Protein AF-A0A5A7RFW6-F1 (afdb_monomer_lite)

Structure (mmCIF, N/CA/C/O backbone):
data_AF-A0A5A7RFW6-F1
#
_entry.id   AF-A0A5A7RFW6-F1
#
loop_
_atom_site.group_PDB
_atom_site.id
_atom_site.type_symbol
_atom_site.label_atom_id
_atom_site.label_alt_id
_atom_site.label_comp_id
_atom_site.label_asym_id
_atom_site.label_entity_id
_atom_site.label_seq_id
_atom_site.pdbx_PDB_ins_code
_atom_site.Cartn_x
_atom_site.Cartn_y
_atom_site.Cartn_z
_atom_site.occupancy
_atom_site.B_iso_or_equiv
_atom_site.auth_seq_id
_atom_site.auth_comp_id
_atom_site.auth_asym_id
_atom_site.auth_atom_id
_atom_site.pdbx_PDB_model_num
ATOM 1 N N . MET A 1 1 ? 72.463 -7.529 -21.337 1.00 34.28 1 MET A N 1
ATOM 2 C CA . MET A 1 1 ? 71.676 -7.216 -22.550 1.00 34.28 1 MET A CA 1
ATOM 3 C C . MET A 1 1 ? 70.561 -8.249 -22.609 1.00 34.28 1 MET A C 1
ATOM 5 O O . MET A 1 1 ? 70.879 -9.410 -22.765 1.00 34.28 1 MET A O 1
ATOM 9 N N . GLY A 1 2 ? 69.294 -7.984 -22.310 1.00 34.09 2 GLY A N 1
ATOM 10 C CA . GLY A 1 2 ? 68.554 -6.733 -22.385 1.00 34.09 2 GLY A CA 1
ATOM 11 C C . GLY A 1 2 ? 67.668 -6.759 -23.625 1.00 34.09 2 GLY A C 1
ATOM 12 O O . GLY A 1 2 ? 68.147 -6.368 -24.676 1.00 34.09 2 GLY A O 1
ATOM 13 N N . THR A 1 3 ? 66.413 -7.184 -23.467 1.00 27.97 3 THR A N 1
ATOM 14 C CA . THR A 1 3 ? 65.260 -6.724 -24.261 1.00 27.97 3 THR A CA 1
ATOM 15 C C . THR A 1 3 ? 63.996 -6.945 -23.434 1.00 27.97 3 THR A C 1
ATOM 17 O O . THR A 1 3 ? 63.448 -8.042 -23.374 1.00 27.97 3 THR A O 1
ATOM 20 N N . GLN A 1 4 ? 63.581 -5.879 -22.749 1.00 26.75 4 GLN A N 1
ATOM 21 C CA . GLN A 1 4 ? 62.233 -5.696 -22.226 1.00 26.75 4 GLN A CA 1
ATOM 22 C C . GLN A 1 4 ? 61.270 -5.564 -23.413 1.00 26.75 4 GLN A C 1
ATOM 24 O O . GLN A 1 4 ? 61.434 -4.658 -24.228 1.00 26.75 4 GLN A O 1
ATOM 29 N N . SER A 1 5 ? 60.251 -6.418 -23.497 1.00 27.52 5 SER A N 1
ATOM 30 C CA . SER A 1 5 ? 59.022 -6.087 -24.220 1.00 27.52 5 SER A CA 1
ATOM 31 C C . SER A 1 5 ? 58.029 -5.524 -23.206 1.00 27.52 5 SER A C 1
ATOM 33 O O . SER A 1 5 ? 57.500 -6.256 -22.370 1.00 27.52 5 SER A O 1
ATOM 35 N N . ASN A 1 6 ? 57.822 -4.210 -23.261 1.00 27.53 6 ASN A N 1
ATOM 36 C CA . ASN A 1 6 ? 56.771 -3.498 -22.540 1.00 27.53 6 ASN A CA 1
ATOM 37 C C . ASN A 1 6 ? 55.393 -4.076 -22.906 1.00 27.53 6 ASN A C 1
ATOM 39 O O . ASN A 1 6 ? 54.818 -3.709 -23.928 1.00 27.53 6 ASN A O 1
ATOM 43 N N . GLY A 1 7 ? 54.845 -4.941 -22.055 1.00 28.98 7 GLY A N 1
ATOM 44 C CA . GLY A 1 7 ? 53.405 -5.163 -21.986 1.00 28.98 7 GLY A CA 1
ATOM 45 C C . GLY A 1 7 ? 52.798 -4.030 -21.170 1.00 28.98 7 GLY A C 1
ATOM 46 O O . GLY A 1 7 ? 52.915 -4.023 -19.945 1.00 28.98 7 GLY A O 1
ATOM 47 N N . LYS A 1 8 ? 52.205 -3.036 -21.840 1.00 27.33 8 LYS A N 1
ATOM 48 C CA . LYS A 1 8 ? 51.326 -2.064 -21.180 1.00 27.33 8 LYS A CA 1
ATOM 49 C C . LYS A 1 8 ? 50.223 -2.855 -20.470 1.00 27.33 8 LYS A C 1
ATOM 51 O O . LYS A 1 8 ? 49.490 -3.585 -21.128 1.00 27.33 8 LYS A O 1
ATOM 56 N N . LYS A 1 9 ? 50.129 -2.724 -19.143 1.00 29.78 9 LYS A N 1
ATOM 57 C CA . LYS A 1 9 ? 48.932 -3.112 -18.391 1.00 29.78 9 LYS A CA 1
ATOM 58 C C . LYS A 1 9 ? 47.757 -2.321 -18.963 1.00 29.78 9 LYS A C 1
ATOM 60 O O . LYS A 1 9 ? 47.839 -1.095 -19.013 1.00 29.78 9 LYS A O 1
ATOM 65 N N . GLU A 1 10 ? 46.728 -3.027 -19.415 1.00 35.50 10 GLU A N 1
ATOM 66 C CA . GLU A 1 10 ? 45.417 -2.455 -19.714 1.00 35.50 10 GLU A CA 1
ATOM 67 C C . GLU A 1 10 ? 44.940 -1.671 -18.486 1.00 35.50 10 GLU A C 1
ATOM 69 O O . GLU A 1 10 ? 44.880 -2.208 -17.377 1.00 35.50 10 GLU A O 1
ATOM 74 N N . GLU A 1 11 ? 44.650 -0.382 -18.663 1.00 33.47 11 GLU A N 1
ATOM 75 C CA . GLU A 1 11 ? 43.784 0.330 -17.730 1.00 33.47 11 GLU A CA 1
ATOM 76 C C . GLU A 1 11 ? 42.415 -0.344 -17.826 1.00 33.47 11 GLU A C 1
ATOM 78 O O . GLU A 1 11 ? 41.747 -0.256 -18.856 1.00 33.47 11 GLU A O 1
ATOM 83 N N . ALA A 1 12 ? 42.034 -1.088 -16.786 1.00 39.38 12 ALA A N 1
ATOM 84 C CA . ALA A 1 12 ? 40.706 -1.670 -16.690 1.00 39.38 12 ALA A CA 1
ATOM 85 C C . ALA A 1 12 ? 39.677 -0.536 -16.792 1.00 39.38 12 ALA A C 1
ATOM 87 O O . ALA A 1 12 ? 39.681 0.386 -15.972 1.00 39.38 12 ALA A O 1
ATOM 88 N N . LEU A 1 13 ? 38.819 -0.594 -17.814 1.00 49.22 13 LEU A N 1
ATOM 89 C CA . LEU A 1 13 ? 37.620 0.231 -17.888 1.00 49.22 13 LEU A CA 1
ATOM 90 C C . LEU A 1 13 ? 36.873 0.073 -16.556 1.00 49.22 13 LEU A C 1
ATOM 92 O O . LEU A 1 13 ? 36.642 -1.044 -16.096 1.00 49.22 13 LEU A O 1
ATOM 96 N N . ASN A 1 14 ? 36.559 1.192 -15.901 1.00 42.97 14 ASN A N 1
ATOM 97 C CA . ASN A 1 14 ? 35.776 1.217 -14.666 1.00 42.97 14 ASN A CA 1
ATOM 98 C C . ASN A 1 14 ? 34.336 0.802 -15.020 1.00 42.97 14 ASN A C 1
ATOM 100 O O . ASN A 1 14 ? 33.486 1.646 -15.304 1.00 42.97 14 ASN A O 1
ATOM 104 N N . GLU A 1 15 ? 34.086 -0.502 -15.113 1.00 55.03 15 GLU A N 1
ATOM 105 C CA . GLU A 1 15 ? 32.789 -1.025 -15.528 1.00 55.03 15 GLU A CA 1
ATOM 106 C C . GLU A 1 15 ? 31.799 -0.986 -14.355 1.00 55.03 15 GLU A C 1
ATOM 108 O O . GLU A 1 15 ? 32.091 -1.512 -13.277 1.00 55.03 15 GLU A O 1
ATOM 113 N N . PRO A 1 16 ? 30.620 -0.363 -14.524 1.00 59.16 16 PRO A N 1
ATOM 114 C CA . PRO A 1 16 ? 29.574 -0.436 -13.516 1.00 59.16 16 PRO A CA 1
ATOM 115 C C . PRO A 1 16 ? 29.084 -1.884 -13.394 1.00 59.16 16 PRO A C 1
ATOM 117 O O . PRO A 1 16 ? 28.902 -2.572 -14.395 1.00 59.16 16 PRO A O 1
ATOM 120 N N . ASN A 1 17 ? 28.843 -2.352 -12.169 1.00 58.72 17 ASN A N 1
ATOM 121 C CA . ASN A 1 17 ? 28.218 -3.653 -11.953 1.00 58.72 17 ASN A CA 1
ATOM 122 C C . ASN A 1 17 ? 26.713 -3.545 -12.278 1.00 58.72 17 ASN A C 1
ATOM 124 O O . ASN A 1 17 ? 25.970 -2.930 -11.519 1.00 58.72 17 ASN A O 1
ATOM 128 N N . ILE A 1 18 ? 26.284 -4.099 -13.419 1.00 74.44 18 ILE A N 1
ATOM 129 C CA . ILE A 1 18 ? 24.896 -4.036 -13.939 1.00 74.44 18 ILE A CA 1
ATOM 130 C C . ILE A 1 18 ? 24.057 -5.254 -13.475 1.00 74.44 18 ILE A C 1
ATOM 132 O O . ILE A 1 18 ? 22.943 -5.472 -13.941 1.00 74.44 18 ILE A O 1
ATOM 136 N N . SER A 1 19 ? 24.570 -6.080 -12.557 1.00 79.38 19 SER A N 1
ATOM 137 C CA . SER A 1 19 ? 23.828 -7.241 -12.044 1.00 79.38 19 SER A CA 1
ATOM 138 C C . SER A 1 19 ? 22.790 -6.855 -10.983 1.00 79.38 19 SER A C 1
ATOM 140 O O . SER A 1 19 ? 22.999 -5.928 -10.202 1.00 79.38 19 SER A O 1
ATOM 142 N N . LEU A 1 20 ? 21.663 -7.574 -10.966 1.00 88.94 20 LEU A N 1
ATOM 143 C CA . LEU A 1 20 ? 20.676 -7.487 -9.888 1.00 88.94 20 LEU A CA 1
ATOM 144 C C . LEU A 1 20 ? 21.206 -8.200 -8.640 1.00 88.94 20 LEU A C 1
ATOM 146 O O . LEU A 1 20 ? 21.832 -9.257 -8.743 1.00 88.94 20 LEU A O 1
ATOM 150 N N . SER A 1 21 ? 20.924 -7.646 -7.463 1.00 91.94 21 SER A N 1
ATOM 151 C CA . SER A 1 21 ? 21.353 -8.217 -6.181 1.00 91.94 21 SER A CA 1
ATOM 152 C C . SER A 1 21 ? 20.407 -9.317 -5.703 1.00 91.94 21 SER A C 1
ATOM 154 O O . SER A 1 21 ? 20.814 -10.201 -4.948 1.00 91.94 21 SER A O 1
ATOM 156 N N . PHE A 1 22 ? 19.140 -9.262 -6.122 1.00 89.69 22 PHE A N 1
ATOM 157 C CA . PHE A 1 22 ? 18.090 -10.168 -5.663 1.00 89.69 22 PHE A CA 1
ATOM 158 C C . PHE A 1 22 ? 17.523 -11.016 -6.795 1.00 89.69 22 PHE A C 1
ATOM 160 O O . PHE A 1 22 ? 17.353 -10.557 -7.923 1.00 89.69 22 PHE A O 1
ATOM 167 N N . ARG A 1 23 ? 17.171 -12.259 -6.460 1.00 85.94 23 ARG A N 1
ATOM 168 C CA . ARG A 1 23 ? 16.516 -13.194 -7.377 1.00 85.94 23 ARG A CA 1
ATOM 169 C C . ARG A 1 23 ? 15.007 -13.164 -7.204 1.00 85.94 23 ARG A C 1
ATOM 171 O O . ARG A 1 23 ? 14.507 -13.089 -6.078 1.00 85.94 23 ARG A O 1
ATOM 178 N N . LYS A 1 24 ? 14.281 -13.302 -8.313 1.00 85.00 24 LYS A N 1
ATOM 179 C CA . LYS A 1 24 ? 12.817 -13.192 -8.364 1.00 85.00 24 LYS A CA 1
ATOM 180 C C . LYS A 1 24 ? 12.104 -14.184 -7.445 1.00 85.00 24 LYS A C 1
ATOM 182 O O . LYS A 1 24 ? 11.137 -13.817 -6.779 1.00 85.00 24 LYS A O 1
ATOM 187 N N . ASP A 1 25 ? 12.582 -15.426 -7.410 1.00 81.00 25 ASP A N 1
ATOM 188 C CA . ASP A 1 25 ? 11.954 -16.512 -6.648 1.00 81.00 25 ASP A CA 1
ATOM 189 C C . ASP A 1 25 ? 12.369 -16.532 -5.162 1.00 81.00 25 ASP A C 1
ATOM 191 O O . ASP A 1 25 ? 11.693 -17.161 -4.348 1.00 81.00 25 ASP A O 1
ATOM 195 N N . GLU A 1 26 ? 13.445 -15.825 -4.792 1.00 81.06 26 GLU A N 1
ATOM 196 C CA . GLU A 1 26 ? 13.973 -15.770 -3.419 1.00 81.06 26 GLU A CA 1
ATOM 197 C C . GLU A 1 26 ? 13.481 -14.525 -2.668 1.00 81.06 26 GLU A C 1
ATOM 199 O O . GLU A 1 26 ? 12.980 -14.630 -1.548 1.00 81.06 26 GLU A O 1
ATOM 204 N N . ASN A 1 27 ? 13.582 -13.343 -3.288 1.00 82.31 27 ASN A N 1
ATOM 205 C CA . ASN A 1 27 ? 13.143 -12.077 -2.705 1.00 82.31 27 ASN A CA 1
ATOM 206 C C . ASN A 1 27 ? 12.456 -11.197 -3.756 1.00 82.31 27 ASN A C 1
ATOM 208 O O . ASN A 1 27 ? 13.026 -10.243 -4.282 1.00 82.31 27 ASN A O 1
ATOM 212 N N . PHE A 1 28 ? 11.198 -11.531 -4.038 1.00 82.19 28 PHE A N 1
ATOM 213 C CA . PHE A 1 28 ? 10.391 -10.867 -5.058 1.00 82.19 28 PHE A CA 1
ATOM 214 C C . PHE A 1 28 ? 10.234 -9.353 -4.847 1.00 82.19 28 PHE A C 1
ATOM 216 O O . PHE A 1 28 ? 10.162 -8.612 -5.822 1.00 82.19 28 PHE A O 1
ATOM 223 N N . GLU A 1 29 ? 10.149 -8.886 -3.596 1.00 79.75 29 GLU A N 1
ATOM 224 C CA . GLU A 1 29 ? 9.932 -7.466 -3.290 1.00 79.75 29 GLU A CA 1
ATOM 225 C C . GLU A 1 29 ? 11.125 -6.602 -3.689 1.00 79.75 29 GLU A C 1
ATOM 227 O O . GLU A 1 29 ? 10.972 -5.615 -4.417 1.00 79.75 29 GLU A O 1
ATOM 232 N N . GLU A 1 30 ? 12.304 -6.998 -3.219 1.00 87.06 30 GLU A N 1
ATOM 233 C CA . GLU A 1 30 ? 13.538 -6.281 -3.513 1.00 87.06 30 GLU A CA 1
ATOM 234 C C . GLU A 1 30 ? 13.925 -6.465 -4.983 1.00 87.06 30 GLU A C 1
ATOM 236 O O . GLU A 1 30 ? 14.281 -5.492 -5.642 1.00 87.06 30 GLU A O 1
ATOM 241 N N . TRP A 1 31 ? 13.722 -7.666 -5.546 1.00 92.00 31 TRP A N 1
ATOM 242 C CA . TRP A 1 31 ? 13.877 -7.907 -6.984 1.00 92.00 31 TRP A CA 1
ATOM 243 C C . TRP A 1 31 ? 12.994 -6.967 -7.812 1.00 92.00 31 TRP A C 1
ATOM 245 O O . TRP A 1 31 ? 13.485 -6.308 -8.724 1.00 92.00 31 TRP A O 1
ATOM 255 N N . TYR A 1 32 ? 11.699 -6.854 -7.495 1.00 92.12 32 TYR A N 1
ATOM 256 C CA . TYR A 1 32 ? 10.786 -6.006 -8.262 1.00 92.12 32 TYR A CA 1
ATOM 257 C C . TYR A 1 32 ? 11.214 -4.538 -8.205 1.00 92.12 32 TYR A C 1
ATOM 259 O O . TYR A 1 32 ? 11.212 -3.872 -9.240 1.00 92.12 32 TYR A O 1
ATOM 267 N N . SER A 1 33 ? 11.604 -4.049 -7.022 1.00 90.62 33 SER A N 1
ATOM 268 C CA . SER A 1 33 ? 12.098 -2.677 -6.849 1.00 90.62 33 SER A CA 1
ATOM 269 C C . SER A 1 33 ? 13.381 -2.429 -7.641 1.00 90.62 33 SER A C 1
ATOM 271 O O . SER A 1 33 ? 13.445 -1.449 -8.382 1.00 90.62 33 SER A O 1
ATOM 273 N N . GLU A 1 34 ? 14.368 -3.327 -7.563 1.00 93.75 34 GLU A N 1
ATOM 274 C CA . GLU A 1 34 ? 15.596 -3.208 -8.354 1.00 93.75 34 GLU A CA 1
ATOM 275 C C . GLU A 1 34 ? 15.304 -3.226 -9.856 1.00 93.75 34 GLU A C 1
ATOM 277 O O . GLU A 1 34 ? 15.832 -2.395 -10.587 1.00 93.75 34 GLU A O 1
ATOM 282 N N . VAL A 1 35 ? 14.425 -4.111 -10.334 1.00 95.12 35 VAL A N 1
ATOM 283 C CA . VAL A 1 35 ? 14.105 -4.219 -11.765 1.00 95.12 35 VAL A CA 1
ATOM 284 C C . VAL A 1 35 ? 13.464 -2.945 -12.313 1.00 95.12 35 VAL A C 1
ATOM 286 O O . VAL A 1 35 ? 13.865 -2.475 -13.378 1.00 95.12 35 VAL A O 1
ATOM 289 N N . VAL A 1 36 ? 12.483 -2.357 -11.618 1.00 96.31 36 VAL A N 1
ATOM 290 C CA . VAL A 1 36 ? 11.809 -1.144 -12.120 1.00 96.31 36 VAL A CA 1
ATOM 291 C C . VAL A 1 36 ? 12.682 0.112 -12.016 1.00 96.31 36 VAL A C 1
ATOM 293 O O . VAL A 1 36 ? 12.512 1.030 -12.821 1.00 96.31 36 VAL A O 1
ATOM 296 N N . VAL A 1 37 ? 13.626 0.157 -11.071 1.00 96.00 37 VAL A N 1
ATOM 297 C CA . VAL A 1 37 ? 14.573 1.274 -10.910 1.00 96.00 37 VAL A CA 1
ATOM 298 C C . VAL A 1 37 ? 15.754 1.134 -11.868 1.00 96.00 37 VAL A C 1
ATOM 300 O O . VAL A 1 37 ? 15.991 2.020 -12.687 1.00 96.00 37 VAL A O 1
ATOM 303 N N . ASN A 1 38 ? 16.451 -0.002 -11.839 1.00 95.62 38 ASN A N 1
ATOM 304 C CA . ASN A 1 38 ? 17.637 -0.254 -12.661 1.00 95.62 38 ASN A CA 1
ATOM 305 C C . ASN A 1 38 ? 17.269 -0.418 -14.147 1.00 95.62 38 ASN A C 1
ATOM 307 O O . ASN A 1 38 ? 18.044 -0.047 -15.025 1.00 95.62 38 ASN A O 1
ATOM 311 N N . GLY A 1 39 ? 16.054 -0.893 -14.445 1.00 95.50 39 GLY A N 1
ATOM 312 C CA . GLY A 1 39 ? 15.467 -0.867 -15.789 1.00 95.50 39 GLY A CA 1
ATOM 313 C C . GLY A 1 39 ? 15.042 0.532 -16.263 1.00 95.50 39 GLY A C 1
ATOM 314 O O . GLY A 1 39 ? 14.586 0.687 -17.397 1.00 95.50 39 GLY A O 1
ATOM 315 N N . GLU A 1 40 ? 15.203 1.556 -15.418 1.00 96.75 40 GLU A N 1
ATOM 316 C CA . GLU A 1 40 ? 14.867 2.960 -15.667 1.00 96.75 40 GLU A CA 1
ATOM 317 C C . GLU A 1 40 ? 13.387 3.197 -16.000 1.00 96.75 40 GLU A C 1
ATOM 319 O O . GLU A 1 40 ? 13.051 4.078 -16.795 1.00 96.75 40 GLU A O 1
ATOM 324 N N . MET A 1 41 ? 12.487 2.407 -15.408 1.00 97.75 41 MET A N 1
ATOM 325 C CA . MET A 1 41 ? 11.043 2.617 -15.542 1.00 97.75 41 MET A CA 1
ATOM 326 C C . MET A 1 41 ? 10.543 3.703 -14.594 1.00 97.75 41 MET A C 1
ATOM 328 O O . MET A 1 41 ? 9.673 4.491 -14.974 1.00 97.75 41 MET A O 1
ATOM 332 N N . ILE A 1 42 ? 11.085 3.753 -13.375 1.00 97.56 42 ILE A N 1
ATOM 333 C CA . ILE A 1 42 ? 10.702 4.733 -12.358 1.00 97.56 42 ILE A CA 1
ATOM 334 C C . ILE A 1 42 ? 11.904 5.350 -11.644 1.00 97.56 42 ILE A C 1
ATOM 336 O O . ILE A 1 42 ? 12.995 4.791 -11.655 1.00 97.56 42 ILE A O 1
ATOM 340 N N . GLU A 1 43 ? 11.655 6.478 -10.987 1.00 96.69 43 GLU A N 1
ATOM 341 C CA . GLU A 1 43 ? 12.463 7.008 -9.887 1.00 96.69 43 GLU A CA 1
ATOM 342 C C . GLU A 1 43 ? 11.569 7.123 -8.643 1.00 96.69 43 GLU A C 1
ATOM 344 O O . GLU A 1 43 ? 10.379 7.455 -8.753 1.00 96.69 43 GLU A O 1
ATOM 349 N N . TYR A 1 44 ? 12.120 6.862 -7.456 1.00 93.38 44 TYR A N 1
ATOM 350 C CA . TYR A 1 44 ? 11.396 7.138 -6.215 1.00 93.38 44 TYR A CA 1
ATOM 351 C C . TYR A 1 44 ? 11.236 8.647 -6.031 1.00 93.38 44 TYR A C 1
ATOM 353 O O . TYR A 1 44 ? 12.183 9.409 -6.207 1.00 93.38 44 TYR A O 1
ATOM 361 N N . TYR A 1 45 ? 10.028 9.076 -5.673 1.00 92.12 45 TYR A N 1
ATOM 362 C CA . TYR A 1 45 ? 9.749 10.470 -5.355 1.00 92.12 45 TYR A CA 1
ATOM 363 C C . TYR A 1 45 ? 9.755 10.687 -3.838 1.00 92.12 45 TYR A C 1
ATOM 365 O O . TYR A 1 45 ? 9.478 9.763 -3.071 1.00 92.12 45 TYR A O 1
ATOM 373 N N . ASP A 1 46 ? 10.021 11.919 -3.401 1.00 88.88 46 ASP A N 1
ATOM 374 C CA . ASP A 1 46 ? 10.109 12.261 -1.972 1.00 88.88 46 ASP A CA 1
ATOM 375 C C . ASP A 1 46 ? 8.772 12.091 -1.227 1.00 88.88 46 ASP A C 1
ATOM 377 O O . ASP A 1 46 ? 8.749 11.940 -0.004 1.00 88.88 46 ASP A O 1
ATOM 381 N N . ILE A 1 47 ? 7.647 12.099 -1.954 1.00 86.88 47 ILE A N 1
ATOM 382 C CA . ILE A 1 47 ? 6.320 11.808 -1.401 1.00 86.88 47 ILE A CA 1
ATOM 383 C C . ILE A 1 47 ? 6.068 10.293 -1.467 1.00 86.88 47 ILE A C 1
ATOM 385 O O . ILE A 1 47 ? 5.982 9.742 -2.569 1.00 86.88 47 ILE A O 1
ATOM 389 N N . PRO A 1 48 ? 5.882 9.607 -0.320 1.00 86.69 48 PRO A N 1
ATOM 390 C CA . PRO A 1 48 ? 5.640 8.171 -0.295 1.00 86.69 48 PRO A CA 1
ATOM 391 C C . PRO A 1 48 ? 4.446 7.751 -1.153 1.00 86.69 48 PRO A C 1
ATOM 393 O O . PRO A 1 48 ? 3.347 8.292 -1.042 1.00 86.69 48 PRO A O 1
ATOM 396 N N . GLY A 1 49 ? 4.670 6.739 -1.988 1.00 87.31 49 GLY A N 1
ATOM 397 C CA . GLY A 1 49 ? 3.664 6.206 -2.902 1.00 87.31 49 GLY A CA 1
ATOM 398 C C . GLY A 1 49 ? 3.480 7.002 -4.191 1.00 87.31 49 GLY A C 1
ATOM 399 O O . GLY A 1 49 ? 2.698 6.569 -5.035 1.00 87.31 49 GLY A O 1
ATOM 400 N N . CYS A 1 50 ? 4.219 8.093 -4.385 1.00 93.75 50 CYS A N 1
ATOM 401 C CA . CYS A 1 50 ? 4.376 8.744 -5.680 1.00 93.75 50 CYS A CA 1
ATOM 402 C C . CYS A 1 50 ? 5.708 8.324 -6.319 1.00 93.75 50 CYS A C 1
ATOM 404 O O . CYS A 1 50 ? 6.697 8.072 -5.629 1.00 93.75 50 CYS A O 1
ATOM 406 N N . TYR A 1 51 ? 5.729 8.237 -7.647 1.00 95.81 51 TYR A N 1
ATOM 407 C CA . TYR A 1 51 ? 6.891 7.793 -8.417 1.00 95.81 51 TYR A CA 1
ATOM 408 C C . TYR A 1 51 ? 7.022 8.650 -9.671 1.00 95.81 51 TYR A C 1
ATOM 410 O O . TYR A 1 51 ? 6.019 8.929 -10.332 1.00 95.81 51 TYR A O 1
ATOM 418 N N . VAL A 1 52 ? 8.247 9.027 -10.035 1.00 97.81 52 VAL A N 1
ATOM 419 C CA . VAL A 1 52 ? 8.495 9.631 -11.348 1.00 97.81 52 VAL A CA 1
ATOM 420 C C . VAL A 1 52 ? 8.466 8.507 -12.373 1.00 97.81 52 VAL A C 1
ATOM 422 O O . VAL A 1 52 ? 9.288 7.597 -12.308 1.00 97.81 52 VAL A O 1
ATOM 425 N N . ILE A 1 53 ? 7.531 8.549 -13.321 1.00 97.81 53 ILE A N 1
ATOM 426 C CA . ILE A 1 53 ? 7.485 7.578 -14.420 1.00 97.81 53 ILE A CA 1
ATOM 427 C C . ILE A 1 53 ? 8.440 8.065 -15.514 1.00 97.81 53 ILE A C 1
ATOM 429 O O . ILE A 1 53 ? 8.200 9.092 -16.148 1.00 97.81 53 ILE A O 1
ATOM 433 N N . ARG A 1 54 ? 9.553 7.352 -15.705 1.00 98.19 54 ARG A N 1
ATOM 434 C CA . ARG A 1 54 ? 10.632 7.741 -16.627 1.00 98.19 54 ARG A CA 1
ATOM 435 C C . ARG A 1 54 ? 10.253 7.449 -18.092 1.00 98.19 54 ARG A C 1
ATOM 437 O O . ARG A 1 54 ? 9.340 6.653 -18.337 1.00 98.19 54 ARG A O 1
ATOM 444 N N . PRO A 1 55 ? 10.963 8.029 -19.086 1.00 98.12 55 PRO A N 1
ATOM 445 C CA . PRO A 1 55 ? 10.637 7.860 -20.508 1.00 98.12 55 PRO A CA 1
ATOM 446 C C . PRO A 1 55 ? 10.506 6.402 -20.966 1.00 98.12 55 PRO A C 1
ATOM 448 O O . PRO A 1 55 ? 9.650 6.100 -21.795 1.00 98.12 55 PRO A O 1
ATOM 451 N N . TRP A 1 56 ? 11.295 5.485 -20.388 1.00 97.38 56 TRP A N 1
ATOM 452 C CA . TRP A 1 56 ? 11.230 4.061 -20.725 1.00 97.38 56 TRP A CA 1
ATOM 453 C C . TRP A 1 56 ? 9.838 3.471 -20.469 1.00 97.38 56 TRP A C 1
ATOM 455 O O . TRP A 1 56 ? 9.309 2.770 -21.324 1.00 97.38 56 TRP A O 1
ATOM 465 N N . ALA A 1 57 ? 9.222 3.810 -19.332 1.00 97.94 57 ALA A N 1
ATOM 466 C CA . ALA A 1 57 ? 7.881 3.362 -18.965 1.00 97.94 57 ALA A CA 1
ATOM 467 C C . ALA A 1 57 ? 6.765 4.215 -19.586 1.00 97.94 57 ALA A C 1
ATOM 469 O O . ALA A 1 57 ? 5.732 3.667 -19.968 1.00 97.94 57 ALA A O 1
ATOM 470 N N . ILE A 1 58 ? 6.956 5.534 -19.718 1.00 97.94 58 ILE A N 1
ATOM 471 C CA . ILE A 1 58 ? 5.968 6.403 -20.379 1.00 97.94 58 ILE A CA 1
ATOM 472 C C . ILE A 1 58 ? 5.758 5.992 -21.835 1.00 97.94 58 ILE A C 1
ATOM 474 O O . ILE A 1 58 ? 4.613 5.904 -22.258 1.00 97.94 58 ILE A O 1
ATOM 478 N N . SER A 1 59 ? 6.813 5.643 -22.572 1.00 97.88 59 SER A N 1
ATOM 479 C CA . SER A 1 59 ? 6.669 5.189 -23.961 1.00 97.88 59 SER A CA 1
ATOM 480 C C . SER A 1 59 ? 5.824 3.908 -24.077 1.00 97.88 59 SER A C 1
ATOM 482 O O . SER A 1 59 ? 4.978 3.806 -24.963 1.00 97.88 59 SER A O 1
ATOM 484 N N . ILE A 1 60 ? 5.957 2.970 -23.130 1.00 97.75 60 ILE A N 1
ATOM 485 C CA . ILE A 1 60 ? 5.093 1.777 -23.044 1.00 97.75 60 ILE A CA 1
ATOM 486 C C . ILE A 1 60 ? 3.631 2.198 -22.826 1.00 97.75 60 ILE A C 1
ATOM 488 O O . ILE A 1 60 ? 2.728 1.709 -23.506 1.00 97.75 60 ILE A O 1
ATOM 492 N N . TRP A 1 61 ? 3.391 3.125 -21.893 1.00 97.75 61 TRP A N 1
ATOM 493 C CA . TRP A 1 61 ? 2.055 3.658 -21.618 1.00 97.75 61 TRP A CA 1
ATOM 494 C C . TRP A 1 61 ? 1.447 4.376 -22.830 1.00 97.75 61 TRP A C 1
ATOM 496 O O . TRP A 1 61 ? 0.261 4.204 -23.103 1.00 97.75 61 TRP A O 1
ATOM 506 N N . GLU A 1 62 ? 2.244 5.133 -23.583 1.00 97.81 62 GLU A N 1
ATOM 507 C CA . GLU A 1 62 ? 1.824 5.814 -24.810 1.00 97.81 62 GLU A CA 1
ATOM 508 C C . GLU A 1 62 ? 1.412 4.823 -25.899 1.00 97.81 62 GLU A C 1
ATOM 510 O O . GLU A 1 62 ? 0.323 4.966 -26.447 1.00 97.81 62 GLU A O 1
ATOM 515 N N . ILE A 1 63 ? 2.194 3.764 -26.138 1.00 97.62 63 ILE A N 1
ATOM 516 C CA . ILE A 1 63 ? 1.841 2.707 -27.102 1.00 97.62 63 ILE A CA 1
ATOM 517 C C . ILE A 1 63 ? 0.518 2.031 -26.712 1.00 97.62 63 ILE A C 1
ATOM 519 O O . ILE A 1 63 ? -0.364 1.817 -27.548 1.00 97.62 63 ILE A O 1
ATOM 523 N N . MET A 1 64 ? 0.350 1.707 -25.426 1.00 96.06 64 MET A N 1
ATOM 524 C CA . MET A 1 64 ? -0.893 1.118 -24.921 1.00 96.06 64 MET A CA 1
ATOM 525 C C . MET A 1 64 ? -2.080 2.070 -25.081 1.00 96.06 64 MET A C 1
ATOM 527 O O . MET A 1 64 ? -3.163 1.646 -25.486 1.00 96.06 64 MET A O 1
ATOM 531 N N . LYS A 1 65 ? -1.869 3.354 -24.781 1.00 96.62 65 LYS A N 1
ATOM 532 C CA . LYS A 1 65 ? -2.861 4.411 -24.953 1.00 96.62 65 LYS A CA 1
ATOM 533 C C . LYS A 1 65 ? -3.262 4.555 -26.415 1.00 96.62 65 LYS A C 1
ATOM 535 O O . LYS A 1 65 ? -4.453 4.571 -26.688 1.00 96.62 65 LYS A O 1
ATOM 540 N N . GLU A 1 66 ? -2.317 4.627 -27.346 1.00 97.25 66 GLU A N 1
ATOM 541 C CA . GLU A 1 66 ? -2.593 4.745 -28.784 1.00 97.25 66 GLU A CA 1
ATOM 542 C C . GLU A 1 66 ? -3.441 3.583 -29.302 1.00 97.25 66 GLU A C 1
ATOM 544 O O . GLU A 1 66 ? -4.437 3.806 -29.994 1.00 97.25 66 GLU A O 1
ATOM 549 N N . PHE A 1 67 ? -3.088 2.354 -28.916 1.00 96.62 67 PHE A N 1
ATOM 550 C CA . PHE A 1 67 ? -3.873 1.169 -29.246 1.00 96.62 67 PHE A CA 1
ATOM 551 C C . PHE A 1 67 ? -5.298 1.270 -28.690 1.00 96.62 67 PHE A C 1
ATOM 553 O O . PHE A 1 67 ? -6.269 1.176 -29.442 1.00 96.62 67 PHE A O 1
ATOM 560 N N . PHE A 1 68 ? -5.437 1.492 -27.380 1.00 95.44 68 PHE A N 1
ATOM 561 C CA . PHE A 1 68 ? -6.748 1.492 -26.736 1.00 95.44 68 PHE A CA 1
ATOM 562 C C . PHE A 1 68 ? -7.638 2.632 -27.236 1.00 95.44 68 PHE A C 1
ATOM 564 O O . PHE A 1 68 ? -8.821 2.430 -27.502 1.00 95.44 68 PHE A O 1
ATOM 571 N N . ASP A 1 69 ? -7.060 3.819 -27.418 1.00 95.88 69 ASP A N 1
ATOM 572 C CA . ASP A 1 69 ? -7.746 5.004 -27.920 1.00 95.88 69 ASP A CA 1
ATOM 573 C C . ASP A 1 69 ? -8.288 4.785 -29.341 1.00 95.88 69 ASP A C 1
ATOM 575 O O . ASP A 1 69 ? -9.414 5.184 -29.652 1.00 95.88 69 ASP A O 1
ATOM 579 N N . ALA A 1 70 ? -7.525 4.099 -30.198 1.00 96.88 70 ALA A N 1
ATOM 580 C CA . ALA A 1 70 ? -7.981 3.711 -31.527 1.00 96.88 70 ALA A CA 1
ATOM 581 C C . ALA A 1 70 ? -9.163 2.726 -31.471 1.00 96.88 70 ALA A C 1
ATOM 583 O O . ALA A 1 70 ? -10.117 2.889 -32.234 1.00 96.88 70 ALA A O 1
ATOM 584 N N . GLU A 1 71 ? -9.142 1.743 -30.565 1.00 94.75 71 GLU A N 1
ATOM 585 C CA . GLU A 1 71 ? -10.234 0.772 -30.415 1.00 94.75 71 GLU A CA 1
ATOM 586 C C . GLU A 1 71 ? -11.530 1.422 -29.906 1.00 94.75 71 GLU A C 1
ATOM 588 O O . GLU A 1 71 ? -12.587 1.257 -30.521 1.00 94.75 71 GLU A O 1
ATOM 593 N N . ILE A 1 72 ? -11.473 2.249 -28.857 1.00 93.00 72 ILE A N 1
ATOM 594 C CA . ILE A 1 72 ? -12.679 2.913 -28.326 1.00 93.00 72 ILE A CA 1
ATOM 595 C C . ILE A 1 72 ? -13.267 3.933 -29.315 1.00 93.00 72 ILE A C 1
ATOM 597 O O . ILE A 1 72 ? -14.486 4.115 -29.385 1.00 93.00 72 ILE A O 1
ATOM 601 N N . LYS A 1 73 ? -12.434 4.557 -30.159 1.00 94.69 73 LYS A N 1
ATOM 602 C CA . LYS A 1 73 ? -12.906 5.438 -31.240 1.00 94.69 73 LYS A CA 1
ATOM 603 C C . LYS A 1 73 ? -13.718 4.683 -32.293 1.00 94.69 73 LYS A C 1
ATOM 605 O O . LYS A 1 73 ? -14.699 5.239 -32.792 1.00 94.69 73 LYS A O 1
ATOM 610 N N . LYS A 1 74 ? -13.393 3.416 -32.595 1.00 93.94 74 LYS A N 1
ATOM 611 C CA . LYS A 1 74 ? -14.227 2.563 -33.474 1.00 93.94 74 LYS A CA 1
ATOM 612 C C . LYS A 1 74 ? -15.624 2.345 -32.883 1.00 93.94 74 LYS A C 1
ATOM 614 O O . LYS A 1 74 ? -16.599 2.268 -33.627 1.00 93.94 74 LYS A O 1
ATOM 619 N N . MET A 1 75 ? -15.736 2.344 -31.553 1.00 89.75 75 MET A N 1
ATOM 620 C CA . MET A 1 75 ? -17.002 2.261 -30.810 1.00 89.75 75 MET A CA 1
ATOM 621 C C . MET A 1 75 ? -17.742 3.610 -30.699 1.00 89.75 75 MET A C 1
ATOM 623 O O . MET A 1 75 ? -18.793 3.703 -30.059 1.00 89.75 75 MET A O 1
ATOM 627 N N . LYS A 1 76 ? -17.233 4.662 -31.361 1.00 93.50 76 LYS A N 1
ATOM 628 C CA . LYS A 1 76 ? -17.755 6.040 -31.332 1.00 93.50 76 LYS A CA 1
ATOM 629 C C . LYS A 1 76 ? -17.675 6.704 -29.950 1.00 93.50 76 LYS A C 1
ATOM 631 O O . LYS A 1 76 ? -18.404 7.663 -29.694 1.00 93.50 76 LYS A O 1
ATOM 636 N N . ILE A 1 77 ? -16.790 6.225 -29.076 1.00 95.12 77 ILE A N 1
ATOM 637 C CA . ILE A 1 77 ? -16.492 6.872 -27.795 1.00 95.12 77 ILE A CA 1
ATOM 638 C C . ILE A 1 77 ? -15.628 8.107 -28.068 1.00 95.12 77 ILE A C 1
ATOM 640 O O . ILE A 1 77 ? -14.696 8.065 -28.876 1.00 95.12 77 ILE A O 1
ATOM 644 N N . LYS A 1 78 ? -15.953 9.228 -27.419 1.00 96.88 78 LYS A N 1
ATOM 645 C CA . LYS A 1 78 ? -15.248 10.502 -27.606 1.00 96.88 78 LYS A CA 1
ATOM 646 C C . LYS A 1 78 ? -14.404 10.836 -26.385 1.00 96.88 78 LYS A C 1
ATOM 648 O O . LYS A 1 78 ? -14.886 10.759 -25.259 1.00 96.88 78 LYS A O 1
ATOM 653 N N . ASN A 1 79 ? -13.173 11.281 -26.610 1.00 97.94 79 ASN A N 1
ATOM 654 C CA . ASN A 1 79 ? -12.354 11.794 -25.520 1.00 97.94 79 ASN A CA 1
ATOM 655 C C . ASN A 1 79 ? -12.852 13.163 -25.046 1.00 97.94 79 ASN A C 1
ATOM 657 O O . ASN A 1 79 ? -13.177 14.032 -25.855 1.00 97.94 79 ASN A O 1
ATOM 661 N N . CYS A 1 80 ? -12.846 13.359 -23.736 1.00 97.19 80 CYS A N 1
ATOM 662 C CA . CYS A 1 80 ? -13.088 14.618 -23.050 1.00 97.19 80 CYS A CA 1
ATOM 663 C C . CYS A 1 80 ? -12.073 14.793 -21.911 1.00 97.19 80 CYS A C 1
ATOM 665 O O . CYS A 1 80 ? -11.233 13.928 -21.671 1.00 97.19 80 CYS A O 1
ATOM 667 N N . TYR A 1 81 ? -12.153 15.917 -21.201 1.00 97.56 81 TYR A N 1
ATOM 668 C CA . TYR A 1 81 ? -11.373 16.138 -19.990 1.00 97.56 81 TYR A CA 1
ATOM 669 C C . TYR A 1 81 ? -12.199 16.913 -18.969 1.00 97.56 81 TYR A C 1
ATOM 671 O O . TYR A 1 81 ? -12.644 18.029 -19.245 1.00 97.56 81 TYR A O 1
ATOM 679 N N . PHE A 1 82 ? -12.385 16.326 -17.791 1.00 96.31 82 PHE A N 1
ATOM 680 C CA . PHE A 1 82 ? -12.978 16.993 -16.640 1.00 96.31 82 PHE A CA 1
ATOM 681 C C . PHE A 1 82 ? -11.896 17.464 -15.653 1.00 96.31 82 PHE A C 1
ATOM 683 O O . PHE A 1 82 ? -10.827 16.844 -15.570 1.00 96.31 82 PHE A O 1
ATOM 690 N N . PRO A 1 83 ? -12.147 18.549 -14.891 1.00 95.38 83 PRO A N 1
ATOM 691 C CA . PRO A 1 83 ? -11.193 19.076 -13.917 1.00 95.38 83 PRO A CA 1
ATOM 692 C C . PRO A 1 83 ? -10.765 18.057 -12.851 1.00 95.38 83 PRO A C 1
ATOM 694 O O . PRO A 1 83 ? -11.543 17.206 -12.434 1.00 95.38 83 PRO A O 1
ATOM 697 N N . LEU A 1 84 ? -9.529 18.204 -12.363 1.00 94.81 84 LEU A N 1
ATOM 698 C CA . LEU A 1 84 ? -8.971 17.405 -11.263 1.00 94.81 84 LEU A CA 1
ATOM 699 C C . LEU A 1 84 ? -9.665 17.671 -9.916 1.00 94.81 84 LEU A C 1
ATOM 701 O O . LEU A 1 84 ? -9.712 16.800 -9.051 1.00 94.81 84 LEU A O 1
ATOM 705 N N . LEU A 1 85 ? -10.148 18.897 -9.731 1.00 93.75 85 LEU A N 1
ATOM 706 C CA . LEU A 1 85 ? -10.681 19.395 -8.472 1.00 93.75 85 LEU A CA 1
ATOM 707 C C . LEU A 1 85 ? -12.195 19.182 -8.387 1.00 93.75 85 LEU A C 1
ATOM 709 O O . LEU A 1 85 ? -12.935 19.561 -9.296 1.00 93.75 85 LEU A O 1
ATOM 713 N N . VAL A 1 86 ? -12.646 18.628 -7.263 1.00 90.38 86 VAL A N 1
ATOM 714 C CA . VAL A 1 86 ? -14.040 18.257 -7.001 1.00 90.38 86 VAL A CA 1
ATOM 715 C C . VAL A 1 86 ? -14.575 19.070 -5.819 1.00 90.38 86 VAL A C 1
ATOM 717 O O . VAL A 1 86 ? -14.005 19.006 -4.726 1.00 90.38 86 VAL A O 1
ATOM 720 N N . PRO A 1 87 ? -15.670 19.832 -5.982 1.00 87.88 87 PRO A N 1
ATOM 721 C CA . PRO A 1 87 ? -16.314 20.507 -4.860 1.00 87.88 87 PRO A CA 1
ATOM 722 C C . PRO A 1 87 ? -16.776 19.506 -3.795 1.00 87.88 87 PRO A C 1
ATOM 724 O O . PRO A 1 87 ? -17.345 18.465 -4.133 1.00 87.88 87 PRO A O 1
ATOM 727 N N . ALA A 1 88 ? -16.600 19.843 -2.511 1.00 84.12 88 ALA A N 1
ATOM 728 C CA . ALA A 1 88 ? -17.010 18.976 -1.402 1.00 84.12 88 ALA A CA 1
ATOM 729 C C . ALA A 1 88 ? -18.477 18.530 -1.504 1.00 84.12 88 ALA A C 1
ATOM 731 O O . ALA A 1 88 ? -18.784 17.372 -1.239 1.00 84.12 88 ALA A O 1
ATOM 732 N N . ASP A 1 89 ? -19.374 19.422 -1.931 1.00 82.75 89 ASP A N 1
ATOM 733 C CA . ASP A 1 89 ? -20.808 19.136 -2.030 1.00 82.75 89 ASP A CA 1
ATOM 734 C C . ASP A 1 89 ? -21.136 18.081 -3.094 1.00 82.75 89 ASP A C 1
ATOM 736 O O . ASP A 1 89 ? -22.095 17.331 -2.935 1.00 82.75 89 ASP A O 1
ATOM 740 N N . PHE A 1 90 ? -20.346 18.000 -4.170 1.00 83.06 90 PHE A N 1
ATOM 741 C CA . PHE A 1 90 ? -20.555 17.008 -5.232 1.00 83.06 90 PHE A CA 1
ATOM 742 C C . PHE A 1 90 ? -20.144 15.627 -4.746 1.00 83.06 90 PHE A C 1
ATOM 744 O O . PHE A 1 90 ? -20.913 14.681 -4.885 1.00 83.06 90 PHE A O 1
ATOM 751 N N . LEU A 1 91 ? -18.997 15.558 -4.067 1.00 80.19 91 LEU A N 1
ATOM 752 C CA . LEU A 1 91 ? -18.536 14.347 -3.407 1.00 80.19 91 LEU A CA 1
ATOM 753 C C . LEU A 1 91 ? -19.563 13.910 -2.343 1.00 80.19 91 LEU A C 1
ATOM 755 O O . LEU A 1 91 ? -19.996 12.771 -2.308 1.00 80.19 91 LEU A O 1
ATOM 759 N N . GLN A 1 92 ? -20.093 14.822 -1.526 1.00 76.38 92 GLN A N 1
ATOM 760 C CA . GLN A 1 92 ? -21.078 14.470 -0.495 1.00 76.38 92 GLN A CA 1
ATOM 761 C C . GLN A 1 92 ? -22.391 13.852 -1.012 1.00 76.38 92 GLN A C 1
ATOM 763 O O . GLN A 1 92 ? -23.067 13.177 -0.229 1.00 76.38 92 GLN A O 1
ATOM 768 N N . LYS A 1 93 ? -22.760 14.038 -2.288 1.00 76.38 93 LYS A N 1
ATOM 769 C CA . LYS A 1 93 ? -23.923 13.351 -2.882 1.00 76.38 93 LYS A CA 1
ATOM 770 C C . LYS A 1 93 ? -23.721 11.838 -2.989 1.00 76.38 93 LYS A C 1
ATOM 772 O O . LYS A 1 93 ? -24.694 11.096 -2.977 1.00 76.38 93 LYS A O 1
ATOM 777 N N . GLU A 1 94 ? -22.473 11.379 -3.001 1.00 69.81 94 GLU A N 1
ATOM 778 C CA . GLU A 1 94 ? -22.086 9.968 -3.073 1.00 69.81 94 GLU A CA 1
ATOM 779 C C . GLU A 1 94 ? -21.685 9.394 -1.703 1.00 69.81 94 GLU A C 1
ATOM 781 O O . GLU A 1 94 ? -20.935 8.422 -1.641 1.00 69.81 94 GLU A O 1
ATOM 786 N N . LYS A 1 95 ? -22.145 9.975 -0.581 1.00 66.81 95 LYS A N 1
ATOM 787 C CA . LYS A 1 95 ? -21.714 9.587 0.783 1.00 66.81 95 LYS A CA 1
ATOM 788 C C . LYS A 1 95 ? -21.689 8.073 1.023 1.00 66.81 95 LYS A C 1
ATOM 790 O O . LYS A 1 95 ? -20.765 7.598 1.674 1.00 66.81 95 LYS A O 1
ATOM 795 N N . ASP A 1 96 ? -22.656 7.323 0.496 1.00 61.91 96 ASP A N 1
ATOM 796 C CA . ASP A 1 96 ? -22.707 5.865 0.654 1.00 61.91 96 ASP A CA 1
ATOM 797 C C . ASP A 1 96 ? -21.673 5.110 -0.197 1.00 61.91 96 ASP A C 1
ATOM 799 O O . ASP A 1 96 ? -21.126 4.116 0.274 1.00 61.91 96 ASP A O 1
ATOM 803 N N . HIS A 1 97 ? -21.326 5.611 -1.386 1.00 61.00 97 HIS A N 1
ATOM 804 C CA . HIS A 1 97 ? -20.261 5.057 -2.232 1.00 61.00 97 HIS A CA 1
ATOM 805 C C . HIS A 1 97 ? -18.861 5.464 -1.727 1.00 61.00 97 HIS A C 1
ATOM 807 O O . HIS A 1 97 ? -17.917 4.677 -1.754 1.00 61.00 97 HIS A O 1
ATOM 813 N N . ILE A 1 98 ? -18.736 6.670 -1.162 1.00 58.91 98 ILE A N 1
ATOM 814 C CA . ILE A 1 98 ? -17.481 7.202 -0.610 1.00 58.91 98 ILE A CA 1
ATOM 815 C C . ILE A 1 98 ? -17.102 6.560 0.721 1.00 58.91 98 ILE A C 1
ATOM 817 O O . ILE A 1 98 ? -15.919 6.529 1.047 1.00 58.91 98 ILE A O 1
ATOM 821 N N . LYS A 1 99 ? -18.051 6.008 1.490 1.00 54.12 99 LYS A N 1
ATOM 822 C CA . LYS A 1 99 ? -17.762 5.327 2.770 1.00 54.12 99 LYS A CA 1
ATOM 823 C C . LYS A 1 99 ? -16.621 4.301 2.669 1.00 54.12 99 LYS A C 1
ATOM 825 O O . LYS A 1 99 ? -15.898 4.138 3.647 1.00 54.12 99 LYS A O 1
ATOM 830 N N . GLY A 1 100 ? -16.430 3.663 1.509 1.00 53.81 100 GLY A N 1
ATOM 831 C CA . GLY A 1 100 ? -15.356 2.692 1.266 1.00 53.81 100 GLY A CA 1
ATOM 832 C C . GLY A 1 100 ? -13.949 3.281 1.076 1.00 53.81 100 GLY A C 1
ATOM 833 O O . GLY A 1 100 ? -12.979 2.585 1.353 1.00 53.81 100 GLY A O 1
ATOM 834 N N . PHE A 1 101 ? -13.824 4.548 0.659 1.00 60.00 101 PHE A N 1
ATOM 835 C CA . PHE A 1 101 ? -12.534 5.197 0.352 1.00 60.00 101 PHE A CA 1
ATOM 836 C C . PHE A 1 101 ? -12.416 6.625 0.917 1.00 60.00 101 PHE A C 1
ATOM 838 O O . PHE A 1 101 ? -11.535 7.385 0.528 1.00 60.00 101 PHE A O 1
ATOM 845 N N . ALA A 1 102 ? -13.278 7.014 1.862 1.00 66.19 102 ALA A N 1
ATOM 846 C CA . ALA A 1 102 ? -13.301 8.356 2.454 1.00 66.19 102 ALA A CA 1
ATOM 847 C C . ALA A 1 102 ? -11.953 8.763 3.076 1.00 66.19 102 ALA A C 1
ATOM 849 O O . ALA A 1 102 ? -11.576 9.932 3.027 1.00 66.19 102 ALA A O 1
ATOM 850 N N . SER A 1 103 ? -11.217 7.795 3.633 1.00 67.81 103 SER A N 1
ATOM 851 C CA . SER A 1 103 ? -9.869 7.991 4.180 1.00 67.81 103 SER A CA 1
ATOM 852 C C . SER A 1 103 ? -8.791 8.213 3.115 1.00 67.81 103 SER A C 1
ATOM 854 O O . SER A 1 103 ? -7.695 8.637 3.461 1.00 67.81 103 SER A O 1
ATOM 856 N N . GLU A 1 104 ? -9.083 7.920 1.848 1.00 79.62 104 GLU A N 1
ATOM 857 C CA . GLU A 1 104 ? -8.146 8.019 0.722 1.00 79.62 104 GLU A CA 1
ATOM 858 C C . GLU A 1 104 ? -8.323 9.319 -0.079 1.00 79.62 104 GLU A C 1
ATOM 860 O O . GLU A 1 104 ? -7.581 9.574 -1.027 1.00 79.62 104 GLU A O 1
ATOM 865 N N . VAL A 1 105 ? -9.296 10.164 0.276 1.00 87.56 105 VAL A N 1
ATOM 866 C CA . VAL A 1 105 ? -9.544 11.427 -0.428 1.00 87.56 105 VAL A CA 1
ATOM 867 C C . VAL A 1 105 ? -8.549 12.490 0.034 1.00 87.56 105 VAL A C 1
ATOM 869 O O . VAL A 1 105 ? -8.543 12.886 1.200 1.00 87.56 105 VAL A O 1
ATOM 872 N N . ALA A 1 106 ? -7.744 13.001 -0.897 1.00 90.75 106 ALA A N 1
ATOM 873 C CA . ALA A 1 106 ? -6.880 14.150 -0.652 1.00 90.75 106 ALA A CA 1
ATOM 874 C C . ALA A 1 106 ? -7.673 15.464 -0.773 1.00 90.75 106 ALA A C 1
ATOM 876 O O . ALA A 1 106 ? -8.408 15.673 -1.741 1.00 90.75 106 ALA A O 1
ATOM 877 N N . TRP A 1 107 ? -7.502 16.365 0.197 1.00 92.38 107 TRP A N 1
ATOM 878 C CA . TRP A 1 107 ? -8.224 17.637 0.277 1.00 92.38 107 TRP A CA 1
ATOM 879 C C . TRP A 1 107 ? -7.282 18.833 0.163 1.00 92.38 107 TRP A C 1
ATOM 881 O O . TRP A 1 107 ? -6.297 18.942 0.889 1.00 92.38 107 TRP A O 1
ATOM 891 N N . VAL A 1 108 ? -7.642 19.779 -0.698 1.00 94.50 108 VAL A N 1
ATOM 892 C CA . VAL A 1 108 ? -7.061 21.116 -0.774 1.00 94.50 108 VAL A CA 1
ATOM 893 C C . VAL A 1 108 ? -7.865 22.036 0.143 1.00 94.50 108 VAL A C 1
ATOM 895 O O . VAL A 1 108 ? -9.052 22.279 -0.081 1.00 94.50 108 VAL A O 1
ATOM 898 N N . THR A 1 109 ? -7.218 22.546 1.190 1.00 94.81 109 THR A N 1
ATOM 899 C CA . THR A 1 109 ? -7.842 23.411 2.210 1.00 94.81 109 THR A CA 1
ATOM 900 C C . THR A 1 109 ? -7.276 24.828 2.229 1.00 94.81 109 THR A C 1
ATOM 902 O O . THR A 1 109 ? -7.851 25.711 2.864 1.00 94.81 109 THR A O 1
ATOM 905 N N . ARG A 1 110 ? -6.163 25.074 1.528 1.00 92.94 110 ARG A N 1
ATOM 906 C CA . ARG A 1 110 ? -5.474 26.369 1.478 1.00 92.94 110 ARG A CA 1
ATOM 907 C C . ARG A 1 110 ? -5.018 26.691 0.058 1.00 92.94 110 ARG A C 1
ATOM 909 O O . ARG A 1 110 ? -4.712 25.787 -0.715 1.00 92.94 110 ARG A O 1
ATOM 916 N N . SER A 1 111 ? -4.949 27.981 -0.255 1.00 93.50 111 SER A N 1
ATOM 917 C CA . SER A 1 111 ? -4.312 28.528 -1.457 1.00 93.50 111 SER A CA 1
ATOM 918 C C . SER A 1 111 ? -3.246 29.528 -1.019 1.00 93.50 111 SER A C 1
ATOM 920 O O . SER A 1 111 ? -3.572 30.599 -0.499 1.00 93.50 111 SER A O 1
ATOM 922 N N . GLY A 1 112 ? -1.970 29.166 -1.178 1.00 91.62 112 GLY A N 1
ATOM 923 C CA . GLY A 1 112 ? -0.875 29.865 -0.503 1.00 91.62 112 GLY A CA 1
ATOM 924 C C . GLY A 1 112 ? -1.070 29.801 1.014 1.00 91.62 112 GLY A C 1
ATOM 925 O O . GLY A 1 112 ? -1.267 28.724 1.576 1.00 91.62 112 GLY A O 1
ATOM 926 N N . GLU A 1 113 ? -1.085 30.956 1.676 1.00 90.12 113 GLU A N 1
ATOM 927 C CA . GLU A 1 113 ? -1.326 31.036 3.122 1.00 90.12 113 GLU A CA 1
ATOM 928 C C . GLU A 1 113 ? -2.810 31.196 3.498 1.00 90.12 113 GLU A C 1
ATOM 930 O O . GLU A 1 113 ? -3.169 31.008 4.661 1.00 90.12 113 GLU A O 1
ATOM 935 N N . SER A 1 114 ? -3.691 31.494 2.538 1.00 92.31 114 SER A N 1
ATOM 936 C CA . SER A 1 114 ? -5.116 31.731 2.804 1.00 92.31 114 SER A CA 1
ATOM 937 C C . SER A 1 114 ? -5.903 30.424 2.894 1.00 92.31 114 SER A C 1
ATOM 939 O O . SER A 1 114 ? -5.789 29.565 2.019 1.00 92.31 114 SER A O 1
ATOM 941 N N . GLU A 1 115 ? -6.737 30.281 3.924 1.00 93.56 115 GLU A N 1
ATOM 942 C CA . GLU A 1 115 ? -7.679 29.162 4.032 1.00 93.56 115 GLU A CA 1
ATOM 943 C C . GLU A 1 115 ? -8.838 29.308 3.038 1.00 93.56 115 GLU A C 1
ATOM 945 O O . GLU A 1 115 ? -9.386 30.395 2.831 1.00 93.56 115 GLU A O 1
ATOM 950 N N . LEU A 1 116 ? -9.221 28.195 2.412 1.00 91.62 116 LEU A N 1
ATOM 951 C CA . LEU A 1 116 ? -10.378 28.140 1.528 1.00 91.62 116 LEU A CA 1
ATOM 952 C C . LEU A 1 116 ? -11.660 28.063 2.360 1.00 91.62 116 LEU A C 1
ATOM 954 O O . LEU A 1 116 ? -11.762 27.272 3.292 1.00 91.62 116 LEU A O 1
ATOM 958 N N . LYS A 1 117 ? -12.682 28.838 1.971 1.00 88.81 117 LYS A N 1
ATOM 959 C CA . LYS A 1 117 ? -14.003 28.813 2.630 1.00 88.81 117 LYS A CA 1
ATOM 960 C C . LYS A 1 117 ? -14.650 27.428 2.604 1.00 88.81 117 LYS A C 1
ATOM 962 O O . LYS A 1 117 ? -15.373 27.074 3.528 1.00 88.81 117 LYS A O 1
ATOM 967 N N . LEU A 1 118 ? -14.426 26.684 1.524 1.00 87.69 118 LEU A N 1
ATOM 968 C CA . LEU A 1 118 ? -14.888 25.315 1.351 1.00 87.69 118 LEU A CA 1
ATOM 969 C C . LEU A 1 118 ? -13.701 24.467 0.887 1.00 87.69 118 LEU A C 1
ATOM 971 O O . LEU A 1 118 ? -13.021 24.872 -0.061 1.00 87.69 118 LEU A O 1
ATOM 975 N N . PRO A 1 119 ? -13.443 23.314 1.526 1.00 90.44 119 PRO A N 1
ATOM 976 C CA . PRO A 1 119 ? -12.395 22.410 1.085 1.00 90.44 119 PRO A CA 1
ATOM 977 C C . PRO A 1 119 ? -12.753 21.817 -0.283 1.00 90.44 119 PRO A C 1
ATOM 979 O O . PRO A 1 119 ? -13.922 21.579 -0.596 1.00 90.44 119 PRO A O 1
ATOM 982 N N . ILE A 1 120 ? -11.736 21.574 -1.103 1.00 93.12 120 ILE A N 1
ATOM 983 C CA . ILE A 1 120 ? -11.880 21.040 -2.460 1.00 93.12 120 ILE A CA 1
ATOM 984 C C . ILE A 1 120 ? -11.144 19.705 -2.512 1.00 93.12 120 ILE A C 1
ATOM 986 O O . ILE A 1 120 ? -9.982 19.634 -2.128 1.00 93.12 120 ILE A O 1
ATOM 990 N N . ALA A 1 121 ? -11.799 18.639 -2.958 1.00 92.00 121 ALA A N 1
ATOM 991 C CA . ALA A 1 121 ? -11.159 17.335 -3.080 1.00 92.00 121 ALA A CA 1
ATOM 992 C C . ALA A 1 121 ? -10.355 17.236 -4.382 1.00 92.00 121 ALA A C 1
ATOM 994 O O . ALA A 1 121 ? -10.731 17.803 -5.408 1.00 92.00 121 ALA A O 1
ATOM 995 N N . ILE A 1 122 ? -9.265 16.478 -4.356 1.00 93.06 122 ILE A N 1
ATOM 996 C CA . ILE A 1 122 ? -8.602 15.972 -5.561 1.00 93.06 122 ILE A CA 1
ATOM 997 C C . ILE A 1 122 ? -9.330 14.688 -5.965 1.00 93.06 122 ILE A C 1
ATOM 999 O O . ILE A 1 122 ? -9.602 13.859 -5.097 1.00 93.06 122 ILE A O 1
ATOM 1003 N N . ARG A 1 123 ? -9.683 14.524 -7.249 1.00 89.56 123 ARG A N 1
ATOM 1004 C CA . ARG A 1 123 ? -10.523 13.399 -7.695 1.00 89.56 123 ARG A CA 1
ATOM 1005 C C . ARG A 1 123 ? -9.907 12.035 -7.309 1.00 89.56 123 ARG A C 1
ATOM 1007 O O . ARG A 1 123 ? -8.788 11.742 -7.740 1.00 89.56 123 ARG A O 1
ATOM 1014 N N . PRO A 1 124 ? -10.633 11.182 -6.559 1.00 85.19 124 PRO A N 1
ATOM 1015 C CA . PRO A 1 124 ? -10.293 9.765 -6.403 1.00 85.19 124 PRO A CA 1
ATOM 1016 C C . PRO A 1 124 ? -10.931 8.897 -7.508 1.00 85.19 124 PRO A C 1
ATOM 1018 O O . PRO A 1 124 ? -10.507 7.760 -7.740 1.00 85.19 124 PRO A O 1
ATOM 1021 N N . THR A 1 125 ? -11.968 9.434 -8.159 1.00 81.75 125 THR A N 1
ATOM 1022 C CA . THR A 1 125 ? -12.743 8.887 -9.281 1.00 81.75 125 THR A CA 1
ATOM 1023 C C . THR A 1 125 ? -13.580 10.022 -9.897 1.00 81.75 125 THR A C 1
ATOM 1025 O O . THR A 1 125 ? -13.785 11.038 -9.217 1.00 81.75 125 THR A O 1
ATOM 1028 N N . SER A 1 126 ? -14.032 9.918 -11.154 1.00 86.19 126 SER A N 1
ATOM 1029 C CA . SER A 1 126 ? -14.700 11.043 -11.837 1.00 86.19 126 SER A CA 1
ATOM 1030 C C . SER A 1 126 ? -16.228 10.990 -11.891 1.00 86.19 126 SER A C 1
ATOM 1032 O O . SER A 1 126 ? -16.813 11.938 -12.413 1.00 86.19 126 SER A O 1
ATOM 1034 N N . GLU A 1 127 ? -16.909 9.998 -11.308 1.00 88.88 127 GLU A N 1
ATOM 1035 C CA . GLU A 1 127 ? -18.383 9.944 -11.228 1.00 88.88 127 GLU A CA 1
ATOM 1036 C C . GLU A 1 127 ? -18.966 11.250 -10.655 1.00 88.88 127 GLU A C 1
ATOM 1038 O O . GLU A 1 127 ? -19.695 11.970 -11.347 1.00 88.88 127 GLU A O 1
ATOM 1043 N N . SER A 1 128 ? -18.515 11.636 -9.456 1.00 86.50 128 SER A N 1
ATOM 1044 C CA . SER A 1 128 ? -18.851 12.901 -8.782 1.00 86.50 128 SER A CA 1
ATOM 1045 C C . SER A 1 128 ? -18.534 14.165 -9.597 1.00 86.50 128 SER A C 1
ATOM 1047 O O . SER A 1 128 ? -19.098 15.230 -9.337 1.00 86.50 128 SER A O 1
ATOM 1049 N N . VAL A 1 129 ? -17.624 14.081 -10.572 1.00 90.56 129 VAL A N 1
ATOM 1050 C CA . VAL A 1 129 ? -17.214 15.215 -11.416 1.00 90.56 129 VAL A CA 1
ATOM 1051 C C . VAL A 1 129 ? -18.031 15.275 -12.702 1.00 90.56 129 VAL A C 1
ATOM 1053 O O . VAL A 1 129 ? -18.406 16.365 -13.126 1.00 90.56 129 VAL A O 1
ATOM 1056 N N . MET A 1 130 ? -18.321 14.130 -13.320 1.00 94.62 130 MET A N 1
ATOM 1057 C CA . MET A 1 130 ? -18.934 14.024 -14.647 1.00 94.62 130 MET A CA 1
ATOM 1058 C C . MET A 1 130 ? -20.462 14.032 -14.587 1.00 94.62 130 MET A C 1
ATOM 1060 O O . MET A 1 130 ? -21.122 14.726 -15.365 1.00 94.62 130 MET A O 1
ATOM 1064 N N . TYR A 1 131 ? -21.046 13.296 -13.645 1.00 94.62 131 TYR A N 1
ATOM 1065 C CA . TYR A 1 131 ? -22.487 13.043 -13.582 1.00 94.62 131 TYR A CA 1
ATOM 1066 C C . TYR A 1 131 ? -23.361 14.282 -13.335 1.00 94.62 131 TYR A C 1
ATOM 1068 O O . TYR A 1 131 ? -24.405 14.392 -13.987 1.00 94.62 131 TYR A O 1
ATOM 1076 N N . PRO A 1 132 ? -22.931 15.292 -12.551 1.00 93.44 132 PRO A N 1
ATOM 1077 C CA . PRO A 1 132 ? -23.629 16.579 -12.478 1.00 93.44 132 PRO A CA 1
ATOM 1078 C C . PRO A 1 132 ? -23.734 17.331 -13.814 1.00 93.44 132 PRO A C 1
ATOM 1080 O O . PRO A 1 132 ? -24.552 18.242 -13.945 1.00 93.44 132 PRO A O 1
ATOM 1083 N N . TYR A 1 133 ? -22.873 17.022 -14.788 1.00 95.69 133 TYR A N 1
ATOM 1084 C CA . TYR A 1 133 ? -22.922 17.608 -16.128 1.00 95.69 133 TYR A CA 1
ATOM 1085 C C . TYR A 1 133 ? -23.676 16.713 -17.106 1.00 95.69 133 TYR A C 1
ATOM 1087 O O . TYR A 1 133 ? -24.376 17.238 -17.968 1.00 95.69 133 TYR A O 1
ATOM 1095 N N . PHE A 1 134 ? -23.633 15.390 -16.930 1.00 96.88 134 PHE A N 1
ATOM 1096 C CA . PHE A 1 134 ? -24.473 14.474 -17.705 1.00 96.88 134 PHE A CA 1
ATOM 1097 C C . PHE A 1 134 ? -25.958 14.808 -17.514 1.00 96.88 134 PHE A C 1
ATOM 1099 O O . PHE A 1 134 ? -26.673 14.913 -18.505 1.00 96.88 134 PHE A O 1
ATOM 1106 N N . SER A 1 135 ? -26.403 15.110 -16.286 1.00 95.06 135 SER A N 1
ATOM 1107 C CA . SER A 1 135 ? -27.787 15.556 -16.024 1.00 95.06 135 SER A CA 1
ATOM 1108 C C . SER A 1 135 ? -28.144 16.909 -16.656 1.00 95.06 135 SER A C 1
ATOM 1110 O O . SER A 1 135 ? -29.320 17.240 -16.814 1.00 95.06 135 SER A O 1
ATOM 1112 N N . LYS A 1 136 ? -27.146 17.717 -17.036 1.00 96.19 136 LYS A N 1
ATOM 1113 C CA . LYS A 1 136 ? -27.364 18.976 -17.764 1.00 96.19 136 LYS A CA 1
ATOM 1114 C C . LYS A 1 136 ? -27.436 18.775 -19.271 1.00 96.19 136 LYS A C 1
ATOM 1116 O O . LYS A 1 136 ? -28.183 19.504 -19.926 1.00 96.19 136 LYS A O 1
ATOM 1121 N N . TRP A 1 137 ? -26.623 17.866 -19.801 1.00 97.69 137 TRP A N 1
ATOM 1122 C CA . TRP A 1 137 ? -26.477 17.623 -21.236 1.00 97.69 137 TRP A CA 1
ATOM 1123 C C . TRP A 1 137 ? -27.533 16.674 -21.789 1.00 97.69 137 TRP A C 1
ATOM 1125 O O . TRP A 1 137 ? -27.952 16.851 -22.924 1.00 97.69 137 TRP A O 1
ATOM 1135 N N . ILE A 1 138 ? -27.975 15.705 -20.991 1.00 97.62 138 ILE A N 1
ATOM 1136 C CA . ILE A 1 138 ? -29.005 14.746 -21.375 1.00 97.62 138 ILE A CA 1
ATOM 1137 C C . ILE A 1 138 ? -30.367 15.352 -21.028 1.00 97.62 138 ILE A C 1
ATOM 1139 O O . ILE A 1 138 ? -30.641 15.641 -19.862 1.00 97.62 138 ILE A O 1
ATOM 1143 N N . ARG A 1 139 ? -31.206 15.587 -22.041 1.00 93.81 139 ARG A N 1
ATOM 1144 C CA . ARG A 1 139 ? -32.563 16.137 -21.886 1.00 93.81 139 ARG A CA 1
ATOM 1145 C C . ARG A 1 139 ? -33.615 15.256 -22.543 1.00 93.81 139 ARG A C 1
ATOM 1147 O O . ARG A 1 139 ? -34.669 15.046 -21.952 1.00 93.81 139 ARG A O 1
ATOM 1154 N N . GLY A 1 140 ? -33.328 14.706 -23.718 1.00 93.75 140 GLY A N 1
ATOM 1155 C CA . GLY A 1 140 ? -34.218 13.795 -24.436 1.00 93.75 140 GLY A CA 1
ATOM 1156 C C . GLY A 1 140 ? -33.494 12.556 -24.952 1.00 93.75 140 GLY A C 1
ATOM 1157 O O . GLY A 1 140 ? -32.268 12.487 -24.966 1.00 93.75 140 GLY A O 1
ATOM 1158 N N . HIS A 1 141 ? -34.258 11.575 -25.433 1.00 92.88 141 HIS A N 1
ATOM 1159 C CA . HIS A 1 141 ? -33.722 10.312 -25.965 1.00 92.88 141 HIS A CA 1
ATOM 1160 C C . HIS A 1 141 ? -32.697 10.498 -27.099 1.00 92.88 141 HIS A C 1
ATOM 1162 O O . HIS A 1 141 ? -31.845 9.642 -27.299 1.00 92.88 141 HIS A O 1
ATOM 1168 N N . ARG A 1 142 ? -32.742 11.627 -27.821 1.00 94.44 142 ARG A N 1
ATOM 1169 C CA . ARG A 1 142 ? -31.812 11.958 -28.919 1.00 94.44 142 ARG A CA 1
ATOM 1170 C C . ARG A 1 142 ? -30.405 12.330 -28.456 1.00 94.44 142 ARG A C 1
ATOM 1172 O O . ARG A 1 142 ? -29.489 12.330 -29.275 1.00 94.44 142 ARG A O 1
ATOM 1179 N N . ASP A 1 143 ? -30.241 12.648 -27.176 1.00 95.75 143 ASP A N 1
ATOM 1180 C CA . ASP A 1 143 ? -28.936 12.936 -26.577 1.00 95.75 143 ASP A CA 1
ATOM 1181 C C . ASP A 1 143 ? -28.182 11.641 -26.211 1.00 95.75 143 ASP A C 1
ATOM 1183 O O . ASP A 1 143 ? -27.022 11.690 -25.797 1.00 95.75 143 ASP A O 1
ATOM 1187 N N . LEU A 1 144 ? -28.837 10.481 -26.363 1.00 94.38 144 LEU A N 1
ATOM 1188 C CA . LEU A 1 144 ? -28.322 9.154 -26.041 1.00 94.38 144 LEU A CA 1
ATOM 1189 C C . LEU A 1 144 ? -28.052 8.337 -27.327 1.00 94.38 144 LEU A C 1
ATOM 1191 O O . LEU A 1 144 ? -28.750 8.512 -28.326 1.00 94.38 144 LEU A O 1
ATOM 1195 N N . PRO A 1 145 ? -27.059 7.427 -27.323 1.00 94.56 145 PRO A N 1
ATOM 1196 C CA . PRO A 1 145 ? -26.131 7.166 -26.229 1.00 94.56 145 PRO A CA 1
ATOM 1197 C C . PRO A 1 145 ? -25.070 8.265 -26.097 1.00 94.56 145 PRO A C 1
ATOM 1199 O O . PRO A 1 145 ? -24.460 8.696 -27.078 1.00 94.56 145 PRO A O 1
ATOM 1202 N N . LEU A 1 146 ? -24.804 8.675 -24.859 1.00 96.81 146 LEU A N 1
ATOM 1203 C CA . LEU A 1 146 ? -23.694 9.567 -24.542 1.00 96.81 146 LEU A CA 1
ATOM 1204 C C . LEU A 1 146 ? -22.483 8.710 -24.187 1.00 96.81 146 LEU A C 1
ATOM 1206 O O . LEU A 1 146 ? -22.571 7.871 -23.292 1.00 96.81 146 LEU A O 1
ATOM 1210 N N . ARG A 1 147 ? -21.362 8.906 -24.895 1.00 95.88 147 ARG A N 1
ATOM 1211 C CA . ARG A 1 147 ? -20.166 8.069 -24.747 1.00 95.88 147 ARG A CA 1
ATOM 1212 C C . ARG A 1 147 ? -18.877 8.859 -24.612 1.00 95.88 147 ARG A C 1
ATOM 1214 O O . ARG A 1 147 ? -18.364 9.362 -25.618 1.00 95.88 147 ARG A O 1
ATOM 1221 N N . PHE A 1 148 ? -18.330 8.917 -23.400 1.00 97.12 148 PHE A N 1
ATOM 1222 C CA . PHE A 1 148 ? -17.115 9.672 -23.120 1.00 97.12 148 PHE A CA 1
ATOM 1223 C C . PHE A 1 148 ? -16.007 8.845 -22.478 1.00 97.12 148 PHE A C 1
ATOM 1225 O O . PHE A 1 148 ? -16.262 7.886 -21.762 1.00 97.12 148 PHE A O 1
ATOM 1232 N N . ASN A 1 149 ? -14.770 9.250 -22.747 1.00 97.12 149 ASN A N 1
ATOM 1233 C CA . ASN A 1 149 ? -13.552 8.730 -22.138 1.00 97.12 149 ASN A CA 1
ATOM 1234 C C . ASN A 1 149 ? -12.638 9.896 -21.752 1.00 97.12 149 ASN A C 1
ATOM 1236 O O . ASN A 1 149 ? -12.623 10.914 -22.440 1.00 97.12 149 ASN A O 1
ATOM 1240 N N . GLN A 1 150 ? -11.841 9.762 -20.697 1.00 96.94 150 GLN A N 1
ATOM 1241 C CA . GLN A 1 150 ? -10.751 10.697 -20.426 1.00 96.94 150 GLN A CA 1
ATOM 1242 C C . GLN A 1 150 ? -9.477 9.970 -20.014 1.00 96.94 150 GLN A C 1
ATOM 1244 O O . GLN A 1 150 ? -9.520 8.938 -19.353 1.00 96.94 150 GLN A O 1
ATOM 1249 N N . TRP A 1 151 ? -8.339 10.550 -20.392 1.00 97.38 151 TRP A N 1
ATOM 1250 C CA . TRP A 1 151 ? -7.011 10.147 -19.939 1.00 97.38 151 TRP A CA 1
ATOM 1251 C C . TRP A 1 151 ? -6.521 11.178 -18.929 1.00 97.38 151 TRP A C 1
ATOM 1253 O O . TRP A 1 151 ? -6.396 12.356 -19.273 1.00 97.38 151 TRP A O 1
ATOM 1263 N N . CYS A 1 152 ? -6.251 10.765 -17.695 1.00 96.25 152 CYS A N 1
ATOM 1264 C CA . CYS A 1 152 ? -5.837 11.684 -16.635 1.00 96.25 152 CYS A CA 1
ATOM 1265 C C . CYS A 1 152 ? -5.076 10.972 -15.512 1.00 96.25 152 CYS A C 1
ATOM 1267 O O . CYS A 1 152 ? -4.920 9.750 -15.520 1.00 96.25 152 CYS A O 1
ATOM 1269 N N . ASN A 1 153 ? -4.601 11.753 -14.542 1.00 95.12 153 ASN A N 1
ATOM 1270 C CA . ASN A 1 153 ? -4.131 11.248 -13.261 1.00 95.12 153 ASN A CA 1
ATOM 1271 C C . ASN A 1 153 ? -5.261 11.222 -12.219 1.00 95.12 153 ASN A C 1
ATOM 1273 O O . ASN A 1 153 ? -6.238 11.980 -12.296 1.00 95.12 153 ASN A O 1
ATOM 1277 N N . VAL A 1 154 ? -5.082 10.355 -11.227 1.00 92.38 154 VAL A N 1
ATOM 1278 C CA . VAL A 1 154 ? -5.943 10.208 -10.049 1.00 92.38 154 VAL A CA 1
ATOM 1279 C C . VAL A 1 154 ? -5.086 10.135 -8.803 1.00 92.38 154 VAL A C 1
ATOM 1281 O O . VAL A 1 154 ? -3.989 9.577 -8.842 1.00 92.38 154 VAL A O 1
ATOM 1284 N N . VAL A 1 155 ? -5.615 10.667 -7.699 1.00 92.69 155 VAL A N 1
ATOM 1285 C CA . VAL A 1 155 ? -4.987 10.574 -6.382 1.00 92.69 155 VAL A CA 1
ATOM 1286 C C . VAL A 1 155 ? -5.881 9.779 -5.436 1.00 92.69 155 VAL A C 1
ATOM 1288 O O . VAL A 1 155 ? -7.028 10.150 -5.191 1.00 92.69 155 VAL A O 1
ATOM 1291 N N . ARG A 1 156 ? -5.336 8.694 -4.884 1.00 89.88 156 ARG A N 1
ATOM 1292 C CA . ARG A 1 156 ? -5.923 7.917 -3.786 1.00 89.88 156 ARG A CA 1
ATOM 1293 C C . ARG A 1 156 ? -4.876 7.776 -2.693 1.00 89.88 156 ARG A C 1
ATOM 1295 O O . ARG A 1 156 ? -3.856 7.124 -2.890 1.00 89.88 156 ARG A O 1
ATOM 1302 N N . TRP A 1 157 ? -5.105 8.422 -1.556 1.00 86.31 157 TRP A N 1
ATOM 1303 C CA . TRP A 1 157 ? -4.163 8.464 -0.442 1.00 86.31 157 TRP A CA 1
ATOM 1304 C C . TRP A 1 157 ? -4.158 7.140 0.324 1.00 86.31 157 TRP A C 1
ATOM 1306 O O . TRP A 1 157 ? -4.819 6.960 1.346 1.00 86.31 157 TRP A O 1
ATOM 1316 N N . GLU A 1 158 ? -3.438 6.179 -0.237 1.00 71.94 158 GLU A N 1
ATOM 1317 C CA . GLU A 1 158 ? -3.450 4.793 0.188 1.00 71.94 158 GLU A CA 1
ATOM 1318 C C . GLU A 1 158 ? -2.847 4.600 1.591 1.00 71.94 158 GLU A C 1
ATOM 1320 O O . GLU A 1 158 ? -1.750 5.063 1.895 1.00 71.94 158 GLU A O 1
ATOM 1325 N N . SER A 1 159 ? -3.555 3.861 2.451 1.00 62.59 159 SER A N 1
ATOM 1326 C CA . SER A 1 159 ? -3.110 3.580 3.827 1.00 62.59 159 SER A CA 1
ATOM 1327 C C . SER A 1 159 ? -2.142 2.394 3.925 1.00 62.59 159 SER A C 1
ATOM 1329 O O . SER A 1 159 ? -1.447 2.234 4.932 1.00 62.59 159 SER A O 1
ATOM 1331 N N . ARG A 1 160 ? -2.103 1.536 2.896 1.00 68.44 160 ARG A N 1
ATOM 1332 C CA . ARG A 1 160 ? -1.222 0.358 2.828 1.00 68.44 160 ARG A CA 1
ATOM 1333 C C . ARG A 1 160 ? 0.122 0.683 2.167 1.00 68.44 160 ARG A C 1
ATOM 1335 O O . ARG A 1 160 ? 0.266 1.694 1.492 1.00 68.44 160 ARG A O 1
ATOM 1342 N N . LYS A 1 161 ? 1.109 -0.209 2.338 1.00 76.56 161 LYS A N 1
ATOM 1343 C CA . LYS A 1 161 ? 2.450 -0.069 1.742 1.00 76.56 161 LYS A CA 1
ATOM 1344 C C . LYS A 1 161 ? 2.336 0.121 0.215 1.00 76.56 161 LYS A C 1
ATOM 1346 O O . LYS A 1 161 ? 1.771 -0.764 -0.438 1.00 76.56 161 LYS A O 1
ATOM 1351 N N . PRO A 1 162 ? 2.836 1.235 -0.349 1.00 83.62 162 PRO A N 1
ATOM 1352 C CA . PRO A 1 162 ? 2.775 1.474 -1.782 1.00 83.62 162 PRO A CA 1
ATOM 1353 C C . PRO A 1 162 ? 3.795 0.607 -2.527 1.00 83.62 162 PRO A C 1
ATOM 1355 O O . PRO A 1 162 ? 4.816 0.192 -1.976 1.00 83.62 162 PRO A O 1
ATOM 1358 N N . THR A 1 163 ? 3.513 0.315 -3.791 1.00 85.88 163 THR A N 1
ATOM 1359 C CA . THR A 1 163 ? 4.369 -0.489 -4.669 1.00 85.88 163 THR A CA 1
ATOM 1360 C C . THR A 1 163 ? 4.341 0.115 -6.072 1.00 85.88 163 THR A C 1
ATOM 1362 O O . THR A 1 163 ? 3.236 0.304 -6.596 1.00 85.88 163 THR A O 1
ATOM 1365 N N . PRO A 1 164 ? 5.501 0.404 -6.700 1.00 91.88 164 PRO A N 1
ATOM 1366 C CA . PRO A 1 164 ? 5.556 1.057 -8.007 1.00 91.88 164 PRO A CA 1
ATOM 1367 C C . PRO A 1 164 ? 4.628 0.396 -9.027 1.00 91.88 164 PRO A C 1
ATOM 1369 O O . PRO A 1 164 ? 4.638 -0.829 -9.164 1.00 91.88 164 PRO A O 1
ATOM 1372 N N . PHE A 1 165 ? 3.823 1.203 -9.725 1.00 93.25 165 PHE A N 1
ATOM 1373 C CA . PHE A 1 165 ? 2.756 0.806 -10.660 1.00 93.25 165 PHE A CA 1
ATOM 1374 C C . PHE A 1 165 ? 1.590 0.010 -10.057 1.00 93.25 165 PHE A C 1
ATOM 1376 O O . PHE A 1 165 ? 0.431 0.322 -10.320 1.00 93.25 165 PHE A O 1
ATOM 1383 N N . LEU A 1 166 ? 1.858 -1.024 -9.257 1.00 85.88 166 LEU A N 1
ATOM 1384 C CA . LEU A 1 166 ? 0.832 -1.928 -8.734 1.00 85.88 166 LEU A CA 1
ATOM 1385 C C . LEU A 1 166 ? -0.134 -1.199 -7.794 1.00 85.88 166 LEU A C 1
ATOM 1387 O O . LEU A 1 166 ? -1.350 -1.426 -7.841 1.00 85.88 166 LEU A O 1
ATOM 1391 N N . ARG A 1 167 ? 0.413 -0.322 -6.945 1.00 86.19 167 ARG A N 1
ATOM 1392 C CA . ARG A 1 167 ? -0.331 0.439 -5.942 1.00 86.19 167 ARG A CA 1
ATOM 1393 C C . ARG A 1 167 ? 0.410 1.726 -5.569 1.00 86.19 167 ARG A C 1
ATOM 1395 O O . ARG A 1 167 ? 1.203 1.735 -4.632 1.00 86.19 167 ARG A O 1
ATOM 1402 N N . SER A 1 168 ? 0.139 2.801 -6.297 1.00 89.38 168 SER A N 1
ATOM 1403 C CA . SER A 1 168 ? 0.659 4.144 -6.029 1.00 89.38 168 SER A CA 1
ATOM 1404 C C . SER A 1 168 ? -0.446 5.086 -5.545 1.00 89.38 168 SER A C 1
ATOM 1406 O O . SER A 1 168 ? -1.626 4.862 -5.819 1.00 89.38 168 SER A O 1
ATOM 1408 N N . CYS A 1 169 ? -0.053 6.134 -4.820 1.00 92.06 169 CYS A N 1
ATOM 1409 C CA . CYS A 1 169 ? -0.951 7.192 -4.360 1.00 92.06 169 CYS A CA 1
ATOM 1410 C C . CYS A 1 169 ? -1.431 8.062 -5.525 1.00 92.06 169 CYS A C 1
ATOM 1412 O O . CYS A 1 169 ? -2.591 8.457 -5.566 1.00 92.06 169 CYS A O 1
ATOM 1414 N N . GLU A 1 170 ? -0.545 8.325 -6.485 1.00 94.75 170 GLU A N 1
ATOM 1415 C CA . GLU A 1 170 ? -0.866 8.948 -7.766 1.00 94.75 170 GLU A CA 1
ATOM 1416 C C . GLU A 1 170 ? -0.621 7.947 -8.899 1.00 94.75 170 GLU A C 1
ATOM 1418 O O . GLU A 1 170 ? 0.409 7.267 -8.931 1.00 94.75 170 GLU A O 1
ATOM 1423 N N . PHE A 1 171 ? -1.560 7.833 -9.837 1.00 94.81 171 PHE A N 1
ATOM 1424 C CA . PHE A 1 171 ? -1.397 6.996 -11.028 1.00 94.81 171 PHE A CA 1
ATOM 1425 C C . PHE A 1 171 ? -2.095 7.592 -12.247 1.00 94.81 171 PHE A C 1
ATOM 1427 O O . PHE A 1 171 ? -3.058 8.349 -12.126 1.00 94.81 171 PHE A O 1
ATOM 1434 N N . LEU A 1 172 ? -1.608 7.211 -13.431 1.00 96.88 172 LEU A N 1
ATOM 1435 C CA . LEU A 1 172 ? -2.258 7.514 -14.703 1.00 96.88 172 LEU A CA 1
ATOM 1436 C C . LEU A 1 172 ? -3.274 6.422 -15.031 1.00 96.88 172 LEU A C 1
ATOM 1438 O O . LEU A 1 172 ? -3.031 5.231 -14.797 1.00 96.88 172 LEU A O 1
ATOM 1442 N N . TRP A 1 173 ? -4.397 6.832 -15.605 1.00 95.94 173 TRP A N 1
ATOM 1443 C CA . TRP A 1 173 ? -5.429 5.917 -16.064 1.00 95.94 173 TRP A CA 1
ATOM 1444 C C . TRP A 1 173 ? -6.200 6.468 -17.260 1.00 95.94 173 TRP A C 1
ATOM 1446 O O . TRP A 1 173 ? -6.055 7.641 -17.629 1.00 95.94 173 TRP A O 1
ATOM 1456 N N . GLN A 1 174 ? -7.038 5.617 -17.840 1.00 95.38 174 GLN A N 1
ATOM 1457 C CA . GLN A 1 174 ? -8.214 6.072 -18.565 1.00 95.38 174 GLN A CA 1
ATOM 1458 C C . GLN A 1 174 ? -9.473 5.673 -17.803 1.00 95.38 174 GLN A C 1
ATOM 1460 O O . GLN A 1 174 ? -9.514 4.627 -17.154 1.00 95.38 174 GLN A O 1
ATOM 1465 N N . GLU A 1 175 ? -10.516 6.475 -17.947 1.00 94.81 175 GLU A N 1
ATOM 1466 C CA . GLU A 1 175 ? -11.852 6.143 -17.466 1.00 94.81 175 GLU A CA 1
ATOM 1467 C C . GLU A 1 175 ? -12.892 6.492 -18.534 1.00 94.81 175 GLU A C 1
ATOM 1469 O O . GLU A 1 175 ? -12.930 7.610 -19.059 1.00 94.81 175 GLU A O 1
ATOM 1474 N N . GLY A 1 176 ? -13.709 5.503 -18.887 1.00 94.50 176 GLY A N 1
ATOM 1475 C CA . GLY A 1 176 ? -14.844 5.642 -19.786 1.00 94.50 176 GLY A CA 1
ATOM 1476 C C . GLY A 1 176 ? -16.147 5.678 -19.003 1.00 94.50 176 GLY A C 1
ATOM 1477 O O . GLY A 1 176 ? -16.316 4.907 -18.064 1.00 94.50 176 GLY A O 1
ATOM 1478 N N . HIS A 1 177 ? -17.058 6.565 -19.398 1.00 95.44 177 HIS A N 1
ATOM 1479 C CA . HIS A 1 177 ? -18.387 6.714 -18.813 1.00 95.44 177 HIS A CA 1
ATOM 1480 C C . HIS A 1 177 ? -19.419 6.894 -19.916 1.00 95.44 177 HIS A C 1
ATOM 1482 O O . HIS A 1 177 ? -19.298 7.786 -20.768 1.00 95.44 177 HIS A O 1
ATOM 1488 N N . THR A 1 178 ? -20.462 6.073 -19.874 1.00 95.25 178 THR A N 1
ATOM 1489 C CA . THR A 1 178 ? -21.494 6.066 -20.911 1.00 95.25 178 THR A CA 1
ATOM 1490 C C . THR A 1 178 ? -22.888 6.011 -20.320 1.00 95.25 178 THR A C 1
ATOM 1492 O O . THR A 1 178 ? -23.086 5.470 -19.234 1.00 95.25 178 THR A O 1
ATOM 1495 N N . ALA A 1 179 ? -23.851 6.590 -21.034 1.00 96.06 179 ALA A N 1
ATOM 1496 C CA . ALA A 1 179 ? -25.257 6.619 -20.658 1.00 96.06 179 ALA A CA 1
ATOM 1497 C C . ALA A 1 179 ? -26.139 6.208 -21.846 1.00 96.06 179 ALA A C 1
ATOM 1499 O O . ALA A 1 179 ? -25.952 6.704 -22.960 1.00 96.06 179 ALA A O 1
ATOM 1500 N N . PHE A 1 180 ? -27.113 5.337 -21.590 1.00 94.56 180 PHE A N 1
ATOM 1501 C CA . PHE A 1 180 ? -28.010 4.724 -22.572 1.00 94.56 180 PHE A CA 1
ATOM 1502 C C . PHE A 1 180 ? -29.472 4.930 -22.205 1.00 94.56 180 PHE A C 1
ATOM 1504 O O . PHE A 1 180 ? -29.819 5.136 -21.037 1.00 94.56 180 PHE A O 1
ATOM 1511 N N . ALA A 1 181 ? -30.333 4.830 -23.217 1.00 94.25 181 ALA A N 1
ATOM 1512 C CA . ALA A 1 181 ? -31.774 4.879 -23.028 1.00 94.25 181 ALA A CA 1
ATOM 1513 C C . ALA A 1 181 ? -32.297 3.566 -22.431 1.00 94.25 181 ALA A C 1
ATOM 1515 O O . ALA A 1 181 ? -33.211 3.580 -21.603 1.00 94.25 181 ALA A O 1
ATOM 1516 N N . THR A 1 182 ? -31.702 2.433 -22.817 1.00 89.94 182 THR A N 1
ATOM 1517 C CA . THR A 1 182 ? -32.161 1.099 -22.418 1.00 89.94 182 THR A CA 1
ATOM 1518 C C . THR A 1 182 ? -31.082 0.293 -21.703 1.00 89.94 182 THR A C 1
ATOM 1520 O O . THR A 1 182 ? -29.884 0.507 -21.885 1.00 89.94 182 THR A O 1
ATOM 1523 N N . LYS A 1 183 ? -31.527 -0.676 -20.895 1.00 85.62 183 LYS A N 1
ATOM 1524 C CA . LYS A 1 183 ? -30.635 -1.634 -20.240 1.00 85.62 183 LYS A CA 1
ATOM 1525 C C . LYS A 1 183 ? -29.895 -2.502 -21.260 1.00 85.62 183 LYS A C 1
ATOM 1527 O O . LYS A 1 183 ? -28.709 -2.727 -21.103 1.00 85.62 183 LYS A O 1
ATOM 1532 N N . GLU A 1 184 ? -30.581 -2.952 -22.308 1.00 79.88 184 GLU A N 1
ATOM 1533 C CA . GLU A 1 184 ? -30.002 -3.822 -23.338 1.00 79.88 184 GLU A CA 1
ATOM 1534 C C . GLU A 1 184 ? -28.820 -3.155 -24.055 1.00 79.88 184 GLU A C 1
ATOM 1536 O O . GLU A 1 184 ? -27.779 -3.774 -24.242 1.00 79.88 184 GLU A O 1
ATOM 1541 N N . GLU A 1 185 ? -28.938 -1.870 -24.401 1.00 80.62 185 GLU A N 1
ATOM 1542 C CA . GLU A 1 185 ? -27.827 -1.104 -24.978 1.00 80.62 185 GLU A CA 1
ATOM 1543 C C . GLU A 1 185 ? -26.640 -0.980 -24.014 1.00 80.62 185 GLU A C 1
ATOM 1545 O O . GLU A 1 185 ? -25.494 -1.089 -24.448 1.00 80.62 185 GLU A O 1
ATOM 1550 N N . ALA A 1 186 ? -26.909 -0.780 -22.720 1.00 78.56 186 ALA A N 1
ATOM 1551 C CA . ALA A 1 186 ? -25.875 -0.719 -21.692 1.00 78.56 186 ALA A CA 1
ATOM 1552 C C . ALA A 1 186 ? -25.181 -2.078 -21.500 1.00 78.56 186 ALA A C 1
ATOM 1554 O O . ALA A 1 186 ? -23.951 -2.140 -21.512 1.00 78.56 186 ALA A O 1
ATOM 1555 N N . ASP A 1 187 ? -25.950 -3.161 -21.392 1.00 71.25 187 ASP A N 1
ATOM 1556 C CA . ASP A 1 187 ? -25.445 -4.526 -21.222 1.00 71.25 187 ASP A CA 1
ATOM 1557 C C . ASP A 1 187 ? -24.610 -4.959 -22.446 1.00 71.25 187 ASP A C 1
ATOM 1559 O O . ASP A 1 187 ? -23.550 -5.564 -22.295 1.00 71.25 187 ASP A O 1
ATOM 1563 N N . ASN A 1 188 ? -25.024 -4.584 -23.664 1.00 68.19 188 ASN A N 1
ATOM 1564 C CA . ASN A 1 188 ? -24.274 -4.865 -24.894 1.00 68.19 188 ASN A CA 1
ATOM 1565 C C . ASN A 1 188 ? -22.903 -4.162 -24.950 1.00 68.19 188 ASN A C 1
ATOM 1567 O O . ASN A 1 188 ? -22.005 -4.635 -25.647 1.00 68.19 188 ASN A O 1
ATOM 1571 N N . GLU A 1 189 ? -22.731 -3.033 -24.252 1.00 56.59 189 GLU A N 1
ATOM 1572 C CA . GLU A 1 189 ? -21.462 -2.291 -24.199 1.00 56.59 189 GLU A CA 1
ATOM 1573 C C . GLU A 1 189 ? -20.573 -2.718 -23.022 1.00 56.59 189 GLU A C 1
ATOM 1575 O O . GLU A 1 189 ? -19.349 -2.741 -23.154 1.00 56.59 189 GLU A O 1
ATOM 1580 N N . ALA A 1 190 ? -21.169 -3.092 -21.885 1.00 49.41 190 ALA A N 1
ATOM 1581 C CA . ALA A 1 190 ? -20.454 -3.591 -20.717 1.00 49.41 190 ALA A CA 1
ATOM 1582 C C . ALA A 1 190 ? -21.304 -4.597 -19.924 1.00 49.41 190 ALA A C 1
ATOM 1584 O O . ALA A 1 190 ? -22.026 -4.222 -19.003 1.00 49.41 190 ALA A O 1
ATOM 1585 N N . PHE A 1 191 ? -21.163 -5.891 -20.217 1.00 36.78 191 PHE A N 1
ATOM 1586 C CA . PHE A 1 191 ? -21.650 -6.945 -19.328 1.00 36.78 191 PHE A CA 1
ATOM 1587 C C . PHE A 1 191 ? -20.479 -7.733 -18.741 1.00 36.78 191 PHE A C 1
ATOM 1589 O O . PHE A 1 191 ? -19.863 -8.562 -19.413 1.00 36.78 191 PHE A O 1
ATOM 1596 N N . ILE A 1 192 ? -20.177 -7.471 -17.467 1.00 38.28 192 ILE A N 1
ATOM 1597 C CA . ILE A 1 192 ? -19.320 -8.320 -16.634 1.00 38.28 192 ILE A CA 1
ATOM 1598 C C . ILE A 1 192 ? -20.041 -8.513 -15.289 1.00 38.28 192 ILE A C 1
ATOM 1600 O O . ILE A 1 192 ? -20.177 -7.544 -14.543 1.00 38.28 192 ILE A O 1
ATOM 1604 N N . PRO A 1 193 ? -20.536 -9.722 -14.967 1.00 29.17 193 PRO A N 1
ATOM 1605 C CA . PRO A 1 193 ? -21.097 -10.005 -13.653 1.00 29.17 193 PRO A CA 1
ATOM 1606 C C . PRO A 1 193 ? -19.982 -10.039 -12.596 1.00 29.17 193 PRO A C 1
ATOM 1608 O O . PRO A 1 193 ? -19.009 -10.777 -12.746 1.00 29.17 193 PRO A O 1
ATOM 1611 N N . ASP A 1 194 ? -20.158 -9.213 -11.561 1.00 31.45 194 ASP A N 1
ATOM 1612 C CA . ASP A 1 194 ? -19.442 -9.104 -10.280 1.00 31.45 194 ASP A CA 1
ATOM 1613 C C . ASP A 1 194 ? -18.032 -9.724 -10.204 1.00 31.45 194 ASP A C 1
ATOM 1615 O O . ASP A 1 194 ? -17.841 -10.939 -10.071 1.00 31.45 194 ASP A O 1
ATOM 1619 N N . SER A 1 195 ? -17.018 -8.852 -10.223 1.00 31.56 195 SER A N 1
ATOM 1620 C CA . SER A 1 195 ? -15.615 -9.198 -9.986 1.00 31.56 195 SER A CA 1
ATOM 1621 C C . SER A 1 195 ? -15.212 -8.939 -8.529 1.00 31.56 195 SER A C 1
ATOM 1623 O O . SER A 1 195 ? -15.058 -7.790 -8.113 1.00 31.56 195 SER A O 1
ATOM 1625 N N . GLY A 1 196 ? -14.995 -10.012 -7.766 1.00 27.36 196 GLY A N 1
ATOM 1626 C CA . GLY A 1 196 ? -14.148 -10.005 -6.571 1.00 27.36 196 GLY A CA 1
ATOM 1627 C C . GLY A 1 196 ? -12.661 -9.877 -6.946 1.00 27.36 196 GLY A C 1
ATOM 1628 O O . GLY A 1 196 ? -12.314 -9.590 -8.079 1.00 27.36 196 GLY A O 1
ATOM 1629 N N . HIS A 1 197 ? -11.696 -10.040 -6.045 1.00 39.88 197 HIS A N 1
ATOM 1630 C CA . HIS A 1 197 ? -10.345 -9.514 -6.262 1.00 39.88 197 HIS A CA 1
ATOM 1631 C C . HIS A 1 197 ? -9.185 -10.548 -6.286 1.00 39.88 197 HIS A C 1
ATOM 1633 O O . HIS A 1 197 ? -8.692 -11.050 -5.280 1.00 39.88 197 HIS A O 1
ATOM 1639 N N . GLY A 1 198 ? -8.599 -10.758 -7.464 1.00 48.19 198 GLY A N 1
ATOM 1640 C CA . GLY A 1 198 ? -7.148 -10.985 -7.592 1.00 48.19 198 GLY A CA 1
ATOM 1641 C C . GLY A 1 198 ? -6.435 -9.631 -7.625 1.00 48.19 198 GLY A C 1
ATOM 1642 O O . GLY A 1 198 ? -7.041 -8.613 -7.281 1.00 48.19 198 GLY A O 1
ATOM 1643 N N . LEU A 1 199 ? -5.181 -9.555 -8.087 1.00 53.81 199 LEU A N 1
ATOM 1644 C CA . LEU A 1 199 ? -4.671 -8.261 -8.550 1.00 53.81 199 LEU A CA 1
ATOM 1645 C C . LEU A 1 199 ? -5.392 -7.912 -9.862 1.00 53.81 199 LEU A C 1
ATOM 1647 O O . LEU A 1 199 ? -5.042 -8.407 -10.930 1.00 53.81 199 LEU A O 1
ATOM 1651 N N . GLN A 1 200 ? -6.447 -7.106 -9.759 1.00 68.00 200 GLN A N 1
ATOM 1652 C CA . GLN A 1 200 ? -7.292 -6.727 -10.888 1.00 68.00 200 GLN A CA 1
ATOM 1653 C C . GLN A 1 200 ? -6.528 -5.821 -11.865 1.00 68.00 200 GLN A C 1
ATOM 1655 O O . GLN A 1 200 ? -5.996 -4.780 -11.465 1.00 68.00 200 GLN A O 1
ATOM 1660 N N . GLY A 1 201 ? -6.487 -6.221 -13.141 1.00 66.75 201 GLY A N 1
ATOM 1661 C CA . GLY A 1 201 ? -5.793 -5.492 -14.210 1.00 66.75 201 GLY A CA 1
ATOM 1662 C C . GLY A 1 201 ? -6.612 -4.370 -14.862 1.00 66.75 201 GLY A C 1
ATOM 1663 O O . GLY A 1 201 ? -6.034 -3.373 -15.284 1.00 66.75 201 GLY A O 1
ATOM 1664 N N . ALA A 1 202 ? -7.938 -4.515 -14.920 1.00 81.88 202 ALA A N 1
ATOM 1665 C CA . ALA A 1 202 ? -8.892 -3.540 -15.457 1.00 81.88 202 ALA A CA 1
ATOM 1666 C C . ALA A 1 202 ? -10.305 -3.831 -14.915 1.00 81.88 202 ALA A C 1
ATOM 1668 O O . ALA A 1 202 ? -10.543 -4.913 -14.370 1.00 81.88 202 ALA A O 1
ATOM 1669 N N . THR A 1 203 ? -11.238 -2.892 -15.078 1.00 81.62 203 THR A N 1
ATOM 1670 C CA . THR A 1 203 ? -12.652 -3.072 -14.711 1.00 81.62 203 THR A CA 1
ATOM 1671 C C . THR A 1 203 ? -13.588 -2.548 -15.792 1.00 81.62 203 THR A C 1
ATOM 1673 O O . THR A 1 203 ? -13.252 -1.579 -16.474 1.00 81.62 203 THR A O 1
ATOM 1676 N N . SER A 1 204 ? -14.763 -3.164 -15.909 1.00 81.00 204 SER A N 1
ATOM 1677 C CA . SER A 1 204 ? -15.907 -2.636 -16.651 1.00 81.00 204 SER A CA 1
ATOM 1678 C C . SER A 1 204 ? -17.173 -2.939 -15.860 1.00 81.00 204 SER A C 1
ATOM 1680 O O . SER A 1 204 ? -17.449 -4.094 -15.546 1.00 81.00 204 SER A O 1
ATOM 1682 N N . ASN A 1 205 ? -17.893 -1.890 -15.489 1.00 81.75 205 ASN A N 1
ATOM 1683 C CA . ASN A 1 205 ? -18.981 -1.908 -14.530 1.00 81.75 205 ASN A CA 1
ATOM 1684 C C . ASN A 1 205 ? -20.285 -1.536 -15.240 1.00 81.75 205 ASN A C 1
ATOM 1686 O O . ASN A 1 205 ? -20.377 -0.457 -15.831 1.00 81.75 205 ASN A O 1
ATOM 1690 N N . CYS A 1 206 ? -21.314 -2.370 -15.093 1.00 80.88 206 CYS A N 1
ATOM 1691 C CA . CYS A 1 206 ? -22.693 -1.956 -15.330 1.00 80.88 206 CYS A CA 1
ATOM 1692 C C . CYS A 1 206 ? -23.216 -1.270 -14.062 1.00 80.88 206 CYS A C 1
ATOM 1694 O O . CYS A 1 206 ? -23.509 -1.918 -13.059 1.00 80.88 206 CYS A O 1
ATOM 1696 N N . LEU A 1 207 ? -23.344 0.055 -14.099 1.00 85.62 207 LEU A N 1
ATOM 1697 C CA . LEU A 1 207 ? -23.771 0.863 -12.949 1.00 85.62 207 LEU A CA 1
ATOM 1698 C C . LEU A 1 207 ? -25.299 0.896 -12.784 1.00 85.62 207 LEU A C 1
ATOM 1700 O O . LEU A 1 207 ? -25.826 1.414 -11.790 1.00 85.62 207 LEU A O 1
ATOM 1704 N N . GLY A 1 208 ? -26.026 0.375 -13.776 1.00 89.00 208 GLY A N 1
ATOM 1705 C CA . GLY A 1 208 ? -27.478 0.410 -13.819 1.00 89.00 208 GLY A CA 1
ATOM 1706 C C . GLY A 1 208 ? -27.990 1.849 -13.796 1.00 89.00 208 GLY A C 1
ATOM 1707 O O . GLY A 1 208 ? -27.527 2.702 -14.547 1.00 89.00 208 GLY A O 1
ATOM 1708 N N . GLN A 1 209 ? -28.944 2.123 -12.908 1.00 90.88 209 GLN A N 1
ATOM 1709 C CA . GLN A 1 209 ? -29.532 3.456 -12.728 1.00 90.88 209 GLN A CA 1
ATOM 1710 C C . GLN A 1 209 ? -29.183 4.079 -11.367 1.00 90.88 209 GLN A C 1
ATOM 1712 O O . GLN A 1 209 ? -29.830 5.039 -10.953 1.00 90.88 209 GLN A O 1
ATOM 1717 N N . HIS A 1 210 ? -28.221 3.515 -10.625 1.00 87.19 210 HIS A N 1
ATOM 1718 C CA . HIS A 1 210 ? -27.909 3.986 -9.272 1.00 87.19 210 HIS A CA 1
ATOM 1719 C C . HIS A 1 210 ? -27.457 5.452 -9.288 1.00 87.19 210 HIS A C 1
ATOM 1721 O O . HIS A 1 210 ? -28.098 6.307 -8.679 1.00 87.19 210 HIS A O 1
ATOM 1727 N N . PHE A 1 211 ? -26.413 5.757 -10.061 1.00 89.00 211 PHE A N 1
ATOM 1728 C CA . PHE A 1 211 ? -25.900 7.120 -10.197 1.00 89.00 211 PHE A CA 1
ATOM 1729 C C . PHE A 1 211 ? -26.876 8.054 -10.916 1.00 89.00 211 PHE A C 1
ATOM 1731 O O . PHE A 1 211 ? -26.968 9.224 -10.549 1.00 89.00 211 PHE A O 1
ATOM 1738 N N . ALA A 1 212 ? -27.661 7.540 -11.867 1.00 92.62 212 ALA A N 1
ATOM 1739 C CA . ALA A 1 212 ? -28.697 8.315 -12.538 1.00 92.62 212 ALA A CA 1
ATOM 1740 C C . ALA A 1 212 ? -29.722 8.863 -11.537 1.00 92.62 212 ALA A C 1
ATOM 1742 O O . ALA A 1 212 ? -30.061 10.040 -11.599 1.00 92.62 212 ALA A O 1
ATOM 1743 N N . ARG A 1 213 ? -30.129 8.061 -10.544 1.00 92.06 213 ARG A N 1
ATOM 1744 C CA . ARG A 1 213 ? -31.017 8.518 -9.463 1.00 92.06 213 ARG A CA 1
ATOM 1745 C C . ARG A 1 213 ? -30.328 9.524 -8.541 1.00 92.06 213 ARG A C 1
ATOM 1747 O O . ARG A 1 213 ? -30.927 10.538 -8.210 1.00 92.06 213 ARG A O 1
ATOM 1754 N N . THR A 1 214 ? -29.077 9.270 -8.156 1.00 89.25 214 THR A N 1
ATOM 1755 C CA . THR A 1 214 ? -28.311 10.138 -7.240 1.00 89.25 214 THR A CA 1
ATOM 1756 C C . THR A 1 214 ? -28.027 11.526 -7.828 1.00 89.25 214 THR A C 1
ATOM 1758 O O . THR A 1 214 ? -28.095 12.531 -7.120 1.00 89.25 214 THR A O 1
ATOM 1761 N N . PHE A 1 215 ? -27.714 11.595 -9.124 1.00 91.19 215 PHE A N 1
ATOM 1762 C CA . PHE A 1 215 ? -27.379 12.837 -9.833 1.00 91.19 215 PHE A CA 1
ATOM 1763 C C . PHE A 1 215 ? -28.519 13.389 -10.692 1.00 91.19 215 PHE A C 1
ATOM 1765 O O . PHE A 1 215 ? -28.315 14.376 -11.403 1.00 91.19 215 PHE A O 1
ATOM 1772 N N . GLU A 1 216 ? -29.699 12.771 -10.610 1.00 94.00 216 GLU A N 1
ATOM 1773 C CA . GLU A 1 216 ? -30.908 13.149 -11.346 1.00 94.00 216 GLU A CA 1
ATOM 1774 C C . GLU A 1 216 ? -30.687 13.192 -12.872 1.00 94.00 216 GLU A C 1
ATOM 1776 O O . GLU A 1 216 ? -31.142 14.103 -13.569 1.00 94.00 216 GLU A O 1
ATOM 1781 N N . ILE A 1 217 ? -29.969 12.201 -13.410 1.00 96.12 217 ILE A N 1
ATOM 1782 C CA . ILE A 1 217 ? -29.707 12.062 -14.847 1.00 96.12 217 ILE A CA 1
ATOM 1783 C C . ILE A 1 217 ? -30.916 11.400 -15.515 1.00 96.12 217 ILE A C 1
ATOM 1785 O O . ILE A 1 217 ? -30.984 10.179 -15.682 1.00 96.12 217 ILE A O 1
ATOM 1789 N N . ASN A 1 218 ? -31.874 12.236 -15.901 1.00 96.50 218 ASN A N 1
ATOM 1790 C CA . ASN A 1 218 ? -33.102 11.825 -16.572 1.00 96.50 218 ASN A CA 1
ATOM 1791 C C . ASN A 1 218 ? -33.133 12.296 -18.029 1.00 96.50 218 ASN A C 1
ATOM 1793 O O . ASN A 1 218 ? -32.507 13.296 -18.377 1.00 96.50 218 ASN A O 1
ATOM 1797 N N . PHE A 1 219 ? -33.910 11.608 -18.861 1.00 97.31 219 PHE A N 1
ATOM 1798 C CA . PHE A 1 219 ? -34.231 12.031 -20.221 1.00 97.31 219 PHE A CA 1
ATOM 1799 C C . PHE A 1 219 ? -35.717 11.839 -20.520 1.00 97.31 219 PHE A C 1
ATOM 1801 O O . PHE A 1 219 ? -36.367 10.957 -19.960 1.00 97.31 219 PHE A O 1
ATOM 1808 N N . GLU A 1 220 ? -36.245 12.645 -21.436 1.00 96.56 220 GLU A N 1
ATOM 1809 C CA . GLU A 1 220 ? -37.574 12.452 -22.009 1.00 96.56 220 GLU A CA 1
ATOM 1810 C C . GLU A 1 220 ? -37.534 11.363 -23.095 1.00 96.56 220 GLU A C 1
ATOM 1812 O O . GLU A 1 220 ? -36.870 11.508 -24.135 1.00 96.56 220 GLU A O 1
ATOM 1817 N N . ASN A 1 221 ? -38.220 10.244 -22.848 1.00 93.75 221 ASN A N 1
ATOM 1818 C CA . ASN A 1 221 ? -38.331 9.153 -23.814 1.00 93.75 221 ASN A CA 1
ATOM 1819 C C . ASN A 1 221 ? -39.234 9.539 -25.005 1.00 93.75 221 ASN A C 1
ATOM 1821 O O . ASN A 1 221 ? -39.838 10.607 -25.034 1.00 93.75 221 ASN A O 1
ATOM 1825 N N . GLU A 1 222 ? -39.348 8.674 -26.016 1.00 91.88 222 GLU A N 1
ATOM 1826 C CA . GLU A 1 222 ? -40.189 8.947 -27.199 1.00 91.88 222 GLU A CA 1
ATOM 1827 C C . GLU A 1 222 ? -41.680 9.166 -26.875 1.00 91.88 222 GLU A C 1
ATOM 1829 O O . GLU A 1 222 ? -42.413 9.722 -27.690 1.00 91.88 222 GLU A O 1
ATOM 1834 N N . LYS A 1 223 ? -42.132 8.744 -25.688 1.00 92.38 223 LYS A N 1
ATOM 1835 C CA . LYS A 1 223 ? -43.508 8.905 -25.201 1.00 92.38 223 LYS A CA 1
ATOM 1836 C C . LYS A 1 223 ? -43.710 10.175 -24.367 1.00 92.38 223 LYS A C 1
ATOM 1838 O O . LYS A 1 223 ? -44.823 10.405 -23.902 1.00 92.38 223 LYS A O 1
ATOM 1843 N N . GLY A 1 224 ? -42.670 10.984 -24.166 1.00 90.94 224 GLY A N 1
ATOM 1844 C CA . GLY A 1 224 ? -42.726 12.182 -23.328 1.00 90.94 224 GLY A CA 1
ATOM 1845 C C . GLY A 1 224 ? -42.558 11.917 -21.826 1.00 90.94 224 GLY A C 1
ATOM 1846 O O . GLY A 1 224 ? -42.797 12.806 -21.011 1.00 90.94 224 GLY A O 1
ATOM 1847 N N . GLU A 1 225 ? -42.182 10.700 -21.424 1.00 93.88 225 GLU A N 1
ATOM 1848 C CA . GLU A 1 225 ? -41.997 10.339 -20.015 1.00 93.88 225 GLU A CA 1
ATOM 1849 C C . GLU A 1 225 ? -40.550 10.602 -19.582 1.00 93.88 225 GLU A C 1
ATOM 1851 O O . GLU A 1 225 ? -39.603 10.237 -20.283 1.00 93.88 225 GLU A O 1
ATOM 1856 N N . SER A 1 226 ? -40.376 11.191 -18.397 1.00 94.94 226 SER A N 1
ATOM 1857 C CA . SER A 1 226 ? -39.059 11.379 -17.780 1.00 94.94 226 SER A CA 1
ATOM 1858 C C . SER A 1 226 ? -38.583 10.074 -17.145 1.00 94.94 226 SER A C 1
ATOM 1860 O O . SER A 1 226 ? -39.211 9.566 -16.212 1.00 94.94 226 SER A O 1
ATOM 1862 N N . VAL A 1 227 ? -37.479 9.526 -17.650 1.00 95.81 227 VAL A N 1
ATOM 1863 C CA . VAL A 1 227 ? -36.906 8.255 -17.192 1.00 95.81 227 VAL A CA 1
ATOM 1864 C C . VAL A 1 227 ? -35.403 8.383 -16.931 1.00 95.81 227 VAL A C 1
ATOM 1866 O O . VAL A 1 227 ? -34.712 9.183 -17.558 1.00 95.81 227 VAL A O 1
ATOM 1869 N N . ASN A 1 228 ? -34.883 7.572 -16.006 1.00 97.00 228 ASN A N 1
ATOM 1870 C CA . ASN A 1 228 ? -33.452 7.534 -15.692 1.00 97.00 228 ASN A CA 1
ATOM 1871 C C . ASN A 1 228 ? -32.658 6.828 -16.801 1.00 97.00 228 ASN A C 1
ATOM 1873 O O . ASN A 1 228 ? -33.089 5.790 -17.313 1.00 97.00 228 ASN A O 1
ATOM 1877 N N . VAL A 1 229 ? -31.459 7.329 -17.092 1.00 96.88 229 VAL A N 1
ATOM 1878 C CA . VAL A 1 229 ? -30.510 6.650 -17.991 1.00 96.88 229 VAL A CA 1
ATOM 1879 C C . VAL A 1 229 ? -29.926 5.379 -17.369 1.00 96.88 229 VAL A C 1
ATOM 1881 O O . VAL A 1 229 ? -29.852 5.249 -16.146 1.00 96.88 229 VAL A O 1
ATOM 1884 N N . TRP A 1 230 ? -29.458 4.465 -18.216 1.00 94.62 230 TRP A N 1
ATOM 1885 C CA . TRP A 1 230 ? -28.630 3.318 -17.831 1.00 94.62 230 TRP A CA 1
ATOM 1886 C C . TRP A 1 230 ? -27.159 3.653 -18.041 1.00 94.62 230 TRP A C 1
ATOM 1888 O O . TRP A 1 230 ? -26.809 4.160 -19.102 1.00 94.62 230 TRP A O 1
ATOM 1898 N N . GLN A 1 231 ? -26.300 3.411 -17.052 1.00 92.62 231 GLN A N 1
ATOM 1899 C CA . GLN A 1 231 ? -24.905 3.855 -17.091 1.00 92.62 231 GLN A CA 1
ATOM 1900 C C . GLN A 1 231 ? -23.910 2.715 -16.940 1.00 92.62 231 GLN A C 1
ATOM 1902 O O . GLN A 1 231 ? -24.154 1.767 -16.198 1.00 92.62 231 GLN A O 1
ATOM 1907 N N . ASN A 1 232 ? -22.747 2.901 -17.558 1.00 89.62 232 ASN A N 1
ATOM 1908 C CA . ASN A 1 232 ? -21.577 2.048 -17.397 1.00 89.62 232 ASN A CA 1
ATOM 1909 C C . ASN A 1 232 ? -20.337 2.901 -17.088 1.00 89.62 232 ASN A C 1
ATOM 1911 O O . ASN A 1 232 ? -20.273 4.069 -17.490 1.00 89.62 232 ASN A O 1
ATOM 1915 N N . SER A 1 233 ? -19.347 2.306 -16.418 1.00 90.69 233 SER A N 1
ATOM 1916 C CA . SER A 1 233 ? -17.993 2.865 -16.321 1.00 90.69 233 SER A CA 1
ATOM 1917 C C . SER A 1 233 ? -16.914 1.799 -16.468 1.00 90.69 233 SER A C 1
ATOM 1919 O O . SER A 1 233 ? -17.114 0.657 -16.070 1.00 90.69 233 SER A O 1
ATOM 1921 N N . TRP A 1 234 ? -15.758 2.140 -17.029 1.00 90.25 234 TRP A N 1
ATOM 1922 C CA . TRP A 1 234 ? -14.631 1.209 -17.168 1.00 90.25 234 TRP A CA 1
ATOM 1923 C C . T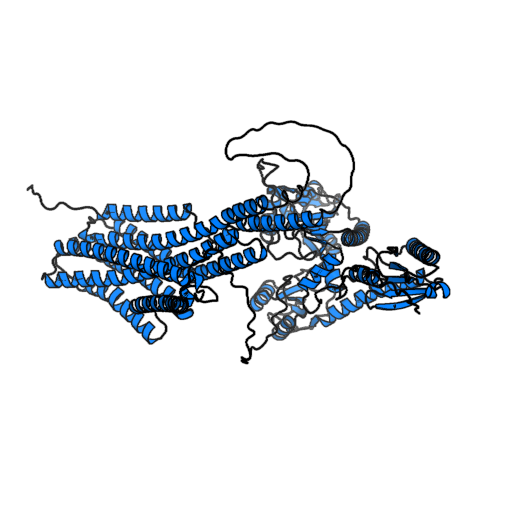RP A 1 234 ? -13.297 1.925 -17.098 1.00 90.25 234 TRP A C 1
ATOM 1925 O O . TRP A 1 234 ? -13.167 3.065 -17.537 1.00 90.25 234 TRP A O 1
ATOM 1935 N N . ALA A 1 235 ? -12.285 1.234 -16.582 1.00 90.88 235 ALA A N 1
ATOM 1936 C CA . ALA A 1 235 ? -10.964 1.810 -16.384 1.00 90.88 235 ALA A CA 1
ATOM 1937 C C . ALA A 1 235 ? -9.857 0.752 -16.431 1.00 90.88 235 ALA A C 1
ATOM 1939 O O . ALA A 1 235 ? -10.047 -0.402 -16.036 1.00 90.88 235 ALA A O 1
ATOM 1940 N N . TYR A 1 236 ? -8.671 1.171 -16.864 1.00 90.25 236 TYR A N 1
ATOM 1941 C CA . TYR A 1 236 ? -7.409 0.491 -16.599 1.00 90.25 236 TYR A CA 1
ATOM 1942 C C . TYR A 1 236 ? -6.341 1.537 -16.265 1.00 90.25 236 TYR A C 1
ATOM 1944 O O . TYR A 1 236 ? -6.497 2.727 -16.525 1.00 90.25 236 TYR A O 1
ATOM 1952 N N . THR A 1 237 ? -5.260 1.116 -15.615 1.00 94.62 237 THR A N 1
ATOM 1953 C CA . THR A 1 237 ? -4.255 2.047 -15.083 1.00 94.62 237 THR A CA 1
ATOM 1954 C C . THR A 1 237 ? -2.843 1.618 -15.452 1.00 94.62 237 THR A C 1
ATOM 1956 O O . THR A 1 237 ? -2.621 0.531 -16.003 1.00 94.62 237 THR A O 1
ATOM 1959 N N . THR A 1 238 ? -1.858 2.431 -15.073 1.00 95.81 238 THR A N 1
ATOM 1960 C CA . THR A 1 238 ? -0.436 2.066 -15.141 1.00 95.81 238 THR A CA 1
ATOM 1961 C C . THR A 1 238 ? -0.066 0.830 -14.316 1.00 95.81 238 THR A C 1
ATOM 1963 O O . THR A 1 238 ? 1.029 0.303 -14.489 1.00 95.81 238 THR A O 1
ATOM 1966 N N . ARG A 1 239 ? -0.979 0.267 -13.507 1.00 92.75 239 ARG A N 1
ATOM 1967 C CA . ARG A 1 239 ? -0.840 -1.075 -12.906 1.00 92.75 239 ARG A CA 1
ATOM 1968 C C . ARG A 1 239 ? -0.508 -2.153 -13.930 1.00 92.75 239 ARG A C 1
ATOM 1970 O O . ARG A 1 239 ? 0.194 -3.106 -13.604 1.00 92.75 239 ARG A O 1
ATOM 1977 N N . THR A 1 240 ? -0.991 -2.000 -15.157 1.00 91.62 240 THR A N 1
ATOM 1978 C CA . THR A 1 240 ? -0.689 -2.902 -16.274 1.00 91.62 240 THR A CA 1
ATOM 1979 C C . THR A 1 240 ? 0.813 -3.018 -16.560 1.00 91.62 240 THR A C 1
ATOM 1981 O O . THR A 1 240 ? 1.284 -4.119 -16.837 1.00 91.62 240 THR A O 1
ATOM 1984 N N . LEU A 1 241 ? 1.585 -1.936 -16.396 1.00 95.44 241 LEU A N 1
ATOM 1985 C CA . LEU A 1 241 ? 3.045 -1.952 -16.543 1.00 95.44 241 LEU A CA 1
ATOM 1986 C C . LEU A 1 241 ? 3.684 -2.795 -15.438 1.00 95.44 241 LEU A C 1
ATOM 1988 O O . LEU A 1 241 ? 4.515 -3.653 -15.717 1.00 95.44 241 LEU A O 1
ATOM 1992 N N . GLY A 1 242 ? 3.249 -2.602 -14.191 1.00 92.31 242 GLY A N 1
ATOM 1993 C CA . GLY A 1 242 ? 3.724 -3.414 -13.075 1.00 92.31 242 GLY A CA 1
ATOM 1994 C C . GLY A 1 242 ? 3.409 -4.896 -13.269 1.00 92.31 242 GLY A C 1
ATOM 1995 O O . GLY A 1 242 ? 4.291 -5.733 -13.114 1.00 92.31 242 GLY A O 1
ATOM 1996 N N . LEU A 1 243 ? 2.185 -5.232 -13.695 1.00 89.12 243 LEU A N 1
ATOM 1997 C CA . LEU A 1 243 ? 1.791 -6.610 -14.013 1.00 89.12 243 LEU A CA 1
ATOM 1998 C C . LEU A 1 243 ? 2.681 -7.234 -15.093 1.00 89.12 243 LEU A C 1
ATOM 2000 O O . LEU A 1 243 ? 3.133 -8.363 -14.926 1.00 89.12 243 LEU A O 1
ATOM 2004 N N . MET A 1 244 ? 2.971 -6.500 -16.168 1.00 93.69 244 MET A N 1
ATOM 2005 C CA . MET A 1 244 ? 3.882 -6.951 -17.221 1.00 93.69 244 MET A CA 1
ATOM 2006 C C . MET A 1 244 ? 5.275 -7.273 -16.654 1.00 93.69 244 MET A C 1
ATOM 2008 O O . MET A 1 244 ? 5.810 -8.344 -16.942 1.00 93.69 244 MET A O 1
ATOM 2012 N N . VAL A 1 245 ? 5.829 -6.401 -15.802 1.00 94.62 245 VAL A N 1
ATOM 2013 C CA . VAL A 1 245 ? 7.125 -6.633 -15.137 1.00 94.62 245 VAL A CA 1
ATOM 2014 C C . VAL A 1 245 ? 7.072 -7.872 -14.243 1.00 94.62 245 VAL A C 1
ATOM 2016 O O . VAL A 1 245 ? 7.925 -8.750 -14.359 1.00 94.62 245 VAL A O 1
ATOM 2019 N N . MET A 1 246 ? 6.046 -7.997 -13.394 1.00 89.31 246 MET A N 1
ATOM 2020 C CA . MET A 1 246 ? 5.887 -9.149 -12.499 1.00 89.31 246 MET A CA 1
ATOM 2021 C C . MET A 1 246 ? 5.784 -10.472 -13.267 1.00 89.31 246 MET A C 1
ATOM 2023 O O . MET A 1 246 ? 6.328 -11.487 -12.828 1.00 89.31 246 MET A O 1
ATOM 2027 N N . VAL A 1 247 ? 5.068 -10.486 -14.395 1.00 88.69 247 VAL A N 1
ATOM 2028 C CA . VAL A 1 247 ? 4.834 -11.701 -15.182 1.00 88.69 247 VAL A CA 1
ATOM 2029 C C . VAL A 1 247 ? 6.094 -12.101 -15.942 1.00 88.69 247 VAL A C 1
ATOM 2031 O O . VAL A 1 247 ? 6.531 -13.244 -15.806 1.00 88.69 247 VAL A O 1
ATOM 2034 N N . HIS A 1 248 ? 6.689 -11.175 -16.696 1.00 94.44 248 HIS A N 1
ATOM 2035 C CA . HIS A 1 248 ? 7.723 -11.508 -17.677 1.00 94.44 248 HIS A CA 1
ATOM 2036 C C . HIS A 1 248 ? 9.157 -11.307 -17.182 1.00 94.44 248 HIS A C 1
ATOM 2038 O O . HIS A 1 248 ? 10.030 -12.031 -17.643 1.00 94.44 248 HIS A O 1
ATOM 2044 N N . GLY A 1 249 ? 9.413 -10.376 -16.255 1.00 94.56 249 GLY A N 1
ATOM 2045 C CA . GLY A 1 249 ? 10.772 -10.084 -15.783 1.00 94.56 249 GLY A CA 1
ATOM 2046 C C . GLY A 1 249 ? 11.471 -11.304 -15.178 1.00 94.56 249 GLY A C 1
ATOM 2047 O O . GLY A 1 249 ? 10.810 -12.200 -14.646 1.00 94.56 249 GLY A O 1
ATOM 2048 N N . ASP A 1 250 ? 12.797 -11.323 -15.213 1.00 94.75 250 ASP A N 1
ATOM 2049 C CA . ASP A 1 250 ? 13.626 -12.416 -14.696 1.00 94.75 250 ASP A CA 1
ATOM 2050 C C . ASP A 1 250 ? 14.827 -11.892 -13.882 1.00 94.75 250 ASP A C 1
ATOM 2052 O O . ASP A 1 250 ? 14.928 -10.698 -13.589 1.00 94.75 250 ASP A O 1
ATOM 2056 N N . ASP A 1 251 ? 15.742 -12.787 -13.506 1.00 94.94 251 ASP A N 1
ATOM 2057 C CA . ASP A 1 251 ? 16.942 -12.467 -12.717 1.00 94.94 251 ASP A CA 1
ATOM 2058 C C . ASP A 1 251 ? 17.966 -11.592 -13.481 1.00 94.94 251 ASP A C 1
ATOM 2060 O O . ASP A 1 251 ? 18.969 -11.179 -12.902 1.00 94.94 251 ASP A O 1
ATOM 2064 N N . LYS A 1 252 ? 17.733 -11.281 -14.766 1.00 95.06 252 LYS A N 1
ATOM 2065 C CA . LYS A 1 252 ? 18.540 -10.328 -15.541 1.00 95.06 252 LYS A CA 1
ATOM 2066 C C . LYS A 1 252 ? 17.876 -8.966 -15.724 1.00 95.06 252 LYS A C 1
ATOM 2068 O O . LYS A 1 252 ? 18.529 -8.054 -16.221 1.00 95.06 252 LYS A O 1
ATOM 2073 N N . GLY A 1 253 ? 16.601 -8.810 -15.360 1.00 96.19 253 GLY A N 1
ATOM 2074 C CA . GLY A 1 253 ? 15.890 -7.536 -15.443 1.00 96.19 253 GLY A CA 1
ATOM 2075 C C . GLY A 1 253 ? 14.539 -7.613 -16.136 1.00 96.19 253 GLY A C 1
ATOM 2076 O O . GLY A 1 253 ? 13.792 -8.588 -16.025 1.00 96.19 253 GLY A O 1
ATOM 2077 N N . LEU A 1 254 ? 14.214 -6.544 -16.860 1.00 98.25 254 LEU A N 1
ATOM 2078 C CA . LEU A 1 254 ? 12.980 -6.448 -17.627 1.00 98.25 254 LEU A CA 1
ATOM 2079 C C . LEU A 1 254 ? 12.973 -7.456 -18.781 1.00 98.25 254 LEU A C 1
ATOM 2081 O O . LEU A 1 254 ? 14.003 -7.742 -19.384 1.00 98.25 254 LEU A O 1
ATOM 2085 N N . VAL A 1 255 ? 11.781 -7.936 -19.131 1.00 98.38 255 VAL A N 1
ATOM 2086 C CA . VAL A 1 255 ? 11.514 -8.702 -20.355 1.00 98.38 255 VAL A CA 1
ATOM 2087 C C . VAL A 1 255 ? 10.256 -8.105 -20.970 1.00 98.38 255 VAL A C 1
ATOM 2089 O O . VAL A 1 255 ? 9.153 -8.300 -20.457 1.00 98.38 255 VAL A O 1
ATOM 2092 N N . LEU A 1 256 ? 10.422 -7.295 -22.016 1.00 98.38 256 LEU A N 1
ATOM 2093 C CA . LEU A 1 256 ? 9.321 -6.522 -22.584 1.00 98.38 256 LEU A CA 1
ATOM 2094 C C . LEU A 1 256 ? 8.692 -7.259 -23.776 1.00 98.38 256 LEU A C 1
ATOM 2096 O O . LEU A 1 256 ? 9.415 -7.688 -24.676 1.00 98.38 256 LEU A O 1
ATOM 2100 N N . PRO A 1 257 ? 7.354 -7.376 -23.849 1.00 98.50 257 PRO A N 1
ATOM 2101 C CA . PRO A 1 257 ? 6.696 -7.875 -25.048 1.00 98.50 257 PRO A CA 1
ATOM 2102 C C . PRO A 1 257 ? 6.929 -6.927 -26.242 1.00 98.50 257 PRO A C 1
ATOM 2104 O O . PRO A 1 257 ? 6.697 -5.719 -26.111 1.00 98.50 257 PRO A O 1
ATOM 2107 N N . PRO A 1 258 ? 7.328 -7.430 -27.426 1.00 98.62 258 PRO A N 1
ATOM 2108 C CA . PRO A 1 258 ? 7.647 -6.604 -28.592 1.00 98.62 258 PRO A CA 1
ATOM 2109 C C . PRO A 1 258 ? 6.577 -5.599 -29.010 1.00 98.62 258 PRO A C 1
ATOM 2111 O O . PRO A 1 258 ? 6.910 -4.537 -29.537 1.00 98.62 258 PRO A O 1
ATOM 2114 N N . LYS A 1 259 ? 5.291 -5.891 -28.786 1.00 98.06 259 LYS A N 1
ATOM 2115 C CA . LYS A 1 259 ? 4.206 -4.965 -29.145 1.00 98.06 259 LYS A CA 1
ATOM 2116 C C . LYS A 1 259 ? 4.200 -3.682 -28.317 1.00 98.06 259 LYS A C 1
ATOM 2118 O O . LYS A 1 259 ? 3.725 -2.674 -28.821 1.00 98.06 259 LYS A O 1
ATOM 2123 N N . VAL A 1 260 ? 4.743 -3.710 -27.101 1.00 97.50 260 VAL A N 1
ATOM 2124 C CA . VAL A 1 260 ? 4.750 -2.560 -26.182 1.00 97.50 260 VAL A CA 1
ATOM 2125 C C . VAL A 1 260 ? 6.151 -2.054 -25.849 1.00 97.50 260 VAL A C 1
ATOM 2127 O O . VAL A 1 260 ? 6.279 -0.961 -25.319 1.00 97.50 260 VAL A O 1
ATOM 2130 N N . ALA A 1 261 ? 7.205 -2.811 -26.168 1.00 98.00 261 ALA A N 1
ATOM 2131 C CA . ALA A 1 261 ? 8.581 -2.403 -25.908 1.00 98.00 261 ALA A CA 1
ATOM 2132 C C . ALA A 1 261 ? 8.928 -1.093 -26.638 1.00 98.00 261 ALA A C 1
ATOM 2134 O O . ALA A 1 261 ? 8.828 -1.030 -27.865 1.00 98.00 261 ALA A O 1
ATOM 2135 N N . SER A 1 262 ? 9.375 -0.071 -25.908 1.00 94.50 262 SER A N 1
ATOM 2136 C CA . SER A 1 262 ? 9.771 1.238 -26.456 1.00 94.50 262 SER A CA 1
ATOM 2137 C C . SER A 1 262 ? 10.848 1.099 -27.538 1.00 94.50 262 SER A C 1
ATOM 2139 O O . SER A 1 262 ? 10.787 1.749 -28.577 1.00 94.50 262 SER A O 1
ATOM 2141 N N . LEU A 1 263 ? 11.767 0.154 -27.332 1.00 98.12 263 LEU A N 1
ATOM 2142 C CA . LEU A 1 263 ? 12.753 -0.304 -28.302 1.00 98.12 263 LEU A CA 1
ATOM 2143 C C . LEU A 1 263 ? 12.593 -1.816 -28.504 1.00 98.12 263 LEU A C 1
ATOM 2145 O O . LEU A 1 263 ? 12.575 -2.566 -27.530 1.00 98.12 263 LEU A O 1
ATOM 2149 N N . GLN A 1 264 ? 12.462 -2.266 -29.753 1.00 98.69 264 GLN A N 1
ATOM 2150 C CA . GLN A 1 264 ? 12.289 -3.681 -30.105 1.00 98.69 264 GLN A CA 1
ATOM 2151 C C . GLN A 1 264 ? 13.619 -4.369 -30.415 1.00 98.69 264 GLN A C 1
ATOM 2153 O O . GLN A 1 264 ? 13.801 -5.530 -30.046 1.00 98.69 264 GLN A O 1
ATOM 2158 N N . ALA A 1 265 ? 14.533 -3.658 -31.082 1.00 98.62 265 ALA A N 1
ATOM 2159 C CA . ALA A 1 265 ? 15.840 -4.174 -31.462 1.00 98.62 265 ALA A CA 1
ATOM 2160 C C . ALA A 1 265 ? 16.959 -3.179 -31.125 1.00 98.62 265 ALA A C 1
ATOM 2162 O O . ALA A 1 265 ? 16.860 -2.004 -31.466 1.00 98.62 265 ALA A O 1
ATOM 2163 N N . ILE A 1 266 ? 18.039 -3.651 -30.501 1.00 98.56 266 ILE A N 1
ATOM 2164 C CA . ILE A 1 266 ? 19.258 -2.859 -30.291 1.00 98.56 266 ILE A CA 1
ATOM 2165 C C . ILE A 1 266 ? 20.424 -3.473 -31.058 1.00 98.56 266 ILE A C 1
ATOM 2167 O O . ILE A 1 266 ? 20.709 -4.664 -30.928 1.00 98.56 266 ILE A O 1
ATOM 2171 N N . ILE A 1 267 ? 21.102 -2.659 -31.860 1.00 98.19 267 ILE A N 1
ATOM 2172 C CA . ILE A 1 267 ? 22.259 -3.064 -32.647 1.00 98.19 267 ILE A CA 1
ATOM 2173 C C . ILE A 1 267 ? 23.521 -2.693 -31.865 1.00 98.19 267 ILE A C 1
ATOM 2175 O O . ILE A 1 267 ? 23.673 -1.555 -31.421 1.00 98.19 267 ILE A O 1
ATOM 2179 N N . ILE A 1 268 ? 24.434 -3.648 -31.684 1.00 95.94 268 ILE A N 1
ATOM 2180 C CA . ILE A 1 268 ? 25.661 -3.456 -30.906 1.00 95.94 268 ILE A CA 1
ATOM 2181 C C . ILE A 1 268 ? 26.872 -3.897 -31.740 1.00 95.94 268 ILE A C 1
ATOM 2183 O O . ILE A 1 268 ? 26.944 -5.060 -32.148 1.00 95.94 268 ILE A O 1
ATOM 2187 N N . PRO A 1 269 ? 27.843 -3.004 -32.005 1.00 92.94 269 PRO A N 1
ATOM 2188 C CA . PRO A 1 269 ? 29.062 -3.386 -32.701 1.00 92.94 269 PRO A CA 1
ATOM 2189 C C . PRO A 1 269 ? 29.904 -4.306 -31.807 1.00 92.94 269 PRO A C 1
ATOM 2191 O O . PRO A 1 269 ? 30.268 -3.933 -30.690 1.00 92.94 269 PRO A O 1
ATOM 2194 N N . ASN A 1 270 ? 30.233 -5.496 -32.309 1.00 88.06 270 ASN A N 1
ATOM 2195 C CA . ASN A 1 270 ? 31.128 -6.440 -31.645 1.00 88.06 270 ASN A CA 1
ATOM 2196 C C . ASN A 1 270 ? 32.558 -6.195 -32.137 1.00 88.06 270 ASN A C 1
ATOM 2198 O O . ASN A 1 270 ? 33.035 -6.826 -33.084 1.00 88.06 270 ASN A O 1
ATOM 2202 N N . VAL A 1 271 ? 33.208 -5.198 -31.542 1.00 79.62 271 VAL A N 1
ATOM 2203 C CA . VAL A 1 271 ? 34.536 -4.738 -31.946 1.00 79.62 271 VAL A CA 1
ATOM 2204 C C . VAL A 1 271 ? 35.501 -4.766 -30.767 1.00 79.62 271 VAL A C 1
ATOM 2206 O O . VAL A 1 271 ? 35.193 -4.257 -29.694 1.00 79.62 271 VAL A O 1
ATOM 2209 N N . SER A 1 272 ? 36.692 -5.332 -30.971 1.00 66.44 272 SER A N 1
ATOM 2210 C CA . SER A 1 272 ? 37.800 -5.182 -30.023 1.00 66.44 272 SER A CA 1
ATOM 2211 C C . SER A 1 272 ? 38.519 -3.860 -30.278 1.00 66.44 272 SER A C 1
ATOM 2213 O O . SER A 1 272 ? 38.623 -3.426 -31.427 1.00 66.44 272 SER A O 1
ATOM 2215 N N . SER A 1 273 ? 39.069 -3.242 -29.229 1.00 57.28 273 SER A N 1
ATOM 2216 C CA . SER A 1 273 ? 39.766 -1.940 -29.231 1.00 57.28 273 SER A CA 1
ATOM 2217 C C . SER A 1 273 ? 40.961 -1.836 -30.201 1.00 57.28 273 SER A C 1
ATOM 2219 O O . SER A 1 273 ? 41.504 -0.752 -30.394 1.00 57.28 273 SER A O 1
ATOM 2221 N N . PHE A 1 274 ? 41.335 -2.930 -30.871 1.00 51.50 274 PHE A N 1
ATOM 2222 C CA . PHE A 1 274 ? 42.463 -3.026 -31.801 1.00 51.50 274 PHE A CA 1
ATOM 2223 C C . PHE A 1 274 ? 42.065 -3.314 -33.264 1.00 51.50 274 PHE A C 1
ATOM 2225 O O . PHE A 1 274 ? 42.942 -3.560 -34.093 1.00 51.50 274 PHE A O 1
ATOM 2232 N N . SER A 1 275 ? 40.773 -3.318 -33.615 1.00 56.97 275 SER A N 1
ATOM 2233 C CA . SER A 1 275 ? 40.336 -3.684 -34.972 1.00 56.97 275 SER A CA 1
ATOM 2234 C C . SER A 1 275 ? 40.561 -2.562 -36.007 1.00 56.97 275 SER A C 1
ATOM 2236 O O . SER A 1 275 ? 40.235 -1.406 -35.789 1.00 56.97 275 SER A O 1
ATOM 2238 N N . THR A 1 276 ? 41.093 -2.866 -37.191 1.00 55.41 276 THR A N 1
ATOM 2239 C CA . THR A 1 276 ? 41.370 -1.867 -38.249 1.00 55.41 276 THR A CA 1
ATOM 2240 C C . THR A 1 276 ? 40.134 -1.426 -39.050 1.00 55.41 276 THR A C 1
ATOM 2242 O O . THR A 1 276 ? 40.278 -0.683 -40.018 1.00 55.41 276 THR A O 1
ATOM 2245 N N . ASN A 1 277 ? 38.920 -1.862 -38.677 1.00 66.00 277 ASN A N 1
ATOM 2246 C CA . ASN A 1 277 ? 37.718 -1.746 -39.519 1.00 66.00 277 ASN A CA 1
ATOM 2247 C C . ASN A 1 277 ? 36.458 -1.215 -38.795 1.00 66.00 277 ASN A C 1
ATOM 2249 O O . ASN A 1 277 ? 35.336 -1.487 -39.223 1.00 66.00 277 ASN A O 1
ATOM 2253 N N . PHE A 1 278 ? 36.623 -0.446 -37.709 1.00 79.56 278 PHE A N 1
ATOM 2254 C CA . PHE A 1 278 ? 35.508 0.097 -36.910 1.00 79.56 278 PHE A CA 1
ATOM 2255 C C . PHE A 1 278 ? 34.477 0.875 -37.738 1.00 79.56 278 PHE A C 1
ATOM 2257 O O . PHE A 1 278 ? 33.275 0.735 -37.533 1.00 79.56 278 PHE A O 1
ATOM 2264 N N . GLN A 1 279 ? 34.943 1.663 -38.708 1.00 83.50 279 GLN A N 1
ATOM 2265 C CA . GLN A 1 279 ? 34.089 2.559 -39.486 1.00 83.50 279 GLN A CA 1
ATOM 2266 C C . GLN A 1 279 ? 33.124 1.794 -40.407 1.00 83.50 279 GLN A C 1
ATOM 2268 O O . GLN A 1 279 ? 31.968 2.185 -40.547 1.00 83.50 279 GLN A O 1
ATOM 2273 N N . ALA A 1 280 ? 33.570 0.673 -40.985 1.00 87.69 280 ALA A N 1
ATOM 2274 C CA . ALA A 1 280 ? 32.720 -0.184 -41.810 1.00 87.69 280 ALA A CA 1
ATOM 2275 C C . ALA A 1 280 ? 31.650 -0.901 -40.973 1.00 87.69 280 ALA A C 1
ATOM 2277 O O . ALA A 1 280 ? 30.506 -1.020 -41.407 1.00 87.69 280 ALA A O 1
ATOM 2278 N N . ILE A 1 281 ? 32.007 -1.341 -39.763 1.00 89.94 281 ILE A N 1
ATOM 2279 C CA . ILE A 1 281 ? 31.076 -2.004 -38.842 1.00 89.94 281 ILE A CA 1
ATOM 2280 C C . ILE A 1 281 ? 30.025 -1.014 -38.344 1.00 89.94 281 ILE A C 1
ATOM 2282 O O . ILE A 1 281 ? 28.839 -1.319 -38.396 1.00 89.94 281 ILE A O 1
ATOM 2286 N N . PHE A 1 282 ? 30.431 0.189 -37.929 1.00 91.62 282 PHE A N 1
ATOM 2287 C CA . PHE A 1 282 ? 29.493 1.224 -37.482 1.00 91.62 282 PHE A CA 1
ATOM 2288 C C . PHE A 1 282 ? 28.529 1.617 -38.602 1.00 91.62 282 PHE A C 1
ATOM 2290 O O . PHE A 1 282 ? 27.325 1.695 -38.370 1.00 91.62 282 PHE A O 1
ATOM 2297 N N . HIS A 1 283 ? 29.036 1.757 -39.830 1.00 92.62 283 HIS A N 1
ATOM 2298 C CA . HIS A 1 283 ? 28.194 2.022 -40.991 1.00 92.62 283 HIS A CA 1
ATOM 2299 C C . HIS A 1 283 ? 27.170 0.904 -41.246 1.00 92.62 283 HIS A C 1
ATOM 2301 O O . HIS A 1 283 ? 26.003 1.190 -41.517 1.00 92.62 283 HIS A O 1
ATOM 2307 N N . GLU A 1 284 ? 27.563 -0.371 -41.138 1.00 94.06 284 GLU A N 1
ATOM 2308 C CA . GLU A 1 284 ? 26.611 -1.477 -41.296 1.00 94.06 284 GLU A CA 1
ATOM 2309 C C . GLU A 1 284 ? 25.601 -1.534 -40.138 1.00 94.06 284 GLU A C 1
ATOM 2311 O O . GLU A 1 284 ? 24.429 -1.834 -40.374 1.00 94.06 284 GLU A O 1
ATOM 2316 N N . CYS A 1 285 ? 26.000 -1.186 -38.909 1.00 95.31 285 CYS A N 1
ATOM 2317 C CA . CYS A 1 285 ? 25.080 -1.052 -37.778 1.00 95.31 285 CYS A CA 1
ATOM 2318 C C . CYS A 1 285 ? 24.007 0.016 -38.039 1.00 95.31 285 CYS A C 1
ATOM 2320 O O . CYS A 1 285 ? 22.815 -0.269 -37.922 1.00 95.31 285 CYS A O 1
ATOM 2322 N N . GLU A 1 286 ? 24.407 1.221 -38.450 1.00 96.25 286 GLU A N 1
ATOM 2323 C CA . GLU A 1 286 ? 23.481 2.312 -38.790 1.00 96.25 286 GLU A CA 1
ATOM 2324 C C . GLU A 1 286 ? 22.560 1.935 -39.957 1.00 96.25 286 GLU A C 1
ATOM 2326 O O . GLU A 1 286 ? 21.354 2.192 -39.934 1.00 96.25 286 GLU A O 1
ATOM 2331 N N . LYS A 1 287 ? 23.106 1.265 -40.976 1.00 96.25 287 LYS A N 1
ATOM 2332 C CA . LYS A 1 287 ? 22.336 0.757 -42.114 1.00 96.25 287 LYS A CA 1
ATOM 2333 C C . LYS A 1 287 ? 21.322 -0.312 -41.694 1.00 96.25 287 LYS A C 1
ATOM 2335 O O . LYS A 1 287 ? 20.198 -0.314 -42.193 1.00 96.25 287 LYS A O 1
ATOM 2340 N N . THR A 1 288 ? 21.689 -1.187 -40.762 1.00 96.62 288 THR A N 1
ATOM 2341 C CA . THR A 1 288 ? 20.795 -2.197 -40.174 1.00 96.62 288 THR A CA 1
ATOM 2342 C C . THR A 1 288 ? 19.639 -1.523 -39.436 1.00 96.62 288 THR A C 1
ATOM 2344 O O . THR A 1 288 ? 18.486 -1.860 -39.704 1.00 96.62 288 THR A O 1
ATOM 2347 N N . VAL A 1 289 ? 19.920 -0.523 -38.586 1.00 98.00 289 VAL A N 1
ATOM 2348 C CA . VAL A 1 289 ? 18.882 0.290 -37.922 1.00 98.00 289 VAL A CA 1
ATOM 2349 C C . VAL A 1 289 ? 17.947 0.905 -38.954 1.00 98.00 289 VAL A C 1
ATOM 2351 O O . VAL A 1 289 ? 16.737 0.737 -38.854 1.00 98.00 289 VAL A O 1
ATOM 2354 N N . LYS A 1 290 ? 18.492 1.569 -39.980 1.00 97.81 290 LYS A N 1
ATOM 2355 C CA . LYS A 1 290 ? 17.692 2.217 -41.024 1.00 97.81 290 LYS A CA 1
ATOM 2356 C C . LYS A 1 290 ? 16.740 1.234 -41.711 1.00 97.81 290 LYS A C 1
ATOM 2358 O O . LYS A 1 290 ? 15.551 1.520 -41.807 1.00 97.81 290 LYS A O 1
ATOM 2363 N N . ASN A 1 291 ? 17.240 0.070 -42.126 1.00 97.25 291 ASN A N 1
ATOM 2364 C CA . ASN A 1 291 ? 16.430 -0.954 -42.791 1.00 97.25 291 ASN A CA 1
ATOM 2365 C C . ASN A 1 291 ? 15.287 -1.468 -41.898 1.00 97.25 291 ASN A C 1
ATOM 2367 O O . ASN A 1 291 ? 14.183 -1.715 -42.382 1.00 97.25 291 ASN A O 1
ATOM 2371 N N . LEU A 1 292 ? 15.544 -1.644 -40.599 1.00 98.00 292 LEU A N 1
ATOM 2372 C CA . LEU A 1 292 ? 14.532 -2.082 -39.635 1.00 98.00 292 LEU A CA 1
ATOM 2373 C C . LEU A 1 292 ? 13.500 -0.977 -39.362 1.00 98.00 292 LEU A C 1
ATOM 2375 O O . LEU A 1 292 ? 12.296 -1.237 -39.402 1.00 98.00 292 LEU A O 1
ATOM 2379 N N . SER A 1 293 ? 13.955 0.258 -39.165 1.00 97.62 293 SER A N 1
ATOM 2380 C CA . SER A 1 293 ? 13.099 1.420 -38.912 1.00 97.62 293 SER A CA 1
ATOM 2381 C C . SER A 1 293 ? 12.189 1.747 -40.099 1.00 97.62 293 SER A C 1
ATOM 2383 O O . SER A 1 293 ? 10.999 1.989 -39.904 1.00 97.62 293 SER A O 1
ATOM 2385 N N . GLU A 1 294 ? 12.688 1.662 -41.338 1.00 97.44 294 GLU A N 1
ATOM 2386 C CA . GLU A 1 294 ? 11.869 1.796 -42.559 1.00 97.44 294 GLU A CA 1
ATOM 2387 C C . GLU A 1 294 ? 10.780 0.713 -42.659 1.00 97.44 294 GLU A C 1
ATOM 2389 O O . GLU A 1 294 ? 9.729 0.929 -43.262 1.00 97.44 294 GLU A O 1
ATOM 2394 N N . ALA A 1 295 ? 10.994 -0.439 -42.020 1.00 96.88 295 ALA A N 1
ATOM 2395 C CA . ALA A 1 295 ? 10.036 -1.534 -41.942 1.00 96.88 295 ALA A CA 1
ATOM 2396 C C . ALA A 1 295 ? 9.067 -1.439 -40.744 1.00 96.88 295 ALA A C 1
ATOM 2398 O O . ALA A 1 295 ? 8.302 -2.384 -40.506 1.00 96.88 295 ALA A O 1
ATOM 2399 N N . GLY A 1 296 ? 9.099 -0.326 -40.001 1.00 96.88 296 GLY A N 1
ATOM 2400 C CA . GLY A 1 296 ? 8.253 -0.059 -38.835 1.00 96.88 296 GLY A CA 1
ATOM 2401 C C . GLY A 1 296 ? 8.722 -0.724 -37.537 1.00 96.88 296 GLY A C 1
ATOM 2402 O O . GLY A 1 296 ? 7.961 -0.762 -36.571 1.00 96.88 296 GLY A O 1
ATOM 2403 N N . ILE A 1 297 ? 9.943 -1.268 -37.502 1.00 98.31 297 ILE A N 1
ATOM 2404 C CA . ILE A 1 297 ? 10.527 -1.879 -36.303 1.00 98.31 297 ILE A CA 1
ATOM 2405 C C . ILE A 1 297 ? 11.254 -0.790 -35.515 1.00 98.31 297 ILE A C 1
ATOM 2407 O O . ILE A 1 297 ? 12.098 -0.085 -36.059 1.00 98.31 297 ILE A O 1
ATOM 2411 N N . ARG A 1 298 ? 10.951 -0.659 -34.220 1.00 98.12 298 ARG A N 1
ATOM 2412 C CA . ARG A 1 298 ? 11.621 0.309 -33.338 1.00 98.12 298 ARG A CA 1
ATOM 2413 C C . ARG A 1 298 ? 13.030 -0.194 -33.035 1.00 98.12 298 ARG A C 1
ATOM 2415 O O . ARG A 1 298 ? 13.199 -1.038 -32.153 1.00 98.12 298 ARG A O 1
ATOM 2422 N N . ALA A 1 299 ? 14.010 0.278 -33.796 1.00 98.31 299 ALA A N 1
ATOM 2423 C CA . ALA A 1 299 ? 15.403 -0.136 -33.693 1.00 98.31 299 ALA A CA 1
ATOM 2424 C C . ALA A 1 299 ? 16.333 1.053 -33.428 1.00 98.31 299 ALA A C 1
ATOM 2426 O O . ALA A 1 299 ? 16.064 2.165 -33.876 1.00 98.31 299 ALA A O 1
ATOM 2427 N N . ASP A 1 300 ? 17.431 0.794 -32.722 1.00 98.25 300 ASP A N 1
ATOM 2428 C CA . ASP A 1 300 ? 18.464 1.780 -32.393 1.00 98.25 300 ASP A CA 1
ATOM 2429 C C . ASP A 1 300 ? 19.841 1.099 -32.308 1.00 98.25 300 ASP A C 1
ATOM 2431 O O . ASP A 1 300 ? 19.935 -0.131 -32.389 1.00 98.25 300 ASP A O 1
ATOM 2435 N N . VAL A 1 301 ? 20.915 1.874 -32.162 1.00 97.62 301 VAL A N 1
ATOM 2436 C CA . VAL A 1 301 ? 22.300 1.390 -32.108 1.00 97.62 301 VAL A CA 1
ATOM 2437 C C . VAL A 1 301 ? 23.067 1.964 -30.916 1.00 97.62 301 VAL A C 1
ATOM 2439 O O . VAL A 1 301 ? 23.018 3.156 -30.631 1.00 97.62 301 VAL A O 1
ATOM 2442 N N . ASP A 1 302 ? 23.851 1.118 -30.242 1.00 95.81 302 ASP A N 1
ATOM 2443 C CA . ASP A 1 302 ? 24.730 1.531 -29.144 1.00 95.81 302 ASP A CA 1
ATOM 2444 C C . ASP A 1 302 ? 26.197 1.659 -29.589 1.00 95.81 302 ASP A C 1
ATOM 2446 O O . ASP A 1 302 ? 27.008 0.729 -29.477 1.00 95.81 302 ASP A O 1
ATOM 2450 N N . LEU A 1 303 ? 26.546 2.849 -30.084 1.00 91.50 303 LEU A N 1
ATOM 2451 C CA . LEU A 1 303 ? 27.887 3.182 -30.581 1.00 91.50 303 LEU A CA 1
ATOM 2452 C C . LEU A 1 303 ? 28.855 3.698 -29.504 1.00 91.50 303 LEU A C 1
ATOM 2454 O O . LEU A 1 303 ? 29.973 4.077 -29.841 1.00 91.50 303 LEU A O 1
ATOM 2458 N N . ARG A 1 304 ? 28.468 3.708 -28.220 1.00 89.12 304 ARG A N 1
ATOM 2459 C CA . ARG A 1 304 ? 29.327 4.207 -27.130 1.00 89.12 304 ARG A CA 1
ATOM 2460 C C . ARG A 1 304 ? 30.643 3.429 -27.081 1.00 89.12 304 ARG A C 1
ATOM 2462 O O . ARG A 1 304 ? 30.625 2.210 -26.984 1.00 89.12 304 ARG A O 1
ATOM 2469 N N . ASP A 1 305 ? 31.786 4.087 -27.157 1.00 82.81 305 ASP A N 1
ATOM 2470 C CA . ASP A 1 305 ? 33.106 3.438 -27.189 1.00 82.81 305 ASP A CA 1
ATOM 2471 C C . ASP A 1 305 ? 33.722 3.250 -25.793 1.00 82.81 305 ASP A C 1
ATOM 2473 O O . ASP A 1 305 ? 34.653 2.468 -25.616 1.00 82.81 305 ASP A O 1
ATOM 2477 N N . ASN A 1 306 ? 33.156 3.910 -24.784 1.00 82.50 306 ASN A N 1
ATOM 2478 C CA . ASN A 1 306 ? 33.586 3.857 -23.391 1.00 82.50 306 ASN A CA 1
ATOM 2479 C C . ASN A 1 306 ? 33.054 2.641 -22.602 1.00 82.50 306 ASN A C 1
ATOM 2481 O O . ASN A 1 306 ? 33.255 2.577 -21.391 1.00 82.50 306 ASN A O 1
ATOM 2485 N N . TYR A 1 307 ? 32.370 1.699 -23.259 1.00 84.81 307 TYR A N 1
ATOM 2486 C CA . TYR A 1 307 ? 31.834 0.475 -22.654 1.00 84.81 307 TYR A CA 1
ATOM 2487 C C . TYR A 1 307 ? 32.177 -0.751 -23.503 1.00 84.81 307 TYR A C 1
ATOM 2489 O O . TYR A 1 307 ? 32.086 -0.701 -24.733 1.00 84.81 307 TYR A O 1
ATOM 2497 N N . SER A 1 308 ? 32.511 -1.865 -22.845 1.00 87.38 308 SER A N 1
ATOM 2498 C CA . SER A 1 308 ? 32.702 -3.161 -23.504 1.00 87.38 308 SER A CA 1
ATOM 2499 C C . SER A 1 308 ? 31.410 -3.673 -24.147 1.00 87.38 308 SER A C 1
ATOM 2501 O O . SER A 1 308 ? 30.298 -3.263 -23.793 1.00 87.38 308 SER A O 1
ATOM 2503 N N . TYR A 1 309 ? 31.554 -4.596 -25.099 1.00 88.31 309 TYR A N 1
ATOM 2504 C CA . TYR A 1 309 ? 30.426 -5.264 -25.746 1.00 88.31 309 TYR A CA 1
ATOM 2505 C C . TYR A 1 309 ? 29.529 -5.967 -24.711 1.00 88.31 309 TYR A C 1
ATOM 2507 O O . TYR A 1 309 ? 28.306 -5.838 -24.744 1.00 88.31 309 TYR A O 1
ATOM 2515 N N . GLU A 1 310 ? 30.134 -6.629 -23.726 1.00 89.81 310 GLU A N 1
ATOM 2516 C CA . GLU A 1 310 ? 29.470 -7.345 -22.637 1.00 89.81 310 GLU A CA 1
ATOM 2517 C C . GLU A 1 310 ? 28.714 -6.404 -21.687 1.00 89.81 310 GLU A C 1
ATOM 2519 O O . GLU A 1 310 ? 27.586 -6.704 -21.276 1.00 89.81 310 GLU A O 1
ATOM 2524 N N . CYS A 1 311 ? 29.292 -5.241 -21.376 1.00 90.56 311 CYS A N 1
ATOM 2525 C CA . CYS A 1 311 ? 28.641 -4.214 -20.564 1.00 90.56 311 CYS A CA 1
ATOM 2526 C C . CYS A 1 311 ? 27.380 -3.676 -21.259 1.00 90.56 311 CYS A C 1
ATOM 2528 O O . CYS A 1 311 ? 26.306 -3.614 -20.653 1.00 90.56 311 CYS A O 1
ATOM 2530 N N . LYS A 1 312 ? 27.460 -3.392 -22.566 1.00 93.12 312 LYS A N 1
ATOM 2531 C CA . LYS A 1 312 ? 26.289 -2.986 -23.359 1.00 93.12 312 LYS A CA 1
ATOM 2532 C C . LYS A 1 312 ? 25.236 -4.091 -23.425 1.00 93.12 312 LYS A C 1
ATOM 2534 O O . LYS A 1 312 ? 24.050 -3.811 -23.258 1.00 93.12 312 LYS A O 1
ATOM 2539 N N . ASN A 1 313 ? 25.648 -5.345 -23.620 1.00 93.62 313 ASN A N 1
ATOM 2540 C CA . ASN A 1 313 ? 24.735 -6.489 -23.621 1.00 93.62 313 ASN A CA 1
ATOM 2541 C C . ASN A 1 313 ? 23.924 -6.550 -22.322 1.00 93.62 313 ASN A C 1
ATOM 2543 O O . ASN A 1 313 ? 22.695 -6.620 -22.372 1.00 93.62 313 ASN A O 1
ATOM 2547 N N . SER A 1 314 ? 24.608 -6.450 -21.181 1.00 94.56 314 SER A N 1
ATOM 2548 C CA . SER A 1 314 ? 23.993 -6.483 -19.850 1.00 94.56 314 SER A CA 1
ATOM 2549 C C . SER A 1 314 ? 23.062 -5.290 -19.618 1.00 94.56 314 SER A C 1
ATOM 2551 O O . SER A 1 314 ? 21.954 -5.460 -19.114 1.00 94.56 314 SER A O 1
ATOM 2553 N N . HIS A 1 315 ? 23.459 -4.090 -20.053 1.00 95.50 315 HIS A N 1
ATOM 2554 C CA . HIS A 1 315 ? 22.626 -2.889 -19.973 1.00 95.50 315 HIS A CA 1
ATOM 2555 C C . HIS A 1 315 ? 21.287 -3.053 -20.709 1.00 95.50 315 HIS A C 1
ATOM 2557 O O . HIS A 1 315 ? 20.225 -2.775 -20.151 1.00 95.50 315 HIS A O 1
ATOM 2563 N N . TRP A 1 316 ? 21.313 -3.538 -21.951 1.00 97.12 316 TRP A N 1
ATOM 2564 C CA . TRP A 1 316 ? 20.091 -3.704 -22.741 1.00 97.12 316 TRP A CA 1
ATOM 2565 C C . TRP A 1 316 ? 19.277 -4.947 -22.355 1.00 97.12 316 TRP A C 1
ATOM 2567 O O . TRP A 1 316 ? 18.057 -4.948 -22.533 1.00 97.12 316 TRP A O 1
ATOM 2577 N N . GLU A 1 317 ? 19.915 -5.966 -21.766 1.00 96.69 317 GLU A N 1
ATOM 2578 C CA . GLU A 1 317 ? 19.228 -7.081 -21.097 1.00 96.69 317 GLU A CA 1
ATOM 2579 C C . GLU A 1 317 ? 18.424 -6.596 -19.892 1.00 96.69 317 GLU A C 1
ATOM 2581 O O . GLU A 1 317 ? 17.232 -6.892 -19.796 1.00 96.69 317 GLU A O 1
ATOM 2586 N N . LEU A 1 318 ? 19.039 -5.786 -19.030 1.00 96.75 318 LEU A N 1
ATOM 2587 C CA . LEU A 1 318 ? 18.390 -5.193 -17.865 1.00 96.75 318 LEU A CA 1
ATOM 2588 C C . LEU A 1 318 ? 17.189 -4.325 -18.254 1.00 96.75 318 LEU A C 1
ATOM 2590 O O . LEU A 1 318 ? 16.128 -4.411 -17.632 1.00 96.75 318 LEU A O 1
ATOM 2594 N N . LYS A 1 319 ? 17.325 -3.537 -19.328 1.00 97.44 319 LYS A N 1
ATOM 2595 C CA . LYS A 1 319 ? 16.242 -2.707 -19.880 1.00 97.44 319 LYS A CA 1
ATOM 2596 C C . LYS A 1 319 ? 15.178 -3.501 -20.650 1.00 97.44 319 LYS A C 1
ATOM 2598 O O . LYS A 1 319 ? 14.122 -2.948 -20.963 1.00 97.44 319 LYS A O 1
ATOM 2603 N N . GLY A 1 320 ? 15.425 -4.781 -20.924 1.00 97.81 320 GLY A N 1
ATOM 2604 C CA . GLY A 1 320 ? 14.454 -5.713 -21.491 1.00 97.81 320 GLY A CA 1
ATOM 2605 C C . GLY A 1 320 ? 14.159 -5.536 -22.972 1.00 97.81 320 GLY A C 1
ATOM 2606 O O . GLY A 1 320 ? 13.048 -5.853 -23.397 1.00 97.81 320 GLY A O 1
ATOM 2607 N N . VAL A 1 321 ? 15.126 -5.040 -23.752 1.00 98.62 321 VAL A N 1
ATOM 2608 C CA . VAL A 1 321 ? 14.987 -4.943 -25.215 1.00 98.62 321 VAL A CA 1
ATOM 2609 C C . VAL A 1 321 ? 14.786 -6.352 -25.790 1.00 98.62 321 VAL A C 1
ATOM 2611 O O . VAL A 1 321 ? 15.635 -7.204 -25.538 1.00 98.62 321 VAL A O 1
ATOM 2614 N N . PRO A 1 322 ? 13.706 -6.626 -26.551 1.00 98.75 322 PRO A N 1
ATOM 2615 C CA . PRO A 1 322 ? 13.365 -7.980 -26.990 1.00 98.75 322 PRO A CA 1
ATOM 2616 C C . PRO A 1 322 ? 14.448 -8.690 -27.804 1.00 98.75 322 PRO A C 1
ATOM 2618 O O . PRO A 1 322 ? 14.650 -9.894 -27.635 1.00 98.75 322 PRO A O 1
ATOM 2621 N N . LEU A 1 323 ? 15.123 -7.959 -28.693 1.00 98.50 323 LEU A N 1
ATOM 2622 C CA . LEU A 1 323 ? 16.137 -8.510 -29.581 1.00 98.50 323 LEU A CA 1
ATOM 2623 C C . LEU A 1 323 ? 17.405 -7.658 -29.545 1.00 98.50 323 LEU A C 1
ATOM 2625 O O . LEU A 1 323 ? 17.368 -6.446 -29.748 1.00 98.50 323 LEU A O 1
ATOM 2629 N N . ARG A 1 324 ? 18.552 -8.295 -29.343 1.00 97.69 324 ARG A N 1
ATOM 2630 C CA . ARG A 1 324 ? 19.856 -7.662 -29.541 1.00 97.69 324 ARG A CA 1
ATOM 2631 C C . ARG A 1 324 ? 20.502 -8.212 -30.799 1.00 97.69 324 ARG A C 1
ATOM 2633 O O . ARG A 1 324 ? 20.468 -9.415 -31.009 1.00 97.69 324 ARG A O 1
ATOM 2640 N N . ILE A 1 325 ? 21.114 -7.356 -31.609 1.00 97.69 325 ILE A N 1
ATOM 2641 C CA . ILE A 1 325 ? 21.796 -7.747 -32.842 1.00 97.69 325 ILE A CA 1
ATOM 2642 C C . ILE A 1 325 ? 23.263 -7.322 -32.755 1.00 97.69 325 ILE A C 1
ATOM 2644 O O . ILE A 1 325 ? 23.577 -6.135 -32.770 1.00 97.69 325 ILE A O 1
ATOM 2648 N N . GLY A 1 326 ? 24.157 -8.301 -32.648 1.00 94.56 326 GLY A N 1
ATOM 2649 C CA . GLY A 1 326 ? 25.601 -8.115 -32.694 1.00 94.56 326 GLY A CA 1
ATOM 2650 C C . GLY A 1 326 ? 26.115 -8.109 -34.132 1.00 94.56 326 GLY A C 1
ATOM 2651 O O . GLY A 1 326 ? 25.729 -8.965 -34.934 1.00 94.56 326 GLY A O 1
ATOM 2652 N N . ILE A 1 327 ? 26.993 -7.156 -34.454 1.00 93.56 327 ILE A N 1
ATOM 2653 C CA . ILE A 1 327 ? 27.684 -7.099 -35.751 1.00 93.56 327 ILE A CA 1
ATOM 2654 C C . ILE A 1 327 ? 29.189 -7.003 -35.511 1.00 93.56 327 ILE A C 1
ATOM 2656 O O . ILE A 1 327 ? 29.688 -5.960 -35.085 1.00 93.56 327 ILE A O 1
ATOM 2660 N N . GLY A 1 328 ? 29.907 -8.095 -35.772 1.00 91.00 328 GLY A N 1
ATOM 2661 C CA . GLY A 1 328 ? 31.366 -8.144 -35.736 1.00 91.00 328 GLY A CA 1
ATOM 2662 C C . GLY A 1 328 ? 32.021 -8.242 -37.121 1.00 91.00 328 GLY A C 1
ATOM 2663 O O . GLY A 1 328 ? 31.340 -8.344 -38.147 1.00 91.00 328 GLY A O 1
ATOM 2664 N N . PRO A 1 329 ? 33.367 -8.257 -37.178 1.00 88.31 329 PRO A N 1
ATOM 2665 C CA . PRO A 1 329 ? 34.114 -8.416 -38.427 1.00 88.31 329 PRO A CA 1
ATOM 2666 C C . PRO A 1 329 ? 33.772 -9.704 -39.194 1.00 88.31 329 PRO A C 1
ATOM 2668 O O . PRO A 1 329 ? 33.660 -9.682 -40.421 1.00 88.31 329 PRO A O 1
ATOM 2671 N N . GLU A 1 330 ? 33.589 -10.822 -38.484 1.00 87.00 330 GLU A N 1
ATOM 2672 C CA . GLU A 1 330 ? 33.246 -12.118 -39.090 1.00 87.00 330 GLU A CA 1
ATOM 2673 C C . GLU A 1 330 ? 31.820 -12.141 -39.648 1.00 87.00 330 GLU A C 1
ATOM 2675 O O . GLU A 1 330 ? 31.572 -12.724 -40.705 1.00 87.00 330 GLU A O 1
ATOM 2680 N N . ASP A 1 331 ? 30.887 -11.481 -38.967 1.00 88.31 331 ASP A N 1
ATOM 2681 C CA . ASP A 1 331 ? 29.494 -11.372 -39.397 1.00 88.31 331 ASP A CA 1
ATOM 2682 C C . ASP A 1 331 ? 29.402 -10.572 -40.701 1.00 88.31 331 ASP A C 1
ATOM 2684 O O . ASP A 1 331 ? 28.784 -11.017 -41.674 1.00 88.31 331 ASP A O 1
ATOM 2688 N N . LEU A 1 332 ? 30.134 -9.453 -40.768 1.00 88.50 332 LEU A N 1
ATOM 2689 C CA . LEU A 1 332 ? 30.225 -8.612 -41.960 1.00 88.50 332 LEU A CA 1
ATOM 2690 C C . LEU A 1 332 ? 30.855 -9.360 -43.145 1.00 88.50 332 LEU A C 1
ATOM 2692 O O . LEU A 1 332 ? 30.335 -9.293 -44.262 1.00 88.50 332 LEU A O 1
ATOM 2696 N N . ALA A 1 333 ? 31.934 -10.116 -42.910 1.00 89.12 333 ALA A N 1
ATOM 2697 C CA . ALA A 1 333 ? 32.580 -10.930 -43.943 1.00 89.12 333 ALA A CA 1
ATOM 2698 C C . ALA A 1 333 ? 31.634 -12.002 -44.514 1.00 89.12 333 ALA A C 1
ATOM 2700 O O . ALA A 1 333 ? 31.629 -12.255 -45.720 1.00 89.12 333 ALA A O 1
ATOM 2701 N N . ASN A 1 334 ? 30.790 -12.584 -43.659 1.00 92.62 334 ASN A N 1
ATOM 2702 C CA . ASN A 1 334 ? 29.829 -13.624 -44.023 1.00 92.62 334 ASN A CA 1
ATOM 2703 C C . ASN A 1 334 ? 28.445 -13.081 -44.432 1.00 92.62 334 ASN A C 1
ATOM 2705 O O . ASN A 1 334 ? 27.543 -13.871 -44.709 1.00 92.62 334 ASN A O 1
ATOM 2709 N N . LYS A 1 335 ? 28.264 -11.753 -44.494 1.00 93.81 335 LYS A N 1
ATOM 2710 C CA . LYS A 1 335 ? 26.990 -11.076 -44.809 1.00 93.81 335 LYS A CA 1
ATOM 2711 C C . LYS A 1 335 ? 25.816 -11.545 -43.938 1.00 93.81 335 LYS A C 1
ATOM 2713 O O . LYS A 1 335 ? 24.691 -11.709 -44.424 1.00 93.81 335 LYS A O 1
ATOM 2718 N N . LYS A 1 336 ? 26.079 -11.753 -42.651 1.00 94.75 336 LYS A N 1
ATOM 2719 C CA . LYS A 1 336 ? 25.091 -12.134 -41.638 1.00 94.75 336 LYS A CA 1
ATOM 2720 C C . LYS A 1 336 ? 25.177 -11.200 -40.433 1.00 94.75 336 LYS A C 1
ATOM 2722 O O . LYS A 1 336 ? 26.085 -10.382 -40.355 1.00 94.75 336 LYS A O 1
ATOM 2727 N N . VAL A 1 337 ? 24.229 -11.324 -39.516 1.00 94.94 337 VAL A N 1
ATOM 2728 C CA . VAL A 1 337 ? 24.249 -10.697 -38.189 1.00 94.94 337 VAL A CA 1
ATOM 2729 C C . VAL A 1 337 ? 23.856 -11.731 -37.146 1.00 94.94 337 VAL A C 1
ATOM 2731 O O . VAL A 1 337 ? 23.112 -12.660 -37.465 1.00 94.94 337 VAL A O 1
ATOM 2734 N N . ARG A 1 338 ? 24.307 -11.566 -35.903 1.00 95.94 338 ARG A N 1
ATOM 2735 C CA . ARG A 1 338 ? 23.891 -12.439 -34.803 1.00 95.94 338 ARG A CA 1
ATOM 2736 C C . ARG A 1 338 ? 22.807 -11.770 -33.978 1.00 95.94 338 ARG A C 1
ATOM 2738 O O . ARG A 1 338 ? 23.070 -10.774 -33.314 1.00 95.94 338 ARG A O 1
ATOM 2745 N N . ALA A 1 339 ? 21.605 -12.327 -33.991 1.00 97.19 339 ALA A N 1
ATOM 2746 C CA . ALA A 1 339 ? 20.511 -11.898 -33.138 1.00 97.19 339 ALA A CA 1
ATOM 2747 C C . ALA A 1 339 ? 20.442 -12.759 -31.869 1.00 97.19 339 ALA A C 1
ATOM 2749 O O . ALA A 1 339 ? 20.611 -13.972 -31.930 1.00 97.19 339 ALA A O 1
ATOM 2750 N N . VAL A 1 340 ? 20.172 -12.140 -30.724 1.00 98.25 340 VAL A N 1
ATOM 2751 C CA . VAL A 1 340 ? 19.996 -12.807 -29.432 1.00 98.25 340 VAL A CA 1
ATOM 2752 C C . VAL A 1 340 ? 18.665 -12.376 -28.843 1.00 98.25 340 VAL A C 1
ATOM 2754 O O . VAL A 1 340 ? 18.395 -11.180 -28.690 1.00 98.25 340 VAL A O 1
ATOM 2757 N N . ARG A 1 341 ? 17.828 -13.360 -28.525 1.00 98.31 341 ARG A N 1
ATOM 2758 C CA . ARG A 1 341 ? 16.512 -13.154 -27.918 1.00 98.31 341 ARG A CA 1
ATOM 2759 C C . ARG A 1 341 ? 16.623 -12.869 -26.425 1.00 98.31 341 ARG A C 1
ATOM 2761 O O . ARG A 1 341 ? 17.362 -13.543 -25.713 1.00 98.31 341 ARG A O 1
ATOM 2768 N N . ARG A 1 342 ? 15.847 -11.911 -25.919 1.00 98.25 342 ARG A N 1
ATOM 2769 C CA . ARG A 1 342 ? 15.858 -11.558 -24.491 1.00 98.25 342 ARG A CA 1
ATOM 2770 C C . ARG A 1 342 ? 15.126 -12.555 -23.600 1.00 98.25 342 ARG A C 1
ATOM 2772 O O . ARG A 1 342 ? 15.523 -12.731 -22.455 1.00 98.25 342 ARG A O 1
ATOM 2779 N N . ASP A 1 343 ? 14.056 -13.168 -24.090 1.00 97.00 343 ASP A N 1
ATOM 2780 C CA . ASP A 1 343 ? 13.170 -14.025 -23.299 1.00 97.00 343 ASP A CA 1
ATOM 2781 C C . ASP A 1 343 ? 13.771 -15.401 -22.978 1.00 97.00 343 ASP A C 1
ATOM 2783 O O . ASP A 1 343 ? 13.431 -15.989 -21.955 1.00 97.00 343 ASP A O 1
ATOM 2787 N N . ASN A 1 344 ? 14.660 -15.915 -23.834 1.00 96.62 344 ASN A N 1
ATOM 2788 C CA . ASN A 1 344 ? 15.251 -17.249 -23.684 1.00 96.62 344 ASN A CA 1
ATOM 2789 C C . ASN A 1 344 ? 16.763 -17.331 -23.988 1.00 96.62 344 ASN A C 1
ATOM 2791 O O . ASN A 1 344 ? 17.332 -18.413 -23.859 1.00 96.62 344 ASN A O 1
ATOM 2795 N N . PHE A 1 345 ? 17.411 -16.224 -24.376 1.00 97.00 345 PHE A N 1
ATOM 2796 C CA . PHE A 1 345 ? 18.832 -16.161 -24.765 1.00 97.00 345 PHE A CA 1
ATOM 2797 C C . PHE A 1 345 ? 19.222 -17.033 -25.965 1.00 97.00 345 PHE A C 1
ATOM 2799 O O . PHE A 1 345 ? 20.396 -17.336 -26.155 1.00 97.00 345 PHE A O 1
ATOM 2806 N N . GLU A 1 346 ? 18.258 -17.418 -26.798 1.00 97.50 346 GLU A N 1
ATOM 2807 C CA . GLU A 1 346 ? 18.531 -18.125 -28.045 1.00 97.50 346 GLU A CA 1
ATOM 2808 C C . GLU A 1 346 ? 19.286 -17.212 -29.026 1.00 97.50 346 GLU A C 1
ATOM 2810 O O . GLU A 1 346 ? 18.869 -16.075 -29.284 1.00 97.50 346 GLU A O 1
ATOM 2815 N N . GLU A 1 347 ? 20.399 -17.719 -29.564 1.00 96.94 347 GLU A N 1
ATOM 2816 C CA . GLU A 1 347 ? 21.217 -17.044 -30.573 1.00 96.94 347 GLU A CA 1
ATOM 2817 C C . GLU A 1 347 ? 20.856 -17.542 -31.975 1.00 96.94 347 GLU A C 1
ATOM 2819 O O . GLU A 1 347 ? 20.854 -18.745 -32.239 1.00 96.94 347 GLU A O 1
ATOM 2824 N N . ILE A 1 348 ? 20.587 -16.612 -32.890 1.00 96.88 348 ILE A N 1
ATOM 2825 C CA . ILE A 1 348 ? 20.209 -16.891 -34.275 1.00 96.88 348 ILE A CA 1
ATOM 2826 C C . ILE A 1 348 ? 21.093 -16.068 -35.212 1.00 96.88 348 ILE A C 1
ATOM 2828 O O . ILE A 1 348 ? 21.130 -14.839 -35.139 1.00 96.88 348 ILE A O 1
ATOM 2832 N N . ASP A 1 349 ? 21.771 -16.737 -36.142 1.00 96.44 349 ASP A N 1
ATOM 2833 C CA . ASP A 1 349 ? 22.491 -16.074 -37.228 1.00 96.44 349 ASP A CA 1
ATOM 2834 C C . ASP A 1 349 ? 21.511 -15.744 -38.372 1.00 96.44 349 ASP A C 1
ATOM 2836 O O . ASP A 1 349 ? 20.926 -16.637 -38.986 1.00 96.44 349 ASP A O 1
ATOM 2840 N N . ILE A 1 350 ? 21.344 -14.456 -38.683 1.00 96.50 350 ILE A N 1
ATOM 2841 C CA . ILE A 1 350 ? 20.399 -13.951 -39.688 1.00 96.50 350 ILE A CA 1
ATOM 2842 C C . ILE A 1 350 ? 21.166 -13.432 -40.913 1.00 96.50 350 ILE A C 1
ATOM 2844 O O . ILE A 1 350 ? 21.975 -12.510 -40.783 1.00 96.50 350 ILE A O 1
ATOM 2848 N N . PRO A 1 351 ? 20.913 -13.950 -42.128 1.00 96.12 351 PRO A N 1
ATOM 2849 C CA . PRO A 1 351 ? 21.473 -13.380 -43.351 1.00 96.12 351 PRO A CA 1
ATOM 2850 C C . PRO A 1 351 ? 20.976 -11.947 -43.589 1.00 96.12 351 PRO A C 1
ATOM 2852 O O . PRO A 1 351 ? 19.770 -11.697 -43.549 1.00 96.12 351 PRO A O 1
ATOM 2855 N N . LEU A 1 352 ? 21.873 -11.018 -43.947 1.00 92.75 352 LEU A N 1
ATOM 2856 C CA . LEU A 1 352 ? 21.517 -9.610 -44.203 1.00 92.75 352 LEU A CA 1
ATOM 2857 C C . LEU A 1 352 ? 20.436 -9.449 -45.287 1.00 92.75 352 LEU A C 1
ATOM 2859 O O . LEU A 1 352 ? 19.649 -8.508 -45.242 1.00 92.75 352 LEU A O 1
ATOM 2863 N N . ALA A 1 353 ? 20.369 -10.384 -46.241 1.00 93.19 353 ALA A N 1
ATOM 2864 C CA . ALA A 1 353 ? 19.366 -10.391 -47.307 1.00 93.19 353 ALA A CA 1
ATOM 2865 C C . ALA A 1 353 ? 17.923 -10.555 -46.792 1.00 93.19 353 ALA A C 1
ATOM 2867 O O . ALA A 1 353 ? 17.004 -10.003 -47.390 1.00 93.19 353 ALA A O 1
ATOM 2868 N N . ASN A 1 354 ? 17.732 -11.272 -45.679 1.00 94.50 354 ASN A N 1
ATOM 2869 C CA . ASN A 1 354 ? 16.414 -11.578 -45.109 1.00 94.50 354 ASN A CA 1
ATOM 2870 C C . ASN A 1 354 ? 16.167 -10.859 -43.773 1.00 94.50 354 ASN A C 1
ATOM 2872 O O . ASN A 1 354 ? 15.166 -11.128 -43.111 1.00 94.50 354 ASN A O 1
ATOM 2876 N N . LEU A 1 355 ? 17.054 -9.933 -43.391 1.00 95.50 355 LEU A N 1
ATOM 2877 C CA . LEU A 1 355 ? 17.095 -9.285 -42.079 1.00 95.50 355 LEU A CA 1
ATOM 2878 C C . LEU A 1 355 ? 15.717 -8.829 -41.580 1.00 95.50 355 LEU A C 1
ATOM 2880 O O . LEU A 1 355 ? 15.294 -9.209 -40.496 1.00 95.50 355 LEU A O 1
ATOM 2884 N N . VAL A 1 356 ? 15.007 -8.028 -42.376 1.00 97.31 356 VAL A N 1
ATOM 2885 C CA . VAL A 1 356 ? 13.724 -7.431 -41.972 1.00 97.31 356 VAL A CA 1
ATOM 2886 C C . VAL A 1 356 ? 12.648 -8.493 -41.731 1.00 97.31 356 VAL A C 1
ATOM 2888 O O . VAL A 1 356 ? 11.865 -8.377 -40.789 1.00 97.31 356 VAL A O 1
ATOM 2891 N N . VAL A 1 357 ? 12.595 -9.520 -42.584 1.00 97.62 357 VAL A N 1
ATOM 2892 C CA . VAL A 1 357 ? 11.584 -10.583 -42.502 1.00 97.62 357 VAL A CA 1
ATOM 2893 C C . VAL A 1 357 ? 11.843 -11.455 -41.279 1.00 97.62 357 VAL A C 1
ATOM 2895 O O . VAL A 1 357 ? 10.929 -11.675 -40.488 1.00 97.62 357 VAL A O 1
ATOM 2898 N N . GLU A 1 358 ? 13.090 -11.882 -41.083 1.00 97.75 358 GLU A N 1
ATOM 2899 C CA . GLU A 1 358 ? 13.466 -12.721 -39.944 1.00 97.75 358 GLU A CA 1
ATOM 2900 C C . GLU A 1 358 ? 13.314 -11.980 -38.614 1.00 97.75 358 GLU A C 1
ATOM 2902 O O . GLU A 1 358 ? 12.730 -12.522 -37.682 1.00 97.75 358 GLU A O 1
ATOM 2907 N N . VAL A 1 359 ? 13.739 -10.713 -38.521 1.00 98.25 359 VAL A N 1
ATOM 2908 C CA . VAL A 1 359 ? 13.551 -9.920 -37.294 1.00 98.25 359 VAL A CA 1
ATOM 2909 C C . VAL A 1 359 ? 12.065 -9.747 -36.974 1.00 98.25 359 VAL A C 1
ATOM 2911 O O . VAL A 1 359 ? 11.677 -9.907 -35.818 1.00 98.25 359 VAL A O 1
ATOM 2914 N N . ARG A 1 360 ? 11.208 -9.481 -37.970 1.00 98.06 360 ARG A N 1
ATOM 2915 C CA . ARG A 1 360 ? 9.756 -9.390 -37.749 1.00 98.06 360 ARG A CA 1
ATOM 2916 C C . ARG A 1 360 ? 9.186 -10.706 -37.221 1.00 98.06 360 ARG A C 1
ATOM 2918 O O . ARG A 1 360 ? 8.494 -10.694 -36.207 1.00 98.06 360 ARG A O 1
ATOM 2925 N N . ASN A 1 361 ? 9.536 -11.823 -37.859 1.00 98.00 361 ASN A N 1
ATOM 2926 C CA . ASN A 1 361 ? 9.117 -13.148 -37.413 1.00 98.00 361 ASN A CA 1
ATOM 2927 C C . ASN A 1 361 ? 9.586 -13.414 -35.979 1.00 98.00 361 ASN A C 1
ATOM 2929 O O . ASN A 1 361 ? 8.800 -13.877 -35.161 1.00 98.00 361 ASN A O 1
ATOM 2933 N N . LEU A 1 362 ? 10.840 -13.109 -35.642 1.00 98.19 362 LEU A N 1
ATOM 2934 C CA . LEU A 1 362 ? 11.365 -13.304 -34.289 1.00 98.19 362 LEU A CA 1
ATOM 2935 C C . LEU A 1 362 ? 10.600 -12.480 -33.252 1.00 98.19 362 LEU A C 1
ATOM 2937 O O . LEU A 1 362 ? 10.247 -13.017 -32.207 1.00 98.19 362 LEU A O 1
ATOM 2941 N N . LEU A 1 363 ? 10.287 -11.214 -33.535 1.00 98.62 3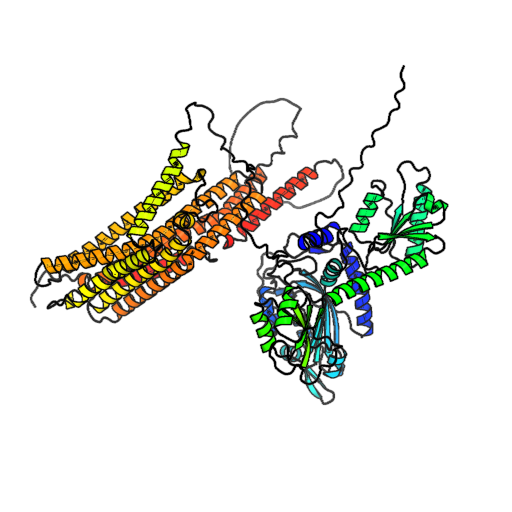63 LEU A N 1
ATOM 2942 C CA . LEU A 1 363 ? 9.485 -10.383 -32.632 1.00 98.62 363 LEU A CA 1
ATOM 2943 C C . LEU A 1 363 ? 8.069 -10.958 -32.431 1.00 98.62 363 LEU A C 1
ATOM 2945 O O . LEU A 1 363 ? 7.581 -10.990 -31.301 1.00 98.62 363 LEU A O 1
ATOM 2949 N N . ASP A 1 364 ? 7.427 -11.475 -33.481 1.00 98.31 364 ASP A N 1
ATOM 2950 C CA . ASP A 1 364 ? 6.122 -12.139 -33.357 1.00 98.31 364 ASP A CA 1
ATOM 2951 C C . ASP A 1 364 ? 6.211 -13.432 -32.525 1.00 98.31 364 ASP A C 1
ATOM 2953 O O . ASP A 1 364 ? 5.379 -13.664 -31.642 1.00 98.31 364 ASP A O 1
ATOM 2957 N N . HIS A 1 365 ? 7.258 -14.239 -32.726 1.00 98.25 365 HIS A N 1
ATOM 2958 C CA . HIS A 1 365 ? 7.495 -15.449 -31.935 1.00 98.25 365 HIS A CA 1
ATOM 2959 C C . HIS A 1 365 ? 7.808 -15.138 -30.466 1.00 98.25 365 HIS A C 1
ATOM 2961 O O . HIS A 1 365 ? 7.287 -15.825 -29.592 1.00 98.25 365 HIS A O 1
ATOM 2967 N N . ILE A 1 366 ? 8.598 -14.099 -30.164 1.00 98.62 366 ILE A N 1
ATOM 2968 C CA . ILE A 1 366 ? 8.855 -13.655 -28.781 1.00 98.62 366 ILE A CA 1
ATOM 2969 C C . ILE A 1 366 ? 7.535 -13.247 -28.117 1.00 98.62 366 ILE A C 1
ATOM 2971 O O . ILE A 1 366 ? 7.243 -13.666 -26.998 1.00 98.62 366 ILE A O 1
ATOM 2975 N N . GLN A 1 367 ? 6.704 -12.461 -28.810 1.00 98.50 367 GLN A N 1
ATOM 2976 C CA . GLN A 1 367 ? 5.399 -12.036 -28.300 1.00 98.50 367 GLN A CA 1
ATOM 2977 C C . GLN A 1 367 ? 4.500 -13.236 -27.968 1.00 98.50 367 GLN A C 1
ATOM 2979 O O . GLN A 1 367 ? 3.865 -13.252 -26.909 1.00 98.50 367 GLN A O 1
ATOM 2984 N N . GLN A 1 368 ? 4.448 -14.229 -28.859 1.00 98.25 368 GLN A N 1
ATOM 2985 C CA . GLN A 1 368 ? 3.649 -15.435 -28.669 1.00 98.25 368 GLN A CA 1
ATOM 2986 C C . GLN A 1 368 ? 4.209 -16.319 -27.546 1.00 98.25 368 GLN A C 1
ATOM 2988 O O . GLN A 1 368 ? 3.452 -16.755 -26.681 1.00 98.25 368 GLN A O 1
ATOM 2993 N N . ASN A 1 369 ? 5.529 -16.512 -27.498 1.00 98.12 369 ASN A N 1
ATOM 2994 C CA . ASN A 1 369 ? 6.196 -17.305 -26.468 1.00 98.12 369 ASN A CA 1
ATOM 2995 C C . ASN A 1 369 ? 5.943 -16.735 -25.064 1.00 98.12 369 ASN A C 1
ATOM 2997 O O . ASN A 1 369 ? 5.534 -17.462 -24.160 1.00 98.12 369 ASN A O 1
ATOM 3001 N N . LEU A 1 370 ? 6.095 -15.417 -24.885 1.00 95.75 370 LEU A N 1
ATOM 3002 C CA . LEU A 1 370 ? 5.807 -14.753 -23.609 1.00 95.75 370 LEU A CA 1
ATOM 3003 C C . LEU A 1 370 ? 4.354 -14.966 -23.160 1.00 95.75 370 LEU A C 1
ATOM 3005 O O . LEU A 1 370 ? 4.103 -15.184 -21.971 1.00 95.75 370 LEU A O 1
ATOM 3009 N N . PHE A 1 371 ? 3.400 -14.923 -24.094 1.00 94.81 371 PHE A N 1
ATOM 3010 C CA . PHE A 1 371 ? 1.992 -15.190 -23.804 1.00 94.81 371 PHE A CA 1
ATOM 3011 C C . PHE A 1 371 ? 1.750 -16.654 -23.419 1.00 94.81 371 PHE A C 1
ATOM 3013 O O . PHE A 1 371 ? 1.084 -16.918 -22.418 1.00 94.81 371 PHE A O 1
ATOM 3020 N N . GLU A 1 372 ? 2.295 -17.606 -24.176 1.00 96.12 372 GLU A N 1
ATOM 3021 C CA . GLU A 1 372 ? 2.118 -19.041 -23.938 1.00 96.12 372 GLU A CA 1
ATOM 3022 C C . GLU A 1 372 ? 2.727 -19.483 -22.610 1.00 96.12 372 GLU A C 1
ATOM 3024 O O . GLU A 1 372 ? 2.049 -20.146 -21.824 1.00 96.12 372 GLU A O 1
ATOM 3029 N N . VAL A 1 373 ? 3.953 -19.049 -22.306 1.00 91.25 373 VAL A N 1
ATOM 3030 C CA . VAL A 1 373 ? 4.620 -19.333 -21.028 1.00 91.25 373 VAL A CA 1
ATOM 3031 C C . VAL A 1 373 ? 3.810 -18.763 -19.860 1.00 91.25 373 VAL A C 1
ATOM 3033 O O . VAL A 1 373 ? 3.543 -19.467 -18.881 1.00 91.25 373 VAL A O 1
ATOM 3036 N N . ALA A 1 374 ? 3.351 -17.510 -19.961 1.00 84.25 374 ALA A N 1
ATOM 3037 C CA . ALA A 1 374 ? 2.528 -16.892 -18.921 1.00 84.25 374 ALA A CA 1
ATOM 3038 C C . ALA A 1 374 ? 1.174 -17.604 -18.753 1.00 84.25 374 ALA A C 1
ATOM 3040 O O . ALA A 1 374 ? 0.725 -17.829 -17.625 1.00 84.25 374 ALA A O 1
ATOM 3041 N N . LYS A 1 375 ? 0.536 -18.004 -19.860 1.00 85.62 375 LYS A N 1
ATOM 3042 C CA . LYS A 1 375 ? -0.725 -18.754 -19.869 1.00 85.62 375 LYS A CA 1
ATOM 3043 C C . LYS A 1 375 ? -0.561 -20.126 -19.217 1.00 85.62 375 LYS A C 1
ATOM 3045 O O . LYS A 1 375 ? -1.338 -20.454 -18.328 1.00 85.62 375 LYS A O 1
ATOM 3050 N N . GLN A 1 376 ? 0.461 -20.891 -19.593 1.00 86.88 376 GLN A N 1
ATOM 3051 C CA . GLN A 1 376 ? 0.757 -22.197 -18.997 1.00 86.88 376 GLN A CA 1
ATOM 3052 C C . GLN A 1 376 ? 1.050 -22.073 -17.498 1.00 86.88 376 GLN A C 1
ATOM 3054 O O . GLN A 1 376 ? 0.530 -22.851 -16.695 1.00 86.88 376 GLN A O 1
ATOM 3059 N N . LYS A 1 377 ? 1.813 -21.049 -17.089 1.00 81.00 377 LYS A N 1
ATOM 3060 C CA . LYS A 1 377 ? 2.073 -20.773 -15.670 1.00 81.00 377 LYS A CA 1
ATOM 3061 C C . LYS A 1 377 ? 0.782 -20.452 -14.917 1.00 81.00 377 LYS A C 1
ATOM 3063 O O . LYS A 1 377 ? 0.549 -21.026 -13.858 1.00 81.00 377 LYS A O 1
ATOM 3068 N N . ARG A 1 378 ? -0.088 -19.601 -15.471 1.00 84.44 378 ARG A N 1
ATOM 3069 C CA . ARG A 1 378 ? -1.412 -19.313 -14.896 1.00 84.44 378 ARG A CA 1
ATOM 3070 C C . ARG A 1 378 ? -2.245 -20.588 -14.768 1.00 84.44 378 ARG A C 1
ATOM 3072 O O . ARG A 1 378 ? -2.762 -20.851 -13.689 1.00 84.44 378 ARG A O 1
ATOM 3079 N N . ASP A 1 379 ? -2.350 -21.370 -15.839 1.00 82.12 379 ASP A N 1
ATOM 3080 C CA . ASP A 1 379 ? -3.205 -22.558 -15.902 1.00 82.12 379 ASP A CA 1
ATOM 3081 C C . ASP A 1 379 ? -2.720 -23.650 -14.929 1.00 82.12 379 ASP A C 1
ATOM 3083 O O . ASP A 1 379 ? -3.528 -24.236 -14.214 1.00 82.12 379 ASP A O 1
ATOM 3087 N N . SER A 1 380 ? -1.403 -23.840 -14.778 1.00 83.12 380 SER A N 1
ATOM 3088 C CA . SER A 1 380 ? -0.822 -24.750 -13.769 1.00 83.12 380 SER A CA 1
ATOM 3089 C C . SER A 1 380 ? -1.014 -24.285 -12.314 1.00 83.12 380 SER A C 1
ATOM 3091 O O . SER A 1 380 ? -0.856 -25.061 -11.362 1.00 83.12 380 SER A O 1
ATOM 3093 N N . CYS A 1 381 ? -1.357 -23.010 -12.117 1.00 82.00 381 CYS A N 1
ATOM 3094 C CA . CYS A 1 381 ? -1.699 -22.436 -10.821 1.00 82.00 381 CYS A CA 1
ATOM 3095 C C . CYS A 1 381 ? -3.198 -22.507 -10.505 1.00 82.00 381 CYS A C 1
ATOM 3097 O O . CYS A 1 381 ? -3.565 -22.152 -9.387 1.00 82.00 381 CYS A O 1
ATOM 3099 N N . ILE A 1 382 ? -4.046 -22.972 -11.427 1.00 85.25 382 ILE A N 1
ATOM 3100 C CA . ILE A 1 382 ? -5.481 -23.150 -11.189 1.00 85.25 382 ILE A CA 1
ATOM 3101 C C . ILE A 1 382 ? -5.741 -24.547 -10.613 1.00 85.25 382 ILE A C 1
ATOM 3103 O O . ILE A 1 382 ? -5.307 -25.555 -11.166 1.00 85.25 382 ILE A O 1
ATOM 3107 N N . ARG A 1 383 ? -6.490 -24.618 -9.511 1.00 90.06 383 ARG A N 1
ATOM 3108 C CA . ARG A 1 383 ? -6.972 -25.865 -8.909 1.00 90.06 383 ARG A CA 1
ATOM 3109 C C . ARG A 1 383 ? -8.494 -25.872 -8.904 1.00 90.06 383 ARG A C 1
ATOM 3111 O O . ARG A 1 383 ? -9.109 -25.031 -8.257 1.00 90.06 383 ARG A O 1
ATOM 3118 N N . VAL A 1 384 ? -9.095 -26.835 -9.600 1.00 94.75 384 VAL A N 1
ATOM 3119 C CA . VAL A 1 384 ? -10.541 -27.085 -9.517 1.00 94.75 384 VAL A CA 1
ATOM 3120 C C . VAL A 1 384 ? -10.840 -27.845 -8.227 1.00 94.75 384 VAL A C 1
ATOM 3122 O O . VAL A 1 384 ? -10.143 -28.826 -7.944 1.00 94.75 384 VAL A O 1
ATOM 3125 N N . VAL A 1 385 ? -11.832 -27.384 -7.465 1.00 95.25 385 VAL A N 1
ATOM 3126 C CA . VAL A 1 385 ? -12.241 -27.962 -6.173 1.00 95.25 385 VAL A CA 1
ATOM 3127 C C . VAL A 1 385 ? -13.760 -28.039 -6.060 1.00 95.25 385 VAL A C 1
ATOM 3129 O O . VAL A 1 385 ? -14.471 -27.261 -6.698 1.00 95.25 385 VAL A O 1
ATOM 3132 N N . TYR A 1 386 ? -14.247 -28.939 -5.208 1.00 95.31 386 TYR A N 1
ATOM 3133 C CA . TYR A 1 386 ? -15.679 -29.139 -4.963 1.00 95.31 386 TYR A CA 1
ATOM 3134 C C . TYR A 1 386 ? -16.067 -29.076 -3.482 1.00 95.31 386 TYR A C 1
ATOM 3136 O O . TYR A 1 386 ? -17.254 -28.961 -3.180 1.00 95.31 386 TYR A O 1
ATOM 3144 N N . SER A 1 387 ? -15.099 -29.114 -2.560 1.00 96.00 387 SER A N 1
ATOM 3145 C CA . SER A 1 387 ? -15.348 -29.042 -1.115 1.00 96.00 387 SER A CA 1
ATOM 3146 C C . SER A 1 387 ? -14.553 -27.931 -0.429 1.00 96.00 387 SER A C 1
ATOM 3148 O O . SER A 1 387 ? -13.614 -27.356 -0.989 1.00 96.00 387 SER A O 1
ATOM 3150 N N . TRP A 1 388 ? -14.936 -27.627 0.810 1.00 95.75 388 TRP A N 1
ATOM 3151 C CA . TRP A 1 388 ? -14.253 -26.646 1.647 1.00 95.75 388 TRP A CA 1
ATOM 3152 C C . TRP A 1 388 ? -12.815 -27.063 1.989 1.00 95.75 388 TRP A C 1
ATOM 3154 O O . TRP A 1 388 ? -11.911 -26.229 2.014 1.00 95.75 388 TRP A O 1
ATOM 3164 N N . GLU A 1 389 ? -12.586 -28.351 2.228 1.00 95.62 389 GLU A N 1
ATOM 3165 C CA . GLU A 1 389 ? -11.277 -28.909 2.569 1.00 95.62 389 GLU A CA 1
ATOM 3166 C C . GLU A 1 389 ? -10.299 -28.751 1.402 1.00 95.62 389 GLU A C 1
ATOM 3168 O O . GLU A 1 389 ? -9.205 -28.214 1.582 1.00 95.62 389 GLU A O 1
ATOM 3173 N N . GLU A 1 390 ? -10.727 -29.133 0.194 1.00 96.06 390 GLU A N 1
ATOM 3174 C CA . GLU A 1 390 ? -9.941 -28.965 -1.032 1.00 96.06 390 GLU A CA 1
ATOM 3175 C C . GLU A 1 390 ? -9.653 -27.485 -1.317 1.00 96.06 390 GLU A C 1
ATOM 3177 O O . GLU A 1 390 ? -8.545 -27.124 -1.719 1.00 96.06 390 GLU A O 1
ATOM 3182 N N . PHE A 1 391 ? -10.644 -26.616 -1.088 1.00 94.69 391 PHE A N 1
ATOM 3183 C CA . PHE A 1 391 ? -10.490 -25.171 -1.219 1.00 94.69 391 PHE A CA 1
ATOM 3184 C C . PHE A 1 391 ? -9.405 -24.631 -0.282 1.00 94.69 391 PHE A C 1
ATOM 3186 O O . PHE A 1 391 ? -8.514 -23.901 -0.721 1.00 94.69 391 PHE A O 1
ATOM 3193 N N . TYR A 1 392 ? -9.464 -24.996 1.000 1.00 91.62 392 TYR A N 1
ATOM 3194 C CA . TYR A 1 392 ? -8.522 -24.516 2.007 1.00 91.62 392 TYR A CA 1
ATOM 3195 C C . TYR A 1 392 ? -7.100 -25.035 1.751 1.00 91.62 392 TYR A C 1
ATOM 3197 O O . TYR A 1 392 ? -6.131 -24.283 1.879 1.00 91.62 392 TYR A O 1
ATOM 3205 N N . GLU A 1 393 ? -6.962 -26.293 1.322 1.00 92.19 393 GLU A N 1
ATOM 3206 C CA . GLU A 1 393 ? -5.679 -26.873 0.918 1.00 92.19 393 GLU A CA 1
ATOM 3207 C C . GLU A 1 393 ? -5.074 -26.127 -0.281 1.00 92.19 393 GLU A C 1
ATOM 3209 O O . GLU A 1 393 ? -3.930 -25.665 -0.221 1.00 92.19 393 GLU A O 1
ATOM 3214 N N . ALA A 1 394 ? -5.852 -25.954 -1.353 1.00 88.25 394 ALA A N 1
ATOM 3215 C CA . ALA A 1 394 ? -5.401 -25.283 -2.568 1.00 88.25 394 ALA A CA 1
ATOM 3216 C C . ALA A 1 394 ? -4.995 -23.821 -2.305 1.00 88.25 394 ALA A C 1
ATOM 3218 O O . ALA A 1 394 ? -3.982 -23.345 -2.827 1.00 88.25 394 ALA A O 1
ATOM 3219 N N . LEU A 1 395 ? -5.742 -23.123 -1.445 1.00 85.81 395 LEU A N 1
ATOM 3220 C CA . LEU A 1 395 ? -5.436 -21.756 -1.034 1.00 85.81 395 LEU A CA 1
ATOM 3221 C C . LEU A 1 395 ? -4.091 -21.664 -0.288 1.00 85.81 395 LEU A C 1
ATOM 3223 O O . LEU A 1 395 ? -3.289 -20.772 -0.575 1.00 85.81 395 LEU A O 1
ATOM 3227 N N . ASN A 1 396 ? -3.808 -22.599 0.628 1.00 83.31 396 ASN A N 1
ATOM 3228 C CA . ASN A 1 396 ? -2.537 -22.652 1.364 1.00 83.31 396 ASN A CA 1
ATOM 3229 C C . ASN A 1 396 ? -1.343 -22.983 0.456 1.00 83.31 396 ASN A C 1
ATOM 3231 O O . ASN A 1 396 ? -0.239 -22.485 0.675 1.00 83.31 396 ASN A O 1
ATOM 3235 N N . GLN A 1 397 ? -1.575 -23.737 -0.621 1.00 80.31 397 GLN A N 1
ATOM 3236 C CA . GLN A 1 397 ? -0.593 -23.991 -1.682 1.00 80.31 397 GLN A CA 1
ATOM 3237 C C . GLN A 1 397 ? -0.413 -22.802 -2.648 1.00 80.31 397 GLN A C 1
ATOM 3239 O O . GLN A 1 397 ? 0.282 -22.930 -3.658 1.00 80.31 397 GLN A O 1
ATOM 3244 N N . LYS A 1 398 ? -1.025 -21.641 -2.360 1.00 79.00 398 LYS A N 1
ATOM 3245 C CA . LYS A 1 398 ? -0.984 -20.420 -3.187 1.00 79.00 398 LYS A CA 1
ATOM 3246 C C . LYS A 1 398 ? -1.513 -20.639 -4.609 1.00 79.00 398 LYS A C 1
ATOM 3248 O O . LYS A 1 398 ? -1.070 -19.979 -5.550 1.00 79.00 398 LYS A O 1
ATOM 3253 N N . LYS A 1 399 ? -2.462 -21.563 -4.774 1.00 79.81 399 LYS A N 1
ATOM 3254 C CA . LYS A 1 399 ? -3.165 -21.780 -6.040 1.00 79.81 399 LYS A CA 1
ATOM 3255 C C . LYS A 1 399 ? -4.347 -20.821 -6.162 1.00 79.81 399 LYS A C 1
ATOM 3257 O O . LYS A 1 399 ? -4.938 -20.387 -5.174 1.00 79.81 399 LYS A O 1
ATOM 3262 N N . MET A 1 400 ? -4.693 -20.501 -7.401 1.00 85.38 400 MET A N 1
ATOM 3263 C CA . MET A 1 400 ? -5.980 -19.912 -7.743 1.00 85.38 400 MET A CA 1
ATOM 3264 C C . MET A 1 400 ? -7.009 -21.038 -7.755 1.00 85.38 400 MET A C 1
ATOM 3266 O O . MET A 1 400 ? -6.779 -22.078 -8.365 1.00 85.38 400 MET A O 1
ATOM 3270 N N . VAL A 1 401 ? -8.126 -20.862 -7.069 1.00 90.56 401 VAL A N 1
ATOM 3271 C CA . VAL A 1 401 ? -9.089 -21.939 -6.844 1.00 90.56 401 VAL A CA 1
ATOM 3272 C C . VAL A 1 401 ? -10.306 -21.724 -7.731 1.00 90.56 401 VAL A C 1
ATOM 3274 O O . VAL A 1 401 ? -10.868 -20.640 -7.735 1.00 90.56 401 VAL A O 1
ATOM 3277 N N . PHE A 1 402 ? -10.723 -22.730 -8.493 1.00 93.62 402 PHE A N 1
ATOM 3278 C CA . PHE A 1 402 ? -11.919 -22.682 -9.333 1.00 93.62 402 PHE A CA 1
ATOM 3279 C C . PHE A 1 402 ? -12.991 -23.584 -8.723 1.00 93.62 402 PHE A C 1
ATOM 3281 O O . PHE A 1 402 ? -12.800 -24.798 -8.654 1.00 93.62 402 PHE A O 1
ATOM 3288 N N . ALA A 1 403 ? -14.079 -22.994 -8.227 1.00 95.12 403 ALA A N 1
ATOM 3289 C CA . ALA A 1 403 ? -15.042 -23.699 -7.382 1.00 95.12 403 ALA A CA 1
ATOM 3290 C C . ALA A 1 403 ? -16.504 -23.402 -7.768 1.00 95.12 403 ALA A C 1
ATOM 3292 O O . ALA A 1 403 ? -16.808 -22.274 -8.175 1.00 95.12 403 ALA A O 1
ATOM 3293 N N . PRO A 1 404 ? -17.424 -24.372 -7.598 1.00 96.69 404 PRO A N 1
ATOM 3294 C CA . PRO A 1 404 ? -18.856 -24.155 -7.772 1.00 96.69 404 PRO A CA 1
ATOM 3295 C C . PRO A 1 404 ? -19.418 -23.332 -6.602 1.00 96.69 404 PRO A C 1
ATOM 3297 O O . PRO A 1 404 ? -19.275 -23.701 -5.435 1.00 96.69 404 PRO A O 1
ATOM 3300 N N . TRP A 1 405 ? -20.076 -22.211 -6.894 1.00 95.62 405 TRP A N 1
ATOM 3301 C CA . TRP A 1 405 ? -20.540 -21.238 -5.903 1.00 95.62 405 TRP A CA 1
ATOM 3302 C C . TRP A 1 405 ? -22.033 -20.915 -6.046 1.00 95.62 405 TRP A C 1
ATOM 3304 O O . TRP A 1 405 ? -22.588 -20.918 -7.144 1.00 95.62 405 TRP A O 1
ATOM 3314 N N . CYS A 1 406 ? -22.703 -20.647 -4.921 1.00 93.50 406 CYS A N 1
ATOM 3315 C CA . CYS A 1 406 ? -24.136 -20.332 -4.861 1.00 93.50 406 CYS A CA 1
ATOM 3316 C C . CYS A 1 406 ? -24.475 -18.861 -5.157 1.00 93.50 406 CYS A C 1
ATOM 3318 O O . CYS A 1 406 ? -25.661 -18.537 -5.247 1.00 93.50 406 CYS A O 1
ATOM 3320 N N . ASP A 1 407 ? -23.466 -17.998 -5.326 1.00 91.88 407 ASP A N 1
ATOM 3321 C CA . ASP A 1 407 ? -23.629 -16.568 -5.622 1.00 91.88 407 ASP A CA 1
ATOM 3322 C C . ASP A 1 407 ? -24.461 -15.828 -4.566 1.00 91.88 407 ASP A C 1
ATOM 3324 O O . ASP A 1 407 ? -25.541 -15.305 -4.840 1.00 91.88 407 ASP A O 1
ATOM 3328 N N . GLU A 1 408 ? -24.006 -15.901 -3.315 1.00 91.31 408 GLU A N 1
ATOM 3329 C CA . GLU A 1 408 ? -24.657 -15.258 -2.174 1.00 91.31 408 GLU A CA 1
ATOM 3330 C C . GLU A 1 408 ? -23.610 -14.537 -1.320 1.00 91.31 408 GLU A C 1
ATOM 3332 O O . GLU A 1 408 ? -22.631 -15.149 -0.885 1.00 91.31 408 GLU A O 1
ATOM 3337 N N . GLU A 1 409 ? -23.847 -13.253 -1.048 1.00 88.25 409 GLU A N 1
ATOM 3338 C CA . GLU A 1 409 ? -22.941 -12.376 -0.293 1.00 88.25 409 GLU A CA 1
ATOM 3339 C C . GLU A 1 409 ? -22.655 -12.908 1.122 1.00 88.25 409 GLU A C 1
ATOM 3341 O O . GLU A 1 409 ? -21.519 -12.884 1.589 1.00 88.25 409 GLU A O 1
ATOM 3346 N N . GLU A 1 410 ? -23.663 -13.472 1.795 1.00 92.56 410 GLU A N 1
ATOM 3347 C CA . GLU A 1 410 ? -23.500 -14.102 3.114 1.00 92.56 410 GLU A CA 1
ATOM 3348 C C . GLU A 1 410 ? -22.466 -15.235 3.087 1.00 92.56 410 GLU A C 1
ATOM 3350 O O . GLU A 1 410 ? -21.667 -15.375 4.013 1.00 92.56 410 GLU A O 1
ATOM 3355 N N . VAL A 1 411 ? -22.449 -16.022 2.007 1.00 92.12 411 VAL A N 1
ATOM 3356 C CA . VAL A 1 411 ? -21.510 -17.137 1.841 1.00 92.12 411 VAL A CA 1
ATOM 3357 C C . VAL A 1 411 ? -20.113 -16.619 1.521 1.00 92.12 411 VAL A C 1
ATOM 3359 O O . VAL A 1 411 ? -19.138 -17.163 2.028 1.00 92.12 411 VAL A O 1
ATOM 3362 N N . GLU A 1 412 ? -19.987 -15.555 0.730 1.00 89.25 412 GLU A N 1
ATOM 3363 C CA . GLU A 1 412 ? -18.692 -14.912 0.488 1.00 89.25 412 GLU A CA 1
ATOM 3364 C C . GLU A 1 412 ? -18.092 -14.319 1.774 1.00 89.25 412 GLU A C 1
ATOM 3366 O O . GLU A 1 412 ? -16.916 -14.546 2.072 1.00 89.25 412 GLU A O 1
ATOM 3371 N N . ASN A 1 413 ? -18.910 -13.645 2.586 1.00 87.94 413 ASN A N 1
ATOM 3372 C CA . ASN A 1 413 ? -18.509 -13.120 3.892 1.00 87.94 413 ASN A CA 1
ATOM 3373 C C . ASN A 1 413 ? -18.107 -14.238 4.868 1.00 87.94 413 ASN A C 1
ATOM 3375 O O . ASN A 1 413 ? -17.144 -14.093 5.627 1.00 87.94 413 ASN A O 1
ATOM 3379 N N . ASP A 1 414 ? -18.801 -15.375 4.837 1.00 92.38 414 ASP A N 1
ATOM 3380 C CA . ASP A 1 414 ? -18.445 -16.560 5.615 1.00 92.38 414 ASP A CA 1
ATOM 3381 C C . ASP A 1 414 ? -17.121 -17.191 5.141 1.00 92.38 414 ASP A C 1
ATOM 3383 O O . ASP A 1 414 ? -16.267 -17.516 5.967 1.00 92.38 414 ASP A O 1
ATOM 3387 N N . VAL A 1 415 ? -16.871 -17.293 3.830 1.00 91.25 415 VAL A N 1
ATOM 3388 C CA . VAL A 1 415 ? -15.566 -17.726 3.289 1.00 91.25 415 VAL A CA 1
ATOM 3389 C C . VAL A 1 415 ? -14.449 -16.790 3.763 1.00 91.25 415 VAL A C 1
ATOM 3391 O O . VAL A 1 415 ? -13.421 -17.261 4.264 1.00 91.25 415 VAL A O 1
ATOM 3394 N N . ALA A 1 416 ? -14.650 -15.472 3.676 1.00 86.69 416 ALA A N 1
ATOM 3395 C CA . ALA A 1 416 ? -13.700 -14.487 4.185 1.00 86.69 416 ALA A CA 1
ATOM 3396 C C . ALA A 1 416 ? -13.476 -14.658 5.697 1.00 86.69 416 ALA A C 1
ATOM 3398 O O . ALA A 1 416 ? -12.338 -14.669 6.158 1.00 86.69 416 ALA A O 1
ATOM 3399 N N . THR A 1 417 ? -14.530 -14.883 6.480 1.00 89.56 417 THR A N 1
ATOM 3400 C CA . THR A 1 417 ? -14.427 -15.067 7.936 1.00 89.56 417 THR A CA 1
ATOM 3401 C C . THR A 1 417 ? -13.684 -16.355 8.301 1.00 89.56 417 THR A C 1
ATOM 3403 O O . THR A 1 417 ? -12.738 -16.315 9.092 1.00 89.56 417 THR A O 1
ATOM 3406 N N . ARG A 1 418 ? -14.038 -17.495 7.689 1.00 91.50 418 ARG A N 1
ATOM 3407 C CA . ARG A 1 418 ? -13.390 -18.799 7.928 1.00 91.50 418 ARG A CA 1
ATOM 3408 C C . ARG A 1 418 ? -11.922 -18.812 7.508 1.00 91.50 418 ARG A C 1
ATOM 3410 O O . ARG A 1 418 ? -11.111 -19.500 8.124 1.00 91.50 418 ARG A O 1
ATOM 3417 N N . THR A 1 419 ? -11.565 -18.015 6.503 1.00 87.69 419 THR A N 1
ATOM 3418 C CA . THR A 1 419 ? -10.172 -17.812 6.076 1.00 87.69 419 THR A CA 1
ATOM 3419 C C . THR A 1 419 ? -9.477 -16.641 6.778 1.00 87.69 419 THR A C 1
ATOM 3421 O O . THR A 1 419 ? -8.338 -16.337 6.451 1.00 87.69 419 THR A O 1
ATOM 3424 N N . LYS A 1 420 ? -10.110 -15.984 7.762 1.00 85.50 420 LYS A N 1
ATOM 3425 C CA . LYS A 1 420 ? -9.564 -14.813 8.484 1.00 85.50 420 LYS A CA 1
ATOM 3426 C C . LYS A 1 420 ? -9.175 -13.638 7.568 1.00 85.50 420 LYS A C 1
ATOM 3428 O O . LYS A 1 420 ? -8.249 -12.890 7.866 1.00 85.50 420 LYS A O 1
ATOM 3433 N N . GLY A 1 421 ? -9.898 -13.469 6.466 1.00 79.50 421 GLY A N 1
ATOM 3434 C CA . GLY A 1 421 ? -9.682 -12.434 5.457 1.00 79.50 421 GLY A CA 1
ATOM 3435 C C . GLY A 1 421 ? -8.663 -12.810 4.379 1.00 79.50 421 GLY A C 1
ATOM 3436 O O . GLY A 1 421 ? -8.385 -11.978 3.507 1.00 79.50 421 GLY A O 1
ATOM 3437 N N . ASP A 1 422 ? -8.125 -14.035 4.417 1.00 77.12 422 ASP A N 1
ATOM 3438 C CA . ASP A 1 422 ? -7.134 -14.500 3.449 1.00 77.12 422 ASP A CA 1
ATOM 3439 C C . ASP A 1 422 ? -7.745 -14.841 2.096 1.00 77.12 422 ASP A C 1
ATOM 3441 O O . ASP A 1 422 ? -7.043 -14.688 1.108 1.00 77.12 422 ASP A O 1
ATOM 3445 N N . ALA A 1 423 ? -9.000 -15.285 2.001 1.00 83.75 423 ALA A N 1
ATOM 3446 C CA . ALA A 1 423 ? -9.624 -15.645 0.726 1.00 83.75 423 ALA A CA 1
ATOM 3447 C C . ALA A 1 423 ? -10.716 -14.664 0.304 1.00 83.75 423 ALA A C 1
ATOM 3449 O O . ALA A 1 423 ? -11.429 -14.113 1.142 1.00 83.75 423 ALA A O 1
ATOM 3450 N N . LYS A 1 424 ? -10.885 -14.506 -1.010 1.00 83.00 424 LYS A N 1
ATOM 3451 C CA . LYS A 1 424 ? -12.022 -13.805 -1.620 1.00 83.00 424 LYS A CA 1
ATOM 3452 C C . LYS A 1 424 ? -12.333 -14.357 -3.008 1.00 83.00 424 LYS A C 1
ATOM 3454 O O . LYS A 1 424 ? -11.476 -15.016 -3.611 1.00 83.00 424 LYS A O 1
ATOM 3459 N N . SER A 1 425 ? -13.544 -14.101 -3.502 1.00 84.81 425 SER A N 1
ATOM 3460 C CA . SER A 1 425 ? -13.865 -14.358 -4.908 1.00 84.81 425 SER A CA 1
ATOM 3461 C C . SER A 1 425 ? -12.996 -13.449 -5.788 1.00 84.81 425 SER A C 1
ATOM 3463 O O . SER A 1 425 ? -12.537 -12.415 -5.311 1.00 84.81 425 SER A O 1
ATOM 3465 N N . LEU A 1 426 ? -12.696 -13.843 -7.029 1.00 79.44 426 LEU A N 1
ATOM 3466 C CA . LEU A 1 426 ? -11.959 -13.060 -8.035 1.00 79.44 426 LEU A CA 1
ATOM 3467 C C . LEU A 1 426 ? -12.892 -12.711 -9.200 1.00 79.44 426 LEU A C 1
ATOM 3469 O O . LEU A 1 426 ? -13.225 -11.569 -9.454 1.00 79.44 426 LEU A O 1
ATOM 3473 N N . CYS A 1 427 ? -13.361 -13.701 -9.940 1.00 81.88 427 CYS A N 1
ATOM 3474 C CA . CYS A 1 427 ? -14.373 -13.473 -10.959 1.00 81.88 427 CYS A CA 1
ATOM 3475 C C . CYS A 1 427 ? -15.065 -14.782 -11.283 1.00 81.88 427 CYS A C 1
ATOM 3477 O O . CYS A 1 427 ? -14.493 -15.865 -11.138 1.00 81.88 427 CYS A O 1
ATOM 3479 N N . SER A 1 428 ? -16.299 -14.676 -11.750 1.00 86.38 428 SER A N 1
ATOM 3480 C CA . SER A 1 428 ? -16.934 -15.782 -12.455 1.00 86.38 428 SER A CA 1
ATOM 3481 C C . SER A 1 428 ? -16.599 -15.607 -13.936 1.00 86.38 428 SER A C 1
ATOM 3483 O O . SER A 1 428 ? -16.938 -14.559 -14.488 1.00 86.38 428 SER A O 1
ATOM 3485 N N . PRO A 1 429 ? -15.871 -16.542 -14.576 1.00 83.56 429 PRO A N 1
ATOM 3486 C CA . PRO A 1 429 ? -15.517 -16.379 -15.981 1.00 83.56 429 PRO A CA 1
ATOM 3487 C C . PRO A 1 429 ? -16.787 -16.317 -16.836 1.00 83.56 429 PRO A C 1
ATOM 3489 O O . PRO A 1 429 ? -17.811 -16.878 -16.459 1.00 83.56 429 PRO A O 1
ATOM 3492 N N . LEU A 1 430 ? -16.738 -15.617 -17.969 1.00 81.69 430 LEU A N 1
ATOM 3493 C CA . LEU A 1 430 ? -17.886 -15.541 -18.881 1.00 81.69 430 LEU A CA 1
ATOM 3494 C C . LEU A 1 430 ? -18.136 -16.904 -19.538 1.00 81.69 430 LEU A C 1
ATOM 3496 O O . LEU A 1 430 ? -19.248 -17.424 -19.492 1.00 81.69 430 LEU A O 1
ATOM 3500 N N . ASP A 1 431 ? -17.069 -17.519 -20.048 1.00 82.44 431 ASP A N 1
ATOM 3501 C CA . ASP A 1 431 ? -17.097 -18.882 -20.567 1.00 82.44 431 ASP A CA 1
ATOM 3502 C C . ASP A 1 431 ? -16.888 -19.876 -19.418 1.00 82.44 431 ASP A C 1
ATOM 3504 O O . ASP A 1 431 ? -15.774 -20.045 -18.910 1.00 82.44 431 ASP A O 1
ATOM 3508 N N . GLN A 1 432 ? -17.972 -20.523 -18.985 1.00 83.31 432 GLN A N 1
ATOM 3509 C CA . GLN A 1 432 ? -17.958 -21.513 -17.905 1.00 83.31 432 GLN A CA 1
ATOM 3510 C C . GLN A 1 432 ? -18.232 -22.919 -18.439 1.00 83.31 432 GLN A C 1
ATOM 3512 O O . GLN A 1 432 ? -19.084 -23.087 -19.315 1.00 83.31 432 GLN A O 1
ATOM 3517 N N . PRO A 1 433 ? -17.579 -23.957 -17.884 1.00 88.25 433 PRO A N 1
ATOM 3518 C CA . PRO A 1 433 ? -18.049 -25.314 -18.097 1.00 88.25 433 PRO A CA 1
ATOM 3519 C C . PRO A 1 433 ? -19.467 -25.464 -17.518 1.00 88.25 433 PRO A C 1
ATOM 3521 O O . PRO A 1 433 ? -19.787 -24.831 -16.504 1.00 88.25 433 PRO A O 1
ATOM 3524 N N . PRO A 1 434 ? -20.326 -26.303 -18.125 1.00 89.69 434 PRO A N 1
ATOM 3525 C CA . PRO A 1 434 ? -21.660 -26.544 -17.594 1.00 89.69 434 PRO A CA 1
ATOM 3526 C C . PRO A 1 434 ? -21.563 -27.089 -16.166 1.00 89.69 434 PRO A C 1
ATOM 3528 O O . PRO A 1 434 ? -20.700 -27.915 -15.864 1.00 89.69 434 PRO A O 1
ATOM 3531 N N . ILE A 1 435 ? -22.444 -26.621 -15.283 1.00 89.56 435 ILE A N 1
ATOM 3532 C CA . ILE A 1 435 ? -22.532 -27.122 -13.909 1.00 89.56 435 ILE A CA 1
ATOM 3533 C C . ILE A 1 435 ? -23.340 -28.421 -13.927 1.00 89.56 435 ILE A C 1
ATOM 3535 O O . ILE A 1 435 ? -24.502 -28.387 -14.338 1.00 89.56 435 ILE A O 1
ATOM 3539 N N . PRO A 1 436 ? -22.763 -29.559 -13.496 1.00 92.44 436 PRO A N 1
ATOM 3540 C CA . PRO A 1 436 ? -23.509 -30.807 -13.406 1.00 92.44 436 PRO A CA 1
ATOM 3541 C C . PRO A 1 436 ? -24.725 -30.675 -12.484 1.00 92.44 436 PRO A C 1
ATOM 3543 O O . PRO A 1 436 ? -24.666 -30.016 -11.442 1.00 92.44 436 PRO A O 1
ATOM 3546 N N . GLU A 1 437 ? -25.828 -31.324 -12.846 1.00 91.12 437 GLU A N 1
ATOM 3547 C CA . GLU A 1 437 ? -27.046 -31.312 -12.038 1.00 91.12 437 GLU A CA 1
ATOM 3548 C C . GLU A 1 437 ? -26.776 -31.884 -10.633 1.00 91.12 437 GLU A C 1
ATOM 3550 O O . GLU A 1 437 ? -26.075 -32.884 -10.475 1.00 91.12 437 GLU A O 1
ATOM 3555 N N . GLY A 1 438 ? -27.285 -31.214 -9.595 1.00 91.75 438 GLY A N 1
ATOM 3556 C CA . GLY A 1 438 ? -27.035 -31.587 -8.197 1.00 91.75 438 GLY A CA 1
ATOM 3557 C C . GLY A 1 438 ? -25.696 -31.111 -7.615 1.00 91.75 438 GLY A C 1
ATOM 3558 O O . GLY A 1 438 ? -25.414 -31.409 -6.456 1.00 91.75 438 GLY A O 1
ATOM 3559 N N . THR A 1 439 ? -24.883 -30.352 -8.362 1.00 95.75 439 THR A N 1
ATOM 3560 C CA . THR A 1 439 ? -23.638 -29.768 -7.833 1.00 95.75 439 THR A CA 1
ATOM 3561 C C . THR A 1 439 ? -23.933 -28.785 -6.701 1.00 95.75 439 THR A C 1
ATOM 3563 O O . THR A 1 439 ? -24.731 -27.853 -6.844 1.00 95.75 439 THR A O 1
ATOM 3566 N N . LEU A 1 440 ? -23.254 -28.975 -5.571 1.00 97.19 440 LEU A N 1
ATOM 3567 C CA . LEU A 1 440 ? -23.377 -28.122 -4.396 1.00 97.19 440 LEU A CA 1
ATOM 3568 C C . LEU A 1 440 ? -22.268 -27.069 -4.361 1.00 97.19 440 LEU A C 1
ATOM 3570 O O . LEU A 1 440 ? -21.180 -27.248 -4.904 1.00 97.19 440 LEU A O 1
ATOM 3574 N N . CYS A 1 441 ? -22.553 -25.958 -3.696 1.00 97.19 441 CYS A N 1
ATOM 3575 C CA . CYS A 1 441 ? -21.595 -24.916 -3.407 1.00 97.19 441 CYS A CA 1
ATOM 3576 C C . CYS A 1 441 ? -20.522 -25.450 -2.459 1.00 97.19 441 CYS A C 1
ATOM 3578 O O . CYS A 1 441 ? -20.851 -25.926 -1.370 1.00 97.19 441 CYS A O 1
ATOM 3580 N N . PHE A 1 442 ? -19.253 -25.276 -2.841 1.00 96.62 442 PHE A N 1
ATOM 3581 C CA . PHE A 1 442 ? -18.095 -25.763 -2.079 1.00 96.62 442 PHE A CA 1
ATOM 3582 C C . PHE A 1 442 ? -18.081 -25.281 -0.616 1.00 96.62 442 PHE A C 1
ATOM 3584 O O . PHE A 1 442 ? -17.529 -25.942 0.258 1.00 96.62 442 PHE A O 1
ATOM 3591 N N . ALA A 1 443 ? -18.669 -24.108 -0.363 1.00 95.31 443 ALA A N 1
ATOM 3592 C CA . ALA A 1 443 ? -18.612 -23.398 0.905 1.00 95.31 443 ALA A CA 1
ATOM 3593 C C . ALA A 1 443 ? -19.829 -23.637 1.808 1.00 95.31 443 ALA A C 1
ATOM 3595 O O . ALA A 1 443 ? -19.642 -23.751 3.019 1.00 95.31 443 ALA A O 1
ATOM 3596 N N . SER A 1 444 ? -21.043 -23.648 1.244 1.00 95.31 444 SER A N 1
ATOM 3597 C CA . SER A 1 444 ? -22.310 -23.624 1.996 1.00 95.31 444 SER A CA 1
ATOM 3598 C C . SER A 1 444 ? -23.148 -24.897 1.863 1.00 95.31 444 SER A C 1
ATOM 3600 O O . SER A 1 444 ? -24.107 -25.069 2.610 1.00 95.31 444 SER A O 1
ATOM 3602 N N . GLY A 1 445 ? -22.846 -25.764 0.890 1.00 92.88 445 GLY A N 1
ATOM 3603 C CA . GLY A 1 445 ? -23.665 -26.936 0.575 1.00 92.88 445 GLY A CA 1
ATOM 3604 C C . GLY A 1 445 ? -25.008 -26.624 -0.104 1.00 92.88 445 GLY A C 1
ATOM 3605 O O . GLY A 1 445 ? -25.753 -27.550 -0.411 1.00 92.88 445 GLY A O 1
ATOM 3606 N N . LYS A 1 446 ? -25.336 -25.350 -0.370 1.00 95.56 446 LYS A N 1
ATOM 3607 C CA . LYS A 1 446 ? -26.505 -24.955 -1.184 1.00 95.56 446 LYS A CA 1
ATOM 3608 C C . LYS A 1 446 ? -26.291 -25.324 -2.662 1.00 95.56 446 LYS A C 1
ATOM 3610 O O . LYS A 1 446 ? -25.140 -25.477 -3.058 1.00 95.56 446 LYS A O 1
ATOM 3615 N N . PRO A 1 447 ? -27.331 -25.411 -3.510 1.00 96.75 447 PRO A N 1
ATOM 3616 C CA . PRO A 1 447 ? -27.145 -25.604 -4.951 1.00 96.75 447 PRO A CA 1
ATOM 3617 C C . PRO A 1 447 ? -26.223 -24.538 -5.565 1.00 96.75 447 PRO A C 1
ATOM 3619 O O . PRO A 1 447 ? -26.392 -23.341 -5.316 1.00 96.75 447 PRO A O 1
ATOM 3622 N N . ALA A 1 448 ? -25.234 -24.967 -6.351 1.00 95.75 448 ALA A N 1
ATOM 3623 C CA . ALA A 1 448 ? -24.334 -24.053 -7.047 1.00 95.75 448 ALA A CA 1
ATOM 3624 C C . ALA A 1 448 ? -25.035 -23.396 -8.246 1.00 95.75 448 ALA A C 1
ATOM 3626 O O . ALA A 1 448 ? -25.780 -24.050 -8.972 1.00 95.75 448 ALA A O 1
ATOM 3627 N N . LYS A 1 449 ? -24.775 -22.102 -8.463 1.00 93.44 449 LYS A N 1
ATOM 3628 C CA . LYS A 1 449 ? -25.330 -21.315 -9.578 1.00 93.44 449 LYS A CA 1
ATOM 3629 C C . LYS A 1 449 ? -24.305 -21.026 -10.666 1.00 93.44 449 LYS A C 1
ATOM 3631 O O . LYS A 1 449 ? -24.672 -20.941 -11.833 1.00 93.44 449 LYS A O 1
ATOM 3636 N N . LYS A 1 450 ? -23.039 -20.839 -10.285 1.00 91.81 450 LYS A N 1
ATOM 3637 C CA . LYS A 1 450 ? -21.951 -20.478 -11.199 1.00 91.81 450 LYS A CA 1
ATOM 3638 C C . LYS A 1 450 ? -20.615 -21.046 -10.734 1.00 91.81 450 LYS A C 1
ATOM 3640 O O . LYS A 1 450 ? -20.441 -21.378 -9.561 1.00 91.81 450 LYS A O 1
ATOM 3645 N N . TRP A 1 451 ? -19.676 -21.154 -11.659 1.00 92.50 451 TRP A N 1
ATOM 3646 C CA . TRP A 1 451 ? -18.274 -21.365 -11.344 1.00 92.50 451 TRP A CA 1
ATOM 3647 C C . TRP A 1 451 ? -17.596 -20.031 -11.062 1.00 92.50 451 TRP A C 1
ATOM 3649 O O . TRP A 1 451 ? -17.789 -19.055 -11.788 1.00 92.50 451 TRP A O 1
ATOM 3659 N N . THR A 1 452 ? -16.754 -19.996 -10.036 1.00 91.56 452 THR A N 1
ATOM 3660 C CA . THR A 1 452 ? -16.076 -18.769 -9.619 1.00 91.56 452 THR A CA 1
ATOM 3661 C C . THR A 1 452 ? -14.627 -19.064 -9.277 1.00 91.56 452 THR A C 1
ATOM 3663 O O . THR A 1 452 ? -14.318 -20.059 -8.620 1.00 91.56 452 THR A O 1
ATOM 3666 N N . TYR A 1 453 ? -13.731 -18.196 -9.741 1.00 89.19 453 TYR A N 1
ATOM 3667 C CA . TYR A 1 453 ? -12.357 -18.165 -9.271 1.00 89.19 453 TYR A CA 1
ATOM 3668 C C . TYR A 1 453 ? -12.295 -17.512 -7.899 1.00 89.19 453 TYR A C 1
ATOM 3670 O O . TYR A 1 453 ? -12.904 -16.473 -7.669 1.00 89.19 453 TYR A O 1
ATOM 3678 N N . TRP A 1 454 ? -11.496 -18.091 -7.023 1.00 89.19 454 TRP A N 1
ATOM 3679 C CA . TRP A 1 454 ? -11.174 -17.620 -5.692 1.00 89.19 454 TRP A CA 1
ATOM 3680 C C . TRP A 1 454 ? -9.662 -17.597 -5.537 1.00 89.19 454 TRP A C 1
ATOM 3682 O O . TRP A 1 454 ? -8.922 -18.286 -6.244 1.00 89.19 454 TRP A O 1
ATOM 3692 N N . GLY A 1 455 ? -9.175 -16.807 -4.598 1.00 82.50 455 GLY A N 1
ATOM 3693 C CA . GLY A 1 455 ? -7.745 -16.715 -4.370 1.00 82.50 455 GLY A CA 1
ATOM 3694 C C . GLY A 1 455 ? -7.411 -15.930 -3.126 1.00 82.50 455 GLY A C 1
ATOM 3695 O O . GLY A 1 455 ? -8.288 -15.389 -2.444 1.00 82.50 455 GLY A O 1
ATOM 3696 N N . LYS A 1 456 ? -6.111 -15.884 -2.835 1.00 76.00 456 LYS A N 1
ATOM 3697 C CA . LYS A 1 456 ? -5.616 -15.172 -1.670 1.00 76.00 456 LYS A CA 1
ATOM 3698 C C . LYS A 1 456 ? -5.767 -13.661 -1.865 1.00 76.00 456 LYS A C 1
ATOM 3700 O O . LYS A 1 456 ? -5.509 -13.128 -2.944 1.00 76.00 456 LYS A O 1
ATOM 3705 N N . ASN A 1 457 ? -6.177 -12.965 -0.814 1.00 65.00 457 ASN A N 1
ATOM 3706 C CA . ASN A 1 457 ? -6.330 -11.526 -0.788 1.00 65.00 457 ASN A CA 1
ATOM 3707 C C . ASN A 1 457 ? -4.973 -10.876 -1.075 1.00 65.00 457 ASN A C 1
ATOM 3709 O O . ASN A 1 457 ? -4.030 -11.022 -0.297 1.00 65.00 457 ASN A O 1
ATOM 3713 N N . PHE A 1 458 ? -4.853 -10.198 -2.217 1.00 52.41 458 PHE A N 1
ATOM 3714 C CA . PHE A 1 458 ? -3.602 -9.560 -2.611 1.00 52.41 458 PHE A CA 1
ATOM 3715 C C . PHE A 1 458 ? -3.262 -8.415 -1.641 1.00 52.41 458 PHE A C 1
ATOM 3717 O O . PHE A 1 458 ? -3.812 -7.314 -1.722 1.00 52.41 458 PHE A O 1
ATOM 3724 N N . SER A 1 459 ? -2.349 -8.682 -0.707 1.00 41.00 459 SER A N 1
ATOM 3725 C CA . SER A 1 459 ? -1.504 -7.668 -0.079 1.00 41.00 459 SER A CA 1
ATOM 3726 C C . SER A 1 459 ? -0.188 -7.681 -0.854 1.00 41.00 459 SER A C 1
ATOM 3728 O O . SER A 1 459 ? 0.380 -8.769 -0.964 1.00 41.00 459 SER A O 1
ATOM 3730 N N . PRO A 1 460 ? 0.298 -6.545 -1.396 1.00 36.31 460 PRO A N 1
ATOM 3731 C CA . PRO A 1 460 ? 1.496 -6.527 -2.238 1.00 36.31 460 PRO A CA 1
ATOM 3732 C C . PRO A 1 460 ? 2.682 -7.240 -1.588 1.00 36.31 460 PRO A C 1
ATOM 3734 O O . PRO A 1 460 ? 3.434 -7.900 -2.289 1.00 36.31 460 PRO A O 1
ATOM 3737 N N . PHE A 1 461 ? 2.771 -7.197 -0.253 1.00 37.97 461 PHE A N 1
ATOM 3738 C CA . PHE A 1 461 ? 3.775 -7.905 0.531 1.00 37.97 461 PHE A CA 1
ATOM 3739 C C . PHE A 1 461 ? 3.171 -8.374 1.863 1.00 37.97 461 PHE A C 1
ATOM 3741 O O . PHE A 1 461 ? 3.157 -7.652 2.859 1.00 37.97 461 PHE A O 1
ATOM 3748 N N . LEU A 1 462 ? 2.614 -9.588 1.877 1.00 26.34 462 LEU A N 1
ATOM 3749 C CA . LEU A 1 462 ? 2.679 -10.441 3.067 1.00 26.34 462 LEU A CA 1
ATOM 3750 C C . LEU A 1 462 ? 3.951 -11.292 2.913 1.00 26.34 462 LEU A C 1
ATOM 3752 O O . LEU A 1 462 ? 4.221 -11.740 1.796 1.00 26.34 462 LEU A O 1
ATOM 3756 N N . PRO A 1 463 ? 4.747 -11.492 3.976 1.00 26.48 463 PRO A N 1
ATOM 3757 C CA . PRO A 1 463 ? 6.061 -12.112 3.877 1.00 26.48 463 PRO A CA 1
ATOM 3758 C C . PRO A 1 463 ? 5.968 -13.482 3.202 1.00 26.48 463 PRO A C 1
ATOM 3760 O O . PRO A 1 463 ? 5.244 -14.374 3.647 1.00 26.48 463 PRO A O 1
ATOM 3763 N N . MET A 1 464 ? 6.756 -13.670 2.146 1.00 25.58 464 MET A N 1
ATOM 3764 C CA . MET A 1 464 ? 7.157 -14.983 1.641 1.00 25.58 464 MET A CA 1
ATOM 3765 C C . MET A 1 464 ? 8.111 -15.644 2.653 1.00 25.58 464 MET A C 1
ATOM 3767 O O . MET A 1 464 ? 9.259 -15.919 2.343 1.00 25.58 464 MET A O 1
ATOM 3771 N N . ALA A 1 465 ? 7.657 -15.853 3.891 1.00 27.28 465 ALA A N 1
ATOM 3772 C CA . ALA A 1 465 ? 8.396 -16.563 4.930 1.00 27.28 465 ALA A CA 1
ATOM 3773 C C . ALA A 1 465 ? 7.447 -17.047 6.038 1.00 27.28 465 ALA A C 1
ATOM 3775 O O . ALA A 1 465 ? 7.502 -16.586 7.169 1.00 27.28 465 ALA A O 1
ATOM 3776 N N . GLU A 1 466 ? 6.588 -18.008 5.712 1.00 25.02 466 GLU A N 1
ATOM 3777 C CA . GLU A 1 466 ? 6.210 -19.057 6.666 1.00 25.02 466 GLU A CA 1
ATOM 3778 C C . GLU A 1 466 ? 6.348 -20.400 5.945 1.00 25.02 466 GLU A C 1
ATOM 3780 O O . GLU A 1 466 ? 5.389 -21.117 5.678 1.00 25.02 466 GLU A O 1
ATOM 3785 N N . VAL A 1 467 ? 7.592 -20.738 5.596 1.00 23.33 467 VAL A N 1
ATOM 3786 C CA . VAL A 1 467 ? 7.991 -22.144 5.652 1.00 23.33 467 VAL A CA 1
ATOM 3787 C C . VAL A 1 467 ? 7.967 -22.483 7.136 1.00 23.33 467 VAL A C 1
ATOM 3789 O O . VAL A 1 467 ? 8.666 -21.846 7.924 1.00 23.33 467 VAL A O 1
ATOM 3792 N N . HIS A 1 468 ? 7.120 -23.431 7.532 1.00 23.11 468 HIS A N 1
ATOM 3793 C CA . HIS A 1 468 ? 7.216 -24.073 8.836 1.00 23.11 468 HIS A CA 1
ATOM 3794 C C . HIS A 1 468 ? 8.599 -24.724 8.952 1.00 23.11 468 HIS A C 1
ATOM 3796 O O . HIS A 1 468 ? 8.786 -25.883 8.597 1.00 23.11 468 HIS A O 1
ATOM 3802 N N . ILE A 1 469 ? 9.578 -23.970 9.447 1.00 22.70 469 ILE A N 1
ATOM 3803 C CA . ILE A 1 469 ? 10.745 -24.554 10.087 1.00 22.70 469 ILE A CA 1
ATOM 3804 C C . ILE A 1 469 ? 10.237 -24.995 11.454 1.00 22.70 469 ILE A C 1
ATOM 3806 O O . ILE A 1 469 ? 10.021 -24.178 12.351 1.00 22.70 469 ILE A O 1
ATOM 3810 N N . GLN A 1 470 ? 9.981 -26.297 11.587 1.00 22.45 470 GLN A N 1
ATOM 3811 C CA . GLN A 1 470 ? 10.016 -26.936 12.892 1.00 22.45 470 GLN A CA 1
ATOM 3812 C C . GLN A 1 470 ? 11.387 -26.612 13.487 1.00 22.45 470 GLN A C 1
ATOM 3814 O O . GLN A 1 470 ? 12.406 -27.110 13.021 1.00 22.45 470 GLN A O 1
ATOM 3819 N N . ILE A 1 471 ? 11.418 -25.721 14.477 1.00 22.97 471 ILE A N 1
ATOM 3820 C CA . ILE A 1 471 ? 12.591 -25.555 15.325 1.00 22.97 471 ILE A CA 1
ATOM 3821 C C . ILE A 1 471 ? 12.593 -26.778 16.241 1.00 22.97 471 ILE A C 1
ATOM 3823 O O . ILE A 1 471 ? 12.047 -26.749 17.345 1.00 22.97 471 ILE A O 1
ATOM 3827 N N . GLU A 1 472 ? 13.160 -27.877 15.747 1.00 21.97 472 GLU A N 1
ATOM 3828 C CA . GLU A 1 472 ? 13.863 -28.787 16.635 1.00 21.97 472 GLU A CA 1
ATOM 3829 C C . GLU A 1 472 ? 15.001 -27.989 17.268 1.00 21.97 472 GLU A C 1
ATOM 3831 O O . GLU A 1 472 ? 15.808 -27.336 16.604 1.00 21.97 472 GLU A O 1
ATOM 3836 N N . VAL A 1 473 ? 14.969 -27.956 18.595 1.00 26.47 473 VAL A N 1
ATOM 3837 C CA . VAL A 1 473 ? 15.998 -27.357 19.430 1.00 26.47 473 VAL A CA 1
ATOM 3838 C C . VAL A 1 473 ? 17.231 -28.241 19.301 1.00 26.47 473 VAL A C 1
ATOM 3840 O O . VAL A 1 473 ? 17.371 -29.215 20.032 1.00 26.47 473 VAL A O 1
ATOM 3843 N N . GLU A 1 474 ? 18.110 -27.908 18.362 1.00 22.53 474 GLU A N 1
ATOM 3844 C CA . GLU A 1 474 ? 19.463 -28.447 18.318 1.00 22.53 474 GLU A CA 1
ATOM 3845 C C . GLU A 1 474 ? 20.444 -27.350 18.744 1.00 22.53 474 GLU A C 1
ATOM 3847 O O . GLU A 1 474 ? 20.684 -26.357 18.054 1.00 22.53 474 GLU A O 1
ATOM 3852 N N . GLU A 1 475 ? 20.966 -27.510 19.960 1.00 30.72 475 GLU A N 1
ATOM 3853 C CA . GLU A 1 475 ? 22.075 -26.734 20.498 1.00 30.72 475 GLU A CA 1
ATOM 3854 C C . GLU A 1 475 ? 23.295 -26.858 19.576 1.00 30.72 475 GLU A C 1
ATOM 3856 O O . GLU A 1 475 ? 23.951 -27.896 19.550 1.00 30.72 475 GLU A O 1
ATOM 3861 N N . SER A 1 476 ? 23.690 -25.784 18.886 1.00 22.56 476 SER A N 1
ATOM 3862 C CA . SER A 1 476 ? 25.111 -25.588 18.583 1.00 22.56 476 SER A CA 1
ATOM 3863 C C . SER A 1 476 ? 25.509 -24.137 18.277 1.00 22.56 476 SER A C 1
ATOM 3865 O O . SER A 1 476 ? 25.052 -23.507 17.333 1.00 22.56 476 SER A O 1
ATOM 3867 N N . ARG A 1 477 ? 26.472 -23.690 19.097 1.00 23.31 477 ARG A N 1
ATOM 3868 C CA . ARG A 1 477 ? 27.627 -22.814 18.816 1.00 23.31 477 ARG A CA 1
ATOM 3869 C C . ARG A 1 477 ? 27.387 -21.329 18.504 1.00 23.31 477 ARG A C 1
ATOM 3871 O O . ARG A 1 477 ? 26.999 -20.913 17.422 1.00 23.31 477 ARG A O 1
ATOM 3878 N N . THR A 1 478 ? 27.780 -20.538 19.499 1.00 25.17 478 THR A N 1
ATOM 3879 C CA . THR A 1 478 ? 28.028 -19.095 19.496 1.00 25.17 478 THR A CA 1
ATOM 3880 C C . THR A 1 478 ? 29.062 -18.656 18.449 1.00 25.17 478 THR A C 1
ATOM 3882 O O . THR A 1 478 ? 30.163 -19.206 18.411 1.00 25.17 478 THR A O 1
ATOM 3885 N N . PRO A 1 479 ? 28.792 -17.568 17.706 1.00 26.83 479 PRO A N 1
ATOM 3886 C CA . PRO A 1 479 ? 29.823 -16.679 17.196 1.00 26.83 479 PRO A CA 1
ATOM 3887 C C . PRO A 1 479 ? 29.867 -15.418 18.066 1.00 26.83 479 PRO A C 1
ATOM 3889 O O . PRO A 1 479 ? 28.927 -14.623 18.111 1.00 26.83 479 PRO A O 1
ATOM 3892 N N . HIS A 1 480 ? 30.979 -15.249 18.779 1.00 31.48 480 HIS A N 1
ATOM 3893 C CA . HIS A 1 480 ? 31.429 -13.938 19.226 1.00 31.48 480 HIS A CA 1
ATOM 3894 C C . HIS A 1 480 ? 31.721 -13.094 17.982 1.00 31.48 480 HIS A C 1
ATOM 3896 O O . HIS A 1 480 ? 32.732 -13.326 17.331 1.00 31.48 480 HIS A O 1
ATOM 3902 N N . GLU A 1 481 ? 30.886 -12.099 17.687 1.00 26.56 481 GLU A N 1
ATOM 3903 C CA . GLU A 1 481 ? 31.302 -10.955 16.877 1.00 26.56 481 GLU A CA 1
ATOM 3904 C C . GLU A 1 481 ? 30.851 -9.646 17.531 1.00 26.56 481 GLU A C 1
ATOM 3906 O O . GLU A 1 481 ? 29.680 -9.365 17.785 1.00 26.56 481 GLU A O 1
ATOM 3911 N N . THR A 1 482 ? 31.883 -8.891 17.875 1.00 29.25 482 THR A N 1
ATOM 3912 C CA . THR A 1 482 ? 31.969 -7.565 18.468 1.00 29.25 482 THR A CA 1
ATOM 3913 C C . THR A 1 482 ? 31.085 -6.521 17.789 1.00 29.25 482 THR A C 1
ATOM 3915 O O . THR A 1 482 ? 31.340 -6.111 16.661 1.00 29.25 482 THR A O 1
ATOM 3918 N N . THR A 1 483 ? 30.122 -5.981 18.536 1.00 25.34 483 THR A N 1
ATOM 3919 C CA . THR A 1 483 ? 29.626 -4.610 18.330 1.00 25.34 483 THR A CA 1
ATOM 3920 C C . THR A 1 483 ? 30.557 -3.662 19.098 1.00 25.34 483 THR A C 1
ATOM 3922 O O . THR A 1 483 ? 30.865 -3.964 20.255 1.00 25.34 483 THR A O 1
ATOM 3925 N N . PRO A 1 484 ? 31.048 -2.546 18.529 1.00 30.89 484 PRO A N 1
ATOM 3926 C CA . PRO A 1 484 ? 31.979 -1.680 19.241 1.00 30.89 484 PRO A CA 1
ATOM 3927 C C . PRO A 1 484 ? 31.263 -0.969 20.400 1.00 30.89 484 PRO A C 1
ATOM 3929 O O . PRO A 1 484 ? 30.452 -0.067 20.207 1.00 30.89 484 PRO A O 1
ATOM 3932 N N . LEU A 1 485 ? 31.579 -1.381 21.628 1.00 33.78 485 LEU A N 1
ATOM 3933 C CA . LEU A 1 485 ? 31.274 -0.648 22.854 1.00 33.78 485 LEU A CA 1
ATOM 3934 C C . LEU A 1 485 ? 32.201 0.575 22.936 1.00 33.78 485 LEU A C 1
ATOM 3936 O O . LEU A 1 485 ? 33.399 0.446 23.184 1.00 33.78 485 LEU A O 1
ATOM 3940 N N . ILE A 1 486 ? 31.654 1.773 22.719 1.00 32.38 486 ILE A N 1
ATOM 3941 C CA . ILE A 1 486 ? 32.412 3.030 22.781 1.00 32.38 486 ILE A CA 1
ATOM 3942 C C . ILE A 1 486 ? 32.554 3.490 24.242 1.00 32.38 486 ILE A C 1
ATOM 3944 O O . ILE A 1 486 ? 31.579 3.871 24.896 1.00 32.38 486 ILE A O 1
ATOM 3948 N N . LYS A 1 487 ? 33.799 3.492 24.740 1.00 29.39 487 LYS A N 1
ATOM 3949 C CA . LYS A 1 487 ? 34.230 4.194 25.963 1.00 29.39 487 LYS A CA 1
ATOM 3950 C C . LYS A 1 487 ? 34.185 5.713 25.739 1.00 29.39 487 LYS A C 1
ATOM 3952 O O . LYS A 1 487 ? 34.579 6.209 24.689 1.00 29.39 487 LYS A O 1
ATOM 3957 N N . SER A 1 488 ? 33.724 6.461 26.741 1.00 25.72 488 SER A N 1
ATOM 3958 C CA . SER A 1 488 ? 33.666 7.931 26.705 1.00 25.72 488 SER A CA 1
ATOM 3959 C C . SER A 1 488 ? 35.087 8.535 26.759 1.00 25.72 488 SER A C 1
ATOM 3961 O O . SER A 1 488 ? 35.855 8.134 27.634 1.00 25.72 488 SER A O 1
ATOM 3963 N N . PRO A 1 489 ? 35.461 9.506 25.901 1.00 29.34 489 PRO A N 1
ATOM 3964 C CA . PRO A 1 489 ? 36.758 10.171 25.987 1.00 29.34 489 PRO A CA 1
ATOM 3965 C C . PRO A 1 489 ? 36.689 11.311 27.010 1.00 29.34 489 PRO A C 1
ATOM 3967 O O . PRO A 1 489 ? 35.961 12.284 26.821 1.00 29.34 489 PRO A O 1
ATOM 3970 N N . GLY A 1 490 ? 37.419 11.176 28.117 1.00 31.00 490 GLY A N 1
ATOM 3971 C CA . GLY A 1 490 ? 37.511 12.226 29.134 1.00 31.00 490 GLY A CA 1
ATOM 3972 C C . GLY A 1 490 ? 37.924 11.739 30.519 1.00 31.00 490 GLY A C 1
ATOM 3973 O O . GLY A 1 490 ? 37.206 12.001 31.473 1.00 31.00 490 GLY A O 1
ATOM 3974 N N . ALA A 1 491 ? 39.045 11.025 30.626 1.00 26.91 491 ALA A N 1
ATOM 3975 C CA . ALA A 1 491 ? 39.815 10.887 31.865 1.00 26.91 491 ALA A CA 1
ATOM 3976 C C . ALA A 1 491 ? 41.183 10.277 31.522 1.00 26.91 491 ALA A C 1
ATOM 3978 O O . ALA A 1 491 ? 41.332 9.060 31.451 1.00 26.91 491 ALA A O 1
ATOM 3979 N N . ALA A 1 492 ? 42.173 11.123 31.246 1.00 27.70 492 ALA A N 1
ATOM 3980 C CA . ALA A 1 492 ? 43.572 10.720 31.273 1.00 27.70 492 ALA A CA 1
ATOM 3981 C C . ALA A 1 492 ? 44.181 11.234 32.584 1.00 27.70 492 ALA A C 1
ATOM 3983 O O . ALA A 1 492 ? 44.003 12.406 32.908 1.00 27.70 492 ALA A O 1
ATOM 3984 N N . HIS A 1 493 ? 44.901 10.336 33.265 1.00 27.00 493 HIS A N 1
ATOM 3985 C CA . HIS A 1 493 ? 45.636 10.473 34.532 1.00 27.00 493 HIS A CA 1
ATOM 3986 C C . HIS A 1 493 ? 44.818 10.404 35.833 1.00 27.00 493 HIS A C 1
ATOM 3988 O O . HIS A 1 493 ? 44.363 11.411 36.352 1.00 27.00 493 HIS A O 1
ATOM 3994 N N . GLU A 1 494 ? 44.698 9.204 36.411 1.00 25.38 494 GLU A N 1
ATOM 3995 C CA . GLU A 1 494 ? 45.600 8.725 37.475 1.00 25.38 494 GLU A CA 1
ATOM 3996 C C . GLU A 1 494 ? 45.387 7.219 37.703 1.00 25.38 494 GLU A C 1
ATOM 3998 O O . GLU A 1 494 ? 44.276 6.698 37.654 1.00 25.38 494 GLU A O 1
ATOM 4003 N N . SER A 1 495 ? 46.494 6.504 37.869 1.00 34.00 495 SER A N 1
ATOM 4004 C CA . SER A 1 495 ? 46.575 5.065 38.090 1.00 34.00 495 SER A CA 1
ATOM 4005 C C . SER A 1 495 ? 45.966 4.663 39.434 1.00 34.00 495 SER A C 1
ATOM 4007 O O . SER A 1 495 ? 46.489 5.089 40.458 1.00 34.00 495 SER A O 1
ATOM 4009 N N . ASN A 1 496 ? 44.937 3.809 39.425 1.00 28.67 496 ASN A N 1
ATOM 4010 C CA . ASN A 1 496 ? 44.670 2.783 40.443 1.00 28.67 496 ASN A CA 1
ATOM 4011 C C . ASN A 1 496 ? 43.666 1.745 39.889 1.00 28.67 496 ASN A C 1
ATOM 4013 O O . ASN A 1 496 ? 42.768 2.077 39.122 1.00 28.67 496 ASN A O 1
ATOM 4017 N N . SER A 1 497 ? 43.895 0.480 40.236 1.00 31.22 497 SER A N 1
ATOM 4018 C CA . SER A 1 497 ? 43.219 -0.765 39.820 1.00 31.22 497 SER A CA 1
ATOM 4019 C C . SER A 1 497 ? 41.675 -0.719 39.712 1.00 31.22 497 SER A C 1
ATOM 4021 O O . SER A 1 497 ? 41.042 -0.360 40.705 1.00 31.22 497 SER A O 1
ATOM 4023 N N . PRO A 1 498 ? 41.055 -1.156 38.587 1.00 34.34 498 PRO A N 1
ATOM 4024 C CA . PRO A 1 498 ? 39.596 -1.151 38.417 1.00 34.34 498 PRO A CA 1
ATOM 4025 C C . PRO A 1 498 ? 38.879 -2.521 38.461 1.00 34.34 498 PRO A C 1
ATOM 4027 O O . PRO A 1 498 ? 37.701 -2.555 38.132 1.00 34.34 498 PRO A O 1
ATOM 4030 N N . ASP A 1 499 ? 39.498 -3.625 38.895 1.00 33.50 499 ASP A N 1
ATOM 4031 C CA . ASP A 1 499 ? 38.812 -4.941 38.884 1.00 33.50 499 ASP A CA 1
ATOM 4032 C C . ASP A 1 499 ? 37.847 -5.186 40.070 1.00 33.50 499 ASP A C 1
ATOM 4034 O O . ASP A 1 499 ? 37.061 -6.125 40.029 1.00 33.50 499 ASP A O 1
ATOM 4038 N N . GLU A 1 500 ? 37.827 -4.342 41.112 1.00 38.44 500 GLU A N 1
ATOM 4039 C CA . GLU A 1 500 ? 36.919 -4.527 42.270 1.00 38.44 500 GLU A CA 1
ATOM 4040 C C . GLU A 1 500 ? 35.634 -3.669 42.223 1.00 38.44 500 GLU A C 1
ATOM 4042 O O . GLU A 1 500 ? 34.704 -3.918 42.983 1.00 38.44 500 GLU A O 1
ATOM 4047 N N . GLN A 1 501 ? 35.527 -2.667 41.336 1.00 41.88 501 GLN A N 1
ATOM 4048 C CA . GLN A 1 501 ? 34.349 -1.773 41.270 1.00 41.88 501 GLN A CA 1
ATOM 4049 C C . GLN A 1 501 ? 33.299 -2.161 40.214 1.00 41.88 501 GLN A C 1
ATOM 4051 O O . GLN A 1 501 ? 32.195 -1.600 40.225 1.00 41.88 501 GLN A O 1
ATOM 4056 N N . GLU A 1 502 ? 33.635 -3.058 39.284 1.00 43.38 502 GLU A N 1
ATOM 4057 C CA . GLU A 1 502 ? 32.755 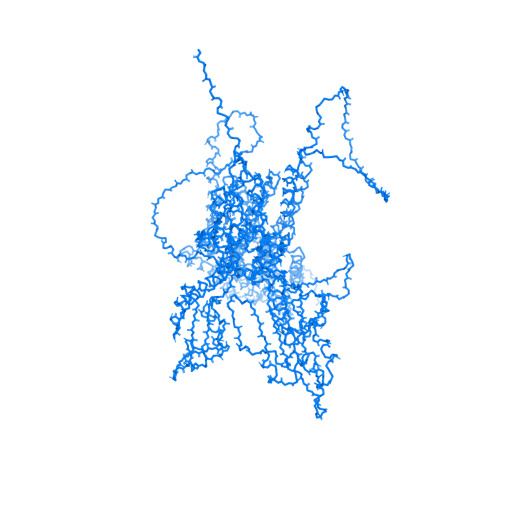-3.451 38.173 1.00 43.38 502 GLU A CA 1
ATOM 4058 C C . GLU A 1 502 ? 31.765 -4.560 38.587 1.00 43.38 502 GLU A C 1
ATOM 4060 O O . GLU A 1 502 ? 30.575 -4.434 38.298 1.00 43.38 502 GLU A O 1
ATOM 4065 N N . ASP A 1 503 ? 32.188 -5.521 39.417 1.00 48.06 503 ASP A N 1
ATOM 4066 C CA . ASP A 1 503 ? 31.346 -6.617 39.947 1.00 48.06 503 ASP A CA 1
ATOM 4067 C C . ASP A 1 503 ? 30.342 -6.154 41.039 1.00 48.06 503 ASP A C 1
ATOM 4069 O O . ASP A 1 503 ? 29.268 -6.729 41.260 1.00 48.06 503 ASP A O 1
ATOM 4073 N N . ASP A 1 504 ? 30.652 -5.044 41.715 1.00 54.66 504 ASP A N 1
ATOM 4074 C CA . ASP A 1 504 ? 29.898 -4.528 42.869 1.00 54.66 504 ASP A CA 1
ATOM 4075 C C . ASP A 1 504 ? 28.572 -3.824 42.473 1.00 54.66 504 ASP A C 1
ATOM 4077 O O . ASP A 1 504 ? 27.642 -3.681 43.275 1.00 54.66 504 ASP A O 1
ATOM 4081 N N . LYS A 1 505 ? 28.442 -3.371 41.215 1.00 55.25 505 LYS A N 1
ATOM 4082 C CA . LYS A 1 505 ? 27.264 -2.614 40.731 1.00 55.25 505 LYS A CA 1
ATOM 4083 C C . LYS A 1 505 ? 26.139 -3.508 40.222 1.00 55.25 505 LYS A C 1
ATOM 4085 O O . LYS A 1 505 ? 24.967 -3.214 40.485 1.00 55.25 505 LYS A O 1
ATOM 4090 N N . GLU A 1 506 ? 26.469 -4.586 39.516 1.00 59.50 506 GLU A N 1
ATOM 4091 C CA . GLU A 1 506 ? 25.476 -5.560 39.052 1.00 59.50 506 GLU A CA 1
ATOM 4092 C C . GLU A 1 506 ? 24.876 -6.325 40.243 1.00 59.50 506 GLU A C 1
ATOM 4094 O O . GLU A 1 506 ? 23.650 -6.431 40.371 1.00 59.50 506 GLU A O 1
ATOM 4099 N N . THR A 1 507 ? 25.716 -6.690 41.217 1.00 69.12 507 THR A N 1
ATOM 4100 C CA . THR A 1 507 ? 25.277 -7.259 42.500 1.00 69.12 507 THR A CA 1
ATOM 4101 C C . THR A 1 507 ? 24.381 -6.308 43.306 1.00 69.12 507 THR A C 1
ATOM 4103 O O . THR A 1 507 ? 23.449 -6.760 43.981 1.00 69.12 507 THR A O 1
ATOM 4106 N N . HIS A 1 508 ? 24.583 -4.988 43.234 1.00 79.56 508 HIS A N 1
ATOM 4107 C CA . HIS A 1 508 ? 23.716 -4.016 43.912 1.00 79.56 508 HIS A CA 1
ATOM 4108 C C . HIS A 1 508 ? 22.324 -3.877 43.261 1.00 79.56 508 HIS A C 1
ATOM 4110 O O . HIS A 1 508 ? 21.313 -3.724 43.964 1.00 79.56 508 HIS A O 1
ATOM 4116 N N . LEU A 1 509 ? 22.231 -3.946 41.927 1.00 83.94 509 LEU A N 1
ATOM 4117 C CA . LEU A 1 509 ? 20.945 -3.930 41.221 1.00 83.94 509 LEU A CA 1
ATOM 4118 C C . LEU A 1 509 ? 20.120 -5.178 41.550 1.00 83.94 509 LEU A C 1
ATOM 4120 O O . LEU A 1 509 ? 18.936 -5.055 41.874 1.00 83.94 509 LEU A O 1
ATOM 4124 N N . ASP A 1 510 ? 20.744 -6.353 41.552 1.00 85.00 510 ASP A N 1
ATOM 4125 C CA . ASP A 1 510 ? 20.061 -7.606 41.877 1.00 85.00 510 ASP A CA 1
ATOM 4126 C C . ASP A 1 510 ? 19.583 -7.641 43.337 1.00 85.00 510 ASP A C 1
ATOM 4128 O O . ASP A 1 510 ? 18.431 -8.004 43.590 1.00 85.00 510 ASP A O 1
ATOM 4132 N N . LYS A 1 511 ? 20.378 -7.127 44.291 1.00 86.50 511 LYS A N 1
ATOM 4133 C CA . LYS A 1 511 ? 19.933 -6.913 45.687 1.00 86.50 511 LYS A CA 1
ATOM 4134 C C . LYS A 1 511 ? 18.708 -5.993 45.768 1.00 86.50 511 LYS A C 1
ATOM 4136 O O . LYS A 1 511 ? 17.755 -6.273 46.500 1.00 86.50 511 LYS A O 1
ATOM 4141 N N . THR A 1 512 ? 18.700 -4.907 44.995 1.00 87.44 512 THR A N 1
ATOM 4142 C CA . THR A 1 512 ? 17.578 -3.951 44.955 1.00 87.44 512 THR A CA 1
ATOM 4143 C C . THR A 1 512 ? 16.312 -4.598 44.379 1.00 87.44 512 THR A C 1
ATOM 4145 O O . THR A 1 512 ? 15.221 -4.444 44.935 1.00 87.44 512 THR A O 1
ATOM 4148 N N . LEU A 1 513 ? 16.445 -5.367 43.295 1.00 89.06 513 LEU A N 1
ATOM 4149 C CA . LEU A 1 513 ? 15.342 -6.104 42.674 1.00 89.06 513 LEU A CA 1
ATOM 4150 C C . LEU A 1 513 ? 14.801 -7.208 43.586 1.00 89.06 513 LEU A C 1
ATOM 4152 O O . LEU A 1 513 ? 13.588 -7.413 43.636 1.00 89.06 513 LEU A O 1
ATOM 4156 N N . GLN A 1 514 ? 15.671 -7.885 44.336 1.00 89.38 514 GLN A N 1
ATOM 4157 C CA . GLN A 1 514 ? 15.276 -8.899 45.309 1.00 89.38 514 GLN A CA 1
ATOM 4158 C C . GLN A 1 514 ? 14.486 -8.286 46.473 1.00 89.38 514 GLN A C 1
ATOM 4160 O O . GLN A 1 514 ? 13.451 -8.832 46.858 1.00 89.38 514 GLN A O 1
ATOM 4165 N N . SER A 1 515 ? 14.913 -7.126 46.982 1.00 89.25 515 SER A N 1
ATOM 4166 C CA . SER A 1 515 ? 14.172 -6.370 48.002 1.00 89.25 515 SER A CA 1
ATOM 4167 C C . SER A 1 515 ? 12.781 -5.958 47.505 1.00 89.25 515 SER A C 1
ATOM 4169 O O . SER A 1 515 ? 11.772 -6.198 48.173 1.00 89.25 515 SER A O 1
ATOM 4171 N N . LEU A 1 516 ? 12.693 -5.438 46.275 1.00 90.69 516 LEU A N 1
ATOM 4172 C CA . LEU A 1 516 ? 11.415 -5.106 45.643 1.00 90.69 516 LEU A CA 1
ATOM 4173 C C . LEU A 1 516 ? 10.529 -6.346 45.447 1.00 90.69 516 LEU A C 1
ATOM 4175 O O . LEU A 1 516 ? 9.329 -6.297 45.707 1.00 90.69 516 LEU A O 1
ATOM 4179 N N . HIS A 1 517 ? 11.104 -7.467 45.013 1.00 90.44 517 HIS A N 1
ATOM 4180 C CA . HIS A 1 517 ? 10.379 -8.725 44.859 1.00 90.44 517 HIS A CA 1
ATOM 4181 C C . HIS A 1 517 ? 9.820 -9.223 46.200 1.00 90.44 517 HIS A C 1
ATOM 4183 O O . HIS A 1 517 ? 8.661 -9.632 46.258 1.00 90.44 517 HIS A O 1
ATOM 4189 N N . PHE A 1 518 ? 10.603 -9.153 47.282 1.00 89.88 518 PHE A N 1
ATOM 4190 C CA . PHE A 1 518 ? 10.143 -9.509 48.626 1.00 89.88 518 PHE A CA 1
ATOM 4191 C C . PHE A 1 518 ? 8.980 -8.616 49.077 1.00 89.88 518 PHE A C 1
ATOM 4193 O O . PHE A 1 518 ? 7.953 -9.127 49.520 1.00 89.88 518 PHE A O 1
ATOM 4200 N N . PHE A 1 519 ? 9.092 -7.301 48.874 1.00 91.44 519 PHE A N 1
ATOM 4201 C CA . PHE A 1 519 ? 8.024 -6.346 49.170 1.00 91.44 519 PHE A CA 1
ATOM 4202 C C . PHE A 1 519 ? 6.730 -6.646 48.393 1.00 91.44 519 PHE A C 1
ATOM 4204 O O . PHE A 1 519 ? 5.651 -6.738 48.979 1.00 91.44 519 PHE A O 1
ATOM 4211 N N . LEU A 1 520 ? 6.829 -6.867 47.079 1.00 91.50 520 LEU A N 1
ATOM 4212 C CA . LEU A 1 520 ? 5.677 -7.217 46.241 1.00 91.50 520 LEU A CA 1
ATOM 4213 C C . LEU A 1 520 ? 5.071 -8.569 46.645 1.00 91.50 520 LEU A C 1
ATOM 4215 O O . LEU A 1 520 ? 3.852 -8.735 46.616 1.00 91.50 520 LEU A O 1
ATOM 4219 N N . SER A 1 521 ? 5.901 -9.530 47.051 1.00 89.69 521 SER A N 1
ATOM 4220 C CA . SER A 1 521 ? 5.440 -10.824 47.550 1.00 89.69 521 SER A CA 1
ATOM 4221 C C . SER A 1 521 ? 4.684 -10.691 48.870 1.00 89.69 521 SER A C 1
ATOM 4223 O O . SER A 1 521 ? 3.642 -11.322 49.026 1.00 89.69 521 SER A O 1
ATOM 4225 N N . PHE A 1 522 ? 5.165 -9.847 49.787 1.00 90.06 522 PHE A N 1
ATOM 4226 C CA . PHE A 1 522 ? 4.516 -9.582 51.072 1.00 90.06 522 PHE A CA 1
ATOM 4227 C C . PHE A 1 522 ? 3.113 -8.978 50.905 1.00 90.06 522 PHE A C 1
ATOM 4229 O O . PHE A 1 522 ? 2.183 -9.370 51.602 1.00 90.06 522 PHE A O 1
ATOM 4236 N N . LEU A 1 523 ? 2.931 -8.086 49.928 1.00 89.94 523 LEU A N 1
ATOM 4237 C CA . LEU A 1 523 ? 1.621 -7.510 49.597 1.00 89.94 523 LEU A CA 1
ATOM 4238 C C . LEU A 1 523 ? 0.701 -8.454 48.808 1.00 89.94 523 LEU A C 1
ATOM 4240 O O . LEU A 1 523 ? -0.434 -8.095 48.506 1.00 89.94 523 LEU A O 1
ATOM 4244 N N . GLY A 1 524 ? 1.176 -9.652 48.460 1.00 89.38 524 GLY A N 1
ATOM 4245 C CA . GLY A 1 524 ? 0.400 -10.637 47.716 1.00 89.38 524 GLY A CA 1
ATOM 4246 C C . GLY A 1 524 ? 0.420 -10.444 46.198 1.00 89.38 524 GLY A C 1
ATOM 4247 O O . GLY A 1 524 ? -0.336 -11.123 45.505 1.00 89.38 524 GLY A O 1
ATOM 4248 N N . PHE A 1 525 ? 1.288 -9.593 45.639 1.00 92.44 525 PHE A N 1
ATOM 4249 C CA . PHE A 1 525 ? 1.395 -9.440 44.184 1.00 92.44 525 PHE A CA 1
ATOM 4250 C C . PHE A 1 525 ? 2.070 -10.639 43.498 1.00 92.44 525 PHE A C 1
ATOM 4252 O O . PHE A 1 525 ? 1.832 -10.882 42.313 1.00 92.44 525 PHE A O 1
ATOM 4259 N N . ASN A 1 526 ? 2.889 -11.414 44.214 1.00 86.56 526 ASN A N 1
ATOM 4260 C CA . ASN A 1 526 ? 3.595 -12.569 43.658 1.00 86.56 526 ASN A CA 1
ATOM 4261 C C . ASN A 1 526 ? 2.729 -13.847 43.643 1.00 86.56 526 ASN A C 1
ATOM 4263 O O . ASN A 1 526 ? 2.829 -14.719 44.507 1.00 86.56 526 ASN A O 1
ATOM 4267 N N . GLN A 1 527 ? 1.896 -13.983 42.613 1.00 89.12 527 GLN A N 1
ATOM 4268 C CA . GLN A 1 527 ? 1.005 -15.135 42.413 1.00 89.12 527 GLN A CA 1
ATOM 4269 C C . GLN A 1 527 ? 1.615 -16.179 41.456 1.00 89.12 527 GLN A C 1
ATOM 4271 O O . GLN A 1 527 ? 0.952 -16.665 40.542 1.00 89.12 527 GLN A O 1
ATOM 4276 N N . SER A 1 528 ? 2.907 -16.479 41.618 1.00 84.81 528 SER A N 1
ATOM 4277 C CA . SER A 1 528 ? 3.652 -17.419 40.763 1.00 84.81 528 SER A CA 1
ATOM 4278 C C . SER A 1 528 ? 3.215 -18.881 40.904 1.00 84.81 528 SER A C 1
ATOM 4280 O O . SER A 1 528 ? 3.351 -19.642 39.949 1.00 84.81 528 SER A O 1
ATOM 4282 N N . SER A 1 529 ? 2.645 -19.271 42.047 1.00 88.50 529 SER A N 1
ATOM 4283 C CA . SER A 1 529 ? 2.149 -20.626 42.313 1.00 88.50 529 SER A CA 1
ATOM 4284 C C . SER A 1 529 ? 0.665 -20.614 42.685 1.00 88.50 529 SER A C 1
ATOM 4286 O O . SER A 1 529 ? 0.133 -19.594 43.122 1.00 88.50 529 SER A O 1
ATOM 4288 N N . ILE A 1 530 ? -0.009 -21.761 42.559 1.00 88.00 530 ILE A N 1
ATOM 4289 C CA . ILE A 1 530 ? -1.409 -21.914 42.994 1.00 88.00 530 ILE A CA 1
ATOM 4290 C C . ILE A 1 530 ? -1.535 -21.618 44.496 1.00 88.00 530 ILE A C 1
ATOM 4292 O O . ILE A 1 530 ? -2.448 -20.910 44.909 1.00 88.00 530 ILE A O 1
ATOM 4296 N N . TRP A 1 531 ? -0.579 -22.075 45.310 1.00 87.88 531 TRP A N 1
ATOM 4297 C CA . TRP A 1 531 ? -0.554 -21.796 46.747 1.00 87.88 531 TRP A CA 1
ATOM 4298 C C . TRP A 1 531 ? -0.366 -20.311 47.053 1.00 87.88 531 TRP A C 1
ATOM 4300 O O . TRP A 1 531 ? -1.107 -19.764 47.864 1.00 87.88 531 TRP A O 1
ATOM 4310 N N . SER A 1 532 ? 0.564 -19.627 46.380 1.00 88.00 532 SER A N 1
ATOM 4311 C CA . SER A 1 532 ? 0.756 -18.186 46.589 1.00 88.00 532 SER A CA 1
ATOM 4312 C C . SER A 1 532 ? -0.419 -17.355 46.065 1.00 88.00 532 SER A C 1
ATOM 4314 O O . SER A 1 532 ? -0.741 -16.329 46.659 1.00 88.00 532 SER A O 1
ATOM 4316 N N . PHE A 1 533 ? -1.116 -17.818 45.021 1.00 91.31 533 PHE A N 1
ATOM 4317 C CA . PHE A 1 533 ? -2.389 -17.250 44.575 1.00 91.31 533 PHE A CA 1
ATOM 4318 C C . PHE A 1 533 ? -3.475 -17.381 45.652 1.00 91.31 533 PHE A C 1
ATOM 4320 O O . PHE A 1 533 ? -4.087 -16.380 46.019 1.00 91.31 533 PHE A O 1
ATOM 4327 N N . VAL A 1 534 ? -3.679 -18.585 46.200 1.00 92.69 534 VAL A N 1
ATOM 4328 C CA . VAL A 1 534 ? -4.685 -18.839 47.247 1.00 92.69 534 VAL A CA 1
ATOM 4329 C C . VAL A 1 534 ? -4.372 -18.053 48.520 1.00 92.69 534 VAL A C 1
ATOM 4331 O O . VAL A 1 534 ? -5.274 -17.448 49.090 1.00 92.69 534 VAL A O 1
ATOM 4334 N N . ILE A 1 535 ? -3.106 -17.999 48.944 1.00 92.50 535 ILE A N 1
ATOM 4335 C CA . ILE A 1 535 ? -2.685 -17.228 50.123 1.00 92.50 535 ILE A CA 1
ATOM 4336 C C . ILE A 1 535 ? -2.886 -15.727 49.889 1.00 92.50 535 ILE A C 1
ATOM 4338 O O . ILE A 1 535 ? -3.448 -15.057 50.748 1.00 92.50 535 ILE A O 1
ATOM 4342 N N . SER A 1 536 ? -2.479 -15.199 48.729 1.00 94.19 536 SER A N 1
ATOM 4343 C CA . SER A 1 536 ? -2.658 -13.784 48.370 1.00 94.19 536 SER A CA 1
ATOM 4344 C C . SER A 1 536 ? -4.129 -13.364 48.434 1.00 94.19 536 SER A C 1
ATOM 4346 O O . SER A 1 536 ? -4.479 -12.439 49.168 1.00 94.19 536 SER A O 1
ATOM 4348 N N . TRP A 1 537 ? -5.007 -14.088 47.733 1.00 95.25 537 TRP A N 1
ATOM 4349 C CA . TRP A 1 537 ? -6.440 -13.793 47.726 1.00 95.25 537 TRP A CA 1
ATOM 4350 C C . TRP A 1 537 ? -7.107 -14.083 49.070 1.00 95.25 537 TRP A C 1
ATOM 4352 O O . TRP A 1 537 ? -7.992 -13.336 49.470 1.00 95.25 537 TRP A O 1
ATOM 4362 N N . GLY A 1 538 ? -6.664 -15.110 49.797 1.00 95.00 538 GLY A N 1
ATOM 4363 C CA . GLY A 1 538 ? -7.141 -15.410 51.145 1.00 95.00 538 GLY A CA 1
ATOM 4364 C C . GLY A 1 538 ? -6.838 -14.278 52.127 1.00 95.00 538 GLY A C 1
ATOM 4365 O O . GLY A 1 538 ? -7.744 -13.798 52.802 1.00 95.00 538 GLY A O 1
ATOM 4366 N N . VAL A 1 539 ? -5.593 -13.790 52.163 1.00 95.00 539 VAL A N 1
ATOM 4367 C CA . VAL A 1 539 ? -5.192 -12.646 53.001 1.00 95.00 539 VAL A CA 1
ATOM 4368 C C . VAL A 1 539 ? -5.942 -11.380 52.586 1.00 95.00 539 VAL A C 1
ATOM 4370 O O . VAL A 1 539 ? -6.450 -10.670 53.454 1.00 95.00 539 VAL A O 1
ATOM 4373 N N . PHE A 1 540 ? -6.086 -11.127 51.281 1.00 96.25 540 PHE A N 1
ATOM 4374 C CA . PHE A 1 540 ? -6.844 -9.982 50.779 1.00 96.25 540 PHE A CA 1
ATOM 4375 C C . PHE A 1 540 ? -8.323 -10.031 51.185 1.00 96.25 540 PHE A C 1
ATOM 4377 O O . PHE A 1 540 ? -8.849 -9.043 51.696 1.00 96.25 540 PHE A O 1
ATOM 4384 N N . LEU A 1 541 ? -8.988 -11.178 51.022 1.00 95.56 541 LEU A N 1
ATOM 4385 C CA . LEU A 1 541 ? -10.390 -11.348 51.402 1.00 95.56 541 LEU A CA 1
ATOM 4386 C C . LEU A 1 541 ? -10.583 -11.259 52.918 1.00 95.56 541 LEU A C 1
ATOM 4388 O O . LEU A 1 541 ? -11.555 -10.658 53.359 1.00 95.56 541 LEU A O 1
ATOM 4392 N N . VAL A 1 542 ? -9.663 -11.800 53.722 1.00 95.31 542 VAL A N 1
ATOM 4393 C CA . VAL A 1 542 ? -9.764 -11.751 55.189 1.00 95.31 542 VAL A CA 1
ATOM 4394 C C . VAL A 1 542 ? -9.502 -10.341 55.722 1.00 95.31 542 VAL A C 1
ATOM 4396 O O . VAL A 1 542 ? -10.328 -9.812 56.460 1.00 95.31 542 VAL A O 1
ATOM 4399 N N . ILE A 1 543 ? -8.382 -9.713 55.354 1.00 94.75 543 ILE A N 1
ATOM 4400 C CA . ILE A 1 543 ? -7.959 -8.419 55.918 1.00 94.75 543 ILE A CA 1
ATOM 4401 C C . ILE A 1 543 ? -8.651 -7.244 55.219 1.00 94.75 543 ILE A C 1
ATOM 4403 O O . ILE A 1 543 ? -9.053 -6.287 55.878 1.00 94.75 543 ILE A O 1
ATOM 4407 N N . GLY A 1 544 ? -8.786 -7.290 53.893 1.00 91.88 544 GLY A N 1
ATOM 4408 C CA . GLY A 1 544 ? -9.298 -6.182 53.083 1.00 91.88 544 GLY A CA 1
ATOM 4409 C C . GLY A 1 544 ? -10.820 -6.125 52.949 1.00 91.88 544 GLY A C 1
ATOM 4410 O O . GLY A 1 544 ? -11.343 -5.060 52.635 1.00 91.88 544 GLY A O 1
ATOM 4411 N N . VAL A 1 545 ? -11.535 -7.234 53.190 1.00 94.12 545 VAL A N 1
ATOM 4412 C CA . VAL A 1 545 ? -12.999 -7.310 52.996 1.00 94.12 545 VAL A CA 1
ATOM 4413 C C . VAL A 1 545 ? -13.722 -7.840 54.234 1.00 94.12 545 VAL A C 1
ATOM 4415 O O . VAL A 1 545 ? -14.559 -7.144 54.799 1.00 94.12 545 VAL A O 1
ATOM 4418 N N . LEU A 1 546 ? -13.402 -9.051 54.693 1.00 93.25 546 LEU A N 1
ATOM 4419 C CA . LEU A 1 546 ? -14.131 -9.710 55.776 1.00 93.25 546 LEU A CA 1
ATOM 4420 C C . LEU A 1 546 ? -13.956 -8.976 57.108 1.00 93.25 546 LEU A C 1
ATOM 4422 O O . LEU A 1 546 ? -14.946 -8.708 57.776 1.00 93.25 546 LEU A O 1
ATOM 4426 N N . LEU A 1 547 ? -12.724 -8.613 57.478 1.00 93.31 547 LEU A N 1
ATOM 4427 C CA . LEU A 1 547 ? -12.428 -7.880 58.709 1.00 93.31 547 LEU A CA 1
ATOM 4428 C C . LEU A 1 547 ? -13.232 -6.568 58.825 1.00 93.31 547 LEU A C 1
ATOM 4430 O O . LEU A 1 547 ? -13.948 -6.428 59.815 1.00 93.31 547 LEU A O 1
ATOM 4434 N N . PRO A 1 548 ? -13.190 -5.623 57.861 1.00 91.31 548 PRO A N 1
ATOM 4435 C CA . PRO A 1 548 ? -13.958 -4.386 57.977 1.00 91.31 548 PRO A CA 1
ATOM 4436 C C . PRO A 1 548 ? -15.473 -4.627 57.929 1.00 91.31 548 PRO A C 1
ATOM 4438 O O . PRO A 1 548 ? -16.195 -3.970 58.669 1.00 91.31 548 PRO A O 1
ATOM 4441 N N . VAL A 1 549 ? -15.973 -5.588 57.140 1.00 90.56 549 VAL A N 1
ATOM 4442 C CA . VAL A 1 549 ? -17.417 -5.900 57.081 1.00 90.56 549 VAL A CA 1
ATOM 4443 C C . VAL A 1 549 ? -17.920 -6.506 58.394 1.00 90.56 549 VAL A C 1
ATOM 4445 O O . VAL A 1 549 ? -18.941 -6.068 58.913 1.00 90.56 549 VAL A O 1
ATOM 4448 N N . VAL A 1 550 ? -17.192 -7.464 58.973 1.00 89.44 550 VAL A N 1
ATOM 4449 C CA . VAL A 1 550 ? -17.525 -8.064 60.277 1.00 89.44 550 VAL A CA 1
ATOM 4450 C C . VAL A 1 550 ? -17.493 -6.995 61.365 1.00 89.44 550 VAL A C 1
ATOM 4452 O O . VAL A 1 550 ? -18.424 -6.894 62.157 1.00 89.44 550 VAL A O 1
ATOM 4455 N N . VAL A 1 551 ? -16.472 -6.138 61.381 1.00 87.50 551 VAL A N 1
ATOM 4456 C CA . VAL A 1 551 ? -16.418 -5.035 62.345 1.00 87.50 551 VAL A CA 1
ATOM 4457 C C . VAL A 1 551 ? -17.604 -4.076 62.151 1.00 87.50 551 VAL A C 1
ATOM 4459 O O . VAL A 1 551 ? -18.164 -3.622 63.141 1.00 87.50 551 VAL A O 1
ATOM 4462 N N . LEU A 1 552 ? -18.056 -3.801 60.923 1.00 83.81 552 LEU A N 1
ATOM 4463 C CA . LEU A 1 552 ? -19.241 -2.965 60.666 1.00 83.81 552 LEU A CA 1
ATOM 4464 C C . LEU A 1 552 ? -20.570 -3.619 61.083 1.00 83.81 552 LEU A C 1
ATOM 4466 O O . LEU A 1 552 ? -21.477 -2.904 61.504 1.00 83.81 552 LEU A O 1
ATOM 4470 N N . GLU A 1 553 ? -20.703 -4.940 60.957 1.00 81.56 553 GLU A N 1
ATOM 4471 C CA . GLU A 1 553 ? -21.931 -5.678 61.290 1.00 81.56 553 GLU A CA 1
ATOM 4472 C C . GLU A 1 553 ? -22.073 -5.983 62.786 1.00 81.56 553 GLU A C 1
ATOM 4474 O O . GLU A 1 553 ? -23.180 -5.955 63.308 1.00 81.56 553 GLU A O 1
ATOM 4479 N N . PHE A 1 554 ? -20.971 -6.243 63.493 1.00 77.06 554 PHE A N 1
ATOM 4480 C CA . PHE A 1 554 ? -20.999 -6.652 64.905 1.00 77.06 554 PHE A CA 1
ATOM 4481 C C . PHE A 1 554 ? -20.797 -5.497 65.903 1.00 77.06 554 PHE A C 1
ATOM 4483 O O . PHE A 1 554 ? -20.752 -5.729 67.112 1.00 77.06 554 PHE A O 1
ATOM 4490 N N . SER A 1 555 ? -20.686 -4.253 65.427 1.00 67.88 555 SER A N 1
ATOM 4491 C CA . SER A 1 555 ? -20.486 -3.057 66.264 1.00 67.88 555 SER A CA 1
ATOM 4492 C C . SER A 1 555 ? -21.794 -2.324 66.592 1.00 67.88 555 SER A C 1
ATOM 4494 O O . SER A 1 555 ? -21.864 -1.099 66.477 1.00 67.88 555 SER A O 1
ATOM 4496 N N . ASP A 1 556 ? -22.838 -3.039 67.013 1.00 62.22 556 ASP A N 1
ATOM 4497 C CA . ASP A 1 556 ? -24.094 -2.404 67.427 1.00 62.22 556 ASP A CA 1
ATOM 4498 C C . ASP A 1 556 ? -23.902 -1.631 68.742 1.00 62.22 556 ASP A C 1
ATOM 4500 O O . ASP A 1 556 ? -23.499 -2.190 69.765 1.00 62.22 556 ASP A O 1
ATOM 4504 N N . CYS A 1 557 ? -24.176 -0.320 68.727 1.00 64.44 557 CYS A N 1
ATOM 4505 C CA . CYS A 1 557 ? -24.116 0.520 69.923 1.00 64.44 557 CYS A CA 1
ATOM 4506 C C . CYS A 1 557 ? -25.322 1.463 70.049 1.00 64.44 557 CYS A C 1
ATOM 4508 O O . CYS A 1 557 ? -25.755 2.046 69.047 1.00 64.44 557 CYS A O 1
ATOM 4510 N N . PRO A 1 558 ? -25.855 1.681 71.269 1.00 56.47 558 PRO A N 1
ATOM 4511 C CA . PRO A 1 558 ? -26.936 2.636 71.489 1.00 56.47 558 PRO A CA 1
ATOM 4512 C C . PRO A 1 558 ? -26.442 4.068 71.221 1.00 56.47 558 PRO A C 1
ATOM 4514 O O . PRO A 1 558 ? -25.584 4.575 71.938 1.00 56.47 558 PRO A O 1
ATOM 4517 N N . GLY A 1 559 ? -26.978 4.733 70.190 1.00 57.41 559 GLY A N 1
ATOM 4518 C CA . GLY A 1 559 ? -26.620 6.117 69.832 1.00 57.41 559 GLY A CA 1
ATOM 4519 C C . GLY A 1 559 ? -25.535 6.275 68.754 1.00 57.41 559 GLY A C 1
ATOM 4520 O O . GLY A 1 559 ? -25.192 7.409 68.412 1.00 57.41 559 GLY A O 1
ATOM 4521 N N . CYS A 1 560 ? -25.047 5.173 68.171 1.00 60.41 560 CYS A N 1
ATOM 4522 C CA . CYS A 1 560 ? -24.061 5.174 67.079 1.00 60.41 560 CYS A CA 1
ATOM 4523 C C . CYS A 1 560 ? -24.542 5.866 65.787 1.00 60.41 560 CYS A C 1
ATOM 4525 O O . CYS A 1 560 ? -23.712 6.341 65.014 1.00 60.41 560 CYS A O 1
ATOM 4527 N N . GLU A 1 561 ? -25.857 6.003 65.573 1.00 60.72 561 GLU A N 1
ATOM 4528 C CA . GLU A 1 561 ? -26.444 6.650 64.384 1.00 60.72 561 GLU A CA 1
ATOM 4529 C C . GLU A 1 561 ? -25.992 8.112 64.191 1.00 60.72 561 GLU A C 1
ATOM 4531 O O . GLU A 1 561 ? -26.011 8.632 63.077 1.00 60.72 561 GLU A O 1
ATOM 4536 N N . LYS A 1 562 ? -25.530 8.785 65.258 1.00 61.66 562 LYS A N 1
ATOM 4537 C CA . LYS A 1 562 ? -24.965 10.145 65.175 1.00 61.66 562 LYS A CA 1
ATOM 4538 C C . LYS A 1 562 ? -23.498 10.181 64.731 1.00 61.66 562 LYS A C 1
ATOM 4540 O O . LYS A 1 562 ? -23.031 11.227 64.285 1.00 61.66 562 LYS A O 1
ATOM 4545 N N . GLY A 1 563 ? -22.764 9.078 64.875 1.00 62.00 563 GLY A N 1
ATOM 4546 C CA . GLY A 1 563 ? -21.322 8.999 64.621 1.00 62.00 563 GLY A CA 1
ATOM 4547 C C . GLY A 1 563 ? -20.917 8.081 63.470 1.00 62.00 563 GLY A C 1
ATOM 4548 O O . GLY A 1 563 ? -19.747 8.092 63.101 1.00 62.00 563 GLY A O 1
ATOM 4549 N N . GLN A 1 564 ? -21.845 7.310 62.896 1.00 71.75 564 GLN A N 1
ATOM 4550 C CA . GLN A 1 564 ? -21.561 6.377 61.808 1.00 71.75 564 GLN A CA 1
ATOM 4551 C C . GLN A 1 564 ? -22.805 6.120 60.950 1.00 71.75 564 GLN A C 1
ATOM 4553 O O . GLN A 1 564 ? -23.864 5.770 61.468 1.00 71.75 564 GLN A O 1
ATOM 4558 N N . ILE A 1 565 ? -22.657 6.234 59.628 1.00 79.50 565 ILE A N 1
ATOM 4559 C CA . ILE A 1 565 ? -23.705 5.904 58.654 1.00 79.50 565 ILE A CA 1
ATOM 4560 C C . ILE A 1 565 ? -23.287 4.619 57.935 1.00 79.50 565 ILE A C 1
ATOM 4562 O O . ILE A 1 565 ? -22.359 4.612 57.127 1.00 79.50 565 ILE A O 1
ATOM 4566 N N . LYS A 1 566 ? -23.958 3.505 58.248 1.00 77.81 566 LYS A N 1
ATOM 4567 C CA . LYS A 1 566 ? -23.555 2.159 57.798 1.00 77.81 566 LYS A CA 1
ATOM 4568 C C . LYS A 1 566 ? -23.506 2.021 56.270 1.00 77.81 566 LYS A C 1
ATOM 4570 O O . LYS A 1 566 ? -22.589 1.395 55.747 1.00 77.81 566 LYS A O 1
ATOM 4575 N N . SER A 1 567 ? -24.438 2.647 55.549 1.00 80.56 567 SER A N 1
ATOM 4576 C CA . SER A 1 567 ? -24.458 2.639 54.077 1.00 80.56 567 SER A CA 1
ATOM 4577 C C . SER A 1 567 ? -23.241 3.336 53.458 1.00 80.56 567 SER A C 1
ATOM 4579 O O . SER A 1 567 ? -22.734 2.878 52.435 1.00 80.56 567 SER A O 1
ATOM 4581 N N . PHE A 1 568 ? -22.744 4.401 54.093 1.00 86.06 568 PHE A N 1
ATOM 4582 C CA . PHE A 1 568 ? -21.563 5.136 53.641 1.00 86.06 568 PHE A CA 1
ATOM 4583 C C . PHE A 1 568 ? -20.298 4.294 53.820 1.00 86.06 568 PHE A C 1
ATOM 4585 O O . PHE A 1 568 ? -19.539 4.099 52.873 1.00 86.06 568 PHE A O 1
ATOM 4592 N N . GLU A 1 569 ? -20.121 3.717 55.010 1.00 84.25 569 GLU A N 1
ATOM 4593 C CA . GLU A 1 569 ? -18.972 2.865 55.342 1.00 84.25 569 GLU A CA 1
ATOM 4594 C C . GLU A 1 569 ? -18.879 1.636 54.422 1.00 84.25 569 GLU A C 1
ATOM 4596 O O . GLU A 1 569 ? -17.809 1.327 53.898 1.00 84.25 569 GLU A O 1
ATOM 4601 N N . ILE A 1 570 ? -20.009 0.975 54.140 1.00 85.50 570 ILE A N 1
ATOM 4602 C CA . ILE A 1 570 ? -20.053 -0.159 53.204 1.00 85.50 570 ILE A CA 1
ATOM 4603 C C . ILE A 1 570 ? -19.657 0.283 51.786 1.00 85.50 570 ILE A C 1
ATOM 4605 O O . ILE A 1 570 ? -18.862 -0.397 51.136 1.00 85.50 570 ILE A O 1
ATOM 4609 N N . GLY A 1 571 ? -20.148 1.434 51.310 1.00 85.88 571 GLY A N 1
ATOM 4610 C CA . GLY A 1 571 ? -19.775 1.977 49.997 1.00 85.88 571 GLY A CA 1
ATOM 4611 C C . GLY A 1 571 ? -18.272 2.266 49.867 1.00 85.88 571 GLY A C 1
ATOM 4612 O O . GLY A 1 571 ? -17.657 1.979 48.835 1.00 85.88 571 GLY A O 1
ATOM 4613 N N . ILE A 1 572 ? -17.645 2.763 50.936 1.00 88.94 572 ILE A N 1
ATOM 4614 C CA . ILE A 1 572 ? -16.200 3.028 50.982 1.00 88.94 572 ILE A CA 1
ATOM 4615 C C . ILE A 1 572 ? -15.401 1.722 50.981 1.00 88.94 572 ILE A C 1
ATOM 4617 O O . ILE A 1 572 ? -14.450 1.589 50.209 1.00 88.94 572 ILE A O 1
ATOM 4621 N N . VAL A 1 573 ? -15.797 0.737 51.792 1.00 90.69 573 VAL A N 1
ATOM 4622 C CA . VAL A 1 573 ? -15.132 -0.576 51.828 1.00 90.69 573 VAL A CA 1
ATOM 4623 C C . VAL A 1 573 ? -15.222 -1.265 50.466 1.00 90.69 573 VAL A C 1
ATOM 4625 O O . VAL A 1 573 ? -14.207 -1.751 49.971 1.00 90.69 573 VAL A O 1
ATOM 4628 N N . ILE A 1 574 ? -16.392 -1.246 49.817 1.00 90.75 574 ILE A N 1
ATOM 4629 C CA . ILE A 1 574 ? -16.576 -1.819 48.475 1.00 90.75 574 ILE A CA 1
ATOM 4630 C C . ILE A 1 574 ? -15.669 -1.122 47.459 1.00 90.75 574 ILE A C 1
ATOM 4632 O O . ILE A 1 574 ? -14.943 -1.796 46.731 1.00 90.75 574 ILE A O 1
ATOM 4636 N N . SER A 1 575 ? -15.667 0.213 47.413 1.00 90.75 575 SER A N 1
ATOM 4637 C CA . SER A 1 575 ? -14.867 0.949 46.425 1.00 90.75 575 SER A CA 1
ATOM 4638 C C . SER A 1 575 ? -13.360 0.717 46.591 1.00 90.75 575 SER A C 1
ATOM 4640 O O . SER A 1 575 ? -12.668 0.446 45.607 1.00 90.75 575 SER A O 1
ATOM 4642 N N . GLN A 1 576 ? -12.853 0.746 47.826 1.00 91.81 576 GLN A N 1
ATOM 4643 C CA . GLN A 1 576 ? -11.444 0.486 48.134 1.00 91.81 576 GLN A CA 1
ATOM 4644 C C . GLN A 1 576 ? -11.055 -0.973 47.851 1.00 91.81 576 GLN A C 1
ATOM 4646 O O . GLN A 1 576 ? -10.007 -1.229 47.251 1.00 91.81 576 GLN A O 1
ATOM 4651 N N . ALA A 1 577 ? -11.916 -1.936 48.195 1.00 93.75 577 ALA A N 1
ATOM 4652 C CA . ALA A 1 577 ? -11.696 -3.345 47.884 1.00 93.75 577 ALA A CA 1
ATOM 4653 C C . ALA A 1 577 ? -11.692 -3.605 46.369 1.00 93.75 577 ALA A C 1
ATOM 4655 O O . ALA A 1 577 ? -10.798 -4.289 45.874 1.00 93.75 577 ALA A O 1
ATOM 4656 N N . CYS A 1 578 ? -12.627 -3.028 45.608 1.00 94.06 578 CYS A N 1
ATOM 4657 C CA . CYS A 1 578 ? -12.646 -3.139 44.147 1.00 94.06 578 CYS A CA 1
ATOM 4658 C C . CYS A 1 578 ? -11.364 -2.576 43.521 1.00 94.06 578 CYS A C 1
ATOM 4660 O O . CYS A 1 578 ? -10.781 -3.210 42.637 1.00 94.06 578 CYS A O 1
ATOM 4662 N N . LEU A 1 579 ? -10.893 -1.421 44.002 1.00 92.88 579 LEU A N 1
ATOM 4663 C CA . LEU A 1 579 ? -9.677 -0.793 43.495 1.00 92.88 579 LEU A CA 1
ATOM 4664 C C . LEU A 1 579 ? -8.445 -1.668 43.770 1.00 92.88 579 LEU A C 1
ATOM 4666 O O . LEU A 1 579 ? -7.711 -1.995 42.837 1.00 92.88 579 LEU A O 1
ATOM 4670 N N . ALA A 1 580 ? -8.266 -2.147 45.003 1.00 94.62 580 ALA A N 1
ATOM 4671 C CA . ALA A 1 580 ? -7.161 -3.040 45.353 1.00 94.62 580 ALA A CA 1
ATOM 4672 C C . ALA A 1 580 ? -7.232 -4.409 44.653 1.00 94.62 580 ALA A C 1
ATOM 4674 O O . ALA A 1 580 ? -6.202 -4.928 44.219 1.00 94.62 580 ALA A O 1
ATOM 4675 N N . ALA A 1 581 ? -8.428 -4.975 44.472 1.00 94.75 581 ALA A N 1
ATOM 4676 C CA . ALA A 1 581 ? -8.619 -6.210 43.717 1.00 94.75 581 ALA A CA 1
ATOM 4677 C C . ALA A 1 581 ? -8.215 -6.030 42.246 1.00 94.75 581 ALA A C 1
ATOM 4679 O O . ALA A 1 581 ? -7.520 -6.880 41.689 1.00 94.75 581 ALA A O 1
ATOM 4680 N N . SER A 1 582 ? -8.583 -4.903 41.625 1.00 93.94 582 SER A N 1
ATOM 4681 C CA . SER A 1 582 ? -8.180 -4.592 40.248 1.00 93.94 582 SER A CA 1
ATOM 4682 C C . SER A 1 582 ? -6.657 -4.457 40.108 1.00 93.94 582 SER A C 1
ATOM 4684 O O . SER A 1 582 ? -6.079 -4.983 39.148 1.00 93.94 582 SER A O 1
ATOM 4686 N N . SER A 1 583 ? -5.994 -3.852 41.105 1.00 93.31 583 SER A N 1
ATOM 4687 C CA . SER A 1 583 ? -4.535 -3.769 41.199 1.00 93.31 583 SER A CA 1
ATOM 4688 C C . SER A 1 583 ? -3.894 -5.151 41.301 1.00 93.31 583 SER A C 1
ATOM 4690 O O . SER A 1 583 ? -2.969 -5.443 40.542 1.00 93.31 583 SER A O 1
ATOM 4692 N N . LEU A 1 584 ? -4.391 -6.018 42.191 1.00 93.00 584 LEU A N 1
ATOM 4693 C CA . LEU A 1 584 ? -3.888 -7.385 42.353 1.00 93.00 584 LEU A CA 1
ATOM 4694 C C . LEU A 1 584 ? -4.058 -8.197 41.063 1.00 93.00 584 LEU A C 1
ATOM 4696 O O . LEU A 1 584 ? -3.079 -8.735 40.556 1.00 93.00 584 LEU A O 1
ATOM 4700 N N . ILE A 1 585 ? -5.256 -8.224 40.468 1.00 91.31 585 ILE A N 1
ATOM 4701 C CA . ILE A 1 585 ? -5.533 -8.986 39.235 1.00 91.31 585 ILE A CA 1
ATOM 4702 C C . ILE A 1 585 ? -4.580 -8.574 38.111 1.00 91.31 585 ILE A C 1
ATOM 4704 O O . ILE A 1 585 ? -3.917 -9.421 37.504 1.00 91.31 585 ILE A O 1
ATOM 4708 N N . CYS A 1 586 ? -4.497 -7.274 37.828 1.00 89.56 586 CYS A N 1
ATOM 4709 C CA . CYS A 1 586 ? -3.745 -6.794 36.675 1.00 89.56 586 CYS A CA 1
ATOM 4710 C C . CYS A 1 586 ? -2.235 -6.932 36.881 1.00 89.56 586 CYS A C 1
ATOM 4712 O O . CYS A 1 586 ? -1.515 -7.348 35.967 1.00 89.56 586 CYS A O 1
ATOM 4714 N N . LEU A 1 587 ? -1.736 -6.589 38.069 1.00 87.56 587 LEU A N 1
ATOM 4715 C CA . LEU A 1 587 ? -0.301 -6.558 38.321 1.00 87.56 587 LEU A CA 1
ATOM 4716 C C . LEU A 1 587 ? 0.259 -7.957 38.565 1.00 87.56 587 LEU A C 1
ATOM 4718 O O . LEU A 1 587 ? 1.290 -8.295 37.988 1.00 87.56 587 LEU A O 1
ATOM 4722 N N . SER A 1 588 ? -0.441 -8.804 39.323 1.00 90.25 588 SER A N 1
ATOM 4723 C CA . SER A 1 588 ? -0.024 -10.189 39.557 1.00 90.25 588 SER A CA 1
ATOM 4724 C C . SER A 1 588 ? -0.035 -11.022 38.282 1.00 90.25 588 SER A C 1
ATOM 4726 O O . SER A 1 588 ? 0.885 -11.814 38.073 1.00 90.25 588 SER A O 1
ATOM 4728 N N . HIS A 1 589 ? -1.004 -10.808 37.381 1.00 88.50 589 HIS A N 1
ATOM 4729 C CA . HIS A 1 589 ? -1.004 -11.458 36.069 1.00 88.50 589 HIS A CA 1
ATOM 4730 C C . HIS A 1 589 ? 0.261 -11.114 35.269 1.00 88.50 589 HIS A C 1
ATOM 4732 O O . HIS A 1 589 ? 0.935 -12.006 34.748 1.00 88.50 589 HIS A O 1
ATOM 4738 N N . ASN A 1 590 ? 0.611 -9.826 35.196 1.00 85.75 590 ASN A N 1
ATOM 4739 C CA . ASN A 1 590 ? 1.791 -9.375 34.464 1.00 85.75 590 ASN A CA 1
ATOM 4740 C C . ASN A 1 590 ? 3.103 -9.811 35.143 1.00 85.75 590 ASN A C 1
ATOM 4742 O O . ASN A 1 590 ? 4.027 -10.250 34.458 1.00 85.75 590 ASN A O 1
ATOM 4746 N N . LEU A 1 591 ? 3.188 -9.739 36.473 1.00 88.06 591 LEU A N 1
ATOM 4747 C CA . LEU A 1 591 ? 4.360 -10.176 37.235 1.00 88.06 591 LEU A CA 1
ATOM 4748 C C . LEU A 1 591 ? 4.591 -11.684 37.113 1.00 88.06 591 LEU A C 1
ATOM 4750 O O . LEU A 1 591 ? 5.730 -12.095 36.919 1.00 88.06 591 LEU A O 1
ATOM 4754 N N . ARG A 1 592 ? 3.534 -12.507 37.130 1.00 87.44 592 ARG A N 1
ATOM 4755 C CA . ARG A 1 592 ? 3.633 -13.954 36.874 1.00 87.44 592 ARG A CA 1
ATOM 4756 C C . ARG A 1 592 ? 4.102 -14.250 35.451 1.00 87.44 592 ARG A C 1
ATOM 4758 O O . ARG A 1 592 ? 4.906 -15.150 35.247 1.00 87.44 592 ARG A O 1
ATOM 4765 N N . LYS A 1 593 ? 3.593 -13.503 34.466 1.00 84.88 593 LYS A N 1
ATOM 4766 C CA . LYS A 1 593 ? 3.914 -13.724 33.050 1.00 84.88 593 LYS A CA 1
ATOM 4767 C C . LYS A 1 593 ? 5.355 -13.346 32.697 1.00 84.88 593 LYS A C 1
ATOM 4769 O O . LYS A 1 593 ? 5.955 -14.004 31.854 1.00 84.88 593 LYS A O 1
ATOM 4774 N N . TYR A 1 594 ? 5.898 -12.283 33.294 1.00 82.81 594 TYR A N 1
ATOM 4775 C CA . TYR A 1 594 ? 7.196 -11.729 32.887 1.00 82.81 594 TYR A CA 1
ATOM 4776 C C . TYR A 1 594 ? 8.300 -11.847 33.951 1.00 82.81 594 TYR A C 1
ATOM 4778 O O . TYR A 1 594 ? 9.477 -11.841 33.595 1.00 82.81 594 TYR A O 1
ATOM 4786 N N . GLY A 1 595 ? 7.962 -11.962 35.236 1.00 85.38 595 GLY A N 1
ATOM 4787 C CA . GLY A 1 595 ? 8.901 -11.785 36.348 1.00 85.38 595 GLY A CA 1
ATOM 4788 C C . GLY A 1 595 ? 9.283 -10.313 36.560 1.00 85.38 595 GLY A C 1
ATOM 4789 O O . GLY A 1 595 ? 9.184 -9.498 35.644 1.00 85.38 595 GLY A O 1
ATOM 4790 N N . VAL A 1 596 ? 9.738 -9.949 37.767 1.00 85.94 596 VAL A N 1
ATOM 4791 C CA . VAL A 1 596 ? 9.996 -8.541 38.160 1.00 85.94 596 VAL A CA 1
ATOM 4792 C C . VAL A 1 596 ? 10.998 -7.849 37.230 1.00 85.94 596 VAL A C 1
ATOM 4794 O O . VAL A 1 596 ? 10.761 -6.721 36.802 1.00 85.94 596 VAL A O 1
ATOM 4797 N N . ARG A 1 597 ? 12.079 -8.538 36.844 1.00 87.06 597 ARG A N 1
ATOM 4798 C CA . ARG A 1 597 ? 13.137 -7.966 35.997 1.00 87.06 597 ARG A CA 1
ATOM 4799 C C . ARG A 1 597 ? 12.615 -7.592 34.601 1.00 87.06 597 ARG A C 1
ATOM 4801 O O . ARG A 1 597 ? 12.642 -6.424 34.222 1.00 87.06 597 ARG A O 1
ATOM 4808 N N . LYS A 1 598 ? 12.038 -8.544 33.854 1.00 84.62 598 LYS A N 1
ATOM 4809 C CA . LYS A 1 598 ? 11.483 -8.274 32.507 1.00 84.62 598 LYS A CA 1
ATOM 4810 C C . LYS A 1 598 ? 10.240 -7.387 32.553 1.00 84.62 598 LYS A C 1
ATOM 4812 O O . LYS A 1 598 ? 9.921 -6.717 31.564 1.00 84.62 598 LYS A O 1
ATOM 4817 N N . PHE A 1 599 ? 9.516 -7.402 33.672 1.00 86.50 599 PHE A N 1
ATOM 4818 C CA . PHE A 1 599 ? 8.396 -6.504 33.907 1.00 86.50 599 PHE A CA 1
ATOM 4819 C C . PHE A 1 599 ? 8.860 -5.041 33.949 1.00 86.50 599 PHE A C 1
ATOM 4821 O O . PHE A 1 599 ? 8.270 -4.223 33.243 1.00 86.50 599 PHE A O 1
ATOM 4828 N N . LEU A 1 600 ? 9.933 -4.743 34.692 1.00 86.69 600 LEU A N 1
ATOM 4829 C CA . LEU A 1 600 ? 10.472 -3.391 34.862 1.00 86.69 600 LEU A CA 1
ATOM 4830 C C . LEU A 1 600 ? 11.236 -2.866 33.643 1.00 86.69 600 LEU A C 1
ATOM 4832 O O . LEU A 1 600 ? 10.971 -1.750 33.203 1.00 86.69 600 LEU A O 1
ATOM 4836 N N . PHE A 1 601 ? 12.169 -3.652 33.098 1.00 84.06 601 PHE A N 1
ATOM 4837 C CA . PHE A 1 601 ? 13.125 -3.133 32.112 1.00 84.06 601 PHE A CA 1
ATOM 4838 C C . PHE A 1 601 ? 12.622 -3.179 30.667 1.00 84.06 601 PHE A C 1
ATOM 4840 O O . PHE A 1 601 ? 13.070 -2.375 29.860 1.00 84.06 601 PHE A O 1
ATOM 4847 N N . VAL A 1 602 ? 11.632 -4.031 30.345 1.00 76.00 602 VAL A N 1
ATOM 4848 C CA . VAL A 1 602 ? 10.939 -4.138 29.029 1.00 76.00 602 VAL A CA 1
ATOM 4849 C C . VAL A 1 602 ? 11.855 -4.480 27.829 1.00 76.00 602 VAL A C 1
ATOM 4851 O O . VAL A 1 602 ? 11.371 -4.976 26.804 1.00 76.00 602 VAL A O 1
ATOM 4854 N N . ASP A 1 603 ? 13.161 -4.284 27.975 1.00 69.56 603 ASP A N 1
ATOM 4855 C CA . ASP A 1 603 ? 14.222 -4.439 27.001 1.00 69.56 603 ASP A CA 1
ATOM 4856 C C . ASP A 1 603 ? 14.652 -5.896 26.793 1.00 69.56 603 ASP A C 1
ATOM 4858 O O . ASP A 1 603 ? 14.371 -6.797 27.586 1.00 69.56 603 ASP A O 1
ATOM 4862 N N . ARG A 1 604 ? 15.333 -6.143 25.666 1.00 59.91 604 ARG A N 1
ATOM 4863 C CA . ARG A 1 604 ? 15.839 -7.481 25.312 1.00 59.91 604 ARG A CA 1
ATOM 4864 C C . ARG A 1 604 ? 16.888 -7.979 26.310 1.00 59.91 604 ARG A C 1
ATOM 4866 O O . ARG A 1 604 ? 16.942 -9.172 26.585 1.00 59.91 604 ARG A O 1
ATOM 4873 N N . TYR A 1 605 ? 17.664 -7.055 26.871 1.00 62.28 605 TYR A N 1
ATOM 4874 C CA . TYR A 1 605 ? 18.751 -7.345 27.801 1.00 62.28 605 TYR A CA 1
ATOM 4875 C C . TYR A 1 605 ? 18.298 -7.357 29.264 1.00 62.28 605 TYR A C 1
ATOM 4877 O O . TYR A 1 605 ? 19.127 -7.539 30.140 1.00 62.28 605 TYR A O 1
ATOM 4885 N N . SER A 1 606 ? 16.999 -7.224 29.559 1.00 61.03 606 SER A N 1
ATOM 4886 C CA . SER A 1 606 ? 16.414 -7.326 30.907 1.00 61.03 606 SER A CA 1
ATOM 4887 C C . SER A 1 606 ? 17.160 -6.517 31.984 1.00 61.03 606 SER A C 1
ATOM 4889 O O . SER A 1 606 ? 17.314 -6.995 33.105 1.00 61.03 606 SER A O 1
ATOM 4891 N N . GLY A 1 607 ? 17.660 -5.323 31.655 1.00 58.22 607 GLY A N 1
ATOM 4892 C CA . GLY A 1 607 ? 18.414 -4.486 32.596 1.00 58.22 607 GLY A CA 1
ATOM 4893 C C . GLY A 1 607 ? 19.868 -4.899 32.874 1.00 58.22 607 GLY A C 1
ATOM 4894 O O . GLY A 1 607 ? 20.476 -4.302 33.754 1.00 58.22 607 GLY A O 1
ATOM 4895 N N . HIS A 1 608 ? 20.452 -5.839 32.120 1.00 57.94 608 HIS A N 1
ATOM 4896 C CA . HIS A 1 608 ? 21.880 -6.216 32.211 1.00 57.94 608 HIS A CA 1
ATOM 4897 C C . HIS A 1 608 ? 22.806 -5.225 31.479 1.00 57.94 608 HIS A C 1
ATOM 4899 O O . HIS A 1 608 ? 23.963 -5.511 31.197 1.00 57.94 608 HIS A O 1
ATOM 4905 N N . VAL A 1 609 ? 22.297 -4.043 31.116 1.00 63.47 609 VAL A N 1
ATOM 4906 C CA . VAL A 1 609 ? 23.130 -2.978 30.557 1.00 63.47 609 VAL A CA 1
ATOM 4907 C C . VAL A 1 609 ? 23.838 -2.293 31.725 1.00 63.47 609 VAL A C 1
ATOM 4909 O O . VAL A 1 609 ? 23.277 -1.390 32.352 1.00 63.47 609 VAL A O 1
ATOM 4912 N N . GLU A 1 610 ? 25.071 -2.718 32.008 1.00 60.06 610 GLU A N 1
ATOM 4913 C CA . GLU A 1 610 ? 25.910 -2.225 33.115 1.00 60.06 610 GLU A CA 1
ATOM 4914 C C . GLU A 1 610 ? 25.947 -0.691 33.205 1.00 60.06 610 GLU A C 1
ATOM 4916 O O . GLU A 1 610 ? 25.907 -0.125 34.301 1.00 60.06 610 GLU A O 1
ATOM 4921 N N . ARG A 1 611 ? 25.900 -0.008 32.049 1.00 73.62 611 ARG A N 1
ATOM 4922 C CA . ARG A 1 611 ? 25.905 1.459 31.908 1.00 73.62 611 ARG A CA 1
ATOM 4923 C C . ARG A 1 611 ? 24.793 2.180 32.686 1.00 73.62 611 ARG A C 1
ATOM 4925 O O . ARG A 1 611 ? 24.998 3.326 33.087 1.00 73.62 611 ARG A O 1
ATOM 4932 N N . PHE A 1 612 ? 23.628 1.557 32.897 1.00 79.69 612 PHE A N 1
ATOM 4933 C CA . PHE A 1 612 ? 22.466 2.201 33.539 1.00 79.69 612 PHE A CA 1
ATOM 4934 C C . PHE A 1 612 ? 22.121 1.651 34.928 1.00 79.69 612 PHE A C 1
ATOM 4936 O O . PHE A 1 612 ? 21.255 2.215 35.602 1.00 79.69 6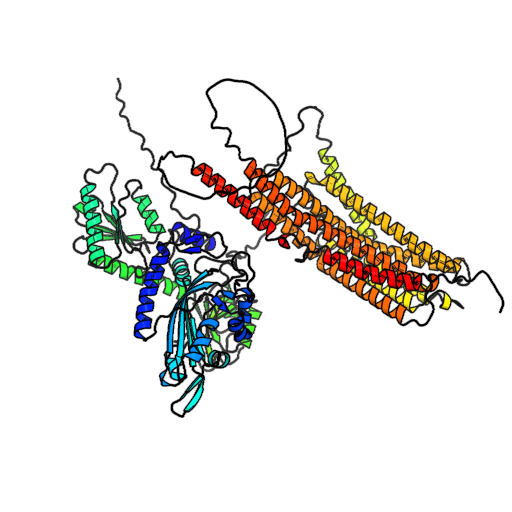12 PHE A O 1
ATOM 4943 N N . SER A 1 613 ? 22.810 0.602 35.387 1.00 79.75 613 SER A N 1
ATOM 4944 C CA . SER A 1 613 ? 22.529 -0.111 36.645 1.00 79.75 613 SER A CA 1
ATOM 4945 C C . SER A 1 613 ? 22.374 0.827 37.855 1.00 79.75 613 SER A C 1
ATOM 4947 O O . SER A 1 613 ? 21.362 0.780 38.556 1.00 79.75 613 SER A O 1
ATOM 4949 N N . GLY A 1 614 ? 23.309 1.764 38.048 1.00 81.88 614 GLY A N 1
ATOM 4950 C CA . GLY A 1 614 ? 23.256 2.745 39.139 1.00 81.88 614 GLY A CA 1
ATOM 4951 C C . GLY A 1 614 ? 22.059 3.704 39.059 1.00 81.88 614 GLY A C 1
ATOM 4952 O O . GLY A 1 614 ? 21.437 4.011 40.076 1.00 81.88 614 GLY A O 1
ATOM 4953 N N . GLN A 1 615 ? 21.675 4.133 37.852 1.00 85.81 615 GLN A N 1
ATOM 4954 C CA . GLN A 1 615 ? 20.514 5.012 37.653 1.00 85.81 615 GLN A CA 1
ATOM 4955 C C . GLN A 1 615 ? 19.197 4.264 37.897 1.00 85.81 615 GLN A C 1
ATOM 4957 O O . GLN A 1 615 ? 18.256 4.831 38.459 1.00 85.81 615 GLN A O 1
ATOM 4962 N N . TYR A 1 616 ? 19.137 2.981 37.531 1.00 89.12 616 TYR A N 1
ATOM 4963 C CA . TY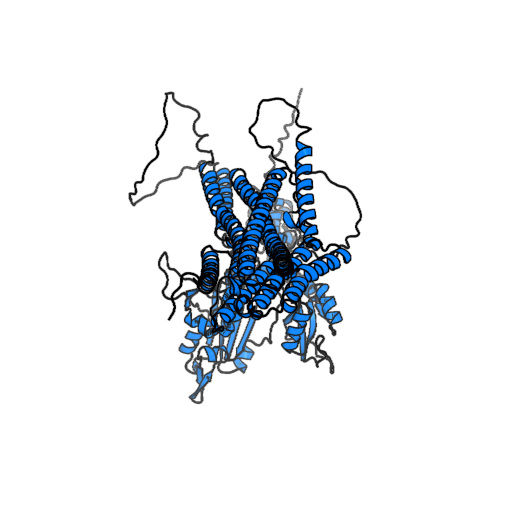R A 1 616 ? 17.992 2.118 37.817 1.00 89.12 616 TYR A CA 1
ATOM 4964 C C . TYR A 1 616 ? 17.790 1.927 39.316 1.00 89.12 616 TYR A C 1
ATOM 4966 O O . TYR A 1 616 ? 16.688 2.160 39.816 1.00 89.12 616 TYR A O 1
ATOM 4974 N N . VAL A 1 617 ? 18.859 1.586 40.042 1.00 88.19 617 VAL A N 1
ATOM 4975 C CA . VAL A 1 617 ? 18.848 1.469 41.507 1.00 88.19 617 VAL A CA 1
ATOM 4976 C C . VAL A 1 617 ? 18.332 2.755 42.145 1.00 88.19 617 VAL A C 1
ATOM 4978 O O . VAL A 1 617 ? 17.423 2.711 42.977 1.00 88.19 617 VAL A O 1
ATOM 4981 N N . GLN A 1 618 ? 18.870 3.906 41.729 1.00 89.81 618 GLN A N 1
ATOM 4982 C CA . GLN A 1 618 ? 18.461 5.199 42.263 1.00 89.81 618 GLN A CA 1
ATOM 4983 C C . GLN A 1 618 ? 16.962 5.443 42.052 1.00 89.81 618 GLN A C 1
ATOM 4985 O O . GLN A 1 618 ? 16.260 5.793 43.000 1.00 89.81 618 GLN A O 1
ATOM 4990 N N . LYS A 1 619 ? 16.441 5.221 40.837 1.00 90.81 619 LYS A N 1
ATOM 4991 C CA . LYS A 1 619 ? 15.021 5.461 40.531 1.00 90.81 619 LYS A CA 1
ATOM 4992 C C . LYS A 1 619 ? 14.080 4.507 41.257 1.00 90.81 619 LYS A C 1
ATOM 4994 O O . LYS A 1 619 ? 13.010 4.939 41.693 1.00 90.81 619 LYS A O 1
ATOM 4999 N N . ILE A 1 620 ? 14.471 3.244 41.419 1.00 90.75 620 ILE A N 1
ATOM 5000 C CA . ILE A 1 620 ? 13.701 2.265 42.195 1.00 90.75 620 ILE A CA 1
ATOM 5001 C C . ILE A 1 620 ? 13.673 2.684 43.672 1.00 90.75 620 ILE A C 1
ATOM 5003 O O . ILE A 1 620 ? 12.594 2.781 44.253 1.00 90.75 620 ILE A O 1
ATOM 5007 N N . SER A 1 621 ? 14.827 3.018 44.257 1.00 89.31 621 SER A N 1
ATOM 5008 C CA . SER A 1 621 ? 14.938 3.438 45.661 1.00 89.31 621 SER A CA 1
ATOM 5009 C C . SER A 1 621 ? 14.167 4.733 45.958 1.00 89.31 621 SER A C 1
ATOM 5011 O O . SER A 1 621 ? 13.380 4.789 46.906 1.00 89.31 621 SER A O 1
ATOM 5013 N N . GLU A 1 622 ? 14.300 5.756 45.104 1.00 90.81 622 GLU A N 1
ATOM 5014 C CA . GLU A 1 622 ? 13.541 7.012 45.209 1.00 90.81 622 GLU A CA 1
ATOM 5015 C C . GLU A 1 622 ? 12.028 6.759 45.196 1.00 90.81 622 GLU A C 1
ATOM 5017 O O . GLU A 1 622 ? 11.302 7.311 46.024 1.00 90.81 622 GLU A O 1
ATOM 5022 N N . SER A 1 623 ? 11.559 5.885 44.302 1.00 90.69 623 SER A N 1
ATOM 5023 C CA . SER A 1 623 ? 10.134 5.565 44.169 1.00 90.69 623 SER A CA 1
ATOM 5024 C C . SER A 1 623 ? 9.602 4.776 45.369 1.00 90.69 623 SER A C 1
ATOM 5026 O O . SER A 1 623 ? 8.490 5.034 45.829 1.00 90.69 623 SER A O 1
ATOM 5028 N N . MET A 1 624 ? 10.404 3.867 45.932 1.00 89.81 624 MET A N 1
ATOM 5029 C CA . MET A 1 624 ? 10.060 3.156 47.168 1.00 89.81 624 MET A CA 1
ATOM 5030 C C . MET A 1 624 ? 9.987 4.106 48.368 1.00 89.81 624 MET A C 1
ATOM 5032 O O . MET A 1 624 ? 9.066 4.005 49.176 1.00 89.81 624 MET A O 1
ATOM 5036 N N . ARG A 1 625 ? 10.888 5.093 48.463 1.00 91.50 625 ARG A N 1
ATOM 5037 C CA . ARG A 1 625 ? 10.802 6.142 49.493 1.00 91.50 625 ARG A CA 1
ATOM 5038 C C . ARG A 1 625 ? 9.522 6.965 49.346 1.00 91.50 625 ARG A C 1
ATOM 5040 O O . ARG A 1 625 ? 8.865 7.252 50.344 1.00 91.50 625 ARG A O 1
ATOM 5047 N N . THR A 1 626 ? 9.146 7.319 48.117 1.00 89.12 626 THR A N 1
ATOM 5048 C CA . THR A 1 626 ? 7.880 8.011 47.836 1.00 89.12 626 THR A CA 1
ATOM 5049 C C . THR A 1 626 ? 6.673 7.180 48.269 1.00 89.12 626 THR A C 1
ATOM 5051 O O . THR A 1 626 ? 5.772 7.726 48.902 1.00 89.12 626 THR A O 1
ATOM 5054 N N . LEU A 1 627 ? 6.670 5.871 48.001 1.00 91.31 627 LEU A N 1
ATOM 5055 C CA . LEU A 1 627 ? 5.616 4.963 48.459 1.00 91.31 627 LEU A CA 1
ATOM 5056 C C . LEU A 1 627 ? 5.480 4.978 49.985 1.00 91.31 627 LEU A C 1
ATOM 5058 O O . LEU A 1 627 ? 4.380 5.170 50.495 1.00 91.31 627 LEU A O 1
ATOM 5062 N N . VAL A 1 628 ? 6.594 4.834 50.709 1.00 91.88 628 VAL A N 1
ATOM 5063 C CA . VAL A 1 628 ? 6.600 4.832 52.181 1.00 91.88 628 VAL A CA 1
ATOM 5064 C C . VAL A 1 628 ? 6.056 6.147 52.740 1.00 91.88 628 VAL A C 1
ATOM 5066 O O . VAL A 1 628 ? 5.211 6.123 53.629 1.00 91.88 628 VAL A O 1
ATOM 5069 N N . LEU A 1 629 ? 6.479 7.292 52.195 1.00 92.88 629 LEU A N 1
ATOM 5070 C CA . LEU A 1 629 ? 5.995 8.605 52.637 1.00 92.88 629 LEU A CA 1
ATOM 5071 C C . LEU A 1 629 ? 4.479 8.759 52.451 1.00 92.88 629 LEU A C 1
ATOM 5073 O O . LEU A 1 629 ? 3.797 9.218 53.367 1.00 92.88 629 LEU A O 1
ATOM 5077 N N . TRP A 1 630 ? 3.940 8.347 51.300 1.00 91.69 630 TRP A N 1
ATOM 5078 C CA . TRP A 1 630 ? 2.502 8.436 51.041 1.00 91.69 630 TRP A CA 1
ATOM 5079 C C . TRP A 1 630 ? 1.691 7.447 51.872 1.00 91.69 630 TRP A C 1
ATOM 5081 O O . TRP A 1 630 ? 0.656 7.833 52.408 1.00 91.69 630 TRP A O 1
ATOM 5091 N N . VAL A 1 631 ? 2.162 6.208 52.039 1.00 91.44 631 VAL A N 1
ATOM 5092 C CA . VAL A 1 631 ? 1.501 5.214 52.900 1.00 91.44 631 VAL A CA 1
ATOM 5093 C C . VAL A 1 631 ? 1.469 5.698 54.352 1.00 91.44 631 VAL A C 1
ATOM 5095 O O . VAL A 1 631 ? 0.421 5.618 54.987 1.00 91.44 631 VAL A O 1
ATOM 5098 N N . LEU A 1 632 ? 2.564 6.274 54.862 1.00 92.00 632 LEU A N 1
ATOM 5099 C CA . LEU A 1 632 ? 2.611 6.854 56.208 1.00 92.00 632 LEU A CA 1
ATOM 5100 C C . LEU A 1 632 ? 1.653 8.040 56.356 1.00 92.00 632 LEU A C 1
ATOM 5102 O O . LEU A 1 632 ? 0.902 8.090 57.326 1.00 92.00 632 LEU A O 1
ATOM 5106 N N . ALA A 1 633 ? 1.627 8.965 55.393 1.00 91.19 633 ALA A N 1
ATOM 5107 C CA . ALA A 1 633 ? 0.706 10.102 55.415 1.00 91.19 633 ALA A CA 1
ATOM 5108 C C . ALA A 1 633 ? -0.766 9.650 55.395 1.00 91.19 633 ALA A C 1
ATOM 5110 O O . ALA A 1 633 ? -1.581 10.147 56.170 1.00 91.19 633 ALA A O 1
ATOM 5111 N N . CYS A 1 634 ? -1.090 8.660 54.561 1.00 90.12 634 CYS A N 1
ATOM 5112 C CA . CYS A 1 634 ? -2.415 8.051 54.477 1.00 90.12 634 CYS A CA 1
ATOM 5113 C C . CYS A 1 634 ? -2.798 7.353 55.792 1.00 90.12 634 CYS A C 1
ATOM 5115 O O . CYS A 1 634 ? -3.893 7.562 56.312 1.00 90.12 634 CYS A O 1
ATOM 5117 N N . CYS A 1 635 ? -1.883 6.566 56.365 1.00 90.94 635 CYS A N 1
ATOM 5118 C CA . CYS A 1 635 ? -2.084 5.882 57.641 1.00 90.94 635 CYS A CA 1
ATOM 5119 C C . CYS A 1 635 ? -2.310 6.880 58.785 1.00 90.94 635 CYS A C 1
ATOM 5121 O O . CYS A 1 635 ? -3.214 6.688 59.598 1.00 90.94 635 CYS A O 1
ATOM 5123 N N . LEU A 1 636 ? -1.533 7.968 58.838 1.00 91.56 636 LEU A N 1
ATOM 5124 C CA . LEU A 1 636 ? -1.710 9.044 59.817 1.00 91.56 636 LEU A CA 1
ATOM 5125 C C . LEU A 1 636 ? -3.072 9.720 59.654 1.00 91.56 636 LEU A C 1
ATOM 5127 O O . LEU A 1 636 ? -3.782 9.889 60.641 1.00 91.56 636 LEU A O 1
ATOM 5131 N N . LEU A 1 637 ? -3.467 10.040 58.420 1.00 88.94 637 LEU A N 1
ATOM 5132 C CA . LEU A 1 637 ? -4.765 10.643 58.122 1.00 88.94 637 LEU A CA 1
ATOM 5133 C C . LEU A 1 637 ? -5.925 9.753 58.599 1.00 88.94 637 LEU A C 1
ATOM 5135 O O . LEU A 1 637 ? -6.834 10.229 59.280 1.00 88.94 637 LEU A O 1
ATOM 5139 N N . LYS A 1 638 ? -5.861 8.447 58.310 1.00 90.94 638 LYS A N 1
ATOM 5140 C CA . LYS A 1 638 ? -6.853 7.467 58.772 1.00 90.94 638 LYS A CA 1
ATOM 5141 C C . LYS A 1 638 ? -6.846 7.316 60.294 1.00 90.94 638 LYS A C 1
ATOM 5143 O O . LYS A 1 638 ? -7.907 7.266 60.905 1.00 90.94 638 LYS A O 1
ATOM 5148 N N . THR A 1 639 ? -5.669 7.316 60.916 1.00 89.69 639 THR A N 1
ATOM 5149 C CA . THR A 1 639 ? -5.531 7.226 62.377 1.00 89.69 639 THR A CA 1
ATOM 5150 C C . THR A 1 639 ? -6.144 8.443 63.068 1.00 89.69 639 THR A C 1
ATOM 5152 O O . THR A 1 639 ? -6.912 8.283 64.010 1.00 89.69 639 THR A O 1
ATOM 5155 N N . VAL A 1 640 ? -5.878 9.658 62.575 1.00 88.75 640 VAL A N 1
ATOM 5156 C CA . VAL A 1 640 ? -6.484 10.893 63.099 1.00 88.75 640 VAL A CA 1
ATOM 5157 C C . VAL A 1 640 ? -8.005 10.838 62.978 1.00 88.75 640 VAL A C 1
ATOM 5159 O O . VAL A 1 640 ? -8.700 11.140 63.947 1.00 88.75 640 VAL A O 1
ATOM 5162 N N . ARG A 1 641 ? -8.536 10.389 61.833 1.00 87.00 641 ARG A N 1
ATOM 5163 C CA . ARG A 1 641 ? -9.982 10.194 61.657 1.00 87.00 641 ARG A CA 1
ATOM 5164 C C . ARG A 1 641 ? -10.549 9.214 62.682 1.00 87.00 641 ARG A C 1
ATOM 5166 O O . ARG A 1 641 ? -11.562 9.523 63.305 1.00 87.00 641 ARG A O 1
ATOM 5173 N N . GLU A 1 642 ? -9.926 8.049 62.871 1.00 86.81 642 GLU A N 1
ATOM 5174 C CA . GLU A 1 642 ? -10.415 7.063 63.843 1.00 86.81 642 GLU A CA 1
ATOM 5175 C C . GLU A 1 642 ? -10.314 7.570 65.288 1.00 86.81 642 GLU A C 1
ATOM 5177 O O . GLU A 1 642 ? -11.224 7.313 66.066 1.00 86.81 642 GLU A O 1
ATOM 5182 N N . ILE A 1 643 ? -9.287 8.352 65.648 1.00 85.19 643 ILE A N 1
ATOM 5183 C CA . ILE A 1 643 ? -9.182 9.004 66.970 1.00 85.19 643 ILE A CA 1
ATOM 5184 C C . ILE A 1 643 ? -10.322 10.012 67.180 1.00 85.19 643 ILE A C 1
ATOM 5186 O O . ILE A 1 643 ? -10.906 10.091 68.266 1.00 85.19 643 ILE A O 1
ATOM 5190 N N . VAL A 1 644 ? -10.669 10.778 66.142 1.00 81.06 644 VAL A N 1
ATOM 5191 C CA . VAL A 1 644 ? -11.821 11.685 66.185 1.00 81.06 644 VAL A CA 1
ATOM 5192 C C . VAL A 1 644 ? -13.103 10.879 66.383 1.00 81.06 644 VAL A C 1
ATOM 5194 O O . VAL A 1 644 ? -13.853 11.165 67.311 1.00 81.06 644 VAL A O 1
ATOM 5197 N N . ARG A 1 645 ? -13.333 9.820 65.598 1.00 78.19 645 ARG A N 1
ATOM 5198 C CA . ARG A 1 645 ? -14.502 8.933 65.749 1.00 78.19 645 ARG A CA 1
ATOM 5199 C C . ARG A 1 645 ? -14.585 8.321 67.148 1.00 78.19 645 ARG A C 1
ATOM 5201 O O . ARG A 1 645 ? -15.645 8.361 67.765 1.00 78.19 645 ARG A O 1
ATOM 5208 N N . PHE A 1 646 ? -13.463 7.835 67.667 1.00 78.06 646 PHE A N 1
ATOM 5209 C CA . PHE A 1 646 ? -13.325 7.273 69.008 1.00 78.06 646 PHE A CA 1
ATOM 5210 C C . PHE A 1 646 ? -13.745 8.250 70.117 1.00 78.06 646 PHE A C 1
ATOM 5212 O O . PHE A 1 646 ? -14.321 7.851 71.127 1.00 78.06 646 PHE A O 1
ATOM 5219 N N . SER A 1 647 ? -13.493 9.546 69.913 1.00 74.75 647 SER A N 1
ATOM 5220 C CA . SER A 1 647 ? -13.853 10.599 70.869 1.00 74.75 647 SER A CA 1
ATOM 5221 C C . SER A 1 647 ? -15.362 10.892 70.906 1.00 74.75 647 SER A C 1
ATOM 5223 O O . SER A 1 647 ? -15.849 11.412 71.907 1.00 74.75 647 SER A O 1
ATOM 5225 N N . TYR A 1 648 ? -16.106 10.552 69.845 1.00 71.75 648 TYR A N 1
ATOM 5226 C CA . TYR A 1 648 ? -17.550 10.813 69.724 1.00 71.75 648 TYR A CA 1
ATOM 5227 C C . TYR A 1 648 ? -18.429 9.554 69.802 1.00 71.75 648 TYR A C 1
ATOM 5229 O O . TYR A 1 648 ? -19.626 9.672 70.060 1.00 71.75 648 TYR A O 1
ATOM 5237 N N . VAL A 1 649 ? -17.867 8.361 69.584 1.00 68.31 649 VAL A N 1
ATOM 5238 C CA . VAL A 1 649 ? -18.590 7.079 69.571 1.00 68.31 649 VAL A CA 1
ATOM 5239 C C . VAL A 1 649 ? -18.009 6.158 70.642 1.00 68.31 649 VAL A C 1
ATOM 5241 O O . VAL A 1 649 ? -16.870 5.713 70.534 1.00 68.31 649 VAL A O 1
ATOM 5244 N N . HIS A 1 650 ? -18.789 5.871 71.688 1.00 65.38 650 HIS A N 1
ATOM 5245 C CA . HIS A 1 650 ? -18.379 5.006 72.798 1.00 65.38 650 HIS A CA 1
ATOM 5246 C C . HIS A 1 650 ? -19.106 3.655 72.736 1.00 65.38 650 HIS A C 1
ATOM 5248 O O . HIS A 1 650 ? -20.282 3.555 73.086 1.00 65.38 650 HIS A O 1
ATOM 5254 N N . HIS A 1 651 ? -18.401 2.595 72.329 1.00 63.62 651 HIS A N 1
ATOM 5255 C CA . HIS A 1 651 ? -18.905 1.221 72.404 1.00 63.62 651 HIS A CA 1
ATOM 5256 C C . HIS A 1 651 ? -18.590 0.635 73.780 1.00 63.62 651 HIS A C 1
ATOM 5258 O O . HIS A 1 651 ? -17.522 0.061 73.940 1.00 63.62 651 HIS A O 1
ATOM 5264 N N . GLY A 1 652 ? -19.483 0.788 74.764 1.00 67.56 652 GLY A N 1
ATOM 5265 C CA . GLY A 1 652 ? -19.462 0.066 76.052 1.00 67.56 652 GLY A CA 1
ATOM 5266 C C . GLY A 1 652 ? -18.186 0.212 76.904 1.00 67.56 652 GLY A C 1
ATOM 5267 O O . GLY A 1 652 ? -18.205 0.878 77.935 1.00 67.56 652 GLY A O 1
ATOM 5268 N N . THR A 1 653 ? -17.082 -0.420 76.492 1.00 75.00 653 THR A N 1
ATOM 5269 C CA . THR A 1 653 ? -15.743 -0.322 77.092 1.00 75.00 653 THR A CA 1
ATOM 5270 C C . THR A 1 653 ? -14.738 0.374 76.158 1.00 75.00 653 THR A C 1
ATOM 5272 O O . THR A 1 653 ? -14.710 0.149 74.947 1.00 75.00 653 THR A O 1
ATOM 5275 N N . TRP A 1 654 ? -13.834 1.180 76.731 1.00 77.25 654 TRP A N 1
ATOM 5276 C CA . TRP A 1 654 ? -12.764 1.883 75.996 1.00 77.25 654 TRP A CA 1
ATOM 5277 C C . TRP A 1 654 ? -11.902 0.932 75.138 1.00 77.25 654 TRP A C 1
ATOM 5279 O O . TRP A 1 654 ? -11.549 1.256 74.004 1.00 77.25 654 TRP A O 1
ATOM 5289 N N . TRP A 1 655 ? -11.649 -0.285 75.634 1.00 78.88 655 TRP A N 1
ATOM 5290 C CA . TRP A 1 655 ? -10.889 -1.323 74.929 1.00 78.88 655 TRP A CA 1
ATOM 5291 C C . TRP A 1 655 ? -11.581 -1.848 73.665 1.00 78.88 655 TRP A C 1
ATOM 5293 O O . TRP A 1 655 ? -10.910 -2.043 72.655 1.00 78.88 655 TRP A O 1
ATOM 5303 N N . GLN A 1 656 ? -12.903 -2.046 73.678 1.00 79.56 656 GLN A N 1
ATOM 5304 C CA . GLN A 1 656 ? -13.641 -2.506 72.492 1.00 79.56 656 GLN A CA 1
ATOM 5305 C C . GLN A 1 656 ? -13.588 -1.472 71.365 1.00 79.56 656 GLN A C 1
ATOM 5307 O O . GLN A 1 656 ? -13.290 -1.817 70.223 1.00 79.56 656 GLN A O 1
ATOM 5312 N N . SER A 1 657 ? -13.787 -0.195 71.701 1.00 79.31 657 SER A N 1
ATOM 5313 C CA . SER A 1 657 ? -13.691 0.903 70.730 1.00 79.31 657 SER A CA 1
ATOM 5314 C C . SER A 1 657 ? -12.270 1.019 70.151 1.00 79.31 657 SER A C 1
ATOM 5316 O O . SER A 1 657 ? -12.109 1.221 68.950 1.00 79.31 657 SER A O 1
ATOM 5318 N N . ALA A 1 658 ? -11.232 0.806 70.971 1.00 83.75 658 ALA A N 1
ATOM 5319 C CA . ALA A 1 658 ? -9.839 0.843 70.524 1.00 83.75 658 ALA A CA 1
ATOM 5320 C C . ALA A 1 658 ? -9.496 -0.312 69.564 1.00 83.75 658 ALA A C 1
ATOM 5322 O O . ALA A 1 658 ? -8.813 -0.097 68.562 1.00 83.75 658 ALA A O 1
ATOM 5323 N N . VAL A 1 659 ? -10.000 -1.523 69.829 1.00 86.25 659 VAL A N 1
ATOM 5324 C CA . VAL A 1 659 ? -9.813 -2.693 68.951 1.00 86.25 659 VAL A CA 1
ATOM 5325 C C . VAL A 1 659 ? -10.514 -2.497 67.604 1.00 86.25 659 VAL A C 1
ATOM 5327 O O . VAL A 1 659 ? -9.925 -2.789 66.565 1.00 86.25 659 VAL A O 1
ATOM 5330 N N . ILE A 1 660 ? -11.735 -1.955 67.607 1.00 84.81 660 ILE A N 1
ATOM 5331 C CA . ILE A 1 660 ? -12.500 -1.636 66.391 1.00 84.81 660 ILE A CA 1
ATOM 5332 C C . ILE A 1 660 ? -11.755 -0.602 65.536 1.00 84.81 660 ILE A C 1
ATOM 5334 O O . ILE A 1 660 ? -11.543 -0.819 64.341 1.00 84.81 660 ILE A O 1
ATOM 5338 N N . SER A 1 661 ? -11.295 0.496 66.145 1.00 86.31 661 SER A N 1
ATOM 5339 C CA . SER A 1 661 ? -10.510 1.521 65.450 1.00 86.31 661 SER A CA 1
ATOM 5340 C C . SER A 1 661 ? -9.203 0.958 64.893 1.00 86.31 661 SER A C 1
ATOM 5342 O O . SER A 1 661 ? -8.868 1.222 63.739 1.00 86.31 661 SER A O 1
ATOM 5344 N N . LEU A 1 662 ? -8.489 0.126 65.660 1.00 89.56 662 LEU A N 1
ATOM 5345 C CA . LEU A 1 662 ? -7.267 -0.527 65.190 1.00 89.56 662 LEU A CA 1
ATOM 5346 C C . LEU A 1 662 ? -7.541 -1.451 63.992 1.00 89.56 662 LEU A C 1
ATOM 5348 O O . LEU A 1 662 ? -6.786 -1.421 63.023 1.00 89.56 662 LEU A O 1
ATOM 5352 N N . ALA A 1 663 ? -8.630 -2.224 64.014 1.00 90.50 663 ALA A N 1
ATOM 5353 C CA . ALA A 1 663 ? -9.014 -3.099 62.906 1.00 90.50 663 ALA A CA 1
ATOM 5354 C C . ALA A 1 663 ? -9.305 -2.315 61.613 1.00 90.50 663 ALA A C 1
ATOM 5356 O O . ALA A 1 663 ? -8.832 -2.707 60.543 1.00 90.50 663 ALA A O 1
ATOM 5357 N N . PHE A 1 664 ? -10.007 -1.177 61.704 1.00 89.19 664 PHE A N 1
ATOM 5358 C CA . PHE A 1 664 ? -10.244 -0.301 60.551 1.00 89.19 664 PHE A CA 1
ATOM 5359 C C . PHE A 1 664 ? -8.959 0.338 60.022 1.00 89.19 664 PHE A C 1
ATOM 5361 O O . PHE A 1 664 ? -8.761 0.361 58.807 1.00 89.19 664 PHE A O 1
ATOM 5368 N N . VAL A 1 665 ? -8.069 0.825 60.897 1.00 92.06 665 VAL A N 1
ATOM 5369 C CA . VAL A 1 665 ? -6.771 1.383 60.473 1.00 92.06 665 VAL A CA 1
ATOM 5370 C C . VAL A 1 665 ? -5.932 0.313 59.777 1.00 92.06 665 VAL A C 1
ATOM 5372 O O . VAL A 1 665 ? -5.393 0.577 58.703 1.00 92.06 665 VAL A O 1
ATOM 5375 N N . LEU A 1 666 ? -5.846 -0.898 60.337 1.00 92.31 666 LEU A N 1
ATOM 5376 C CA . LEU A 1 666 ? -5.064 -1.998 59.764 1.00 92.31 666 LEU A CA 1
ATOM 5377 C C . LEU A 1 666 ? -5.604 -2.435 58.397 1.00 92.31 666 LEU A C 1
ATOM 5379 O O . LEU A 1 666 ? -4.838 -2.504 57.435 1.00 92.31 666 LEU A O 1
ATOM 5383 N N . SER A 1 667 ? -6.914 -2.678 58.295 1.00 94.06 667 SER A N 1
ATOM 5384 C CA . SER A 1 667 ? -7.560 -3.067 57.037 1.00 94.06 667 SER A CA 1
ATOM 5385 C C . SER A 1 667 ? -7.382 -1.997 55.956 1.00 94.06 667 SER A C 1
ATOM 5387 O O . SER A 1 667 ? -6.912 -2.281 54.852 1.00 94.06 667 SER A O 1
ATOM 5389 N N . TRP A 1 668 ? -7.669 -0.738 56.294 1.00 93.56 668 TRP A N 1
ATOM 5390 C CA . TRP A 1 668 ? -7.581 0.373 55.354 1.00 93.56 668 TRP A CA 1
ATOM 5391 C C . TRP A 1 668 ? -6.143 0.636 54.896 1.00 93.56 668 TRP A C 1
ATOM 5393 O O . TRP A 1 668 ? -5.899 0.864 53.709 1.00 93.56 668 TRP A O 1
ATOM 5403 N N . THR A 1 669 ? -5.175 0.561 55.813 1.00 92.88 669 THR A N 1
ATOM 5404 C CA . THR A 1 669 ? -3.754 0.749 55.488 1.00 92.88 669 THR A CA 1
ATOM 5405 C C . THR A 1 669 ? -3.264 -0.356 54.561 1.00 92.88 669 THR A C 1
ATOM 5407 O O . THR A 1 669 ? -2.550 -0.071 53.601 1.00 92.88 669 THR A O 1
ATOM 5410 N N . TYR A 1 670 ? -3.687 -1.601 54.784 1.00 94.69 670 TYR A N 1
ATOM 5411 C CA . TYR A 1 670 ? -3.353 -2.727 53.914 1.00 94.69 670 TYR A CA 1
ATOM 5412 C C . TYR A 1 670 ? -3.875 -2.525 52.479 1.00 94.69 670 TYR A C 1
ATOM 5414 O O . TYR A 1 670 ? -3.091 -2.558 51.528 1.00 94.69 670 TYR A O 1
ATOM 5422 N N . VAL A 1 671 ? -5.168 -2.223 52.320 1.00 94.12 671 VAL A N 1
ATOM 5423 C CA . VAL A 1 671 ? -5.807 -1.995 51.008 1.00 94.12 671 VAL A CA 1
ATOM 5424 C C . VAL A 1 671 ? -5.191 -0.785 50.292 1.00 94.12 671 VAL A C 1
ATOM 5426 O O . VAL A 1 671 ? -4.829 -0.868 49.117 1.00 94.12 671 VAL A O 1
ATOM 5429 N N . THR A 1 672 ? -4.959 0.311 51.018 1.00 92.81 672 THR A N 1
ATOM 5430 C CA . THR A 1 672 ? -4.301 1.518 50.490 1.00 92.81 672 THR A CA 1
ATOM 5431 C C . THR A 1 672 ? -2.866 1.240 50.044 1.00 92.81 672 THR A C 1
ATOM 5433 O O . THR A 1 672 ? -2.430 1.730 49.001 1.00 92.81 672 THR A O 1
ATOM 5436 N N . THR A 1 673 ? -2.128 0.410 50.787 1.00 93.81 673 THR A N 1
ATOM 5437 C CA . THR A 1 673 ? -0.755 0.031 50.429 1.00 93.81 673 THR A CA 1
ATOM 5438 C C . THR A 1 673 ? -0.722 -0.762 49.124 1.00 93.81 673 THR A C 1
ATOM 5440 O O . THR A 1 673 ? 0.157 -0.515 48.300 1.00 93.81 673 THR A O 1
ATOM 5443 N N . ILE A 1 674 ? -1.691 -1.652 48.874 1.00 94.88 674 ILE A N 1
ATOM 5444 C CA . ILE A 1 674 ? -1.822 -2.370 47.592 1.00 94.88 674 ILE A CA 1
ATOM 5445 C C . ILE A 1 674 ? -2.038 -1.381 46.437 1.00 94.88 674 ILE A C 1
ATOM 5447 O O . ILE A 1 674 ? -1.314 -1.431 45.440 1.00 94.88 674 ILE A O 1
ATOM 5451 N N . ILE A 1 675 ? -2.989 -0.454 46.585 1.00 93.44 675 ILE A N 1
ATOM 5452 C CA . ILE A 1 675 ? -3.344 0.528 45.545 1.00 93.44 675 ILE A CA 1
ATOM 5453 C C . ILE A 1 675 ? -2.162 1.454 45.226 1.00 93.44 675 ILE A C 1
ATOM 5455 O O . ILE A 1 675 ? -1.810 1.656 44.061 1.00 93.44 675 ILE A O 1
ATOM 5459 N N . LEU A 1 676 ? -1.506 2.012 46.248 1.00 93.19 676 LEU A N 1
ATOM 5460 C CA . LEU A 1 676 ? -0.363 2.905 46.040 1.00 93.19 676 LEU A CA 1
ATOM 5461 C C . LEU A 1 676 ? 0.849 2.157 45.473 1.00 93.19 676 LEU A C 1
ATOM 5463 O O . LEU A 1 676 ? 1.563 2.707 44.634 1.00 93.19 676 LEU A O 1
ATOM 5467 N N . SER A 1 677 ? 1.056 0.895 45.857 1.00 93.06 677 SER A N 1
ATOM 5468 C CA . SER A 1 677 ? 2.146 0.072 45.320 1.00 93.06 677 SER A CA 1
ATOM 5469 C C . SER A 1 677 ? 1.985 -0.198 43.825 1.00 93.06 677 SER A C 1
ATOM 5471 O O . SER A 1 677 ? 2.971 -0.125 43.091 1.00 93.06 677 SER A O 1
ATOM 5473 N N . SER A 1 678 ? 0.764 -0.449 43.334 1.00 92.56 678 SER A N 1
ATOM 5474 C CA . SER A 1 678 ? 0.534 -0.637 41.894 1.00 92.56 678 SER A CA 1
ATOM 5475 C C . SER A 1 678 ? 0.771 0.647 41.095 1.00 92.56 678 SER A C 1
ATOM 5477 O O . SER A 1 678 ? 1.408 0.605 40.039 1.00 92.56 678 SER A O 1
ATOM 5479 N N . CYS A 1 679 ? 0.348 1.797 41.630 1.00 92.94 679 CYS A N 1
ATOM 5480 C CA . CYS A 1 679 ? 0.605 3.106 41.025 1.00 92.94 679 CYS A CA 1
ATOM 5481 C C . CYS A 1 679 ? 2.106 3.423 40.974 1.00 92.94 679 CYS A C 1
ATOM 5483 O O . CYS A 1 679 ? 2.620 3.877 39.950 1.00 92.94 679 CYS A O 1
ATOM 5485 N N . ILE A 1 680 ? 2.829 3.138 42.060 1.00 92.25 680 ILE A N 1
ATOM 5486 C CA . ILE A 1 680 ? 4.279 3.335 42.128 1.00 92.25 680 ILE A CA 1
ATOM 5487 C C . ILE A 1 680 ? 5.013 2.395 41.176 1.00 92.25 680 ILE A C 1
ATOM 5489 O O . ILE A 1 680 ? 5.988 2.810 40.557 1.00 92.25 680 ILE A O 1
ATOM 5493 N N . LEU A 1 681 ? 4.541 1.164 40.974 1.00 91.38 681 LEU A N 1
ATOM 5494 C CA . LEU A 1 681 ? 5.186 0.264 40.023 1.00 91.38 681 LEU A CA 1
ATOM 5495 C C . LEU A 1 681 ? 5.054 0.771 38.575 1.00 91.38 681 LEU A C 1
ATOM 5497 O O . LEU A 1 681 ? 6.029 0.737 37.824 1.00 91.38 681 LEU A O 1
ATOM 5501 N N . PHE A 1 682 ? 3.895 1.325 38.201 1.00 91.12 682 PHE A N 1
ATOM 5502 C CA . PHE A 1 682 ? 3.736 2.032 36.925 1.00 91.12 682 PHE A CA 1
ATOM 5503 C C . PHE A 1 682 ? 4.644 3.272 36.835 1.00 91.12 682 PHE A C 1
ATOM 5505 O O . PHE A 1 682 ? 5.310 3.485 35.817 1.00 91.12 682 PHE A O 1
ATOM 5512 N N . TYR A 1 683 ? 4.732 4.055 37.916 1.00 91.19 683 TYR A N 1
ATOM 5513 C CA . TYR A 1 683 ? 5.621 5.216 38.020 1.00 91.19 683 TYR A CA 1
ATOM 5514 C C . TYR A 1 683 ? 7.096 4.837 37.811 1.00 91.19 683 TYR A C 1
ATOM 5516 O O . TYR A 1 683 ? 7.805 5.519 37.066 1.00 91.19 683 TYR A O 1
ATOM 5524 N N . VAL A 1 684 ? 7.562 3.740 38.419 1.00 91.62 684 VAL A N 1
ATOM 5525 C CA . VAL A 1 684 ? 8.930 3.224 38.255 1.00 91.62 684 VAL A CA 1
ATOM 5526 C C . VAL A 1 684 ? 9.182 2.857 36.798 1.00 91.62 684 VAL A C 1
ATOM 5528 O O . VAL A 1 684 ? 10.139 3.361 36.219 1.00 91.62 684 VAL A O 1
ATOM 5531 N N . VAL A 1 685 ? 8.311 2.052 36.179 1.00 91.06 685 VAL A N 1
ATOM 5532 C CA . VAL A 1 685 ? 8.456 1.636 34.770 1.00 91.06 685 VAL A CA 1
ATOM 5533 C C . VAL A 1 685 ? 8.575 2.848 33.841 1.00 91.06 685 VAL A C 1
ATOM 5535 O O . VAL A 1 685 ? 9.458 2.885 32.984 1.00 91.06 685 VAL A O 1
ATOM 5538 N N . CYS A 1 686 ? 7.747 3.878 34.043 1.00 88.19 686 CYS A N 1
ATOM 5539 C CA . CYS A 1 686 ? 7.824 5.110 33.257 1.00 88.19 686 CYS A CA 1
ATOM 5540 C C . CYS A 1 686 ? 9.147 5.860 33.480 1.00 88.19 686 CYS A C 1
ATOM 5542 O O . CYS A 1 686 ? 9.767 6.308 32.519 1.00 88.19 686 CYS A O 1
ATOM 5544 N N . ASN A 1 687 ? 9.613 5.991 34.728 1.00 88.38 687 ASN A N 1
ATOM 5545 C CA . ASN A 1 687 ? 10.872 6.686 35.013 1.00 88.38 687 ASN A CA 1
ATOM 5546 C C . ASN A 1 687 ? 12.109 5.920 34.532 1.00 88.38 687 ASN A C 1
ATOM 5548 O O . ASN A 1 687 ? 13.083 6.562 34.146 1.00 88.38 687 ASN A O 1
ATOM 5552 N N . LEU A 1 688 ? 12.073 4.586 34.509 1.00 89.38 688 LEU A N 1
ATOM 5553 C CA . LEU A 1 688 ? 13.139 3.783 33.911 1.00 89.38 688 LEU A CA 1
ATOM 5554 C C . LEU A 1 688 ? 13.229 4.033 32.401 1.00 89.38 688 LEU A C 1
ATOM 5556 O O . LEU A 1 688 ? 14.323 4.204 31.878 1.00 89.38 688 LEU A O 1
ATOM 5560 N N . GLN A 1 689 ? 12.099 4.166 31.702 1.00 87.62 689 GLN A N 1
ATOM 5561 C CA . GLN A 1 689 ? 12.124 4.515 30.277 1.00 87.62 689 GLN A CA 1
ATOM 5562 C C . GLN A 1 689 ? 12.607 5.934 29.986 1.00 87.62 689 GLN A C 1
ATOM 5564 O O . GLN A 1 689 ? 13.210 6.165 28.941 1.00 87.62 689 GLN A O 1
ATOM 5569 N N . ILE A 1 690 ? 12.395 6.885 30.899 1.00 87.75 690 ILE A N 1
ATOM 5570 C CA . ILE A 1 690 ? 12.942 8.241 30.744 1.00 87.75 690 ILE A CA 1
ATOM 5571 C C . ILE A 1 690 ? 14.473 8.205 30.631 1.00 87.75 690 ILE A C 1
ATOM 5573 O O . ILE A 1 690 ? 15.024 8.982 29.859 1.00 87.75 690 ILE A O 1
ATOM 5577 N N . ILE A 1 691 ? 15.151 7.272 31.312 1.00 87.94 691 ILE A N 1
ATOM 5578 C CA . ILE A 1 691 ? 16.609 7.098 31.194 1.00 87.94 691 ILE A CA 1
ATOM 5579 C C . ILE A 1 691 ? 17.004 6.776 29.748 1.00 87.94 691 ILE A C 1
ATOM 5581 O O . ILE A 1 691 ? 17.954 7.357 29.230 1.00 87.94 691 ILE A O 1
ATOM 5585 N N . HIS A 1 692 ? 16.250 5.907 29.071 1.00 86.19 692 HIS A N 1
ATOM 5586 C CA . HIS A 1 692 ? 16.502 5.565 27.671 1.00 86.19 692 HIS A CA 1
ATOM 5587 C C . HIS A 1 692 ? 16.206 6.729 26.717 1.00 86.19 692 HIS A C 1
ATOM 5589 O O . HIS A 1 692 ? 16.934 6.922 25.748 1.00 86.19 692 HIS A O 1
ATOM 5595 N N . PHE A 1 693 ? 15.186 7.544 27.005 1.00 86.75 693 PHE A N 1
ATOM 5596 C CA . PHE A 1 693 ? 14.921 8.773 26.250 1.00 86.75 693 PHE A CA 1
ATOM 5597 C C . PHE A 1 693 ? 16.025 9.819 26.416 1.00 86.75 693 PHE A C 1
ATOM 5599 O O . PHE A 1 693 ? 16.434 10.439 25.436 1.00 86.75 693 PHE A O 1
ATOM 5606 N N . ASP A 1 694 ? 16.529 9.996 27.636 1.00 87.06 694 ASP A N 1
ATOM 5607 C CA . ASP A 1 694 ? 17.641 10.904 27.904 1.00 87.06 694 ASP A CA 1
ATOM 5608 C C . ASP A 1 694 ? 18.948 10.386 27.268 1.00 87.06 694 ASP A C 1
ATOM 5610 O O . ASP A 1 694 ? 19.748 11.188 26.784 1.00 87.06 694 ASP A O 1
ATOM 5614 N N . ASP A 1 695 ? 19.169 9.065 27.214 1.00 86.94 695 ASP A N 1
ATOM 5615 C CA . ASP A 1 695 ? 20.311 8.488 26.491 1.00 86.94 695 ASP A CA 1
ATOM 5616 C C . ASP A 1 695 ? 20.188 8.665 24.977 1.00 86.94 695 ASP A C 1
ATOM 5618 O O . ASP A 1 695 ? 21.160 9.046 24.338 1.00 86.94 695 ASP A O 1
ATOM 5622 N N . TYR A 1 696 ? 18.993 8.501 24.411 1.00 88.00 696 TYR A N 1
ATOM 5623 C CA . TYR A 1 696 ? 18.746 8.790 22.999 1.00 88.00 696 TYR A CA 1
ATOM 5624 C C . TYR A 1 696 ? 18.956 10.270 22.658 1.00 88.00 696 TYR A C 1
ATOM 5626 O O . TYR A 1 696 ? 19.520 10.593 21.617 1.00 88.00 696 TYR A O 1
ATOM 5634 N N . GLY A 1 697 ? 18.583 11.182 23.561 1.00 85.62 697 GLY A N 1
ATOM 5635 C CA . GLY A 1 697 ? 18.919 12.602 23.434 1.00 85.62 697 GLY A CA 1
ATOM 5636 C C . GLY A 1 697 ? 20.432 12.847 23.390 1.00 85.62 697 GLY A C 1
ATOM 5637 O O . GLY A 1 697 ? 20.904 13.617 22.560 1.00 85.62 697 GLY A O 1
ATOM 5638 N N . LYS A 1 698 ? 21.209 12.150 24.229 1.00 87.00 698 LYS A N 1
ATOM 5639 C CA . LYS A 1 698 ? 22.683 12.200 24.195 1.00 87.00 698 LYS A CA 1
ATOM 5640 C C . LYS A 1 698 ? 23.270 11.512 22.962 1.00 87.00 698 LYS A C 1
ATOM 5642 O O . LYS A 1 698 ? 24.331 11.922 22.504 1.00 87.00 698 LYS A O 1
ATOM 5647 N N . LEU A 1 699 ? 22.612 10.472 22.450 1.00 85.06 699 LEU A N 1
ATOM 5648 C CA . LEU A 1 699 ? 22.997 9.785 21.221 1.00 85.06 699 LEU A CA 1
ATOM 5649 C C . LEU A 1 699 ? 22.821 10.713 20.022 1.00 85.06 699 LEU A C 1
ATOM 5651 O O . LEU A 1 699 ? 23.745 10.827 19.232 1.00 85.06 699 LEU A O 1
ATOM 5655 N N . LEU A 1 700 ? 21.709 11.453 19.946 1.00 84.06 700 LEU A N 1
ATOM 5656 C CA . LEU A 1 700 ? 21.526 12.518 18.957 1.00 84.06 700 LEU A CA 1
ATOM 5657 C C . LEU A 1 700 ? 22.680 13.524 19.016 1.00 84.06 700 LEU A C 1
ATOM 5659 O O . LEU A 1 700 ? 23.224 13.874 17.987 1.00 84.06 700 LEU A O 1
ATOM 5663 N N . GLU A 1 701 ? 23.134 13.948 20.196 1.00 82.62 701 GLU A N 1
ATOM 5664 C CA . GLU A 1 701 ? 24.261 14.894 20.299 1.00 82.62 701 GLU A CA 1
ATOM 5665 C C . GLU A 1 701 ? 25.619 14.333 19.825 1.00 82.62 701 GLU A C 1
ATOM 5667 O O . GLU A 1 701 ? 26.534 15.117 19.573 1.00 82.62 701 GLU A O 1
ATOM 5672 N N . ARG A 1 702 ? 25.776 13.007 19.714 1.00 81.62 702 ARG A N 1
ATOM 5673 C CA . ARG A 1 702 ? 27.068 12.342 19.457 1.00 81.62 702 ARG A CA 1
ATOM 5674 C C . ARG A 1 702 ? 27.138 11.627 18.110 1.00 81.62 702 ARG A C 1
ATOM 5676 O O . ARG A 1 702 ? 28.208 11.601 17.511 1.00 81.62 702 ARG A O 1
ATOM 5683 N N . GLU A 1 703 ? 26.030 11.051 17.657 1.00 81.19 703 GLU A N 1
ATOM 5684 C CA . GLU A 1 703 ? 25.978 10.152 16.509 1.00 81.19 703 GLU A CA 1
ATOM 5685 C C . GLU A 1 703 ? 25.543 10.908 15.242 1.00 81.19 703 GLU A C 1
ATOM 5687 O O . GLU A 1 703 ? 24.482 11.544 15.229 1.00 81.19 703 GLU A O 1
ATOM 5692 N N . PRO A 1 704 ? 26.344 10.875 14.162 1.00 74.25 704 PRO A N 1
ATOM 5693 C CA . PRO A 1 704 ? 25.982 11.505 12.896 1.00 74.25 704 PRO A CA 1
ATOM 5694 C C . PRO A 1 704 ? 25.132 10.602 11.993 1.00 74.25 704 PRO A C 1
ATOM 5696 O O . PRO A 1 704 ? 24.493 11.112 11.069 1.00 74.25 704 PRO A O 1
ATOM 5699 N N . ASP A 1 705 ? 25.115 9.287 12.233 1.00 80.38 705 ASP A N 1
ATOM 5700 C CA . ASP A 1 705 ? 24.404 8.337 11.382 1.00 80.38 705 ASP A CA 1
ATOM 5701 C C . ASP A 1 705 ? 22.892 8.299 11.661 1.00 80.38 705 ASP A C 1
ATOM 5703 O O . ASP A 1 705 ? 22.413 7.913 12.729 1.00 80.38 705 ASP A O 1
ATOM 5707 N N . VAL A 1 706 ? 22.122 8.654 10.634 1.00 84.25 706 VAL A N 1
ATOM 5708 C CA . VAL A 1 706 ? 20.657 8.689 10.662 1.00 84.25 706 VAL A CA 1
ATOM 5709 C C . VAL A 1 706 ? 20.051 7.293 10.815 1.00 84.25 706 VAL A C 1
ATOM 5711 O O . VAL A 1 706 ? 19.010 7.162 11.459 1.00 84.25 706 VAL A O 1
ATOM 5714 N N . VAL A 1 707 ? 20.672 6.251 10.252 1.00 77.56 707 VAL A N 1
ATOM 5715 C CA . VAL A 1 707 ? 20.119 4.885 10.293 1.00 77.56 707 VAL A CA 1
ATOM 5716 C C . VAL A 1 707 ? 20.175 4.335 11.715 1.00 77.56 707 VAL A C 1
ATOM 5718 O O . VAL A 1 707 ? 19.161 3.857 12.229 1.00 77.56 707 VAL A O 1
ATOM 5721 N N . THR A 1 708 ? 21.314 4.501 12.389 1.00 77.69 708 THR A N 1
ATOM 5722 C CA . THR A 1 708 ? 21.489 4.151 13.806 1.00 77.69 708 THR A CA 1
ATOM 5723 C C . THR A 1 708 ? 20.489 4.899 14.695 1.00 77.69 708 THR A C 1
ATOM 5725 O O . THR A 1 708 ? 19.811 4.295 15.533 1.00 77.69 708 THR A O 1
ATOM 5728 N N . LEU A 1 709 ? 20.308 6.206 14.466 1.00 85.56 709 LEU A N 1
ATOM 5729 C CA . LEU A 1 709 ? 19.325 7.017 15.193 1.00 85.56 709 LEU A CA 1
ATOM 5730 C C . LEU A 1 709 ? 17.879 6.559 14.949 1.00 85.56 709 LEU A C 1
ATOM 5732 O O . LEU A 1 709 ? 17.063 6.592 15.874 1.00 85.56 709 LEU A O 1
ATOM 5736 N N . LEU A 1 710 ? 17.541 6.125 13.735 1.00 82.31 710 LEU A N 1
ATOM 5737 C CA . LEU A 1 710 ? 16.208 5.623 13.401 1.00 82.31 710 LEU A CA 1
ATOM 5738 C C . LEU A 1 710 ? 15.944 4.251 14.037 1.00 82.31 710 LEU A C 1
ATOM 5740 O O . LEU A 1 710 ? 14.849 4.010 14.552 1.00 82.31 710 LEU A O 1
ATOM 5744 N N . GLN A 1 711 ? 16.945 3.370 14.053 1.00 81.12 711 GLN A N 1
ATOM 5745 C CA . GLN A 1 711 ? 16.853 2.047 14.666 1.00 81.12 711 GLN A CA 1
ATOM 5746 C C . GLN A 1 711 ? 16.652 2.139 16.185 1.00 81.12 711 GLN A C 1
ATOM 5748 O O . GLN A 1 711 ? 15.748 1.495 16.731 1.00 81.12 711 GLN A O 1
ATOM 5753 N N . GLU A 1 712 ? 17.422 2.988 16.870 1.00 82.00 712 GLU A N 1
ATOM 5754 C CA . GLU A 1 712 ? 17.244 3.217 18.309 1.00 82.00 712 GLU A CA 1
ATOM 5755 C C . GLU A 1 712 ? 15.905 3.906 18.616 1.00 82.00 712 GLU A C 1
ATOM 5757 O O . GLU A 1 712 ? 15.218 3.548 19.576 1.00 82.00 712 GLU A O 1
ATOM 5762 N N . HIS A 1 713 ? 15.442 4.810 17.749 1.00 85.12 713 HIS A N 1
ATOM 5763 C CA . HIS A 1 713 ? 14.106 5.385 17.880 1.00 85.12 713 HIS A CA 1
ATOM 5764 C C . HIS A 1 713 ? 12.987 4.338 17.737 1.00 85.12 713 HIS A C 1
ATOM 5766 O O . HIS A 1 713 ? 12.050 4.305 18.542 1.00 85.12 713 HIS A O 1
ATOM 5772 N N . ALA A 1 714 ? 13.078 3.449 16.742 1.00 80.12 714 ALA A N 1
ATOM 5773 C CA . ALA A 1 714 ? 12.119 2.362 16.546 1.00 80.12 714 ALA A CA 1
ATOM 5774 C C . ALA A 1 714 ? 12.071 1.426 17.767 1.00 80.12 714 ALA A C 1
ATOM 5776 O O . ALA A 1 714 ? 10.997 0.980 18.186 1.00 80.12 714 ALA A O 1
ATOM 5777 N N . ARG A 1 715 ? 13.227 1.189 18.396 1.00 82.00 715 ARG A N 1
ATOM 5778 C CA . ARG A 1 715 ? 13.356 0.403 19.626 1.00 82.00 715 ARG A CA 1
ATOM 5779 C C . ARG A 1 715 ? 12.662 1.061 20.822 1.00 82.00 715 ARG A C 1
ATOM 5781 O O . ARG A 1 715 ? 11.907 0.387 21.526 1.00 82.00 715 ARG A O 1
ATOM 5788 N N . LEU A 1 716 ? 12.845 2.368 21.025 1.00 81.88 716 LEU A N 1
ATOM 5789 C CA . LEU A 1 716 ? 12.141 3.125 22.071 1.00 81.88 716 LEU A CA 1
ATOM 5790 C C . LEU A 1 716 ? 10.619 3.062 21.894 1.00 81.88 716 LEU A C 1
ATOM 5792 O O . LEU A 1 716 ? 9.881 2.799 22.848 1.00 81.88 716 LEU A O 1
ATOM 5796 N N . ARG A 1 717 ? 10.146 3.234 20.654 1.00 80.38 717 ARG A N 1
ATOM 5797 C CA . ARG A 1 717 ? 8.724 3.120 20.300 1.00 80.38 717 ARG A CA 1
ATOM 5798 C C . ARG A 1 717 ? 8.162 1.733 20.615 1.00 80.38 717 ARG A C 1
ATOM 5800 O O . ARG A 1 717 ? 7.074 1.612 21.183 1.00 80.38 717 ARG A O 1
ATOM 5807 N N . PHE A 1 718 ? 8.913 0.681 20.305 1.00 81.50 718 PHE A N 1
ATOM 5808 C CA . PHE A 1 718 ? 8.532 -0.691 20.631 1.00 81.50 718 PHE A CA 1
ATOM 5809 C C . PHE A 1 718 ? 8.393 -0.922 22.147 1.00 81.50 718 PHE A C 1
ATOM 5811 O O . PHE A 1 718 ? 7.429 -1.553 22.592 1.00 81.50 718 PHE A O 1
ATOM 5818 N N . TYR A 1 719 ? 9.302 -0.381 22.964 1.00 81.06 719 TYR A N 1
ATOM 5819 C CA . TYR A 1 719 ? 9.220 -0.509 24.424 1.00 81.06 719 TYR A CA 1
ATOM 5820 C C . TYR A 1 719 ? 8.034 0.247 25.024 1.00 81.06 719 TYR A C 1
ATOM 5822 O O . TYR A 1 719 ? 7.329 -0.300 25.877 1.00 81.06 719 TYR A O 1
ATOM 5830 N N . LEU A 1 720 ? 7.734 1.448 24.528 1.00 79.38 720 LEU A N 1
ATOM 5831 C CA . LEU A 1 720 ? 6.529 2.175 24.929 1.00 79.38 720 LEU A CA 1
ATOM 5832 C C . LEU A 1 720 ? 5.242 1.427 24.583 1.00 79.38 720 LEU A C 1
ATOM 5834 O O . LEU A 1 720 ? 4.336 1.355 25.417 1.00 79.38 720 LEU A O 1
ATOM 5838 N N . SER A 1 721 ? 5.178 0.818 23.396 1.00 79.19 721 SER A N 1
ATOM 5839 C CA . SER A 1 721 ? 4.044 -0.021 22.996 1.00 79.19 721 SER A CA 1
ATOM 5840 C C . SER A 1 721 ? 3.837 -1.190 23.969 1.00 79.19 721 SER A C 1
ATOM 5842 O O . SER A 1 721 ? 2.715 -1.455 24.405 1.00 79.19 721 SER A O 1
ATOM 5844 N N . LYS A 1 722 ? 4.921 -1.837 24.419 1.00 82.00 722 LYS A N 1
ATOM 5845 C CA . LYS A 1 722 ? 4.843 -2.905 25.429 1.00 82.00 722 LYS A CA 1
ATOM 5846 C C . LYS A 1 722 ? 4.361 -2.414 26.790 1.00 82.00 722 LYS A C 1
ATOM 5848 O O . LYS A 1 722 ? 3.550 -3.098 27.414 1.00 82.00 722 LYS A O 1
ATOM 5853 N N . ILE A 1 723 ? 4.847 -1.269 27.268 1.00 82.50 723 ILE A N 1
ATOM 5854 C CA . ILE A 1 723 ? 4.409 -0.690 28.552 1.00 82.50 723 ILE A CA 1
ATOM 5855 C C . ILE A 1 723 ? 2.929 -0.361 28.491 1.00 82.50 723 ILE A C 1
ATOM 5857 O O . ILE A 1 723 ? 2.171 -0.759 29.373 1.00 82.50 723 ILE A O 1
ATOM 5861 N N . SER A 1 724 ? 2.514 0.286 27.405 1.00 80.88 724 SER A N 1
ATOM 5862 C CA . SER A 1 724 ? 1.113 0.541 27.127 1.00 80.88 724 SER A CA 1
ATOM 5863 C C . SER A 1 724 ? 0.304 -0.757 27.187 1.00 80.88 724 SER A C 1
ATOM 5865 O O . SER A 1 724 ? -0.585 -0.897 28.019 1.00 80.88 724 SER A O 1
ATOM 5867 N N . HIS A 1 725 ? 0.661 -1.776 26.412 1.00 80.12 725 HIS A N 1
ATOM 5868 C CA . HIS A 1 725 ? -0.082 -3.033 26.420 1.00 80.12 725 HIS A CA 1
ATOM 5869 C C . HIS A 1 725 ? -0.186 -3.671 27.824 1.00 80.12 725 HIS A C 1
ATOM 5871 O O . HIS A 1 725 ? -1.240 -4.186 28.191 1.00 80.12 725 HIS A O 1
ATOM 5877 N N . ARG A 1 726 ? 0.880 -3.624 28.636 1.00 85.06 726 ARG A N 1
ATOM 5878 C CA . ARG A 1 726 ? 0.911 -4.222 29.987 1.00 85.06 726 ARG A CA 1
ATOM 5879 C C . ARG A 1 726 ? -0.001 -3.516 30.995 1.00 85.06 726 ARG A C 1
ATOM 5881 O O . ARG A 1 726 ? -0.575 -4.189 31.847 1.00 85.06 726 ARG A O 1
ATOM 5888 N N . PHE A 1 727 ? -0.145 -2.193 30.899 1.00 85.38 727 PHE A N 1
ATOM 5889 C CA . PHE A 1 727 ? -0.864 -1.378 31.890 1.00 85.38 727 PHE A CA 1
ATOM 5890 C C . PHE A 1 727 ? -2.231 -0.860 31.420 1.00 85.38 727 PHE A C 1
ATOM 5892 O O . PHE A 1 727 ? -2.938 -0.233 32.204 1.00 85.38 727 PHE A O 1
ATOM 5899 N N . ARG A 1 728 ? -2.642 -1.136 30.174 1.00 85.00 728 ARG A N 1
ATOM 5900 C CA . ARG A 1 728 ? -3.884 -0.591 29.588 1.00 85.00 728 ARG A CA 1
ATOM 5901 C C . ARG A 1 728 ? -5.120 -0.932 30.397 1.00 85.00 728 ARG A C 1
ATOM 5903 O O . ARG A 1 728 ? -5.881 -0.046 30.762 1.00 85.00 728 ARG A O 1
ATOM 5910 N N . ILE A 1 729 ? -5.299 -2.217 30.675 1.00 85.00 729 ILE A N 1
ATOM 5911 C CA . ILE A 1 729 ? -6.463 -2.710 31.411 1.00 85.00 729 ILE A CA 1
ATOM 5912 C C . ILE A 1 729 ? -6.436 -2.179 32.848 1.00 85.00 729 ILE A C 1
ATOM 5914 O O . ILE A 1 729 ? -7.462 -1.727 33.340 1.00 85.00 729 ILE A O 1
ATOM 5918 N N . TYR A 1 730 ? -5.258 -2.151 33.481 1.00 89.00 730 TYR A N 1
ATOM 5919 C CA . TYR A 1 730 ? -5.081 -1.617 34.832 1.00 89.00 730 TYR A CA 1
ATOM 5920 C C . TYR A 1 730 ? -5.526 -0.154 34.939 1.00 89.00 730 TYR A C 1
ATOM 5922 O O . TYR A 1 730 ? -6.368 0.161 35.772 1.00 89.00 730 TYR A O 1
ATOM 5930 N N . LEU A 1 731 ? -5.013 0.728 34.075 1.00 85.50 731 LEU A N 1
ATOM 5931 C CA . LEU A 1 731 ? -5.356 2.150 34.128 1.00 85.50 731 LEU A CA 1
ATOM 5932 C C . LEU A 1 731 ? -6.832 2.393 33.798 1.00 85.50 731 LEU A C 1
ATOM 5934 O O . LEU A 1 731 ? -7.472 3.186 34.478 1.00 85.50 731 LEU A O 1
ATOM 5938 N N . LEU A 1 732 ? -7.394 1.690 32.806 1.00 85.12 732 LEU A N 1
ATOM 5939 C CA . LEU A 1 732 ? -8.821 1.804 32.480 1.00 85.12 732 LEU A CA 1
ATOM 5940 C C . LEU A 1 732 ? -9.706 1.388 33.658 1.00 85.12 732 LEU A C 1
ATOM 5942 O O . LEU A 1 732 ? -10.631 2.116 34.004 1.00 85.12 732 LEU A O 1
ATOM 5946 N N . LEU A 1 733 ? -9.405 0.256 34.302 1.00 88.50 733 LEU A N 1
ATOM 5947 C CA . LEU A 1 733 ? -10.135 -0.187 35.490 1.00 88.50 733 LEU A CA 1
ATOM 5948 C C . LEU A 1 733 ? -9.963 0.793 36.652 1.00 88.50 733 LEU A C 1
ATOM 5950 O O . LEU A 1 733 ? -10.944 1.108 37.317 1.00 88.50 733 LEU A O 1
ATOM 5954 N N . GLN A 1 734 ? -8.754 1.318 36.863 1.00 88.38 734 GLN A N 1
ATOM 5955 C CA . GLN A 1 734 ? -8.481 2.306 37.904 1.00 88.38 734 GLN A CA 1
ATOM 5956 C C . GLN A 1 734 ? -9.323 3.576 37.708 1.00 88.38 734 GLN A C 1
ATOM 5958 O O . GLN A 1 734 ? -9.988 4.003 38.649 1.00 88.38 734 GLN A O 1
ATOM 5963 N N . PHE A 1 735 ? -9.349 4.146 36.497 1.00 85.31 735 PHE A N 1
ATOM 5964 C CA . PHE A 1 735 ? -10.173 5.321 36.195 1.00 85.31 735 PHE A CA 1
ATOM 5965 C C . PHE A 1 735 ? -11.662 5.027 36.375 1.00 85.31 735 PHE A C 1
ATOM 5967 O O . PHE A 1 735 ? -12.347 5.763 37.075 1.00 85.31 735 PHE A O 1
ATOM 5974 N N . VAL A 1 736 ? -12.156 3.920 35.813 1.00 87.12 736 VAL A N 1
ATOM 5975 C CA . VAL A 1 736 ? -13.575 3.548 35.904 1.00 87.12 736 VAL A CA 1
ATOM 5976 C C . VAL A 1 736 ? -14.011 3.355 37.359 1.00 87.12 736 VAL A C 1
ATOM 5978 O O . VAL A 1 736 ? -15.037 3.898 37.762 1.00 87.12 736 VAL A O 1
ATOM 5981 N N . ILE A 1 737 ? -13.235 2.624 38.165 1.00 90.88 737 ILE A N 1
ATOM 5982 C CA . ILE A 1 737 ? -13.577 2.353 39.568 1.00 90.88 737 ILE A CA 1
ATOM 5983 C C . ILE A 1 737 ? -13.563 3.643 40.392 1.00 90.88 737 ILE A C 1
ATOM 5985 O O . ILE A 1 737 ? -14.487 3.857 41.177 1.00 90.88 737 ILE A O 1
ATOM 5989 N N . VAL A 1 738 ? -12.564 4.516 40.213 1.00 88.50 738 VAL A N 1
ATOM 5990 C CA . VAL A 1 738 ? -12.510 5.792 40.944 1.00 88.50 738 VAL A CA 1
ATOM 5991 C C . VAL A 1 738 ? -13.665 6.707 40.539 1.00 88.50 738 VAL A C 1
ATOM 5993 O O . VAL A 1 738 ? -14.364 7.205 41.417 1.00 88.50 738 VAL A O 1
ATOM 5996 N N . THR A 1 739 ? -13.950 6.861 39.243 1.00 85.19 739 THR A N 1
ATOM 5997 C CA . THR A 1 739 ? -15.069 7.695 38.780 1.00 85.19 739 THR A CA 1
ATOM 5998 C C . THR A 1 739 ? -16.416 7.177 39.293 1.00 85.19 739 THR A C 1
ATOM 6000 O O . THR A 1 739 ? -17.217 7.958 39.807 1.00 85.19 739 THR A O 1
ATOM 6003 N N . ILE A 1 740 ? -16.665 5.861 39.228 1.00 89.25 740 ILE A N 1
ATOM 6004 C CA . ILE A 1 740 ? -17.887 5.256 39.784 1.00 89.25 740 ILE A CA 1
ATOM 6005 C C . ILE A 1 740 ? -17.956 5.489 41.299 1.00 89.25 740 ILE A C 1
ATOM 6007 O O . ILE A 1 740 ? -18.996 5.901 41.806 1.00 89.25 740 ILE A O 1
ATOM 6011 N N . SER A 1 741 ? -16.852 5.280 42.022 1.00 88.62 741 SER A N 1
ATOM 6012 C CA . SER A 1 741 ? -16.766 5.502 43.471 1.00 88.62 741 SER A CA 1
ATOM 6013 C C . SER A 1 741 ? -17.100 6.946 43.855 1.00 88.62 741 SER A C 1
ATOM 6015 O O . SER A 1 741 ? -17.844 7.185 44.811 1.00 88.62 741 SER A O 1
ATOM 6017 N N . GLN A 1 742 ? -16.577 7.921 43.113 1.00 84.81 742 GLN A N 1
ATOM 6018 C CA . GLN A 1 742 ? -16.840 9.333 43.371 1.00 84.81 742 GLN A CA 1
ATOM 6019 C C . GLN A 1 742 ? -18.281 9.721 43.052 1.00 84.81 742 GLN A C 1
ATOM 6021 O O . GLN A 1 742 ? -18.895 10.444 43.834 1.00 84.81 742 GLN A O 1
ATOM 6026 N N . PHE A 1 743 ? -18.858 9.197 41.968 1.00 85.44 743 PHE A N 1
ATOM 6027 C CA . PHE A 1 743 ? -20.264 9.438 41.643 1.00 85.44 743 PHE A CA 1
ATOM 6028 C C . PHE A 1 743 ? -21.208 8.816 42.682 1.00 85.44 743 PHE A C 1
ATOM 6030 O O . PHE A 1 743 ? -22.171 9.451 43.106 1.00 85.44 743 PHE A O 1
ATOM 6037 N N . MET A 1 744 ? -20.897 7.607 43.163 1.00 86.19 744 MET A N 1
ATOM 6038 C CA . MET A 1 744 ? -21.626 6.979 44.270 1.00 86.19 744 MET A CA 1
ATOM 6039 C C . MET A 1 744 ? -21.538 7.819 45.548 1.00 86.19 744 MET A C 1
ATOM 6041 O O . MET A 1 744 ? -22.558 8.063 46.188 1.00 86.19 744 MET A O 1
ATOM 6045 N N . THR A 1 745 ? -20.348 8.328 45.880 1.00 84.62 745 THR A N 1
ATOM 6046 C CA . THR A 1 745 ? -20.145 9.217 47.037 1.00 84.62 745 THR A CA 1
ATOM 6047 C C . THR A 1 745 ? -20.945 10.515 46.893 1.00 84.62 745 THR A C 1
ATOM 6049 O O . THR A 1 745 ? -21.574 10.977 47.847 1.00 84.62 745 THR A O 1
ATOM 6052 N N . LEU A 1 746 ? -20.977 11.096 45.691 1.00 84.94 746 LEU A N 1
ATOM 6053 C CA . LEU A 1 746 ? -21.759 12.291 45.384 1.00 84.94 746 LEU A CA 1
ATOM 6054 C C . LEU A 1 746 ? -23.268 12.044 45.549 1.00 84.94 746 LEU A C 1
ATOM 6056 O O . LEU A 1 746 ? -23.939 12.842 46.201 1.00 84.94 746 LEU A O 1
ATOM 6060 N N . SER A 1 747 ? -23.797 10.934 45.020 1.00 85.31 747 SER A N 1
ATOM 6061 C CA . SER A 1 747 ? -25.219 10.571 45.160 1.00 85.31 747 SER A CA 1
ATOM 6062 C C . SER A 1 747 ? -25.585 10.364 46.628 1.00 85.31 747 SER A C 1
ATOM 6064 O O . SER A 1 747 ? -26.507 10.998 47.136 1.00 85.31 747 SER A O 1
ATOM 6066 N N . GLN A 1 748 ? -24.792 9.566 47.351 1.00 84.94 748 GLN A N 1
ATOM 6067 C CA . GLN A 1 748 ? -25.028 9.245 48.760 1.00 84.94 748 GLN A CA 1
ATOM 6068 C C . GLN A 1 748 ? -24.994 10.483 49.666 1.00 84.94 748 GLN A C 1
ATOM 6070 O O . GLN A 1 748 ? -25.826 10.618 50.561 1.00 84.94 748 GLN A O 1
ATOM 6075 N N . THR A 1 749 ? -24.065 11.411 49.424 1.00 82.75 749 THR A N 1
ATOM 6076 C CA . THR A 1 749 ? -23.972 12.665 50.193 1.00 82.75 749 THR A CA 1
ATOM 6077 C C . THR A 1 749 ? -25.042 13.694 49.814 1.00 82.75 749 THR A C 1
ATOM 6079 O O . THR A 1 749 ? -25.306 14.602 50.603 1.00 82.75 749 THR A O 1
ATOM 6082 N N . THR A 1 750 ? -25.669 13.565 48.640 1.00 84.12 750 THR A N 1
ATOM 6083 C CA . THR A 1 750 ? -26.736 14.466 48.168 1.00 84.12 750 THR A CA 1
ATOM 6084 C C . THR A 1 750 ? -28.129 13.981 48.576 1.00 84.12 750 THR A C 1
ATOM 6086 O O . THR A 1 750 ? -28.966 14.797 48.946 1.00 84.12 750 THR A O 1
ATOM 6089 N N . GLU A 1 751 ? -28.376 12.670 48.543 1.00 84.94 751 GLU A N 1
ATOM 6090 C CA . GLU A 1 751 ? -29.652 12.052 48.939 1.00 84.94 751 GLU A CA 1
ATOM 6091 C C . GLU A 1 751 ? -29.862 12.021 50.459 1.00 84.94 751 GLU A C 1
ATOM 6093 O O . GLU A 1 751 ? -30.994 11.937 50.942 1.00 84.94 751 GLU A O 1
ATOM 6098 N N . TYR A 1 752 ? -28.781 12.080 51.239 1.00 83.69 752 TYR A N 1
ATOM 6099 C CA . TYR A 1 752 ? -28.871 12.046 52.690 1.00 83.69 752 TYR A CA 1
ATOM 6100 C C . TYR A 1 752 ? -29.384 13.378 53.256 1.00 83.69 752 TYR A C 1
ATOM 6102 O O . TYR A 1 752 ? -28.697 14.396 53.236 1.00 83.69 752 TYR A O 1
ATOM 6110 N N . ASN A 1 753 ? -30.590 13.349 53.828 1.00 77.25 753 ASN A N 1
ATOM 6111 C CA . ASN A 1 753 ? -31.264 14.525 54.394 1.00 77.25 753 ASN A CA 1
ATOM 6112 C C . ASN A 1 753 ? -30.731 14.960 55.780 1.00 77.25 753 ASN A C 1
ATOM 6114 O O . ASN A 1 753 ? -31.195 15.960 56.329 1.00 77.25 753 ASN A O 1
ATOM 6118 N N . GLY A 1 754 ? -29.798 14.209 56.379 1.00 74.56 754 GLY A N 1
ATOM 6119 C CA . GLY A 1 754 ? -29.200 14.516 57.684 1.00 74.56 754 GLY A CA 1
ATOM 6120 C C . GLY A 1 754 ? -27.905 15.335 57.592 1.00 74.56 754 GLY A C 1
ATOM 6121 O O . GLY A 1 754 ? -27.329 15.517 56.523 1.00 74.56 754 GLY A O 1
ATOM 6122 N N . MET A 1 755 ? -27.403 15.816 58.734 1.00 75.94 755 MET A N 1
ATOM 6123 C CA . MET A 1 755 ? -26.123 16.534 58.783 1.00 75.94 755 MET A CA 1
ATOM 6124 C C . MET A 1 755 ? -24.948 15.559 58.621 1.00 75.94 755 MET A C 1
ATOM 6126 O O . MET A 1 755 ? -24.812 14.612 59.401 1.00 75.94 755 MET A O 1
ATOM 6130 N N . VAL A 1 756 ? -24.088 15.811 57.632 1.00 78.38 756 VAL A N 1
ATOM 6131 C CA . VAL A 1 756 ? -22.820 15.095 57.445 1.00 78.38 756 VAL A CA 1
ATOM 6132 C C . VAL A 1 756 ? -21.717 15.862 58.176 1.00 78.38 756 VAL A C 1
ATOM 6134 O O . VAL A 1 756 ? -21.514 17.052 57.951 1.00 78.38 756 VAL A O 1
ATOM 6137 N N . THR A 1 757 ? -21.032 15.189 59.089 1.00 77.94 757 THR A N 1
ATOM 6138 C CA . THR A 1 757 ? -19.963 15.718 59.938 1.00 77.94 757 THR A CA 1
ATOM 6139 C C . THR A 1 757 ? -18.677 14.926 59.711 1.00 77.94 757 THR A C 1
ATOM 6141 O O . THR A 1 757 ? -18.674 13.835 59.133 1.00 77.94 757 THR A O 1
ATOM 6144 N N . ILE A 1 758 ? -17.562 15.431 60.241 1.00 77.00 758 ILE A N 1
ATOM 6145 C CA . ILE A 1 758 ? -16.274 14.728 60.179 1.00 77.00 758 ILE A CA 1
ATOM 6146 C C . ILE A 1 758 ? -16.313 13.347 60.861 1.00 77.00 758 ILE A C 1
ATOM 6148 O O . ILE A 1 758 ? -15.570 12.448 60.470 1.00 77.00 758 ILE A O 1
ATOM 6152 N N . SER A 1 759 ? -17.199 13.152 61.846 1.00 75.38 759 SER A N 1
ATOM 6153 C CA . SER A 1 759 ? -17.376 11.866 62.527 1.00 75.38 759 SER A CA 1
ATOM 6154 C C . SER A 1 759 ? -18.110 10.846 61.652 1.00 75.38 759 SER A C 1
ATOM 6156 O O . SER A 1 759 ? -17.607 9.738 61.481 1.00 75.38 759 SER A O 1
ATOM 6158 N N . ASN A 1 760 ? -19.246 11.221 61.052 1.00 78.62 760 ASN A N 1
ATOM 6159 C CA . ASN A 1 760 ? -20.113 10.278 60.336 1.00 78.62 760 ASN A CA 1
ATOM 6160 C C . ASN A 1 760 ? -19.809 10.132 58.829 1.00 78.62 760 ASN A C 1
ATOM 6162 O O . ASN A 1 760 ? -20.204 9.131 58.237 1.00 78.62 760 ASN A O 1
ATOM 6166 N N . GLY A 1 761 ? -19.094 11.087 58.221 1.00 77.94 761 GLY A N 1
ATOM 6167 C CA . GLY A 1 761 ? -18.770 11.103 56.788 1.00 77.94 761 GLY A CA 1
ATOM 6168 C C . GLY A 1 761 ? -17.289 11.320 56.466 1.00 77.94 761 GLY A C 1
ATOM 6169 O O . GLY A 1 761 ? -16.921 11.368 55.293 1.00 77.94 761 GLY A O 1
ATOM 6170 N N . GLY A 1 762 ? -16.419 11.435 57.477 1.00 80.12 762 GLY A N 1
ATOM 6171 C CA . GLY A 1 762 ? -14.991 11.720 57.285 1.00 80.12 762 GLY A CA 1
ATOM 6172 C C . GLY A 1 762 ? -14.236 10.683 56.444 1.00 80.12 762 GLY A C 1
ATOM 6173 O O . GLY A 1 762 ? -13.267 11.038 55.775 1.00 80.12 762 GLY A O 1
ATOM 6174 N N . ASP A 1 763 ? -14.690 9.428 56.397 1.00 83.50 763 ASP A N 1
ATOM 6175 C CA . ASP A 1 763 ? -14.041 8.403 55.571 1.00 83.50 763 ASP A CA 1
ATOM 6176 C C . ASP A 1 763 ? -14.216 8.619 54.067 1.00 83.50 763 ASP A C 1
ATOM 6178 O O . ASP A 1 763 ? -13.346 8.202 53.302 1.00 83.50 763 ASP A O 1
ATOM 6182 N N . PHE A 1 764 ? -15.255 9.335 53.620 1.00 85.62 764 PHE A N 1
ATOM 6183 C CA . PHE A 1 764 ? -15.344 9.737 52.216 1.00 85.62 764 PHE A CA 1
ATOM 6184 C C . PHE A 1 764 ? -14.223 10.701 51.852 1.00 85.62 764 PHE A C 1
ATOM 6186 O O . PHE A 1 764 ? -13.595 10.538 50.808 1.00 85.62 764 PHE A O 1
ATOM 6193 N N . ALA A 1 765 ? -13.929 11.671 52.722 1.00 80.94 765 ALA A N 1
ATOM 6194 C CA . ALA A 1 765 ? -12.840 12.616 52.507 1.00 80.94 765 ALA A CA 1
ATOM 6195 C C . ALA A 1 765 ? -11.486 11.892 52.453 1.00 80.94 765 ALA A C 1
ATOM 6197 O O . ALA A 1 765 ? -10.720 12.083 51.510 1.00 80.94 765 ALA A O 1
ATOM 6198 N N . VAL A 1 766 ? -11.224 11.001 53.416 1.00 87.19 766 VAL A N 1
ATOM 6199 C CA . VAL A 1 766 ? -9.986 10.208 53.467 1.00 87.19 766 VAL A CA 1
ATOM 6200 C C . VAL A 1 766 ? -9.856 9.291 52.241 1.00 87.19 766 VAL A C 1
ATOM 6202 O O . VAL A 1 766 ? -8.804 9.266 51.603 1.00 87.19 766 VAL A O 1
ATOM 6205 N N . SER A 1 767 ? -10.928 8.589 51.860 1.00 87.69 767 SER A N 1
ATOM 6206 C CA . SER A 1 767 ? -10.965 7.702 50.688 1.00 87.69 767 SER A CA 1
ATOM 6207 C C . SER A 1 767 ? -10.740 8.464 49.377 1.00 87.69 767 SER A C 1
ATOM 6209 O O . SER A 1 767 ? -9.909 8.060 48.560 1.00 87.69 767 SER A O 1
ATOM 6211 N N . THR A 1 768 ? -11.414 9.604 49.199 1.00 84.88 768 THR A N 1
ATOM 6212 C CA . THR A 1 768 ? -11.312 10.421 47.980 1.00 84.88 768 THR A CA 1
ATOM 6213 C C . THR A 1 768 ? -9.905 11.005 47.824 1.00 84.88 768 THR A C 1
ATOM 6215 O O . THR A 1 768 ? -9.346 10.964 46.731 1.00 84.88 768 THR A O 1
ATOM 6218 N N . ILE A 1 769 ? -9.276 11.468 48.915 1.00 84.56 769 ILE A N 1
ATOM 6219 C CA . ILE A 1 769 ? -7.882 11.947 48.891 1.00 84.56 769 ILE A CA 1
ATOM 6220 C C . ILE A 1 769 ? -6.937 10.845 48.395 1.00 84.56 769 ILE A C 1
ATOM 6222 O O . ILE A 1 769 ? -6.110 11.097 47.520 1.00 84.56 769 ILE A O 1
ATOM 6226 N N . VAL A 1 770 ? -7.073 9.616 48.901 1.00 87.88 770 VAL A N 1
ATOM 6227 C CA . VAL A 1 770 ? -6.225 8.489 48.476 1.00 87.88 770 VAL A CA 1
ATOM 6228 C C . VAL A 1 770 ? -6.438 8.127 47.008 1.00 87.88 770 VAL A C 1
ATOM 6230 O O . VAL A 1 770 ? -5.460 7.938 46.282 1.00 87.88 770 VAL A O 1
ATOM 6233 N N . GLN A 1 771 ? -7.691 8.061 46.552 1.00 87.44 771 GLN A N 1
ATOM 6234 C CA . GLN A 1 771 ? -8.020 7.768 45.152 1.00 87.44 771 GLN A CA 1
ATOM 6235 C C . GLN A 1 771 ? -7.418 8.813 44.200 1.00 87.44 771 GLN A C 1
ATOM 6237 O O . GLN A 1 771 ? -6.816 8.457 43.184 1.00 87.44 771 GLN A O 1
ATOM 6242 N N . VAL A 1 772 ? -7.488 10.093 44.570 1.00 83.00 772 VAL A N 1
ATOM 6243 C CA . VAL A 1 772 ? -6.920 11.189 43.777 1.00 83.00 772 VAL A CA 1
ATOM 6244 C C . VAL A 1 772 ? -5.395 11.166 43.779 1.00 83.00 772 VAL A C 1
ATOM 6246 O O . VAL A 1 772 ? -4.788 11.298 42.717 1.00 83.00 772 VAL A O 1
ATOM 6249 N N . VAL A 1 773 ? -4.748 10.915 44.922 1.00 86.00 773 VAL A N 1
ATOM 6250 C CA . VAL A 1 773 ? -3.286 10.734 44.980 1.00 86.00 773 VAL A CA 1
ATOM 6251 C C . VAL A 1 773 ? -2.842 9.588 44.060 1.00 86.00 773 VAL A C 1
ATOM 6253 O O . VAL A 1 773 ? -1.883 9.747 43.302 1.00 86.00 773 VAL A O 1
ATOM 6256 N N . ALA A 1 774 ? -3.559 8.461 44.061 1.00 87.62 774 ALA A N 1
ATOM 6257 C CA . ALA A 1 774 ? -3.263 7.308 43.211 1.00 87.62 774 ALA A CA 1
ATOM 6258 C C . ALA A 1 774 ? -3.358 7.638 41.705 1.00 87.62 774 ALA A C 1
ATOM 6260 O O . ALA A 1 774 ? -2.461 7.282 40.932 1.00 87.62 774 ALA A O 1
ATOM 6261 N N . ILE A 1 775 ? -4.406 8.360 41.289 1.00 85.44 775 ILE A N 1
ATOM 6262 C CA . ILE A 1 775 ? -4.575 8.816 39.901 1.00 85.44 775 ILE A CA 1
ATOM 6263 C C . ILE A 1 775 ? -3.491 9.824 39.511 1.00 85.44 775 ILE A C 1
ATOM 6265 O O . ILE A 1 775 ? -2.877 9.682 38.452 1.00 85.44 775 ILE A O 1
ATOM 6269 N N . ILE A 1 776 ? -3.212 10.815 40.363 1.00 83.75 776 ILE A N 1
ATOM 6270 C CA . ILE A 1 776 ? -2.212 11.856 40.091 1.00 83.75 776 ILE A CA 1
ATOM 6271 C C . ILE A 1 776 ? -0.824 11.242 39.910 1.00 83.75 776 ILE A C 1
ATOM 6273 O O . ILE A 1 776 ? -0.096 11.648 39.005 1.00 83.75 776 ILE A O 1
ATOM 6277 N N . LEU A 1 777 ? -0.450 10.243 40.717 1.00 86.69 777 LEU A N 1
ATOM 6278 C CA . LEU A 1 777 ? 0.824 9.537 40.556 1.00 86.69 777 LEU A CA 1
ATOM 6279 C C . LEU A 1 777 ? 0.943 8.882 39.170 1.00 86.69 777 LEU A C 1
ATOM 6281 O O . LEU A 1 777 ? 1.988 9.007 38.523 1.00 86.69 777 LEU A O 1
ATOM 6285 N N . CYS A 1 778 ? -0.125 8.239 38.690 1.00 86.19 778 CYS A N 1
ATOM 6286 C CA . CYS A 1 778 ? -0.148 7.601 37.372 1.00 86.19 778 CYS A CA 1
ATOM 6287 C C . CYS A 1 778 ? -0.144 8.630 36.232 1.00 86.19 778 CYS A C 1
ATOM 6289 O O . CYS A 1 778 ? 0.656 8.517 35.301 1.00 86.19 778 CYS A O 1
ATOM 6291 N N . LEU A 1 779 ? -0.984 9.665 36.321 1.00 81.81 779 LEU A N 1
ATOM 6292 C CA . LEU A 1 779 ? -1.069 10.725 35.315 1.00 81.81 779 LEU A CA 1
ATOM 6293 C C . LEU A 1 779 ? 0.234 11.516 35.215 1.00 81.81 779 LEU A C 1
ATOM 6295 O O . LEU A 1 779 ? 0.706 11.760 34.111 1.00 81.81 779 LEU A O 1
ATOM 6299 N N . ASN A 1 780 ? 0.862 11.861 36.340 1.00 83.25 780 ASN A N 1
ATOM 6300 C CA . ASN A 1 780 ? 2.137 12.575 36.352 1.00 83.25 780 ASN A CA 1
ATOM 6301 C C . ASN A 1 780 ? 3.258 11.743 35.703 1.00 83.25 780 ASN A C 1
ATOM 6303 O O . ASN A 1 780 ? 4.037 12.267 34.908 1.00 83.25 780 ASN A O 1
ATOM 6307 N N . ALA A 1 781 ? 3.321 10.435 35.981 1.00 85.12 781 ALA A N 1
ATOM 6308 C CA . ALA A 1 781 ? 4.274 9.542 35.318 1.00 85.12 781 ALA A CA 1
ATOM 6309 C C . ALA A 1 781 ? 4.064 9.509 33.796 1.00 85.12 781 ALA A C 1
ATOM 6311 O O . ALA A 1 781 ? 5.022 9.697 33.041 1.00 85.12 781 ALA A O 1
ATOM 6312 N N . ALA A 1 782 ? 2.812 9.329 33.357 1.00 81.69 782 ALA A N 1
ATOM 6313 C CA . ALA A 1 782 ? 2.431 9.295 31.945 1.00 81.69 782 ALA A CA 1
ATOM 6314 C C . ALA A 1 782 ? 2.683 10.639 31.234 1.00 81.69 782 ALA A C 1
ATOM 6316 O O . ALA A 1 782 ? 3.162 10.664 30.098 1.00 81.69 782 ALA A O 1
ATOM 6317 N N . ALA A 1 783 ? 2.433 11.758 31.914 1.00 78.44 783 ALA A N 1
ATOM 6318 C CA . ALA A 1 783 ? 2.712 13.102 31.419 1.00 78.44 783 ALA A CA 1
ATOM 6319 C C . ALA A 1 783 ? 4.212 13.324 31.223 1.00 78.44 783 ALA A C 1
ATOM 6321 O O . ALA A 1 783 ? 4.654 13.804 30.181 1.00 78.44 783 ALA A O 1
ATOM 6322 N N . LYS A 1 784 ? 5.014 12.949 32.226 1.00 83.81 784 LYS A N 1
ATOM 6323 C CA . LYS A 1 784 ? 6.460 13.175 32.233 1.00 83.81 784 LYS A CA 1
ATOM 6324 C C . LYS A 1 784 ? 7.155 12.435 31.092 1.00 83.81 784 LYS A C 1
ATOM 6326 O O . LYS A 1 784 ? 8.005 13.020 30.423 1.00 83.81 784 LYS A O 1
ATOM 6331 N N . ILE A 1 785 ? 6.788 11.178 30.850 1.00 81.12 785 ILE A N 1
ATOM 6332 C CA . ILE A 1 785 ? 7.342 10.393 29.741 1.00 81.12 785 ILE A CA 1
ATOM 6333 C C . ILE A 1 785 ? 6.833 10.885 28.379 1.00 81.12 785 ILE A C 1
ATOM 6335 O O . ILE A 1 785 ? 7.643 11.026 27.470 1.00 81.12 785 ILE A O 1
ATOM 6339 N N . SER A 1 786 ? 5.555 11.267 28.261 1.00 77.94 786 SER A N 1
ATOM 6340 C CA . SER A 1 786 ? 5.001 11.865 27.031 1.00 77.94 786 SER A CA 1
ATOM 6341 C C . SER A 1 786 ? 5.660 13.207 26.685 1.00 77.94 786 SER A C 1
ATOM 6343 O O . SER A 1 786 ? 5.937 13.495 25.525 1.00 77.94 786 SER A O 1
ATOM 6345 N N . HIS A 1 787 ? 5.984 14.023 27.687 1.00 78.62 787 HIS A N 1
ATOM 6346 C CA . HIS A 1 787 ? 6.700 15.279 27.482 1.00 78.62 787 HIS A CA 1
ATOM 6347 C C . HIS A 1 787 ? 8.152 15.051 27.043 1.00 78.62 787 HIS A C 1
ATOM 6349 O O . HIS A 1 787 ? 8.657 15.732 26.154 1.00 78.62 787 HIS A O 1
ATOM 6355 N N . ARG A 1 788 ? 8.849 14.090 27.666 1.00 84.00 788 ARG A N 1
ATOM 6356 C CA . ARG A 1 788 ? 10.227 13.726 27.286 1.00 84.00 788 ARG A CA 1
ATOM 6357 C C . ARG A 1 788 ? 10.290 13.216 25.850 1.00 84.00 788 ARG A C 1
ATOM 6359 O O . ARG A 1 788 ? 11.141 13.650 25.084 1.00 84.00 788 ARG A O 1
ATOM 6366 N N . ALA A 1 789 ? 9.334 12.374 25.496 1.00 78.06 789 ALA A N 1
ATOM 6367 C CA . ALA A 1 789 ? 9.090 11.886 24.155 1.00 78.06 789 ALA A CA 1
ATOM 6368 C C . ALA A 1 789 ? 8.913 13.011 23.119 1.00 78.06 789 ALA A C 1
ATOM 6370 O O . ALA A 1 789 ? 9.642 13.058 22.131 1.00 78.06 789 ALA A O 1
ATOM 6371 N N . GLN A 1 790 ? 8.007 13.961 23.371 1.00 76.81 790 GLN A N 1
ATOM 6372 C CA . GLN A 1 790 ? 7.792 15.124 22.496 1.00 76.81 790 GLN A CA 1
ATOM 6373 C C . GLN A 1 790 ? 9.047 16.002 22.355 1.00 76.81 790 GLN A C 1
ATOM 6375 O O . GLN A 1 790 ? 9.296 16.568 21.292 1.00 76.81 790 GLN A O 1
ATOM 6380 N N . GLY A 1 791 ? 9.874 16.077 23.402 1.00 80.19 791 GLY A N 1
ATOM 6381 C CA . GLY A 1 791 ? 11.136 16.816 23.384 1.00 80.19 791 GLY A CA 1
ATOM 6382 C C . GLY A 1 791 ? 12.163 16.294 22.374 1.00 80.19 791 GLY A C 1
ATOM 6383 O O . GLY A 1 791 ? 13.019 17.068 21.943 1.00 80.19 791 GLY A O 1
ATOM 6384 N N . ILE A 1 792 ? 12.071 15.027 21.948 1.00 84.75 792 ILE A N 1
ATOM 6385 C CA . ILE A 1 792 ? 13.008 14.433 20.981 1.00 84.75 792 ILE A CA 1
ATOM 6386 C C . ILE A 1 792 ? 12.975 15.167 19.642 1.00 84.75 792 ILE A C 1
ATOM 6388 O O . ILE A 1 792 ? 14.032 15.387 19.061 1.00 84.75 792 ILE A O 1
ATOM 6392 N N . GLY A 1 793 ? 11.798 15.582 19.165 1.00 83.88 793 GLY A N 1
ATOM 6393 C CA . GLY A 1 793 ? 11.690 16.324 17.907 1.00 83.88 793 GLY A CA 1
ATOM 6394 C C . GLY A 1 793 ? 12.499 17.621 17.948 1.00 83.88 793 GLY A C 1
ATOM 6395 O O . GLY A 1 793 ? 13.264 17.901 17.032 1.00 83.88 793 GLY A O 1
ATOM 6396 N N . ALA A 1 794 ? 12.419 18.362 19.058 1.00 84.94 794 ALA A N 1
ATOM 6397 C CA . ALA A 1 794 ? 13.196 19.584 19.263 1.00 84.94 794 ALA A CA 1
ATOM 6398 C C . ALA A 1 794 ? 14.707 19.313 19.400 1.00 84.94 794 ALA A C 1
ATOM 6400 O O . ALA A 1 794 ? 15.521 20.056 18.848 1.00 84.94 794 ALA A O 1
ATOM 6401 N N . LEU A 1 795 ? 15.091 18.237 20.098 1.00 86.19 795 LEU A N 1
ATOM 6402 C CA . LEU A 1 795 ? 16.484 17.777 20.189 1.00 86.19 795 LEU A CA 1
ATOM 6403 C C . LEU A 1 795 ? 17.045 17.407 18.810 1.00 86.19 795 LEU A C 1
ATOM 6405 O O . LEU A 1 795 ? 18.146 17.832 18.474 1.00 86.19 795 LEU A O 1
ATOM 6409 N N . ALA A 1 796 ? 16.274 16.690 17.992 1.00 87.56 796 ALA A N 1
ATOM 6410 C CA . ALA A 1 796 ? 16.651 16.329 16.632 1.00 87.56 796 ALA A CA 1
ATOM 6411 C C . ALA A 1 796 ? 16.758 17.559 15.721 1.00 87.56 796 ALA A C 1
ATOM 6413 O O . ALA A 1 796 ? 17.706 17.656 14.948 1.00 87.56 796 ALA A O 1
ATOM 6414 N N . SER A 1 797 ? 15.856 18.541 15.841 1.00 87.31 797 SER A N 1
ATOM 6415 C CA . SER A 1 797 ? 15.973 19.812 15.110 1.00 87.31 797 SER A CA 1
ATOM 6416 C C . SER A 1 797 ? 17.246 20.568 15.481 1.00 87.31 797 SER A C 1
ATOM 6418 O O . SER A 1 797 ? 17.964 21.036 14.598 1.00 87.31 797 SER A O 1
ATOM 6420 N N . ARG A 1 798 ? 17.563 20.654 16.781 1.00 86.56 798 ARG A N 1
ATOM 6421 C CA . ARG A 1 798 ? 18.806 21.270 17.264 1.00 86.56 798 ARG A CA 1
ATOM 6422 C C . ARG A 1 798 ? 20.033 20.504 16.773 1.00 86.56 798 ARG A C 1
ATOM 6424 O O . ARG A 1 798 ? 20.995 21.134 16.353 1.00 86.56 798 ARG A O 1
ATOM 6431 N N . TRP A 1 799 ? 20.000 19.174 16.791 1.00 88.81 799 TRP A N 1
ATOM 6432 C CA . TRP A 1 799 ? 21.064 18.332 16.245 1.00 88.81 799 TRP A CA 1
ATOM 6433 C C . TRP A 1 799 ? 21.264 18.548 14.744 1.00 88.81 799 TRP A C 1
ATOM 6435 O O . TRP A 1 799 ? 22.390 18.773 14.317 1.00 88.81 799 TRP A O 1
ATOM 6445 N N . HIS A 1 800 ? 20.194 18.546 13.947 1.00 86.94 800 HIS A N 1
ATOM 6446 C CA . HIS A 1 800 ? 20.274 18.794 12.509 1.00 86.94 800 HIS A CA 1
ATOM 6447 C C . HIS A 1 800 ? 20.852 20.179 12.216 1.00 86.94 800 HIS A C 1
ATOM 6449 O O . HIS A 1 800 ? 21.719 20.298 11.352 1.00 86.94 800 HIS A O 1
ATOM 6455 N N . ALA A 1 801 ? 20.425 21.203 12.963 1.00 82.94 801 ALA A N 1
ATOM 6456 C CA . ALA A 1 801 ? 20.987 22.545 12.864 1.00 82.94 801 ALA A CA 1
ATOM 6457 C C . ALA A 1 801 ? 22.482 22.551 13.217 1.00 82.94 801 ALA A C 1
ATOM 6459 O O . ALA A 1 801 ? 23.283 23.065 12.446 1.00 82.94 801 ALA A O 1
ATOM 6460 N N . LEU A 1 802 ? 22.879 21.918 14.327 1.00 81.94 802 LEU A N 1
ATOM 6461 C CA . LEU A 1 802 ? 24.282 21.807 14.728 1.00 81.94 802 LEU A CA 1
ATOM 6462 C C . LEU A 1 802 ? 25.116 21.077 13.671 1.00 81.94 802 LEU A C 1
ATOM 6464 O O . LEU A 1 802 ? 26.086 21.654 13.212 1.00 81.94 802 LEU A O 1
ATOM 6468 N N . MET A 1 803 ? 24.705 19.891 13.217 1.00 79.19 803 MET A N 1
ATOM 6469 C CA . MET A 1 803 ? 25.413 19.098 12.198 1.00 79.19 803 MET A CA 1
ATOM 6470 C C . MET A 1 803 ? 25.499 19.787 10.833 1.00 79.19 803 MET A C 1
ATOM 6472 O O . MET A 1 803 ? 26.412 19.521 10.056 1.00 79.19 803 MET A O 1
ATOM 6476 N N . THR A 1 804 ? 24.538 20.653 10.518 1.00 78.94 804 THR A N 1
ATOM 6477 C CA . THR A 1 804 ? 24.562 21.468 9.297 1.00 78.94 804 THR A CA 1
ATOM 6478 C C . THR A 1 804 ? 25.502 22.664 9.456 1.00 78.94 804 THR A C 1
ATOM 6480 O O . THR A 1 804 ? 26.198 23.022 8.514 1.00 78.94 804 THR A O 1
ATOM 6483 N N . CYS A 1 805 ? 25.586 23.246 10.655 1.00 72.25 805 CYS A N 1
ATOM 6484 C CA . CYS A 1 805 ? 26.488 24.359 10.953 1.00 72.25 805 CYS A CA 1
ATOM 6485 C C . CYS A 1 805 ? 27.935 23.927 11.268 1.00 72.25 805 CYS A C 1
ATOM 6487 O O . CYS A 1 805 ? 28.840 24.746 11.147 1.00 72.25 805 CYS A O 1
ATOM 6489 N N . THR A 1 806 ? 28.176 22.680 11.691 1.00 62.31 806 THR A N 1
ATOM 6490 C CA . THR A 1 806 ? 29.506 22.158 12.068 1.00 62.31 806 THR A CA 1
ATOM 6491 C C . THR A 1 806 ? 30.226 21.407 10.948 1.00 62.31 806 THR A C 1
ATOM 6493 O O . THR A 1 806 ? 31.336 20.921 11.172 1.00 62.31 806 THR A O 1
ATOM 6496 N N . ALA A 1 807 ? 29.648 21.316 9.745 1.00 50.19 807 ALA A N 1
ATOM 6497 C CA . ALA A 1 807 ? 30.324 20.756 8.580 1.00 50.19 807 ALA A CA 1
ATOM 6498 C C . ALA A 1 807 ? 31.517 21.642 8.175 1.00 50.19 807 ALA A C 1
ATOM 6500 O O . ALA A 1 807 ? 31.387 22.631 7.456 1.00 50.19 807 ALA A O 1
ATOM 6501 N N . ASN A 1 808 ? 32.693 21.290 8.691 1.00 42.66 808 ASN A N 1
ATOM 6502 C CA . ASN A 1 808 ? 33.974 21.858 8.301 1.00 42.66 808 ASN A CA 1
ATOM 6503 C C . ASN A 1 808 ? 34.268 21.507 6.835 1.00 42.66 808 ASN A C 1
ATOM 6505 O O . ASN A 1 808 ? 34.765 20.424 6.557 1.00 42.66 808 ASN A O 1
ATOM 6509 N N . ASP A 1 809 ? 33.996 22.444 5.930 1.00 35.62 809 ASP A N 1
ATOM 6510 C CA . ASP A 1 809 ? 34.819 22.687 4.736 1.00 35.62 809 ASP A CA 1
ATOM 6511 C C . ASP A 1 809 ? 34.784 24.175 4.332 1.00 35.62 809 ASP A C 1
ATOM 6513 O O . ASP A 1 809 ? 34.703 24.560 3.171 1.00 35.62 809 ASP A O 1
ATOM 6517 N N . ALA A 1 810 ? 34.904 25.048 5.338 1.00 36.00 810 ALA A N 1
ATOM 6518 C CA . ALA A 1 810 ? 35.382 26.421 5.156 1.00 36.00 810 ALA A CA 1
ATOM 6519 C C . ALA A 1 810 ? 36.883 26.566 5.505 1.00 36.00 810 ALA A C 1
ATOM 6521 O O . ALA A 1 810 ? 37.408 27.678 5.528 1.00 36.00 810 ALA A O 1
ATOM 6522 N N . SER A 1 811 ? 37.592 25.463 5.787 1.00 36.38 811 SER A N 1
ATOM 6523 C CA . SER A 1 811 ? 38.956 25.487 6.344 1.00 36.38 811 SER A CA 1
ATOM 6524 C C . SER A 1 811 ? 40.043 24.775 5.524 1.00 36.38 811 SER A C 1
ATOM 6526 O O . SER A 1 811 ? 41.182 24.737 5.982 1.00 36.38 811 SER A O 1
ATOM 6528 N N . GLN A 1 812 ? 39.777 24.322 4.290 1.00 32.09 812 GLN A N 1
ATOM 6529 C CA . GLN A 1 812 ? 40.835 23.851 3.369 1.00 32.09 812 GLN A CA 1
ATOM 6530 C C . GLN A 1 812 ? 41.151 24.786 2.184 1.00 32.09 812 GLN A C 1
ATOM 6532 O O . GLN A 1 812 ? 42.068 24.506 1.419 1.00 32.09 812 GLN A O 1
ATOM 6537 N N . LEU A 1 813 ? 40.505 25.956 2.070 1.00 33.12 813 LEU A N 1
ATOM 6538 C CA . LEU A 1 813 ? 40.817 26.950 1.024 1.00 33.12 813 LEU A CA 1
ATOM 6539 C C . LEU A 1 813 ? 41.786 28.063 1.474 1.00 33.12 813 LEU A C 1
ATOM 6541 O O . LEU A 1 813 ? 41.781 29.160 0.916 1.00 33.12 813 LEU A O 1
ATOM 6545 N N . ARG A 1 814 ? 42.610 27.829 2.501 1.00 29.58 814 ARG A N 1
ATOM 6546 C CA . ARG A 1 814 ? 43.681 28.766 2.880 1.00 29.58 814 ARG A CA 1
ATOM 6547 C C . ARG A 1 814 ? 44.948 28.041 3.304 1.00 29.58 814 ARG A C 1
ATOM 6549 O O . ARG A 1 814 ? 45.259 27.933 4.486 1.00 29.58 814 ARG A O 1
ATOM 6556 N N . THR A 1 815 ? 45.750 27.691 2.309 1.00 25.34 815 THR A N 1
ATOM 6557 C CA . THR A 1 815 ? 47.204 27.699 2.451 1.00 25.34 815 THR A CA 1
ATOM 6558 C C . THR A 1 815 ? 47.794 28.669 1.433 1.00 25.34 815 THR A C 1
ATOM 6560 O O . THR A 1 815 ? 47.666 28.494 0.229 1.00 25.34 815 THR A O 1
ATOM 6563 N N . SER A 1 816 ? 48.480 29.671 1.985 1.00 24.75 816 SER A N 1
ATOM 6564 C CA . SER A 1 816 ? 49.493 30.531 1.367 1.00 24.75 816 SER A CA 1
ATOM 6565 C C . SER A 1 816 ? 49.038 31.660 0.433 1.00 24.75 816 SER A C 1
ATOM 6567 O O . SER A 1 816 ? 49.028 31.529 -0.785 1.00 24.75 816 SER A O 1
ATOM 6569 N N . ASN A 1 817 ? 48.841 32.853 1.002 1.00 26.80 817 ASN A N 1
ATOM 6570 C CA . ASN A 1 817 ? 49.897 33.875 0.983 1.00 26.80 817 ASN A CA 1
ATOM 6571 C C . ASN A 1 817 ? 49.559 35.054 1.917 1.00 26.80 817 ASN A C 1
ATOM 6573 O O . ASN A 1 817 ? 48.421 35.501 1.974 1.00 26.80 817 ASN A O 1
ATOM 6577 N N . SER A 1 818 ? 50.604 35.575 2.573 1.00 28.31 818 SER A N 1
ATOM 6578 C CA . SER A 1 818 ? 50.680 36.862 3.292 1.00 28.31 818 SER A CA 1
ATOM 6579 C C . SER A 1 818 ? 50.156 36.944 4.741 1.00 28.31 818 SER A C 1
ATOM 6581 O O . SER A 1 818 ? 49.010 37.287 4.997 1.00 28.31 818 SER A O 1
ATOM 6583 N N . ILE A 1 819 ? 51.074 36.687 5.683 1.00 29.20 819 ILE A N 1
ATOM 6584 C CA . ILE A 1 819 ? 51.538 37.588 6.768 1.00 29.20 819 ILE A CA 1
ATOM 6585 C C . ILE A 1 819 ? 50.512 38.582 7.364 1.00 29.20 819 ILE A C 1
ATOM 6587 O O . ILE A 1 819 ? 50.102 39.518 6.685 1.00 29.20 819 ILE A O 1
ATOM 6591 N N . GLY A 1 820 ? 50.284 38.491 8.687 1.00 27.28 820 GLY A N 1
ATOM 6592 C CA . GLY A 1 820 ? 49.998 39.668 9.531 1.00 27.28 820 GLY A CA 1
ATOM 6593 C C . GLY A 1 820 ? 48.898 39.536 10.599 1.00 27.28 820 GLY A C 1
ATOM 6594 O O . GLY A 1 820 ? 47.744 39.809 10.317 1.00 27.28 820 GLY A O 1
ATOM 6595 N N . ASN A 1 821 ? 49.306 39.194 11.827 1.00 28.91 821 ASN A N 1
ATOM 6596 C CA . ASN A 1 821 ? 48.825 39.656 13.147 1.00 28.91 821 ASN A CA 1
ATOM 6597 C C . ASN A 1 821 ? 47.320 39.827 13.500 1.00 28.91 821 ASN A C 1
ATOM 6599 O O . ASN A 1 821 ? 46.659 40.759 13.068 1.00 28.91 821 ASN A O 1
ATOM 6603 N N . LEU A 1 822 ? 46.938 39.025 14.510 1.00 27.11 822 LEU A N 1
ATOM 6604 C CA . LEU A 1 822 ? 46.402 39.391 15.841 1.00 27.11 822 LEU A CA 1
ATOM 6605 C C . LEU A 1 822 ? 44.943 39.896 16.032 1.00 27.11 822 LEU A C 1
ATOM 6607 O O . LEU A 1 822 ? 44.555 40.961 15.576 1.00 27.11 822 LEU A O 1
ATOM 6611 N N . GLU A 1 823 ? 44.261 39.162 16.930 1.00 25.42 823 GLU A N 1
ATOM 6612 C CA . GLU A 1 823 ? 43.424 39.619 18.066 1.00 25.42 823 GLU A CA 1
ATOM 6613 C C . GLU A 1 823 ? 41.870 39.595 18.034 1.00 25.42 823 GLU A C 1
ATOM 6615 O O . GLU A 1 823 ? 41.203 40.214 17.218 1.00 25.42 823 GLU A O 1
ATOM 6620 N N . ALA A 1 824 ? 41.354 38.910 19.073 1.00 25.27 824 ALA A N 1
ATOM 6621 C CA . ALA A 1 824 ? 40.182 39.174 19.928 1.00 25.27 824 ALA A CA 1
ATOM 6622 C C . ALA A 1 824 ? 38.720 39.090 19.411 1.00 25.27 824 ALA A C 1
ATOM 6624 O O . ALA A 1 824 ? 38.168 39.999 18.811 1.00 25.27 824 ALA A O 1
ATOM 6625 N N . ALA A 1 825 ? 38.062 38.005 19.846 1.00 25.27 825 ALA A N 1
ATOM 6626 C CA . ALA A 1 825 ? 36.883 37.939 20.732 1.00 25.27 825 ALA A CA 1
ATOM 6627 C C . ALA A 1 825 ? 35.649 38.871 20.567 1.00 25.27 825 ALA A C 1
ATOM 6629 O O . ALA A 1 825 ? 35.724 40.084 20.707 1.00 25.27 825 ALA A O 1
ATOM 6630 N N . ASN A 1 826 ? 34.482 38.200 20.591 1.00 26.98 826 ASN A N 1
ATOM 6631 C CA . ASN A 1 826 ? 33.174 38.601 21.147 1.00 26.98 826 ASN A CA 1
ATOM 6632 C C . ASN A 1 826 ? 32.422 39.807 20.546 1.00 26.98 826 ASN A C 1
ATOM 6634 O O . ASN A 1 826 ? 32.782 40.951 20.795 1.00 26.98 826 ASN A O 1
ATOM 6638 N N . ARG A 1 827 ? 31.210 39.552 20.016 1.00 24.61 827 ARG A N 1
ATOM 6639 C CA . ARG A 1 827 ? 29.925 39.959 20.640 1.00 24.61 827 ARG A CA 1
ATOM 6640 C C . ARG A 1 827 ? 28.694 39.500 19.839 1.00 24.61 827 ARG A C 1
ATOM 6642 O O . ARG A 1 827 ? 28.644 39.604 18.622 1.00 24.61 827 ARG A O 1
ATOM 6649 N N . LEU A 1 828 ? 27.684 39.046 20.583 1.00 27.55 828 LEU A N 1
ATOM 6650 C CA . LEU A 1 828 ? 26.274 38.953 20.185 1.00 27.55 828 LEU A CA 1
ATOM 6651 C C . LEU A 1 828 ? 25.707 40.344 19.846 1.00 27.55 828 LEU A C 1
ATOM 6653 O O . LEU A 1 828 ? 25.983 41.278 20.602 1.00 27.55 828 LEU A O 1
ATOM 6657 N N . SER A 1 829 ? 24.832 40.446 18.832 1.00 25.36 829 SER A N 1
ATOM 6658 C CA . SER A 1 829 ? 23.453 41.003 18.903 1.00 25.36 829 SER A CA 1
ATOM 6659 C C . SER A 1 829 ? 22.927 41.535 17.554 1.00 25.36 829 SER A C 1
ATOM 6661 O O . SER A 1 829 ? 23.627 42.262 16.866 1.00 25.36 829 SER A O 1
ATOM 6663 N N . ALA A 1 830 ? 21.632 41.274 17.324 1.00 24.28 830 ALA A N 1
ATOM 6664 C CA . ALA A 1 830 ? 20.624 42.114 16.653 1.00 24.28 830 ALA A CA 1
ATOM 6665 C C . ALA A 1 830 ? 20.580 42.266 15.108 1.00 24.28 830 ALA A C 1
ATOM 6667 O O . ALA A 1 830 ? 21.482 42.785 14.466 1.00 24.28 830 ALA A O 1
ATOM 6668 N N . PHE A 1 831 ? 19.416 41.847 14.588 1.00 28.38 831 PHE A N 1
ATOM 6669 C CA . PHE A 1 831 ? 18.643 42.242 13.398 1.00 28.38 831 PHE A CA 1
ATOM 6670 C C . PHE A 1 831 ? 19.146 43.370 12.472 1.00 28.38 831 PHE A C 1
ATOM 6672 O O . PHE A 1 831 ? 19.380 44.483 12.931 1.00 28.38 831 PHE A O 1
ATOM 6679 N N . HIS A 1 832 ? 19.022 43.145 11.153 1.00 21.89 832 HIS A N 1
ATOM 6680 C CA . HIS A 1 832 ? 18.401 44.118 10.239 1.00 21.89 832 HIS A CA 1
ATOM 6681 C C . HIS A 1 832 ? 17.821 43.430 8.986 1.00 21.89 832 HIS A C 1
ATOM 6683 O O . HIS A 1 832 ? 18.469 42.591 8.368 1.00 21.89 832 HIS A O 1
ATOM 6689 N N . VAL A 1 833 ? 16.584 43.794 8.648 1.00 31.98 833 VAL A N 1
ATOM 6690 C CA . VAL A 1 833 ? 15.902 43.550 7.365 1.00 31.98 833 VAL A CA 1
ATOM 6691 C C . VAL A 1 833 ? 16.242 44.708 6.426 1.00 31.98 833 VAL A C 1
ATOM 6693 O O . VAL A 1 833 ? 16.149 45.839 6.891 1.00 31.98 833 VAL A O 1
ATOM 6696 N N . ASP A 1 834 ? 16.573 44.463 5.154 1.00 22.20 834 ASP A N 1
ATOM 6697 C CA . ASP A 1 834 ? 16.104 45.321 4.050 1.00 22.20 834 ASP A CA 1
ATOM 6698 C C . ASP A 1 834 ? 16.262 44.683 2.655 1.00 22.20 834 ASP A C 1
ATOM 6700 O O . ASP A 1 834 ? 17.141 43.855 2.419 1.00 22.20 834 ASP A O 1
ATOM 6704 N N . TYR A 1 835 ? 15.332 45.062 1.775 1.00 30.05 835 TYR A N 1
ATOM 6705 C CA . TYR A 1 835 ? 15.060 44.587 0.407 1.00 30.05 835 TYR A CA 1
ATOM 6706 C C . TYR A 1 835 ? 16.066 45.078 -0.659 1.00 30.05 835 TYR A C 1
ATOM 6708 O O . TYR A 1 835 ? 16.605 46.170 -0.515 1.00 30.05 835 TYR A O 1
ATOM 6716 N N . SER A 1 836 ? 16.186 44.365 -1.798 1.00 24.77 836 SER A N 1
ATOM 6717 C CA . SER A 1 836 ? 16.217 44.968 -3.157 1.00 24.77 836 SER A CA 1
ATOM 6718 C C . SER A 1 836 ? 16.151 43.917 -4.284 1.00 24.77 836 SER A C 1
ATOM 6720 O O . SER A 1 836 ? 16.798 42.877 -4.210 1.00 24.77 836 SER A O 1
ATOM 6722 N N . GLU A 1 837 ? 15.382 44.237 -5.330 1.00 29.53 837 GLU A N 1
ATOM 6723 C CA . GLU A 1 837 ? 15.162 43.512 -6.597 1.00 29.53 837 GLU A CA 1
ATOM 6724 C C . GLU A 1 837 ? 16.299 43.667 -7.638 1.00 29.53 837 GLU A C 1
ATOM 6726 O O . GLU A 1 837 ? 17.044 44.647 -7.588 1.00 29.53 837 GLU A O 1
ATOM 6731 N N . SER A 1 838 ? 16.266 42.782 -8.660 1.00 27.38 838 SER A N 1
ATOM 6732 C CA . SER A 1 838 ? 16.795 42.898 -10.051 1.00 27.38 838 SER A CA 1
ATOM 6733 C C . SER A 1 838 ? 18.329 42.874 -10.232 1.00 27.38 838 SER A C 1
ATOM 6735 O O . SER A 1 838 ? 19.053 43.374 -9.385 1.00 27.38 838 SER A O 1
ATOM 6737 N N . ASP A 1 839 ? 18.964 42.359 -11.289 1.00 27.77 839 ASP A N 1
ATOM 6738 C CA . ASP A 1 839 ? 18.615 41.646 -12.526 1.00 27.77 839 ASP A CA 1
ATOM 6739 C C . ASP A 1 839 ? 19.958 41.164 -13.155 1.00 27.77 839 ASP A C 1
ATOM 6741 O O . ASP A 1 839 ? 21.020 41.688 -12.814 1.00 27.77 839 ASP A O 1
ATOM 6745 N N . LEU A 1 840 ? 19.874 40.284 -14.161 1.00 27.44 840 LEU A N 1
ATOM 6746 C CA . LEU A 1 840 ? 20.848 40.012 -15.241 1.00 27.44 840 LEU A CA 1
ATOM 6747 C C . LEU A 1 840 ? 22.050 39.043 -15.078 1.00 27.44 840 LEU A C 1
ATOM 6749 O O . LEU A 1 840 ? 22.798 39.002 -14.107 1.00 27.44 840 LEU A O 1
ATOM 6753 N N . GLU A 1 841 ? 22.199 38.289 -16.171 1.00 35.22 841 GLU A N 1
ATOM 6754 C CA . GLU A 1 841 ? 23.117 37.206 -16.535 1.00 35.22 841 GLU A CA 1
ATOM 6755 C C . GLU A 1 841 ? 24.607 37.599 -16.591 1.00 35.22 841 GLU A C 1
ATOM 6757 O O . GLU A 1 841 ? 24.922 38.708 -17.014 1.00 35.22 841 GLU A O 1
ATOM 6762 N N . SER A 1 842 ? 25.522 36.641 -16.341 1.00 28.33 842 SER A N 1
ATOM 6763 C CA . SER A 1 842 ? 26.666 36.372 -17.244 1.00 28.33 842 SER A CA 1
ATOM 6764 C C . SER A 1 842 ? 27.561 35.188 -16.811 1.00 28.33 842 SER A C 1
ATOM 6766 O O . SER A 1 842 ? 28.169 35.225 -15.745 1.00 28.33 842 SER A O 1
ATOM 6768 N N . LEU A 1 843 ? 27.718 34.255 -17.759 1.00 26.20 843 LEU A N 1
ATOM 6769 C CA . LEU A 1 843 ? 28.927 33.529 -18.191 1.00 26.20 843 LEU A CA 1
ATOM 6770 C C . LEU A 1 843 ? 29.578 32.396 -17.364 1.00 26.20 843 LEU A C 1
ATOM 6772 O O . LEU A 1 843 ? 29.976 32.538 -16.213 1.00 26.20 843 LEU A O 1
ATOM 6776 N N . ASP A 1 844 ? 29.784 31.302 -18.104 1.00 31.27 844 ASP A N 1
ATOM 6777 C CA . ASP A 1 844 ? 30.552 30.088 -17.834 1.00 31.27 844 ASP A CA 1
ATOM 6778 C C . ASP A 1 844 ? 31.947 30.297 -17.221 1.00 31.27 844 ASP A C 1
ATOM 6780 O O . ASP A 1 844 ? 32.758 31.067 -17.739 1.00 31.27 844 ASP A O 1
ATOM 6784 N N . LEU A 1 845 ? 32.296 29.447 -16.246 1.00 27.12 845 LEU A N 1
ATOM 6785 C CA . LEU A 1 845 ? 33.584 28.746 -16.248 1.00 27.12 845 LEU A CA 1
ATOM 6786 C C . LEU A 1 845 ? 33.503 27.450 -15.418 1.00 27.12 845 LEU A C 1
ATOM 6788 O O . LEU A 1 845 ? 33.267 27.463 -14.213 1.00 27.12 845 LEU A O 1
ATOM 6792 N N . MET A 1 846 ? 33.717 26.321 -16.090 1.00 31.48 846 MET A N 1
ATOM 6793 C CA . MET A 1 846 ? 33.859 24.986 -15.506 1.00 31.48 846 MET A CA 1
ATOM 6794 C C . MET A 1 846 ? 35.158 24.849 -14.702 1.00 31.48 846 MET A C 1
ATOM 6796 O O . MET A 1 846 ? 36.240 25.003 -15.265 1.00 31.48 846 MET A O 1
ATOM 6800 N N . THR A 1 847 ? 35.048 24.392 -13.453 1.00 26.62 847 THR A N 1
ATOM 6801 C CA . THR A 1 847 ? 36.035 23.513 -12.799 1.00 26.62 847 THR A CA 1
ATOM 6802 C C . THR A 1 847 ? 35.323 22.582 -11.808 1.00 26.62 847 THR A C 1
ATOM 6804 O O . THR A 1 847 ? 34.947 22.978 -10.709 1.00 26.62 847 THR A O 1
ATOM 6807 N N . GLY A 1 848 ? 35.135 21.313 -12.187 1.00 29.47 848 GLY A N 1
ATOM 6808 C CA . GLY A 1 848 ? 34.984 20.217 -11.215 1.00 29.47 848 GLY A CA 1
ATOM 6809 C C . GLY A 1 848 ? 36.352 19.856 -10.604 1.00 29.47 848 GLY A C 1
ATOM 6810 O O . GLY A 1 848 ? 37.367 20.196 -11.215 1.00 29.47 848 GLY A O 1
ATOM 6811 N N . PRO A 1 849 ? 36.428 19.173 -9.439 1.00 41.22 849 PRO A N 1
ATOM 6812 C CA . PRO A 1 849 ? 35.433 18.252 -8.894 1.00 41.22 849 PRO A CA 1
ATOM 6813 C C . PRO A 1 849 ? 34.999 18.604 -7.454 1.00 41.22 849 PRO A C 1
ATOM 6815 O O . PRO A 1 849 ? 35.726 18.367 -6.496 1.00 41.22 849 PRO A O 1
ATOM 6818 N N . THR A 1 850 ? 33.771 19.095 -7.287 1.00 39.34 850 THR A N 1
ATOM 6819 C CA . THR A 1 850 ? 33.107 19.287 -5.974 1.00 39.34 850 THR A CA 1
ATOM 6820 C C . THR A 1 850 ? 31.763 18.555 -5.872 1.00 39.34 850 THR A C 1
ATOM 6822 O O . THR A 1 850 ? 31.208 18.420 -4.781 1.00 39.34 850 THR A O 1
ATOM 6825 N N . ASN A 1 851 ? 31.258 17.996 -6.980 1.00 42.72 851 ASN A N 1
ATOM 6826 C CA . ASN A 1 851 ? 29.908 17.425 -7.051 1.00 42.72 851 ASN A CA 1
ATOM 6827 C C . ASN A 1 851 ? 29.700 16.186 -6.167 1.00 42.72 851 ASN A C 1
ATOM 6829 O O . ASN A 1 851 ? 28.602 15.999 -5.664 1.00 42.72 851 ASN A O 1
ATOM 6833 N N . VAL A 1 852 ? 30.721 15.356 -5.921 1.00 36.94 852 VAL A N 1
ATOM 6834 C CA . VAL A 1 852 ? 30.569 14.141 -5.088 1.00 36.94 852 VAL A CA 1
ATOM 6835 C C . VAL A 1 852 ? 30.484 14.488 -3.599 1.00 36.94 852 VAL A C 1
ATOM 6837 O O . VAL A 1 852 ? 29.659 13.927 -2.879 1.00 36.94 852 VAL A O 1
ATOM 6840 N N . GLN A 1 853 ? 31.286 15.451 -3.135 1.00 37.84 853 GLN A N 1
ATOM 6841 C CA . GLN A 1 853 ? 31.217 15.957 -1.761 1.00 37.84 853 GLN A CA 1
ATOM 6842 C C . GLN A 1 853 ? 29.929 16.750 -1.532 1.00 37.84 853 GLN A C 1
ATOM 6844 O O . GLN A 1 853 ? 29.285 16.556 -0.505 1.00 37.84 853 GLN A O 1
ATOM 6849 N N . LEU A 1 854 ? 29.502 17.559 -2.509 1.00 38.25 854 LEU A N 1
ATOM 6850 C CA . LEU A 1 854 ? 28.235 18.285 -2.452 1.00 38.25 854 LEU A CA 1
ATOM 6851 C C . LEU A 1 854 ? 27.033 17.329 -2.488 1.00 38.25 854 LEU A C 1
ATOM 6853 O O . LEU A 1 854 ? 26.134 17.480 -1.674 1.00 38.25 854 LEU A O 1
ATOM 6857 N N . ALA A 1 855 ? 27.036 16.297 -3.336 1.00 37.44 855 ALA A N 1
ATOM 6858 C CA . ALA A 1 855 ? 25.974 15.288 -3.383 1.00 37.44 855 ALA A CA 1
ATOM 6859 C C . ALA A 1 855 ? 25.930 14.417 -2.117 1.00 37.44 855 ALA A C 1
ATOM 6861 O O . ALA A 1 855 ? 24.848 14.119 -1.619 1.00 37.44 855 ALA A O 1
ATOM 6862 N N . SER A 1 856 ? 27.084 14.047 -1.549 1.00 46.84 856 SER A N 1
ATOM 6863 C CA . SER A 1 856 ? 27.169 13.339 -0.261 1.00 46.84 856 SER A CA 1
ATOM 6864 C C . SER A 1 856 ? 26.693 14.220 0.899 1.00 46.84 856 SER A C 1
ATOM 6866 O O . SER A 1 856 ? 25.916 13.777 1.748 1.00 46.84 856 SER A O 1
ATOM 6868 N N . TYR A 1 857 ? 27.081 15.499 0.898 1.00 48.34 857 TYR A N 1
ATOM 6869 C CA . TYR A 1 857 ? 26.631 16.488 1.871 1.00 48.34 857 TYR A CA 1
ATOM 6870 C C . TYR A 1 857 ? 25.127 16.746 1.764 1.00 48.34 857 TYR A C 1
ATOM 6872 O O . TYR A 1 857 ? 24.440 16.719 2.783 1.00 48.34 857 TYR A O 1
ATOM 6880 N N . MET A 1 858 ? 24.597 16.909 0.548 1.00 52.72 858 MET A N 1
ATOM 6881 C CA . MET A 1 858 ? 23.165 17.052 0.283 1.00 52.72 858 MET A CA 1
ATOM 6882 C C . MET A 1 858 ? 22.409 15.780 0.669 1.00 52.72 858 MET A C 1
ATOM 6884 O O . MET A 1 858 ? 21.422 15.868 1.387 1.00 52.72 858 MET A O 1
ATOM 6888 N N . SER A 1 859 ? 22.902 14.588 0.320 1.00 64.88 859 SER A N 1
ATOM 6889 C CA . SER A 1 859 ? 22.311 13.308 0.739 1.00 64.88 859 SER A CA 1
ATOM 6890 C C . SER A 1 859 ? 22.271 13.174 2.264 1.00 64.88 859 SER A C 1
ATOM 6892 O O . SER A 1 859 ? 21.242 12.817 2.834 1.00 64.88 859 SER A O 1
ATOM 6894 N N . SER A 1 860 ? 23.359 13.520 2.956 1.00 68.12 860 SER A N 1
ATOM 6895 C CA . SER A 1 860 ? 23.425 13.504 4.419 1.00 68.12 860 SER A CA 1
ATOM 6896 C C . SER A 1 860 ? 22.496 14.555 5.037 1.00 68.12 860 SER A C 1
ATOM 6898 O O . SER A 1 860 ? 21.746 14.245 5.959 1.00 68.12 860 SER A O 1
ATOM 6900 N N . TYR A 1 861 ? 22.465 15.774 4.494 1.00 78.31 861 TYR A N 1
ATOM 6901 C CA . TYR A 1 861 ? 21.548 16.839 4.901 1.00 78.31 861 TYR A CA 1
ATOM 6902 C C . TYR A 1 861 ? 20.084 16.412 4.753 1.00 78.31 861 TYR A C 1
ATOM 6904 O O . TYR A 1 861 ? 19.332 16.511 5.721 1.00 78.31 861 TYR A O 1
ATOM 6912 N N . HIS A 1 862 ? 19.701 15.864 3.597 1.00 76.06 862 HIS A N 1
ATOM 6913 C CA . HIS A 1 862 ? 18.351 15.372 3.328 1.00 76.06 862 HIS A CA 1
ATOM 6914 C C . HIS A 1 862 ? 17.984 14.192 4.229 1.00 76.06 862 HIS A C 1
ATOM 6916 O O . HIS A 1 862 ? 16.883 14.178 4.768 1.00 76.06 862 HIS A O 1
ATOM 6922 N N . LYS A 1 863 ? 18.906 13.258 4.502 1.00 78.94 863 LYS A N 1
ATOM 6923 C CA . LYS A 1 863 ? 18.685 12.178 5.482 1.00 78.94 863 LYS A CA 1
ATOM 6924 C C . LYS A 1 863 ? 18.453 12.728 6.892 1.00 78.94 863 LYS A C 1
ATOM 6926 O O . LYS A 1 863 ? 17.520 12.299 7.569 1.00 78.94 863 LYS A O 1
ATOM 6931 N N . ARG A 1 864 ? 19.259 13.701 7.342 1.00 86.81 864 ARG A N 1
ATOM 6932 C CA . ARG A 1 864 ? 19.075 14.347 8.655 1.00 86.81 864 ARG A CA 1
ATOM 6933 C C . ARG A 1 864 ? 17.760 15.127 8.714 1.00 86.81 864 ARG A C 1
ATOM 6935 O O . ARG A 1 864 ? 17.062 15.052 9.720 1.00 86.81 864 ARG A O 1
ATOM 6942 N N . LEU A 1 865 ? 17.412 15.849 7.649 1.00 84.00 865 LEU A N 1
ATOM 6943 C CA . LEU A 1 865 ? 16.164 16.603 7.541 1.00 84.00 865 LEU A CA 1
ATOM 6944 C C . LEU A 1 865 ? 14.952 15.666 7.543 1.00 84.00 865 LEU A C 1
ATOM 6946 O O . LEU A 1 865 ? 14.007 15.907 8.287 1.00 84.00 865 LEU A O 1
ATOM 6950 N N . ALA A 1 866 ? 15.010 14.559 6.802 1.00 80.00 866 ALA A N 1
ATOM 6951 C CA . ALA A 1 866 ? 13.983 13.524 6.798 1.00 80.00 866 ALA A CA 1
A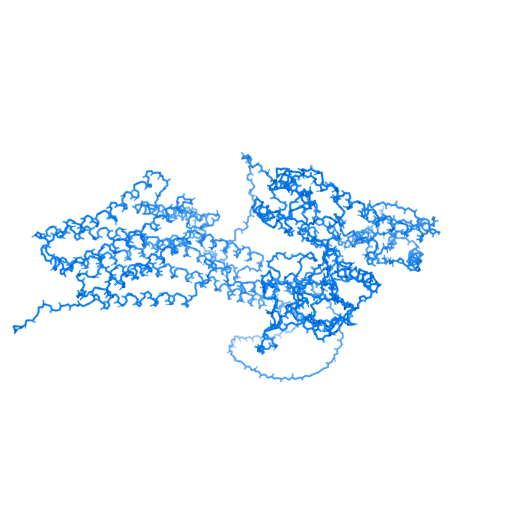TOM 6952 C C . ALA A 1 866 ? 13.799 12.904 8.190 1.00 80.00 866 ALA A C 1
ATOM 6954 O O . ALA A 1 866 ? 12.663 12.707 8.614 1.00 80.00 866 ALA A O 1
ATOM 6955 N N . LEU A 1 867 ? 14.883 12.665 8.942 1.00 84.38 867 LEU A N 1
ATOM 6956 C CA . LEU A 1 867 ? 14.795 12.215 10.335 1.00 84.38 867 LEU A CA 1
ATOM 6957 C C . LEU A 1 867 ? 14.104 13.259 11.224 1.00 84.38 867 LEU A C 1
ATOM 6959 O O . LEU A 1 867 ? 13.217 12.903 11.996 1.00 84.38 867 LEU A O 1
ATOM 6963 N N . VAL A 1 868 ? 14.461 14.543 11.108 1.00 86.44 868 VAL A N 1
ATOM 6964 C CA . VAL A 1 868 ? 13.801 15.623 11.865 1.00 86.44 868 VAL A CA 1
ATOM 6965 C C . VAL A 1 868 ? 12.322 15.716 11.515 1.00 86.44 868 VAL A C 1
ATOM 6967 O O . VAL A 1 868 ? 11.490 15.735 12.418 1.00 86.44 868 VAL A O 1
ATOM 6970 N N . MET A 1 869 ? 11.987 15.717 10.225 1.00 81.94 869 MET A N 1
ATOM 6971 C CA . MET A 1 869 ? 10.605 15.753 9.755 1.00 81.94 869 MET A CA 1
ATOM 6972 C C . MET A 1 869 ? 9.831 14.523 10.224 1.00 81.94 869 MET A C 1
ATOM 6974 O O . MET A 1 869 ? 8.718 14.668 10.713 1.00 81.94 869 MET A O 1
ATOM 6978 N N . TYR A 1 870 ? 10.421 13.327 10.171 1.00 84.56 870 TYR A N 1
ATOM 6979 C CA . TYR A 1 870 ? 9.817 12.106 10.701 1.00 84.56 870 TYR A CA 1
ATOM 6980 C C . TYR A 1 870 ? 9.531 12.222 12.205 1.00 84.56 870 TYR A C 1
ATOM 6982 O O . TYR A 1 870 ? 8.417 11.917 12.633 1.00 84.56 870 TYR A O 1
ATOM 6990 N N . LEU A 1 871 ? 10.496 12.701 12.999 1.00 82.25 871 LEU A N 1
ATOM 6991 C CA . LEU A 1 871 ? 10.360 12.857 14.451 1.00 82.25 871 LEU A CA 1
ATOM 6992 C C . LEU A 1 871 ? 9.362 13.963 14.838 1.00 82.25 871 LEU A C 1
ATOM 6994 O O . LEU A 1 871 ? 8.674 13.828 15.848 1.00 82.25 871 LEU A O 1
ATOM 6998 N N . GLN A 1 872 ? 9.249 15.032 14.042 1.00 79.25 872 GLN A N 1
ATOM 6999 C CA . GLN A 1 872 ? 8.291 16.124 14.253 1.00 79.25 872 GLN A CA 1
ATOM 7000 C C . GLN A 1 872 ? 6.873 15.785 13.769 1.00 79.25 872 GLN A C 1
ATOM 7002 O O . GLN A 1 872 ? 5.905 16.139 14.437 1.00 79.25 872 GLN A O 1
ATOM 7007 N N . ALA A 1 873 ? 6.742 15.098 12.630 1.00 72.69 873 ALA A N 1
ATOM 7008 C CA . ALA A 1 873 ? 5.461 14.736 12.022 1.00 72.69 873 ALA A CA 1
ATOM 7009 C C . ALA A 1 873 ? 4.823 13.490 12.656 1.00 72.69 873 ALA A C 1
ATOM 7011 O O . ALA A 1 873 ? 3.626 13.267 12.492 1.00 72.69 873 ALA A O 1
ATOM 7012 N N . ASN A 1 874 ? 5.587 12.698 13.421 1.00 67.25 874 ASN A N 1
ATOM 7013 C CA . ASN A 1 874 ? 5.081 11.538 14.161 1.00 67.25 874 ASN A CA 1
ATOM 7014 C C . ASN A 1 874 ? 5.152 11.715 15.689 1.00 67.25 874 ASN A C 1
ATOM 7016 O O . ASN A 1 874 ? 5.703 10.846 16.377 1.00 67.25 874 ASN A O 1
ATOM 7020 N N . PRO A 1 875 ? 4.525 12.755 16.276 1.00 57.88 875 PRO A N 1
ATOM 7021 C CA . PRO A 1 875 ? 4.491 12.901 17.732 1.00 57.88 875 PRO A CA 1
ATOM 7022 C C . PRO A 1 875 ? 3.759 11.719 18.401 1.00 57.88 875 PRO A C 1
ATOM 7024 O O . PRO A 1 875 ? 4.047 11.366 19.544 1.00 57.88 875 PRO A O 1
ATOM 7027 N N . GLY A 1 876 ? 2.855 11.052 17.666 1.00 49.62 876 GLY A N 1
ATOM 7028 C CA . GLY A 1 876 ? 2.116 9.862 18.099 1.00 49.62 876 GLY A CA 1
ATOM 7029 C C . GLY A 1 876 ? 2.961 8.590 18.245 1.00 49.62 876 GLY A C 1
ATOM 7030 O O . GLY A 1 876 ? 2.531 7.652 18.918 1.00 49.62 876 GLY A O 1
ATOM 7031 N N . GLY A 1 877 ? 4.173 8.551 17.673 1.00 49.41 877 GLY A N 1
ATOM 7032 C CA . GLY A 1 877 ? 5.064 7.386 17.713 1.00 49.41 877 GLY A CA 1
ATOM 7033 C C . GLY A 1 877 ? 5.641 7.080 19.098 1.00 49.41 877 GLY A C 1
ATOM 7034 O O . GLY A 1 877 ? 6.166 5.995 19.319 1.00 49.41 877 GLY A O 1
ATOM 7035 N N . ILE A 1 878 ? 5.505 8.008 20.042 1.00 51.88 878 ILE A N 1
ATOM 7036 C CA . ILE A 1 878 ? 6.098 7.933 21.377 1.00 51.88 878 ILE A CA 1
ATOM 7037 C C . ILE A 1 878 ? 5.018 8.179 22.449 1.00 51.88 878 ILE A C 1
ATOM 7039 O O . ILE A 1 878 ? 5.248 8.783 23.494 1.00 51.88 878 ILE A O 1
ATOM 7043 N N . THR A 1 879 ? 3.792 7.739 22.169 1.00 53.97 879 THR A N 1
ATOM 7044 C CA . THR A 1 879 ? 2.661 7.867 23.092 1.00 53.97 879 THR A CA 1
ATOM 7045 C C . THR A 1 879 ? 2.402 6.544 23.798 1.00 53.97 879 THR A C 1
ATOM 7047 O O . THR A 1 879 ? 2.402 5.474 23.185 1.00 53.97 879 THR A O 1
ATOM 7050 N N . ILE A 1 880 ? 2.161 6.592 25.107 1.00 54.00 880 ILE A N 1
ATOM 7051 C CA . ILE A 1 880 ? 1.616 5.432 25.810 1.00 54.00 880 ILE A CA 1
ATOM 7052 C C . ILE A 1 880 ? 0.125 5.370 25.440 1.00 54.00 880 ILE A C 1
ATOM 7054 O O . ILE A 1 880 ? -0.590 6.342 25.644 1.00 54.00 880 ILE A O 1
ATOM 7058 N N . PHE A 1 881 ? -0.344 4.237 24.901 1.00 57.12 881 PHE A N 1
ATOM 7059 C CA . PHE A 1 881 ? -1.746 3.963 24.513 1.00 57.12 881 PHE A CA 1
ATOM 7060 C C . PHE A 1 881 ? -2.228 4.524 23.175 1.00 57.12 881 PHE A C 1
ATOM 7062 O O . PHE A 1 881 ? -3.419 4.418 22.892 1.00 57.12 881 PHE A O 1
ATOM 7069 N N . GLY A 1 882 ? -1.345 5.072 22.334 1.00 51.53 882 GLY A N 1
ATOM 7070 C CA . GLY A 1 882 ? -1.769 5.727 21.088 1.00 51.53 882 GLY A CA 1
ATOM 7071 C C . GLY A 1 882 ? -2.530 7.037 21.327 1.00 51.53 882 GLY A C 1
ATOM 7072 O O . GLY A 1 882 ? -3.128 7.573 20.402 1.00 51.53 882 GLY A O 1
ATOM 7073 N N . TRP A 1 883 ? -2.527 7.528 22.571 1.00 50.53 883 TRP A N 1
ATOM 7074 C CA . TRP A 1 883 ? -3.137 8.780 22.999 1.00 50.53 883 TRP A CA 1
ATOM 7075 C C . TRP A 1 883 ? -2.030 9.693 23.512 1.00 50.53 883 TRP A C 1
ATOM 7077 O O . TRP A 1 883 ? -1.261 9.320 24.400 1.00 50.53 883 TRP A O 1
ATOM 7087 N N . THR A 1 884 ? -1.951 10.912 22.989 1.00 54.97 884 THR A N 1
ATOM 7088 C CA . THR A 1 884 ? -1.189 11.967 23.653 1.00 54.97 884 THR A CA 1
ATOM 7089 C C . THR A 1 884 ? -1.936 12.328 24.929 1.00 54.97 884 THR A C 1
ATOM 7091 O O . THR A 1 884 ? -3.013 12.923 24.867 1.00 54.97 884 THR A O 1
ATOM 7094 N N . VAL A 1 885 ? -1.389 11.961 26.090 1.00 55.22 885 VAL A N 1
ATOM 7095 C CA . VAL A 1 885 ? -1.870 12.495 27.367 1.00 55.22 885 VAL A CA 1
ATOM 7096 C C . VAL A 1 885 ? -1.448 13.964 27.414 1.00 55.22 885 VAL A C 1
ATOM 7098 O O . VAL A 1 885 ? -0.363 14.304 27.884 1.00 55.22 885 VAL A O 1
ATOM 7101 N N . ASP A 1 886 ? -2.272 14.823 26.821 1.00 53.75 886 ASP A N 1
ATOM 7102 C CA . ASP A 1 886 ? -2.028 16.257 26.769 1.00 53.75 886 ASP A CA 1
ATOM 7103 C C . ASP A 1 886 ? -2.212 16.887 28.159 1.00 53.75 886 ASP A C 1
ATOM 7105 O O . ASP A 1 886 ? -3.005 16.419 28.984 1.00 53.75 886 ASP A O 1
ATOM 7109 N N . ARG A 1 887 ? -1.490 17.984 28.413 1.00 58.75 887 ARG A N 1
ATOM 7110 C CA . ARG A 1 887 ? -1.648 18.800 29.622 1.00 58.75 887 ARG A CA 1
ATOM 7111 C C . ARG A 1 887 ? -3.098 19.253 29.786 1.00 58.75 887 ARG A C 1
ATOM 7113 O O . ARG A 1 887 ? -3.565 19.304 30.918 1.00 58.75 887 ARG A O 1
ATOM 7120 N N . GLY A 1 888 ? -3.813 19.513 28.685 1.00 63.22 888 GLY A N 1
ATOM 7121 C CA . GLY A 1 888 ? -5.247 19.799 28.697 1.00 63.22 888 GLY A CA 1
ATOM 7122 C C . GLY A 1 888 ? -6.059 18.675 29.341 1.00 63.22 888 GLY A C 1
ATOM 7123 O O . GLY A 1 888 ? -6.740 18.915 30.331 1.00 63.22 888 GLY A O 1
ATOM 7124 N N . LEU A 1 889 ? -5.909 17.436 28.857 1.00 66.81 889 LEU A N 1
ATOM 7125 C CA . LEU A 1 889 ? -6.626 16.265 29.380 1.00 66.81 889 LEU A CA 1
ATOM 7126 C C . LEU A 1 889 ? -6.309 16.000 30.860 1.00 66.81 889 LEU A C 1
ATOM 7128 O O . LEU A 1 889 ? -7.218 15.735 31.644 1.00 66.81 889 LEU A O 1
ATOM 7132 N N . ILE A 1 890 ? -5.035 16.101 31.257 1.00 65.19 890 ILE A N 1
ATOM 7133 C CA . ILE A 1 890 ? -4.622 15.923 32.660 1.00 65.19 890 ILE A CA 1
ATOM 7134 C C . ILE A 1 890 ? -5.244 16.997 33.538 1.00 65.19 890 ILE A C 1
ATOM 7136 O O . ILE A 1 890 ? -5.776 16.671 34.594 1.00 65.19 890 ILE A O 1
ATOM 7140 N N . ASN A 1 891 ? -5.193 18.258 33.108 1.00 66.94 891 ASN A N 1
ATOM 7141 C CA . ASN A 1 891 ? -5.787 19.358 33.852 1.00 66.94 891 ASN A CA 1
ATOM 7142 C C . ASN A 1 891 ? -7.301 19.175 33.958 1.00 66.94 891 ASN A C 1
ATOM 7144 O O . ASN A 1 891 ? -7.842 19.364 35.037 1.00 66.94 891 ASN A O 1
ATOM 7148 N N . THR A 1 892 ? -7.983 18.750 32.893 1.00 78.00 892 THR A N 1
ATOM 7149 C CA . THR A 1 892 ? -9.424 18.473 32.920 1.00 78.00 892 THR A CA 1
ATOM 7150 C C . THR A 1 892 ? -9.765 17.365 33.911 1.00 78.00 892 THR A C 1
ATOM 7152 O O . THR A 1 892 ? -10.614 17.582 34.770 1.00 78.00 892 THR A O 1
ATOM 7155 N N . ILE A 1 893 ? -9.084 16.214 33.846 1.00 72.94 893 ILE A N 1
ATOM 7156 C CA . ILE A 1 893 ? -9.300 15.116 34.802 1.00 72.94 893 ILE A CA 1
ATOM 7157 C C . ILE A 1 893 ? -8.996 15.604 36.221 1.00 72.94 893 ILE A C 1
ATOM 7159 O O . ILE A 1 893 ? -9.817 15.439 37.113 1.00 72.94 893 ILE A O 1
ATOM 7163 N N . PHE A 1 894 ? -7.870 16.288 36.427 1.00 72.62 894 PHE A N 1
ATOM 7164 C CA . PHE A 1 894 ? -7.496 16.842 37.724 1.00 72.62 894 PHE A CA 1
ATOM 7165 C C . PHE A 1 894 ? -8.535 17.831 38.267 1.00 72.62 894 PHE A C 1
ATOM 7167 O O . PHE A 1 894 ? -8.882 17.743 39.437 1.00 72.62 894 PHE A O 1
ATOM 7174 N N . PHE A 1 895 ? -9.061 18.747 37.450 1.00 78.50 895 PHE A N 1
ATOM 7175 C CA . PHE A 1 895 ? -10.072 19.715 37.880 1.00 78.50 895 PHE A CA 1
ATOM 7176 C C . PHE A 1 895 ? -11.422 19.059 38.165 1.00 78.50 895 PHE A C 1
ATOM 7178 O O . PHE A 1 895 ? -12.084 19.470 39.116 1.00 78.50 895 PHE A O 1
ATOM 7185 N N . ILE A 1 896 ? -11.822 18.042 37.396 1.00 79.62 896 ILE A N 1
ATOM 7186 C CA . ILE A 1 896 ? -13.035 17.257 37.670 1.00 79.62 896 ILE A CA 1
ATOM 7187 C C . ILE A 1 896 ? -12.896 16.558 39.025 1.00 79.62 896 ILE A C 1
ATOM 7189 O O . ILE A 1 896 ? -13.728 16.748 39.910 1.00 79.62 896 ILE A O 1
ATOM 7193 N N . GLU A 1 897 ? -11.802 15.827 39.217 1.00 75.00 897 GLU A N 1
ATOM 7194 C CA . GLU A 1 897 ? -11.512 15.078 40.440 1.00 75.00 897 GLU A CA 1
ATOM 7195 C C . GLU A 1 897 ? -11.367 16.019 41.649 1.00 75.00 897 GLU A C 1
ATOM 7197 O O . GLU A 1 897 ? -11.959 15.788 42.700 1.00 75.00 897 GLU A O 1
ATOM 7202 N N . LEU A 1 898 ? -10.661 17.146 41.500 1.00 77.50 898 LEU A N 1
ATOM 7203 C CA . LEU A 1 898 ? -10.515 18.165 42.543 1.00 77.50 898 LEU A CA 1
ATOM 7204 C C . LEU A 1 898 ? -11.855 18.825 42.895 1.00 77.50 898 LEU A C 1
ATOM 7206 O O . LEU A 1 898 ? -12.110 19.097 44.068 1.00 77.50 898 LEU A O 1
ATOM 7210 N N . SER A 1 899 ? -12.726 19.067 41.913 1.00 82.25 899 SER A N 1
ATOM 7211 C CA . SER A 1 899 ? -14.074 19.603 42.150 1.00 82.25 899 SER A CA 1
ATOM 7212 C C . SER A 1 899 ? -14.928 18.616 42.948 1.00 82.25 899 SER A C 1
ATOM 7214 O O . SER A 1 899 ? -15.617 19.011 43.886 1.00 82.25 899 SER A O 1
ATOM 7216 N N . LEU A 1 900 ? -14.829 17.321 42.639 1.00 76.38 900 LEU A N 1
ATOM 7217 C CA . LEU A 1 900 ? -15.514 16.265 43.386 1.00 76.38 900 LEU A CA 1
ATOM 7218 C C . LEU A 1 900 ? -14.969 16.146 44.816 1.00 76.38 900 LEU A C 1
ATOM 7220 O O . LEU A 1 900 ? -15.749 16.127 45.767 1.00 76.38 900 LEU A O 1
ATOM 7224 N N . VAL A 1 901 ? -13.644 16.172 44.998 1.00 75.75 901 VAL A N 1
ATOM 7225 C CA . VAL A 1 901 ? -13.010 16.162 46.330 1.00 75.75 901 VAL A CA 1
ATOM 7226 C C . VAL A 1 901 ? -13.442 17.370 47.151 1.00 75.75 901 VAL A C 1
ATOM 7228 O O . VAL A 1 901 ? -13.822 17.224 48.308 1.00 75.75 901 VAL A O 1
ATOM 7231 N N . THR A 1 902 ? -13.391 18.570 46.573 1.00 80.56 902 THR A N 1
ATOM 7232 C CA . THR A 1 902 ? -13.761 19.808 47.273 1.00 80.56 902 THR A CA 1
ATOM 7233 C C . THR A 1 902 ? -15.249 19.859 47.597 1.00 80.56 902 THR A C 1
ATOM 7235 O O . THR A 1 902 ? -15.605 20.344 48.669 1.00 80.56 902 THR A O 1
ATOM 7238 N N . PHE A 1 903 ? -16.112 19.290 46.751 1.00 82.62 903 PHE A N 1
ATOM 7239 C CA . PHE A 1 903 ? -17.530 19.118 47.058 1.00 82.62 903 PHE A CA 1
ATOM 7240 C C . PHE A 1 903 ? -17.740 18.189 48.262 1.00 82.62 903 PHE A C 1
ATOM 7242 O O . PHE A 1 903 ? -18.423 18.557 49.221 1.00 82.62 903 PHE A O 1
ATOM 7249 N N . VAL A 1 904 ? -17.107 17.010 48.253 1.00 75.69 904 VAL A N 1
ATOM 7250 C CA . VAL A 1 904 ? -17.192 16.038 49.355 1.00 75.69 904 VAL A CA 1
ATOM 7251 C C . VAL A 1 904 ? -16.606 16.618 50.643 1.00 75.69 904 VAL A C 1
ATOM 7253 O O . VAL A 1 904 ? -17.220 16.482 51.700 1.00 75.69 904 VAL A O 1
ATOM 7256 N N . LEU A 1 905 ? -15.473 17.325 50.575 1.00 74.88 905 LEU A N 1
ATOM 7257 C CA . LEU A 1 905 ? -14.878 18.047 51.706 1.00 74.88 905 LEU A CA 1
ATOM 7258 C C . LEU A 1 905 ? -15.815 19.147 52.223 1.00 74.88 905 LEU A C 1
ATOM 7260 O O . LEU A 1 905 ? -16.040 19.246 53.425 1.00 74.88 905 LEU A O 1
ATOM 7264 N N . GLY A 1 906 ? -16.429 19.932 51.336 1.00 76.62 906 GLY A N 1
ATOM 7265 C CA . GLY A 1 906 ? -17.373 20.988 51.710 1.00 76.62 906 GLY A CA 1
ATOM 7266 C C . GLY A 1 906 ? -18.616 20.458 52.429 1.00 76.62 906 GLY A C 1
ATOM 7267 O O . GLY A 1 906 ? -19.142 21.120 53.321 1.00 76.62 906 GLY A O 1
ATOM 7268 N N . LYS A 1 907 ? -19.057 19.240 52.095 1.00 74.62 907 LYS A N 1
ATOM 7269 C CA . LYS A 1 907 ? -20.157 18.552 52.785 1.00 74.62 907 LYS A CA 1
ATOM 7270 C C . LYS A 1 907 ? -19.741 17.881 54.097 1.00 74.62 907 LYS A C 1
ATOM 7272 O O . LYS A 1 907 ? -20.596 17.709 54.955 1.00 74.62 907 LYS A O 1
ATOM 7277 N N . THR A 1 908 ? -18.470 17.508 54.264 1.00 71.25 908 THR A N 1
ATOM 7278 C CA . THR A 1 908 ? -17.985 16.709 55.412 1.00 71.25 908 THR A CA 1
ATOM 7279 C C . THR A 1 908 ? -17.283 17.536 56.500 1.00 71.25 908 THR A C 1
ATOM 7281 O O . THR A 1 908 ? -17.250 17.113 57.654 1.00 71.25 908 THR A O 1
ATOM 7284 N N . ILE A 1 909 ? -16.764 18.732 56.183 1.00 64.00 909 ILE A N 1
ATOM 7285 C CA . ILE A 1 909 ? -15.991 19.601 57.102 1.00 64.00 909 ILE A CA 1
ATOM 7286 C C . ILE A 1 909 ? -16.866 20.378 58.110 1.00 64.00 909 ILE A C 1
ATOM 7288 O O . ILE A 1 909 ? -16.341 21.133 58.925 1.00 64.00 909 ILE A O 1
ATOM 7292 N N . VAL A 1 910 ? -18.191 20.196 58.146 1.00 63.72 910 VAL A N 1
ATOM 7293 C CA . VAL A 1 910 ? -19.035 20.873 59.149 1.00 63.72 910 VAL A CA 1
ATOM 7294 C C . VAL A 1 910 ? -18.649 20.406 60.563 1.00 63.72 910 VAL A C 1
ATOM 7296 O O . VAL A 1 910 ? -19.022 19.323 61.012 1.00 63.72 910 VAL A O 1
ATOM 7299 N N . VAL A 1 911 ? -17.870 21.234 61.269 1.00 54.50 911 VAL A N 1
ATOM 7300 C CA . VAL A 1 911 ? -17.517 21.048 62.680 1.00 54.50 911 VAL A CA 1
ATOM 7301 C C . VAL A 1 911 ? -18.658 21.613 63.511 1.00 54.50 911 VAL A C 1
ATOM 7303 O O . VAL A 1 911 ? -18.776 22.826 63.693 1.00 54.50 911 VAL A O 1
ATOM 7306 N N . THR A 1 912 ? -19.531 20.746 64.013 1.00 49.31 912 THR A N 1
ATOM 7307 C CA . THR A 1 912 ? -20.587 21.170 64.930 1.00 49.31 912 THR A CA 1
ATOM 7308 C C . THR A 1 912 ? -19.949 21.530 66.273 1.00 49.31 912 THR A C 1
ATOM 7310 O O . THR A 1 912 ? -19.532 20.659 67.033 1.00 49.31 912 THR A O 1
ATOM 7313 N N . SER A 1 913 ? -19.862 22.830 66.563 1.00 40.16 913 SER A N 1
ATOM 7314 C CA . SER A 1 913 ? -19.560 23.358 67.896 1.00 40.16 913 SER A CA 1
ATOM 7315 C C . SER A 1 913 ? -20.691 22.980 68.857 1.00 40.16 913 SER A C 1
ATOM 7317 O O . SER A 1 913 ? -21.660 23.712 69.037 1.00 40.16 913 SER A O 1
ATOM 7319 N N . TYR A 1 914 ? -20.592 21.802 69.462 1.00 44.41 914 TYR A N 1
ATOM 7320 C CA . TYR A 1 914 ? -21.358 21.442 70.649 1.00 44.41 914 TYR A CA 1
ATOM 7321 C C . TYR A 1 914 ? -20.409 21.532 71.836 1.00 44.41 914 TYR A C 1
ATOM 7323 O O . TYR A 1 914 ? -19.920 20.506 72.260 1.00 44.41 914 TYR A O 1
ATOM 7331 N N . TYR A 1 915 ? -20.069 22.739 72.301 1.00 37.66 915 TYR A N 1
ATOM 7332 C CA . TYR A 1 915 ? -19.670 23.037 73.692 1.00 37.66 915 TYR A CA 1
ATOM 7333 C C . TYR A 1 915 ? -19.261 24.518 73.815 1.00 37.66 915 TYR A C 1
ATOM 7335 O O . TYR A 1 915 ? -18.090 24.843 73.923 1.00 37.66 915 TYR A O 1
ATOM 7343 N N . PHE A 1 916 ? -20.235 25.432 73.808 1.00 34.09 916 PHE A N 1
ATOM 7344 C CA . PHE A 1 916 ? -20.247 26.619 74.680 1.00 34.09 916 PHE A CA 1
ATOM 7345 C C . PHE A 1 916 ? -21.699 27.118 74.759 1.00 34.09 916 PHE A C 1
ATOM 7347 O O . PHE A 1 916 ? -22.322 27.423 73.747 1.00 34.09 916 PHE A O 1
ATOM 7354 N N . GLY A 1 917 ? -22.285 27.039 75.956 1.00 35.84 917 GLY A N 1
ATOM 7355 C CA . GLY A 1 917 ? -23.730 26.916 76.145 1.00 35.84 917 GLY A CA 1
ATOM 7356 C C . GLY A 1 917 ? -24.582 28.174 75.973 1.00 35.84 917 GLY A C 1
ATOM 7357 O O . GLY A 1 917 ? -24.118 29.302 76.101 1.00 35.84 917 GLY A O 1
ATOM 7358 N N . ARG A 1 918 ? -25.890 27.946 75.825 1.00 29.00 918 ARG A N 1
ATOM 7359 C CA . ARG A 1 918 ? -26.930 28.682 76.553 1.00 29.00 918 ARG A CA 1
ATOM 7360 C C . ARG A 1 918 ? -28.253 27.935 76.458 1.00 29.00 918 ARG A C 1
ATOM 7362 O O . ARG A 1 918 ? -28.688 27.555 75.380 1.00 29.00 918 ARG A O 1
ATOM 7369 N N . THR A 1 919 ? -28.870 27.757 77.615 1.00 35.69 919 THR A N 1
ATOM 7370 C CA . THR A 1 919 ? -30.303 27.546 77.774 1.00 35.69 919 THR A CA 1
ATOM 7371 C C . THR A 1 919 ? -31.097 28.522 76.904 1.00 35.69 919 THR A C 1
ATOM 7373 O O . THR A 1 919 ? -30.933 29.738 77.036 1.00 35.69 919 THR A O 1
ATOM 7376 N N . LYS A 1 920 ? -31.978 27.986 76.060 1.00 32.50 920 LYS A N 1
ATOM 7377 C CA . LYS A 1 920 ? -33.379 28.399 75.929 1.00 32.50 920 LYS A CA 1
ATOM 7378 C C . LYS A 1 920 ? -34.164 27.356 75.153 1.00 32.50 920 LYS A C 1
ATOM 7380 O O . LYS A 1 920 ? -33.626 26.877 74.133 1.00 32.50 920 LYS A O 1
#

Secondary structure (DSSP, 8-state):
-------PPP----------SS-TTT-HHHHHHHHHHHTTSEEE-SSTT-EEE-HHHHHHHHHHHHHHHHHHHHTT-EE----SEEEHHHHHTTHHHHTTTGGG--EEEEETTEEEEEEEEEPSSSHHHHHHHHHHH--BGGG-SEEEEEEEEEE---SSPPBTTTB-SEEEEEEEEEEESSHHHHHHH--------SS--EEEEEEETHHHHHHT-EEE-TTS-EEEPEEEEEEEETHHHHHHHHHH-BTTB----TTT-S-SEEEEE---TT-TTHHHHHHHHHHHHHHHHHTT--EEE---SSS-HHHHHHHHHHTT-SEEEEE-HHHHHTTEEEEEETTT--EEEEEGGGHHHHHHHHHHHHHHHHHHHHHHHHHHTEEE-SSHHHHHHHHHTT-EEEEEE---HHHHHHHHHHTTT-EEEEE--SS-PPPPTTPBPTTT-SBP-EEEEEEE---TT--S------------------------S---------SSSSHHHHHHHHHHHHHHHHHHHHTT----SHHHHHHHHHHIIIIIIIHHHHHHHH---TTGGGT--HHHHHHHHHHHHHHHHHHHHHHHHHHHHHHHHHHHH-STTTT--GGGHHHHHHHHHHHHHHHHHHHHHHHHHHHHHHHHHHHH---SSHHHHHHHHHHHHHHHHHHHHHHHHHHHHHHHHHHHHHHHHHHHHHHHHH---HHHHHHHHHHHHHHHHHHHHHHHHHHHHHHHHHHHHHHHHHHHHHH--SPP-HHHHHHHHHHHHHHHHHHHHHHHHHHHHHHHHHHHHHHHHHHHHHHHH----SSSS-------------------------------------HHHHHHHHHHHHHHHHHHHHHHH-GGGG-GGGS---HHHHHHHHHHHHHHHHHHHHHH-------S----

Sequence (920 aa):
MGTQSNGKKEEALNEPNISLSFRKDENFEEWYSEVVVNGEMIEYYDIPGCYVIRPWAISIWEIMKEFFDAEIKKMKIKNCYFPLLVPADFLQKEKDHIKGFASEVAWVTRSGESELKLPIAIRPTSESVMYPYFSKWIRGHRDLPLRFNQWCNVVRWESRKPTPFLRSCEFLWQEGHTAFATKEEADNEAFIPDSGHGLQGATSNCLGQHFARTFEINFENEKGESVNVWQNSWAYTTRTLGLMVMVHGDDKGLVLPPKVASLQAIIIPNVSSFSTNFQAIFHECEKTVKNLSEAGIRADVDLRDNYSYECKNSHWELKGVPLRIGIGPEDLANKKVRAVRRDNFEEIDIPLANLVVEVRNLLDHIQQNLFEVAKQKRDSCIRVVYSWEEFYEALNQKKMVFAPWCDEEEVENDVATRTKGDAKSLCSPLDQPPIPEGTLCFASGKPAKKWTYWGKNFSPFLPMAEVHIQIEVEESRTPHETTPLIKSPGAAHESNSPDEQEDDKETHLDKTLQSLHFFLSFLGFNQSSIWSFVISWGVFLVIGVLLPVVVLEFSDCPGCEKGQIKSFEIGIVISQACLAASSLICLSHNLRKYGVRKFLFVDRYSGHVERFSGQYVQKISESMRTLVLWVLACCLLKTVREIVRFSYVHHGTWWQSAVISLAFVLSWTYVTTIILSSCILFYVVCNLQIIHFDDYGKLLEREPDVVTLLQEHARLRFYLSKISHRFRIYLLLQFVIVTISQFMTLSQTTEYNGMVTISNGGDFAVSTIVQVVAIILCLNAAAKISHRAQGIGALASRWHALMTCTANDASQLRTSNSIGNLEAANRLSAFHVDYSESDLESLDLMTGPTNVQLASYMSSYHKRLALVMYLQANPGGITIFGWTVDRGLINTIFFIELSLVTFVLGKTIVVTSYYFGRTK

Radius of gyration: 39.86 Å; chains: 1; bounding box: 115×77×125 Å

Foldseek 3Di:
DDDDDDPPDDPPQPFDDLFDPDFCVGDVQSQLVCQCVSLQQWDDDPDAQDIHGGPQNVLLVVLVCVVVVVVVVVVVAEEDDFDQKAFPVLVVLCVVVCVVQVVFWDWDQDDVPHGDPGIITGAQDCLSGCLLVLLVQAAAQVSPFHKYKYWDKHATNDPARHDPLLGGRIWIKMKIKTWHPDPVVLCVVDDFPDFDDDSDQKDKDFPAQPSCVSSVNWYQYPVRDTDGITMMMMMGTSNNVSVQQSQQPGSLHRADQQSSRSAQEEEEEQDDPPDPCLVVQVVVSVVLQVVQVVLVHRYDYDPDPSDHSVSVVSSVLSNNRQKYWYTYPVCVVVQWIWIAGSRPRDIDIGHVVCSNVVSVVSSVVSNVVSVVVSVVVLVVLEDEDQAPVSVVVSQVVQGWYKYFAQPDPVQQVVNCVVVVNQKGWGGFDPDFDDDDPCRAGRRPRHDGDGITIMYTDDDVDDDPDDPPPPPPPDDDDDDDDDDDDDDDPDDDDDDDDDPPPLVVLVVLLVVLLVVVVVVCLVLLLAPLDPVSVCVNVVCLCVQLPVLLVVLLVVQDDDPCVVQADSVLSNLLSVLLSLLLVLLSVQRSVLCNVQNSQCSQQVDPCSPPPSVCSVVLSVLSVVLVVVLVVVLVVLLVLLLVLLVVLLVVDDRPDNVSSVVSSVSCSRNSSSSLSSLSSSLSSLLSSLVSLLVLLVVLLVCLVPPLDLVVNVVSLLVSLVSLQVSLVSCVSSLVSLVVSLVVSLVVLVVVLVPDPDAAASRHQVSVLSSLVSSLVSNCSNLVSQQVQLVSLLCVLVSLVVSLVCVLVPPPPVPPPDDDDDDDDDDDDDDDDDDDDDDDDDDDDDDDDDDDDPVVVVVVSVVSSVSSVVSSCCSNVPSQSRHNPSDRSDPVVVVVVSVVSVVSSVVSCVRHHPDPPPDDDDDD

Organism: Striga asiatica (NCBI:txid4170)

InterPro domains:
  IPR002316 Proline-tRNA ligase, class IIa [PR01046] (79-97)
  IPR002316 Proline-tRNA ligase, class IIa [PR01046] (120-131)
  IPR002316 Proline-tRNA ligase, class IIa [PR01046] (150-158)
  IPR002316 Proline-tRNA ligase, class IIa [PR01046] (160-171)
  IPR004154 Anticodon-binding [PF03129] (265-361)
  IPR004499 Proline-tRNA ligase, class IIa, archaeal-type [PTHR43382] (189-457)
  IPR006195 Aminoacyl-tRNA synthetase, class II [PS50862] (60-189)
  IPR016061 Proline-tRNA ligase, class II, C-terminal [PF09180] (388-457)
  IPR016061 Proline-tRNA ligase, class II, C-terminal [SM00946] (388-458)
  IPR017449 Prolyl-tRNA synthetase, class II [G3DSA:3.30.110.30] (383-458)
  IPR017449 Prolyl-tRNA synthetase, class II [SSF64586] (383-457)
  IPR021924 Protein of unknown function DUF3537 [PF12056] (512-896)
  IPR036621 Anticodon-binding domain superfamily [G3DSA:3.40.50.800] (258-379)
  IPR045864 Class II Aminoacyl-tRNA synthetase/Biotinyl protein ligase (BPL) and lipoyl protein ligase (LPL) [G3DSA:3.30.930.10] (21-188)
  IPR045864 Class II Aminoacyl-tRNA synthetase/Biotinyl protein ligase (BPL) and lipoyl protein ligase (LPL) [G3DSA:3.30.930.10] (189-257)
  IPR045864 Class II Aminoacyl-tRNA synthetase/Biotinyl protein ligase (BPL) and lipoyl protein ligase (LPL) [SSF55681] (26-251)

pLDDT: mean 78.78, std 21.55, range [21.89, 98.75]